Protein 9EU1 (pdb70)

Nearest PDB structures (foldseek):
  6gn6-assembly1_B  TM=8.902E-01  e=1.002E-41  Paenibacillus thiaminolyticus
  6o18-assembly1_A-3  TM=8.595E-01  e=5.729E-27  Lacticaseibacillus casei
  6ohe-assembly2_D-2  TM=8.603E-01  e=1.011E-26  Lacticaseibacillus casei
  6o1j-assembly1_A  TM=8.536E-01  e=8.056E-27  Lacticaseibacillus casei
  6o1j-assembly3_D  TM=8.423E-01  e=1.199E-26  Lacticaseibacillus casei

Structure (mmCIF, N/CA/C/O backbone):
data_9EU1
#
_entry.id   9EU1
#
_cell.length_a   139.167
_cell.length_b   139.167
_cell.length_c   110.233
_cell.angle_alpha   90.000
_cell.angle_beta   90.000
_cell.angle_gamma   120.000
#
_symmetry.space_group_name_H-M   'P 32 2 1'
#
loop_
_entity.id
_entity.type
_entity.pdbx_description
1 polymer Alpha-L-fucosidase
2 non-polymer 2-AMINO-2-HYDROXYMETHYL-PROPANE-1,3-DIOL
3 non-polymer 'SULFATE ION'
4 non-polymer 'SODIUM ION'
5 non-polymer 'CHLORIDE ION'
6 non-polymer 2-[BIS-(2-HYDROXY-ETHYL)-AMINO]-2-HYDROXYMETHYL-PROPANE-1,3-DIOL
7 water water
#
loop_
_atom_site.group_PDB
_atom_site.id
_atom_site.type_symbol
_atom_site.label_atom_id
_atom_site.label_alt_id
_atom_site.label_comp_id
_atom_site.label_asym_id
_atom_site.label_entity_id
_atom_site.label_seq_id
_atom_site.pdbx_PDB_ins_code
_atom_site.Cartn_x
_atom_site.Cartn_y
_atom_site.Cartn_z
_atom_site.occupancy
_atom_site.B_iso_or_equiv
_atom_site.auth_seq_id
_atom_site.auth_comp_id
_atom_site.auth_asym_id
_atom_site.auth_atom_id
_atom_site.pdbx_PDB_model_num
ATOM 1 N N . GLN A 1 2 ? 37.72681 34.80471 -10.71362 1.000 94.91150 21 GLN A N 1
ATOM 2 C CA . GLN A 1 2 ? 38.35999 35.36146 -9.52096 1.000 102.26148 21 GLN A CA 1
ATOM 3 C C . GLN A 1 2 ? 39.26177 34.33830 -8.82451 1.000 101.35881 21 GLN A C 1
ATOM 4 O O . GLN A 1 2 ? 40.04174 34.68167 -7.93519 1.000 102.37854 21 GLN A O 1
ATOM 17 N N . GLN A 1 3 ? 39.15294 33.08099 -9.24313 1.000 93.78589 22 GLN A N 1
ATOM 18 C CA . GLN A 1 3 ? 40.06829 32.02561 -8.82242 1.000 81.43764 22 GLN A CA 1
ATOM 19 C C . GLN A 1 3 ? 41.18670 31.88778 -9.85368 1.000 74.08019 22 GLN A C 1
ATOM 20 O O . GLN A 1 3 ? 40.91805 31.79897 -11.05687 1.000 69.60786 22 GLN A O 1
ATOM 34 N N . LYS A 1 4 ? 42.44051 31.87512 -9.38585 1.000 70.33583 23 LYS A N 1
ATOM 35 C CA . LYS A 1 4 ? 43.56149 31.69194 -10.30343 1.000 64.27416 23 LYS A CA 1
ATOM 36 C C . LYS A 1 4 ? 43.42680 30.38309 -11.07427 1.000 57.39320 23 LYS A C 1
ATOM 37 O O . LYS A 1 4 ? 43.50459 30.36350 -12.30609 1.000 52.21338 23 LYS A O 1
ATOM 56 N N . TYR A 1 5 ? 43.23275 29.27878 -10.35803 1.000 51.31299 24 TYR A N 1
ATOM 57 C CA . TYR A 1 5 ? 43.11050 27.95678 -10.96675 1.000 48.42435 24 TYR A CA 1
ATOM 58 C C . TYR A 1 5 ? 41.64451 27.61408 -11.19704 1.000 50.94958 24 TYR A C 1
ATOM 59 O O . TYR A 1 5 ? 40.85053 27.61224 -10.24967 1.000 51.45965 24 TYR A O 1
ATOM 77 N N . GLN A 1 6 ? 41.28900 27.31485 -12.44680 1.000 50.05693 25 GLN A N 1
ATOM 78 C CA . GLN A 1 6 ? 39.90192 27.00009 -12.81779 1.000 51.57379 25 GLN A CA 1
ATOM 79 C C . GLN A 1 6 ? 39.88458 25.62772 -13.47664 1.000 48.89858 25 GLN A C 1
ATOM 80 O O . GLN A 1 6 ? 40.21497 25.51077 -14.66486 1.000 47.83559 25 GLN A O 1
ATOM 94 N N . PRO A 1 7 ? 39.52036 24.56066 -12.76723 1.000 46.74836 26 PRO A N 1
ATOM 95 C CA . PRO A 1 7 ? 39.61241 23.22665 -13.38201 1.000 45.80209 26 PRO A CA 1
ATOM 96 C C . PRO A 1 7 ? 38.68588 23.10580 -14.58521 1.000 46.71446 26 PRO A C 1
ATOM 97 O O . PRO A 1 7 ? 37.50881 23.52272 -14.54621 1.000 47.76471 26 PRO A O 1
ATOM 108 N N . THR A 1 8 ? 39.23314 22.53863 -15.65947 1.000 46.34606 27 THR A N 1
ATOM 109 C CA . THR A 1 8 ? 38.46434 22.33925 -16.88664 1.000 47.16572 27 THR A CA 1
ATOM 110 C C . THR A 1 8 ? 37.38604 21.27944 -16.69430 1.000 47.15560 27 THR A C 1
ATOM 111 O O . THR A 1 8 ? 37.46254 20.44051 -15.79707 1.000 45.87933 27 THR A O 1
ATOM 122 N N . GLU A 1 9 ? 36.39356 21.30237 -17.60133 1.000 47.98489 28 GLU A N 1
ATOM 123 C CA . GLU A 1 9 ? 35.42769 20.21290 -17.64125 1.000 47.81827 28 GLU A CA 1
ATOM 124 C C . GLU A 1 9 ? 36.13100 18.86777 -17.77731 1.000 46.44559 28 GLU A C 1
ATOM 125 O O . GLU A 1 9 ? 35.74251 17.89814 -17.13267 1.000 45.73185 28 GLU A O 1
ATOM 137 N N . ALA A 1 10 ? 37.16622 18.79550 -18.61468 1.000 46.10310 29 ALA A N 1
ATOM 138 C CA . ALA A 1 10 ? 37.89942 17.53431 -18.76036 1.000 46.25919 29 ALA A CA 1
ATOM 139 C C . ALA A 1 10 ? 38.51330 17.08919 -17.44484 1.000 45.21978 29 ALA A C 1
ATOM 140 O O . ALA A 1 10 ? 38.44135 15.90074 -17.08003 1.000 43.55587 29 ALA A O 1
ATOM 147 N N . ASN A 1 11 ? 39.13970 18.02122 -16.71645 1.000 45.31790 30 ASN A N 1
ATOM 148 C CA . ASN A 1 11 ? 39.73129 17.64704 -15.43609 1.000 42.29067 30 ASN A CA 1
ATOM 149 C C . ASN A 1 11 ? 38.65767 17.23593 -14.42833 1.000 43.55315 30 ASN A C 1
ATOM 150 O O . ASN A 1 11 ? 38.81414 16.23172 -13.71620 1.000 42.58575 30 ASN A O 1
ATOM 161 N N . LEU A 1 12 ? 37.55327 17.99836 -14.35566 1.000 43.45631 31 LEU A N 1
ATOM 162 C CA . LEU A 1 12 ? 36.49453 17.68338 -13.39513 1.000 43.52852 31 LEU A CA 1
ATOM 163 C C . LEU A 1 12 ? 35.89916 16.30546 -13.66994 1.000 43.41874 31 LEU A C 1
ATOM 164 O O . LEU A 1 12 ? 35.56980 15.56074 -12.72952 1.000 42.42437 31 LEU A O 1
ATOM 180 N N . LYS A 1 13 ? 35.74188 15.95535 -14.95088 1.000 43.47352 32 LYS A N 1
ATOM 181 C CA . LYS A 1 13 ? 35.26912 14.61719 -15.28971 1.000 43.14907 32 LYS A CA 1
ATOM 182 C C . LYS A 1 13 ? 36.24967 13.55609 -14.84208 1.000 42.61151 32 LYS A C 1
ATOM 183 O O . LYS A 1 13 ? 35.85602 12.51434 -14.29198 1.000 42.99410 32 LYS A O 1
ATOM 202 N N . ALA A 1 14 ? 37.54281 13.81443 -15.05363 1.000 42.21316 33 ALA A N 1
ATOM 203 C CA . ALA A 1 14 ? 38.58146 12.88365 -14.65620 1.000 42.16922 33 ALA A CA 1
ATOM 204 C C . ALA A 1 14 ? 38.60073 12.68493 -13.14688 1.000 41.76237 33 ALA A C 1
ATOM 205 O O . ALA A 1 14 ? 38.87605 11.58301 -12.67290 1.000 40.91806 33 ALA A O 1
ATOM 212 N N . ARG A 1 15 ? 38.34808 13.75124 -12.37644 1.000 41.48351 34 ARG A N 1
ATOM 213 C CA . ARG A 1 15 ? 38.26773 13.61679 -10.92015 1.000 39.86341 34 ARG A CA 1
ATOM 214 C C . ARG A 1 15 ? 37.17180 12.63730 -10.53463 1.000 40.91376 34 ARG A C 1
ATOM 215 O O . ARG A 1 15 ? 37.35867 11.78393 -9.66717 1.000 39.44093 34 ARG A O 1
ATOM 236 N N . SER A 1 16 ? 35.99693 12.76388 -11.16324 1.000 39.77603 35 SER A N 1
ATOM 237 C CA . SER A 1 16 ? 34.86189 11.90143 -10.83039 1.000 41.37064 35 SER A CA 1
ATOM 238 C C . SER A 1 16 ? 35.12349 10.44720 -11.24913 1.000 41.87391 35 SER A C 1
ATOM 239 O O . SER A 1 16 ? 34.70314 9.51327 -10.54857 1.000 41.76014 35 SER A O 1
ATOM 247 N N . GLU A 1 17 ? 35.81176 10.22656 -12.38526 1.000 41.35645 36 GLU A N 1
ATOM 248 C CA . GLU A 1 17 ? 36.18584 8.86826 -12.78005 1.000 41.74128 36 GLU A CA 1
ATOM 249 C C . GLU A 1 17 ? 37.17294 8.24865 -11.80184 1.000 42.20756 36 GLU A C 1
ATOM 250 O O . GLU A 1 17 ? 37.04931 7.05993 -11.46170 1.000 40.15570 36 GLU A O 1
ATOM 262 N N . PHE A 1 18 ? 38.16362 9.03705 -11.35072 1.000 40.55166 37 PHE A N 1
ATOM 263 C CA . PHE A 1 18 ? 39.08677 8.58445 -10.30355 1.000 40.96883 37 PHE A CA 1
ATOM 264 C C . PHE A 1 18 ? 38.31981 8.12991 -9.05758 1.000 40.23612 37 PHE A C 1
ATOM 265 O O . PHE A 1 18 ? 38.55476 7.03886 -8.52057 1.000 40.83328 37 PHE A O 1
ATOM 282 N N . GLN A 1 19 ? 37.39846 8.96677 -8.57025 1.000 39.55620 38 GLN A N 1
ATOM 283 C CA . GLN A 1 19 ? 36.62387 8.59031 -7.39999 1.000 39.93382 38 GLN A CA 1
ATOM 284 C C . GLN A 1 19 ? 35.78015 7.34437 -7.67002 1.000 41.03721 38 GLN A C 1
ATOM 285 O O . GLN A 1 19 ? 35.60656 6.51040 -6.76897 1.000 38.67643 38 GLN A O 1
ATOM 299 N N . ASP A 1 20 ? 35.29410 7.17571 -8.90149 1.000 40.84857 39 ASP A N 1
ATOM 300 C CA . ASP A 1 20 ? 34.50635 5.98990 -9.22780 1.000 41.82186 39 ASP A CA 1
ATOM 301 C C . ASP A 1 20 ? 35.36106 4.72734 -9.19414 1.000 40.87143 39 ASP A C 1
ATOM 302 O O . ASP A 1 20 ? 34.85429 3.64514 -8.84654 1.000 39.68105 39 ASP A O 1
ATOM 311 N N . ASN A 1 21 ? 36.63222 4.84565 -9.57858 1.000 39.95061 40 ASN A N 1
ATOM 312 C CA . ASN A 1 21 ? 37.50834 3.67470 -9.70661 1.000 40.28298 40 ASN A CA 1
ATOM 313 C C . ASN A 1 21 ? 37.95896 3.11618 -8.35800 1.000 40.36533 40 ASN A C 1
ATOM 314 O O . ASN A 1 21 ? 38.22257 1.92616 -8.26218 1.000 39.00721 40 ASN A O 1
ATOM 325 N N . LYS A 1 22 ? 38.10529 3.96705 -7.34263 1.000 39.01572 41 LYS A N 1
ATOM 326 C CA . LYS A 1 22 ? 38.31846 3.62542 -5.93732 1.000 37.99231 41 LYS A CA 1
ATOM 327 C C . LYS A 1 22 ? 39.59364 2.90288 -5.52715 1.000 36.45872 41 LYS A C 1
ATOM 328 O O . LYS A 1 22 ? 40.06398 3.10665 -4.40263 1.000 35.89437 41 LYS A O 1
ATOM 347 N N . PHE A 1 23 ? 40.15074 2.03136 -6.37244 1.000 36.05089 42 PHE A N 1
ATOM 348 C CA . PHE A 1 23 ? 41.19549 1.09779 -5.91965 1.000 35.79194 42 PHE A CA 1
ATOM 349 C C . PHE A 1 23 ? 42.34080 1.06876 -6.92388 1.000 35.80094 42 PHE A C 1
ATOM 350 O O . PHE A 1 23 ? 42.12131 0.79905 -8.10124 1.000 37.23004 42 PHE A O 1
ATOM 367 N N . GLY A 1 24 ? 43.55191 1.37779 -6.45948 1.000 35.33289 43 GLY A N 1
ATOM 368 C CA . GLY A 1 24 ? 44.72057 1.36187 -7.31415 1.000 36.06616 43 GLY A CA 1
ATOM 369 C C . GLY A 1 24 ? 45.87694 0.64831 -6.64267 1.000 35.55202 43 GLY A C 1
ATOM 370 O O . GLY A 1 24 ? 45.89361 0.43314 -5.43646 1.000 36.02464 43 GLY A O 1
ATOM 374 N N . ILE A 1 25 ? 46.85147 0.26001 -7.45665 1.000 35.20685 44 ILE A N 1
ATOM 375 C CA . ILE A 1 25 ? 48.03936 -0.41090 -6.94226 1.000 34.89119 44 ILE A CA 1
ATOM 376 C C . ILE A 1 25 ? 49.25787 0.46964 -7.16992 1.000 35.13119 44 ILE A C 1
ATOM 377 O O . ILE A 1 25 ? 49.51088 0.91131 -8.29555 1.000 36.68690 44 ILE A O 1
ATOM 393 N N . PHE A 1 26 ? 50.01387 0.71407 -6.08913 1.000 35.78998 45 PHE A N 1
ATOM 394 C CA . PHE A 1 26 ? 51.28445 1.45630 -6.10776 1.000 35.32954 45 PHE A CA 1
ATOM 395 C C . PHE A 1 26 ? 52.40160 0.46131 -6.43569 1.000 34.72997 45 PHE A C 1
ATOM 396 O O . PHE A 1 26 ? 52.40194 -0.65350 -5.90564 1.000 35.03148 45 PHE A O 1
ATOM 413 N N . LEU A 1 27 ? 53.35676 0.86275 -7.25881 1.000 34.55356 46 LEU A N 1
ATOM 414 C CA . LEU A 1 27 ? 54.53401 0.03840 -7.53167 1.000 34.71105 46 LEU A CA 1
ATOM 415 C C . LEU A 1 27 ? 55.78917 0.87980 -7.31342 1.000 34.88410 46 LEU A C 1
ATOM 416 O O . LEU A 1 27 ? 56.05884 1.82118 -8.06846 1.000 34.43652 46 LEU A O 1
ATOM 432 N N . HIS A 1 28 ? 56.58390 0.54486 -6.28459 1.000 34.35064 47 HIS A N 1
ATOM 433 C CA . HIS A 1 28 ? 57.86521 1.19868 -6.05869 1.000 35.03431 47 HIS A CA 1
ATOM 434 C C . HIS A 1 28 ? 58.97837 0.31162 -6.60079 1.000 34.54723 47 HIS A C 1
ATOM 435 O O . HIS A 1 28 ? 59.32140 -0.70423 -5.97607 1.000 34.84371 47 HIS A O 1
ATOM 449 N N . TRP A 1 29 ? 59.58293 0.71075 -7.71674 1.000 34.61551 48 TRP A N 1
ATOM 450 C CA . TRP A 1 29 ? 60.64039 -0.07057 -8.34448 1.000 34.65968 48 TRP A CA 1
ATOM 451 C C . TRP A 1 29 ? 61.73102 0.86009 -8.85648 1.000 36.20628 48 TRP A C 1
ATOM 452 O O . TRP A 1 29 ? 61.43900 1.83116 -9.56921 1.000 36.23729 48 TRP A O 1
ATOM 473 N N . GLY A 1 30 ? 62.96483 0.56925 -8.46411 1.000 36.17396 49 GLY A N 1
ATOM 474 C CA . GLY A 1 30 ? 64.13152 1.31081 -8.91865 1.000 36.56704 49 GLY A CA 1
ATOM 475 C C . GLY A 1 30 ? 65.37405 0.53132 -8.54085 1.000 36.17519 49 GLY A C 1
ATOM 476 O O . GLY A 1 30 ? 65.29285 -0.64736 -8.20511 1.000 35.39524 49 GLY A O 1
ATOM 480 N N . LEU A 1 31 ? 66.53718 1.19412 -8.62843 1.000 35.59200 50 LEU A N 1
ATOM 481 C CA . LEU A 1 31 ? 67.78451 0.47094 -8.33352 1.000 36.12810 50 LEU A CA 1
ATOM 482 C C . LEU A 1 31 ? 67.82668 -0.02452 -6.88440 1.000 34.79452 50 LEU A C 1
ATOM 483 O O . LEU A 1 31 ? 68.49980 -1.01931 -6.57489 1.000 34.50924 50 LEU A O 1
ATOM 499 N N . TYR A 1 32 ? 67.12323 0.66451 -5.97606 1.000 33.95844 51 TYR A N 1
ATOM 500 C CA . TYR A 1 32 ? 67.08365 0.20444 -4.59326 1.000 34.87914 51 TYR A CA 1
ATOM 501 C C . TYR A 1 32 ? 66.58335 -1.23367 -4.48747 1.000 33.98674 51 TYR A C 1
ATOM 502 O O . TYR A 1 32 ? 66.79186 -1.85903 -3.46658 1.000 34.58616 51 TYR A O 1
ATOM 520 N N . ALA A 1 33 ? 65.92730 -1.76803 -5.53228 1.000 34.05718 52 ALA A N 1
ATOM 521 C CA . ALA A 1 33 ? 65.43447 -3.13760 -5.44250 1.000 34.00828 52 ALA A CA 1
ATOM 522 C C . ALA A 1 33 ? 66.58854 -4.13869 -5.38097 1.000 35.00406 52 ALA A C 1
ATOM 523 O O . ALA A 1 33 ? 66.44364 -5.21256 -4.78416 1.000 35.77321 52 ALA A O 1
ATOM 530 N N . MET A 1 34 ? 67.73781 -3.79025 -5.94110 1.000 34.67573 53 MET A N 1
ATOM 531 C CA . MET A 1 34 ? 68.91410 -4.67398 -5.85114 1.000 34.81828 53 MET A CA 1
ATOM 532 C C . MET A 1 34 ? 69.42065 -4.78338 -4.43065 1.000 34.37113 53 MET A C 1
ATOM 533 O O . MET A 1 34 ? 69.74163 -5.88607 -3.97186 1.000 36.09017 53 MET A O 1
ATOM 547 N N . LEU A 1 35 ? 69.50894 -3.65434 -3.72167 1.000 34.16516 54 LEU A N 1
ATOM 548 C CA . LEU A 1 35 ? 69.93423 -3.64784 -2.33657 1.000 33.81779 54 LEU A CA 1
ATOM 549 C C . LEU A 1 35 ? 68.88024 -4.25032 -1.42152 1.000 34.86574 54 LEU A C 1
ATOM 550 O O . LEU A 1 35 ? 69.21675 -4.79818 -0.37810 1.000 34.54474 54 LEU A O 1
ATOM 566 N N . ALA A 1 36 ? 67.60738 -4.14998 -1.78399 1.000 35.22045 55 ALA A N 1
ATOM 567 C CA . ALA A 1 36 ? 66.54307 -4.89649 -1.10827 1.000 35.50643 55 ALA A CA 1
ATOM 568 C C . ALA A 1 36 ? 66.42207 -4.48998 0.35790 1.000 35.73140 55 ALA A C 1
ATOM 569 O O . ALA A 1 36 ? 66.05310 -5.31120 1.19850 1.000 36.51522 55 ALA A O 1
ATOM 576 N N . THR A 1 37 ? 66.73806 -3.23167 0.65934 1.000 35.35564 56 THR A N 1
ATOM 577 C CA . THR A 1 37 ? 66.64802 -2.69318 2.01479 1.000 36.24743 56 THR A CA 1
ATOM 578 C C . THR A 1 37 ? 65.79476 -1.43179 2.07676 1.000 36.53638 56 THR A C 1
ATOM 579 O O . THR A 1 37 ? 65.70854 -0.79857 3.14485 1.000 36.03829 56 THR A O 1
ATOM 590 N N . GLY A 1 38 ? 65.14004 -1.05749 0.99010 1.000 36.43136 57 GLY A N 1
ATOM 591 C CA . GLY A 1 38 ? 64.24931 0.08823 1.00528 1.000 37.30584 57 GLY A CA 1
ATOM 592 C C . GLY A 1 38 ? 64.68279 1.20685 0.09277 1.000 35.47105 57 GLY A C 1
ATOM 593 O O . GLY A 1 38 ? 65.88633 1.40078 -0.11919 1.000 35.43828 57 GLY A O 1
ATOM 597 N N . GLU A 1 39 ? 63.70692 1.96958 -0.43507 1.000 36.10332 58 GLU A N 1
ATOM 598 C CA . GLU A 1 39 ? 64.03213 3.08554 -1.33547 1.000 35.27690 58 GLU A CA 1
ATOM 599 C C . GLU A 1 39 ? 64.79681 4.21925 -0.64348 1.000 36.38991 58 GLU A C 1
ATOM 600 O O . GLU A 1 39 ? 65.42667 5.03770 -1.32863 1.000 36.44702 58 GLU A O 1
ATOM 612 N N . TRP A 1 40 ? 64.77783 4.28718 0.67867 1.000 35.86249 59 TRP A N 1
ATOM 613 C CA . TRP A 1 40 ? 65.51776 5.30979 1.41645 1.000 37.23170 59 TRP A CA 1
ATOM 614 C C . TRP A 1 40 ? 66.95068 4.89717 1.72451 1.000 36.77868 59 TRP A C 1
ATOM 615 O O . TRP A 1 40 ? 67.67289 5.65178 2.38301 1.000 36.66644 59 TRP A O 1
ATOM 636 N N . THR A 1 41 ? 67.39366 3.74167 1.23728 1.000 36.23805 60 THR A N 1
ATOM 637 C CA . THR A 1 41 ? 68.69757 3.23125 1.64908 1.000 35.52670 60 THR A CA 1
ATOM 638 C C . THR A 1 41 ? 69.82172 4.20794 1.29871 1.000 36.43219 60 THR A C 1
ATOM 639 O O . THR A 1 41 ? 70.76116 4.35351 2.06744 1.000 36.92640 60 THR A O 1
ATOM 650 N N . MET A 1 42 ? 69.74303 4.87427 0.14207 1.000 34.54971 61 MET A N 1
ATOM 651 C CA . MET A 1 42 ? 70.79030 5.81951 -0.24478 1.000 35.45243 61 MET A CA 1
ATOM 652 C C . MET A 1 42 ? 71.08606 6.83930 0.83786 1.000 36.46627 61 MET A C 1
ATOM 653 O O . MET A 1 42 ? 72.24391 7.07772 1.16585 1.000 36.22211 61 MET A O 1
ATOM 667 N N . THR A 1 43 ? 70.04274 7.48997 1.35961 1.000 35.97248 62 THR A N 1
ATOM 668 C CA . THR A 1 43 ? 70.25407 8.53131 2.36112 1.000 37.15178 62 THR A CA 1
ATOM 669 C C . THR A 1 43 ? 70.37521 7.95377 3.76321 1.000 37.61252 62 THR A C 1
ATOM 670 O O . THR A 1 43 ? 71.15412 8.48090 4.56189 1.000 37.95731 62 THR A O 1
ATOM 681 N N . ASN A 1 44 ? 69.68323 6.84483 4.06801 1.000 37.66598 63 ASN A N 1
ATOM 682 C CA . ASN A 1 44 ? 69.83168 6.24699 5.41015 1.000 38.11282 63 ASN A CA 1
ATOM 683 C C . ASN A 1 44 ? 71.27053 5.84624 5.68156 1.000 37.90119 63 ASN A C 1
ATOM 684 O O . ASN A 1 44 ? 71.75249 5.97182 6.81888 1.000 38.72377 63 ASN A O 1
ATOM 695 N N . ASN A 1 45 ? 71.96343 5.28735 4.67797 1.000 37.10388 64 ASN A N 1
ATOM 696 C CA . ASN A 1 45 ? 73.31418 4.74386 4.86170 1.000 37.46288 64 ASN A CA 1
ATOM 697 C C . ASN A 1 45 ? 74.39207 5.62450 4.23706 1.000 37.56130 64 ASN A C 1
ATOM 698 O O . ASN A 1 45 ? 75.53702 5.18624 4.11141 1.000 37.50403 64 ASN A O 1
ATOM 709 N N . ASN A 1 46 ? 74.06721 6.87553 3.90356 1.000 37.73262 65 ASN A N 1
ATOM 710 C CA . ASN A 1 46 ? 75.04486 7.84822 3.42096 1.000 38.45332 65 ASN A CA 1
ATOM 711 C C . ASN A 1 46 ? 75.90948 7.26773 2.29466 1.000 37.87835 65 ASN A C 1
ATOM 712 O O . ASN A 1 46 ? 77.13273 7.33898 2.31508 1.000 38.45855 65 ASN A O 1
ATOM 723 N N . LEU A 1 47 ? 75.25241 6.69940 1.28636 1.000 36.59907 66 LEU A N 1
ATOM 724 C CA . LEU A 1 47 ? 75.98065 6.10626 0.16984 1.000 37.85050 66 LEU A CA 1
ATOM 725 C C . LEU A 1 47 ? 76.43894 7.17338 -0.82045 1.000 38.39581 66 LEU A C 1
ATOM 726 O O . LEU A 1 47 ? 75.71587 8.12992 -1.13068 1.000 40.33537 66 LEU A O 1
ATOM 742 N N . ASN A 1 48 ? 77.65558 7.01052 -1.31462 1.000 37.81127 67 ASN A N 1
ATOM 743 C CA . ASN A 1 48 ? 78.19652 7.95623 -2.29504 1.000 38.47469 67 ASN A CA 1
ATOM 744 C C . ASN A 1 48 ? 77.40673 7.86237 -3.60375 1.000 37.90217 67 ASN A C 1
ATOM 745 O O . ASN A 1 48 ? 77.09297 6.77456 -4.07638 1.000 37.76840 67 ASN A O 1
ATOM 756 N N . TYR A 1 49 ? 77.10471 9.01041 -4.19221 1.000 38.23255 68 TYR A N 1
ATOM 757 C CA . TYR A 1 49 ? 76.19877 9.02964 -5.34245 1.000 38.16101 68 TYR A CA 1
ATOM 758 C C . TYR A 1 49 ? 76.78756 8.30350 -6.54188 1.000 37.65853 68 TYR A C 1
ATOM 759 O O . TYR A 1 49 ? 76.06357 7.60275 -7.24616 1.000 37.47491 68 TYR A O 1
ATOM 777 N N . LYS A 1 50 ? 78.09982 8.43024 -6.77219 1.000 38.01442 69 LYS A N 1
ATOM 778 C CA . LYS A 1 50 ? 78.73138 7.73093 -7.89568 1.000 37.76750 69 LYS A CA 1
ATOM 779 C C . LYS A 1 50 ? 78.86442 6.23473 -7.63946 1.000 37.19595 69 LYS A C 1
ATOM 780 O O . LYS A 1 50 ? 78.66551 5.41066 -8.55512 1.000 36.56367 69 LYS A O 1
ATOM 799 N N . GLU A 1 51 ? 79.17267 5.84716 -6.40360 1.000 37.11053 70 GLU A N 1
ATOM 800 C CA . GLU A 1 51 ? 79.19258 4.41538 -6.05467 1.000 37.26034 70 GLU A CA 1
ATOM 801 C C . GLU A 1 51 ? 77.81493 3.77496 -6.23267 1.000 36.15166 70 GLU A C 1
ATOM 802 O O . GLU A 1 51 ? 77.69193 2.65912 -6.75222 1.000 37.01137 70 GLU A O 1
ATOM 814 N N . TYR A 1 52 ? 76.75855 4.45822 -5.80259 1.000 35.97049 71 TYR A N 1
ATOM 815 C CA . TYR A 1 52 ? 75.40999 3.91151 -5.94461 1.000 35.55864 71 TYR A CA 1
ATOM 816 C C . TYR A 1 52 ? 75.04031 3.73911 -7.40398 1.000 36.47790 71 TYR A C 1
ATOM 817 O O . TYR A 1 52 ? 74.44879 2.72187 -7.79554 1.000 36.58012 71 TYR A O 1
ATOM 835 N N . ALA A 1 53 ? 75.41080 4.70487 -8.22999 1.000 37.08261 72 ALA A N 1
ATOM 836 C CA . ALA A 1 53 ? 75.10859 4.64062 -9.65810 1.000 37.76104 72 ALA A CA 1
ATOM 837 C C . ALA A 1 53 ? 75.78211 3.46001 -10.34951 1.000 37.17828 72 ALA A C 1
ATOM 838 O O . ALA A 1 53 ? 75.29784 3.00926 -11.40316 1.000 37.40274 72 ALA A O 1
ATOM 845 N N . LYS A 1 54 ? 76.85808 2.91340 -9.77398 1.000 36.92664 73 LYS A N 1
ATOM 846 C CA . LYS A 1 54 ? 77.47950 1.72276 -10.36888 1.000 38.02483 73 LYS A CA 1
ATOM 847 C C . LYS A 1 54 ? 76.58179 0.49493 -10.29480 1.000 37.19076 73 LYS A C 1
ATOM 848 O O . LYS A 1 54 ? 76.77444 -0.44471 -11.06964 1.000 37.72660 73 LYS A O 1
ATOM 867 N N . LEU A 1 55 ? 75.61312 0.47348 -9.37349 1.000 36.40179 74 LEU A N 1
ATOM 868 C CA . LEU A 1 55 ? 74.64891 -0.61097 -9.33634 1.000 36.82878 74 LEU A CA 1
ATOM 869 C C . LEU A 1 55 ? 73.96019 -0.80285 -10.68488 1.000 37.11490 74 LEU A C 1
ATOM 870 O O . LEU A 1 55 ? 73.55005 -1.92105 -11.02684 1.000 37.34978 74 LEU A O 1
ATOM 886 N N . ALA A 1 56 ? 73.75376 0.27821 -11.43161 1.000 37.47728 75 ALA A N 1
ATOM 887 C CA . ALA A 1 56 ? 72.95261 0.18076 -12.63770 1.000 36.91972 75 ALA A CA 1
ATOM 888 C C . ALA A 1 56 ? 73.53891 -0.81148 -13.63518 1.000 37.79944 75 ALA A C 1
ATOM 889 O O . ALA A 1 56 ? 72.78419 -1.44433 -14.37376 1.000 38.57234 75 ALA A O 1
ATOM 896 N N . GLY A 1 57 ? 74.86395 -0.93411 -13.69404 1.000 38.06629 76 GLY A N 1
ATOM 897 C CA . GLY A 1 57 ? 75.50925 -1.89538 -14.56346 1.000 37.66333 76 GLY A CA 1
ATOM 898 C C . GLY A 1 57 ? 75.25958 -3.32999 -14.20991 1.000 37.27535 76 GLY A C 1
ATOM 899 O O . GLY A 1 57 ? 75.63522 -4.22422 -14.99498 1.000 36.90283 76 GLY A O 1
ATOM 903 N N . GLY A 1 58 ? 74.61094 -3.56925 -13.06738 1.000 37.77658 77 GLY A N 1
ATOM 904 C CA . GLY A 1 58 ? 74.21989 -4.89600 -12.62428 1.000 38.60563 77 GLY A CA 1
ATOM 905 C C . GLY A 1 58 ? 72.72768 -5.13453 -12.59161 1.000 38.12426 77 GLY A C 1
ATOM 906 O O . GLY A 1 58 ? 72.29230 -6.19281 -12.11795 1.000 36.71240 77 GLY A O 1
ATOM 910 N N . PHE A 1 59 ? 71.92411 -4.20009 -13.08361 1.000 39.03870 78 PHE A N 1
ATOM 911 C CA . PHE A 1 59 ? 70.47937 -4.27625 -12.97450 1.000 39.95553 78 PHE A CA 1
ATOM 912 C C . PHE A 1 59 ? 69.92656 -4.96292 -14.21073 1.000 40.21145 78 PHE A C 1
ATOM 913 O O . PHE A 1 59 ? 70.04607 -4.45683 -15.33602 1.000 39.27084 78 PHE A O 1
ATOM 930 N N . TYR A 1 60 ? 69.30712 -6.11478 -14.00249 1.000 39.19641 79 TYR A N 1
ATOM 931 C CA . TYR A 1 60 ? 68.80017 -6.93149 -15.10506 1.000 38.79979 79 TYR A CA 1
ATOM 932 C C . TYR A 1 60 ? 67.66160 -7.78090 -14.57676 1.000 39.18483 79 TYR A C 1
ATOM 933 O O . TYR A 1 60 ? 67.85681 -8.93457 -14.18360 1.000 39.54382 79 TYR A O 1
ATOM 951 N N . PRO A 1 61 ? 66.44344 -7.21465 -14.50127 1.000 39.40552 80 PRO A N 1
ATOM 952 C CA . PRO A 1 61 ? 65.29200 -7.96715 -13.93149 1.000 40.52996 80 PRO A CA 1
ATOM 953 C C . PRO A 1 61 ? 64.71316 -8.90392 -14.99125 1.000 41.46259 80 PRO A C 1
ATOM 954 O O . PRO A 1 61 ? 63.70125 -8.65344 -15.63761 1.000 42.00103 80 PRO A O 1
ATOM 965 N N . SER A 1 62 ? 65.37687 -10.05191 -15.14693 1.000 41.21774 81 SER A N 1
ATOM 966 C CA . SER A 1 62 ? 65.17003 -10.89076 -16.32335 1.000 42.56208 81 SER A CA 1
ATOM 967 C C . SER A 1 62 ? 63.74302 -11.41427 -16.43525 1.000 43.90587 81 SER A C 1
ATOM 968 O O . SER A 1 62 ? 63.29716 -11.74311 -17.54260 1.000 41.85109 81 SER A O 1
ATOM 976 N N . LYS A 1 63 ? 63.03112 -11.53144 -15.31952 1.000 41.79846 82 LYS A N 1
ATOM 977 C CA . LYS A 1 63 ? 61.68784 -12.10109 -15.33454 1.000 43.35382 82 LYS A CA 1
ATOM 978 C C . LYS A 1 63 ? 60.59197 -11.04849 -15.43189 1.000 44.97369 82 LYS A C 1
ATOM 979 O O . LYS A 1 63 ? 59.40315 -11.40661 -15.39786 1.000 43.26185 82 LYS A O 1
ATOM 998 N N . PHE A 1 64 ? 60.96162 -9.77363 -15.58496 1.000 43.35895 83 PHE A N 1
ATOM 999 C CA . PHE A 1 64 ? 59.97290 -8.72898 -15.80346 1.000 42.42128 83 PHE A CA 1
ATOM 1000 C C . PHE A 1 64 ? 59.05458 -9.06560 -16.97196 1.000 41.38816 83 PHE A C 1
ATOM 1001 O O . PHE A 1 64 ? 59.49614 -9.42964 -18.06604 1.000 42.94603 83 PHE A O 1
ATOM 1018 N N . ASP A 1 65 ? 57.75849 -8.89488 -16.74822 1.000 41.77935 84 ASP A N 1
ATOM 1019 C CA . ASP A 1 65 ? 56.75331 -9.12567 -17.79236 1.000 42.88023 84 ASP A CA 1
ATOM 1020 C C . ASP A 1 65 ? 55.60256 -8.17608 -17.48336 1.000 42.93094 84 ASP A C 1
ATOM 1021 O O . ASP A 1 65 ? 54.78523 -8.46733 -16.61475 1.000 42.68535 84 ASP A O 1
ATOM 1030 N N . ALA A 1 66 ? 55.55207 -7.04822 -18.20038 1.000 43.23379 85 ALA A N 1
ATOM 1031 C CA . ALA A 1 66 ? 54.55244 -6.02801 -17.88027 1.000 43.61077 85 ALA A CA 1
ATOM 1032 C C . ALA A 1 66 ? 53.13401 -6.57447 -18.01987 1.000 43.88923 85 ALA A C 1
ATOM 1033 O O . ALA A 1 66 ? 52.24649 -6.22563 -17.23662 1.000 41.36287 85 ALA A O 1
ATOM 1040 N N . ASP A 1 67 ? 52.90398 -7.40019 -19.03834 1.000 43.77983 86 ASP A N 1
ATOM 1041 C CA . ASP A 1 67 ? 51.60747 -8.02965 -19.23901 1.000 45.58430 86 ASP A CA 1
ATOM 1042 C C . ASP A 1 67 ? 51.20890 -8.85995 -18.02307 1.000 45.79251 86 ASP A C 1
ATOM 1043 O O . ASP A 1 67 ? 50.06039 -8.79033 -17.56000 1.000 43.40452 86 ASP A O 1
ATOM 1052 N N . LYS A 1 68 ? 52.14391 -9.66360 -17.50075 1.000 46.06327 87 LYS A N 1
ATOM 1053 C CA . LYS A 1 68 ? 51.87713 -10.43187 -16.28824 1.000 45.58005 87 LYS A CA 1
ATOM 1054 C C . LYS A 1 68 ? 51.60676 -9.53223 -15.07968 1.000 42.24967 87 LYS A C 1
ATOM 1055 O O . LYS A 1 68 ? 50.78152 -9.86202 -14.24014 1.000 41.96321 87 LYS A O 1
ATOM 1074 N N . TRP A 1 69 ? 52.32049 -8.42198 -14.94868 1.000 41.29007 88 TRP A N 1
ATOM 1075 C CA . TRP A 1 69 ? 52.06721 -7.54384 -13.81674 1.000 40.28580 88 TRP A CA 1
ATOM 1076 C C . TRP A 1 69 ? 50.65177 -6.99293 -13.86650 1.000 40.58417 88 TRP A C 1
ATOM 1077 O O . TRP A 1 69 ? 49.90226 -7.05358 -12.88083 1.000 39.71117 88 TRP A O 1
ATOM 1098 N N . VAL A 1 70 ? 50.29652 -6.38847 -15.00696 1.000 40.75670 89 VAL A N 1
ATOM 1099 C CA . VAL A 1 70 ? 49.00435 -5.72093 -15.13690 1.000 41.17988 89 VAL A CA 1
ATOM 1100 C C . VAL A 1 70 ? 47.87880 -6.73296 -15.00649 1.000 40.80078 89 VAL A C 1
ATOM 1101 O O . VAL A 1 70 ? 46.83585 -6.44115 -14.41212 1.000 39.72456 89 VAL A O 1
ATOM 1114 N N .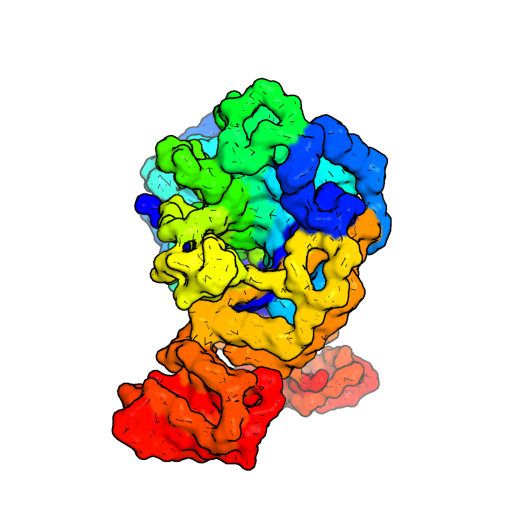 ALA A 1 71 ? 48.06723 -7.94069 -15.54165 1.000 41.66763 90 ALA A N 1
ATOM 1115 C CA . ALA A 1 71 ? 47.03731 -8.96506 -15.43097 1.000 41.48419 90 ALA A CA 1
ATOM 1116 C C . ALA A 1 71 ? 46.80543 -9.33513 -13.96636 1.000 41.22756 90 ALA A C 1
ATOM 1117 O O . ALA A 1 71 ? 45.66494 -9.44876 -13.51649 1.000 41.04937 90 ALA A O 1
ATOM 1124 N N . ALA A 1 72 ? 47.88431 -9.53954 -13.21931 1.000 40.56076 91 ALA A N 1
ATOM 1125 C CA . ALA A 1 72 ? 47.77545 -9.83565 -11.79591 1.000 40.88765 91 ALA A CA 1
ATOM 1126 C C . ALA A 1 72 ? 47.10256 -8.69351 -11.04613 1.000 40.94369 91 ALA A C 1
ATOM 1127 O O . ALA A 1 72 ? 46.32379 -8.92418 -10.10988 1.000 39.73814 91 ALA A O 1
ATOM 1134 N N . ILE A 1 73 ? 47.40687 -7.45485 -11.43040 1.000 39.60749 92 ILE A N 1
ATOM 1135 C CA . ILE A 1 73 ? 46.81100 -6.29812 -10.75794 1.000 38.75879 92 ILE A CA 1
ATOM 1136 C C . ILE A 1 73 ? 45.34637 -6.15101 -11.15119 1.000 39.47774 92 ILE A C 1
ATOM 1137 O O . ILE A 1 73 ? 44.48231 -5.89258 -10.29709 1.000 39.23873 92 ILE A O 1
ATOM 1153 N N . LYS A 1 74 ? 45.02027 -6.37808 -12.42896 1.000 39.32085 93 LYS A N 1
ATOM 1154 C CA . LYS A 1 74 ? 43.62516 -6.31410 -12.85061 1.000 40.26687 93 LYS A CA 1
ATOM 1155 C C . LYS A 1 74 ? 42.76077 -7.34753 -12.13857 1.000 41.11195 93 LYS A C 1
ATOM 1156 O O . LYS A 1 74 ? 41.58239 -7.08849 -11.83480 1.000 40.48512 93 LYS A O 1
ATOM 1175 N N . ALA A 1 75 ? 43.33080 -8.53360 -11.86652 1.000 41.14155 94 ALA A N 1
ATOM 1176 C CA . ALA A 1 75 ? 42.60410 -9.59946 -11.19513 1.000 42.44178 94 ALA A CA 1
ATOM 1177 C C . ALA A 1 75 ? 42.22412 -9.24233 -9.76870 1.000 40.38585 94 ALA A C 1
ATOM 1178 O O . ALA A 1 75 ? 41.39318 -9.93198 -9.18415 1.000 41.34277 94 ALA A O 1
ATOM 1185 N N . SER A 1 76 ? 42.84376 -8.23027 -9.18565 1.000 39.23957 95 SER A N 1
ATOM 1186 C CA . SER A 1 76 ? 42.50334 -7.80636 -7.83051 1.000 39.79908 95 SER A CA 1
ATOM 1187 C C . SER A 1 76 ? 41.28388 -6.90208 -7.80550 1.000 40.77875 95 SER A C 1
ATOM 1188 O O . SER A 1 76 ? 40.78529 -6.60716 -6.72030 1.000 40.14222 95 SER A O 1
ATOM 1196 N N . GLY A 1 77 ? 40.83114 -6.43356 -8.96729 1.000 40.35666 96 GLY A N 1
ATOM 1197 C CA . GLY A 1 77 ? 39.80872 -5.41410 -9.05104 1.000 41.01374 96 GLY A CA 1
ATOM 1198 C C . GLY A 1 77 ? 40.35104 -3.99717 -9.04317 1.000 38.76935 96 GLY A C 1
ATOM 1199 O O . GLY A 1 77 ? 39.56550 -3.04739 -9.16897 1.000 39.01322 96 GLY A O 1
ATOM 1203 N N . ALA A 1 78 ? 41.65858 -3.81791 -8.88251 1.000 38.13354 97 ALA A N 1
ATOM 1204 C CA . ALA A 1 78 ? 42.24885 -2.49295 -9.00007 1.000 37.48887 97 ALA A CA 1
ATOM 1205 C C . ALA A 1 78 ? 42.03343 -1.97155 -10.41217 1.000 38.60645 97 ALA A C 1
ATOM 1206 O O . ALA A 1 78 ? 41.98111 -2.74495 -11.37970 1.000 39.42373 97 ALA A O 1
ATOM 1213 N N . LYS A 1 79 ? 41.85211 -0.64674 -10.52346 1.000 37.88144 98 LYS A N 1
ATOM 1214 C CA . LYS A 1 79 ? 41.50581 -0.03157 -11.79791 1.000 39.87228 98 LYS A CA 1
ATOM 1215 C C . LYS A 1 79 ? 42.58145 0.90118 -12.31782 1.000 38.74456 98 LYS A C 1
ATOM 1216 O O . LYS A 1 79 ? 42.45393 1.39818 -13.45536 1.000 37.66096 98 LYS A O 1
ATOM 1235 N N . TYR A 1 80 ? 43.60012 1.18638 -11.53403 1.000 37.19127 99 TYR A N 1
ATOM 1236 C CA . TYR A 1 80 ? 44.71210 2.00729 -11.98300 1.000 38.01590 99 TYR A CA 1
ATOM 1237 C C . TYR A 1 80 ? 45.97794 1.57903 -11.25655 1.000 38.05449 99 TYR A C 1
ATOM 1238 O O . TYR A 1 80 ? 45.93799 0.83254 -10.26789 1.000 37.78491 99 TYR A O 1
ATOM 1256 N N . ILE A 1 81 ? 47.11342 2.06037 -11.76934 1.000 38.31179 100 ILE A N 1
ATOM 1257 C CA . ILE A 1 81 ? 48.43960 1.76042 -11.22874 1.000 36.73755 100 ILE A CA 1
ATOM 1258 C C . ILE A 1 81 ? 49.18871 3.07571 -11.10285 1.000 37.45334 100 ILE A C 1
ATOM 1259 O O . ILE A 1 81 ? 49.12624 3.91772 -12.00512 1.000 38.39263 100 ILE A O 1
ATOM 1275 N N . CYS A 1 82 ? 49.89192 3.26242 -9.98287 1.000 37.17307 101 CYS A N 1
ATOM 1276 C CA . CYS A 1 82 ? 50.81505 4.36086 -9.79614 1.000 37.29217 101 CYS A CA 1
ATOM 1277 C C . CYS A 1 82 ? 52.23696 3.82270 -9.74437 1.000 37.22156 101 CYS A C 1
ATOM 1278 O O . CYS A 1 82 ? 52.58398 3.09941 -8.82739 1.000 35.67459 101 CYS A O 1
ATOM 1286 N N . PHE A 1 83 ? 53.06497 4.20125 -10.71208 1.000 36.72136 102 PHE A N 1
ATOM 1287 C CA . PHE A 1 83 ? 54.38943 3.60940 -10.86092 1.000 35.86969 102 PHE A CA 1
ATOM 1288 C C . PHE A 1 83 ? 55.48390 4.66932 -10.69430 1.000 35.55827 102 PHE A C 1
ATOM 1289 O O . PHE A 1 83 ? 55.38180 5.78338 -11.19699 1.000 35.50207 102 PHE A O 1
ATOM 1306 N N . THR A 1 84 ? 56.53369 4.30894 -9.96196 1.000 35.04284 103 THR A N 1
ATOM 1307 C CA . THR A 1 84 ? 57.65234 5.20583 -9.69318 1.000 35.32240 103 THR A CA 1
ATOM 1308 C C . THR A 1 84 ? 58.54173 5.37346 -10.92258 1.000 36.49306 103 THR A C 1
ATOM 1309 O O . THR A 1 84 ? 59.46578 4.57379 -11.14659 1.000 36.46112 103 THR A O 1
ATOM 1320 N N . THR A 1 85 ? 58.28447 6.43046 -11.70094 1.000 35.94198 104 THR A N 1
ATOM 1321 C CA . THR A 1 85 ? 59.10705 6.69728 -12.86890 1.000 35.77990 104 THR A CA 1
ATOM 1322 C C . THR A 1 85 ? 60.51820 7.08822 -12.44527 1.000 36.92130 104 THR A C 1
ATOM 1323 O O . THR A 1 85 ? 61.47512 6.78060 -13.15101 1.000 36.46839 104 THR A O 1
ATOM 1334 N N . ARG A 1 86 ? 60.64949 7.76017 -11.30362 1.000 35.21679 105 ARG A N 1
ATOM 1335 C CA . ARG A 1 86 ? 61.94548 8.22578 -10.79164 1.000 35.75167 105 ARG A CA 1
ATOM 1336 C C . ARG A 1 86 ? 61.74095 8.58286 -9.32881 1.000 35.52152 105 ARG A C 1
ATOM 1337 O O . ARG A 1 86 ? 60.92547 9.46467 -9.02342 1.000 35.99410 105 ARG A O 1
ATOM 1358 N N . HIS A 1 87 ? 62.44712 7.89240 -8.43234 1.000 35.77289 106 HIS A N 1
ATOM 1359 C CA . HIS A 1 87 ? 62.32562 8.12126 -7.01480 1.000 34.84323 106 HIS A CA 1
ATOM 1360 C C . HIS A 1 87 ? 63.44342 9.05499 -6.54120 1.000 35.15148 106 HIS A C 1
ATOM 1361 O O . HIS A 1 87 ? 64.16531 9.62179 -7.34203 1.000 34.37923 106 HIS A O 1
ATOM 1375 N N . HIS A 1 88 ? 63.56954 9.22761 -5.21852 1.000 34.95751 107 HIS A N 1
ATOM 1376 C CA . HIS A 1 88 ? 64.60053 10.11063 -4.68645 1.000 35.10665 107 HIS A CA 1
ATOM 1377 C C . HIS A 1 88 ? 65.99695 9.71315 -5.13815 1.000 35.08695 107 HIS A C 1
ATOM 1378 O O . HIS A 1 88 ? 66.88491 10.57446 -5.24961 1.000 35.97029 107 HIS A O 1
ATOM 1392 N N . GLU A 1 89 ? 66.24291 8.41911 -5.34332 1.000 34.85957 108 GLU A N 1
ATOM 1393 C CA . GLU A 1 89 ? 67.57070 8.00565 -5.82845 1.000 35.06500 108 GLU A CA 1
ATOM 1394 C C . GLU A 1 89 ? 67.91508 8.63813 -7.18200 1.000 35.53903 108 GLU A C 1
ATOM 1395 O O . GLU A 1 89 ? 69.08074 8.62130 -7.58465 1.000 35.76366 108 GLU A O 1
ATOM 1407 N N . GLY A 1 90 ? 66.93817 9.20535 -7.88797 1.000 35.79544 109 GLY A N 1
ATOM 1408 C CA . GLY A 1 90 ? 67.22339 9.95956 -9.09951 1.000 36.17066 109 GLY A CA 1
ATOM 1409 C C . GLY A 1 90 ? 67.39525 9.13103 -10.36225 1.000 36.87093 109 GLY A C 1
ATOM 1410 O O . GLY A 1 90 ? 67.74246 9.68856 -11.40421 1.000 37.11657 109 GLY A O 1
ATOM 1414 N N . PHE A 1 91 ? 67.14358 7.82467 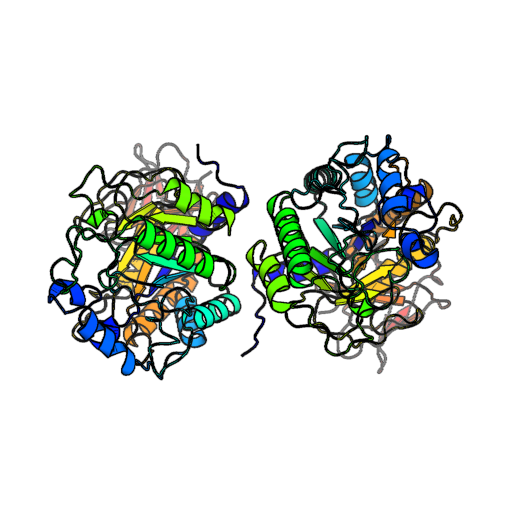-10.29920 1.000 36.60435 110 PHE A N 1
ATOM 1415 C CA . PHE A 1 91 ? 67.30278 6.92878 -11.43514 1.000 37.64193 110 PHE A CA 1
ATOM 1416 C C . PHE A 1 91 ? 66.00918 6.90674 -12.23234 1.000 37.42671 110 PHE A C 1
ATOM 1417 O O . PHE A 1 91 ? 64.94736 6.60305 -11.68084 1.000 36.80417 110 PHE A O 1
ATOM 1434 N N . SER A 1 92 ? 66.10287 7.23824 -13.51869 1.000 37.62707 111 SER A N 1
ATOM 1435 C CA . SER A 1 92 ? 64.92645 7.27109 -14.38231 1.000 38.16303 111 SER A CA 1
ATOM 1436 C C . SER A 1 92 ? 64.61519 5.88350 -14.92249 1.000 38.30806 111 SER A C 1
ATOM 1437 O O . SER A 1 92 ? 65.44690 5.26957 -15.59636 1.000 38.56638 111 SER A O 1
ATOM 1445 N N . MET A 1 93 ? 63.39268 5.40384 -14.64945 1.000 36.67257 112 MET A N 1
ATOM 1446 C CA . MET A 1 93 ? 62.91276 4.09244 -15.09972 1.000 37.97104 112 MET A CA 1
ATOM 1447 C C . MET A 1 93 ? 62.30035 4.14244 -16.51227 1.000 39.42763 112 MET A C 1
ATOM 1448 O O . MET A 1 93 ? 61.52059 3.25718 -16.88710 1.000 38.10715 112 MET A O 1
ATOM 1462 N N . PHE A 1 94 ? 62.62199 5.17334 -17.29166 1.000 39.28085 113 PHE A N 1
ATOM 1463 C CA . PHE A 1 94 ? 62.10648 5.32842 -18.65057 1.000 40.98837 113 PHE A CA 1
ATOM 1464 C C . PHE A 1 94 ? 63.22656 5.89209 -19.50248 1.000 42.25983 113 PHE A C 1
ATOM 1465 O O . PHE A 1 94 ? 64.21275 6.41638 -18.98151 1.000 42.40169 113 PHE A O 1
ATOM 1482 N N . ASP A 1 95 ? 63.07242 5.77819 -20.82638 1.000 44.37302 114 ASP A N 1
ATOM 1483 C CA . ASP A 1 95 ? 64.07690 6.29008 -21.76053 1.000 45.75956 114 ASP A CA 1
ATOM 1484 C C . ASP A 1 95 ? 63.95133 7.81045 -21.81092 1.000 47.73001 114 ASP A C 1
ATOM 1485 O O . ASP A 1 95 ? 62.95899 8.34017 -22.32150 1.000 51.53781 114 ASP A O 1
ATOM 1494 N N . THR A 1 96 ? 64.93743 8.51668 -21.25953 1.000 45.90039 115 THR A N 1
ATOM 1495 C CA . THR A 1 96 ? 64.91372 9.96811 -21.18086 1.000 45.68382 115 THR A CA 1
ATOM 1496 C C . THR A 1 96 ? 66.12425 10.54217 -21.90141 1.000 49.44722 115 THR A C 1
ATOM 1497 O O . THR A 1 96 ? 67.22973 10.01832 -21.80153 1.000 49.01731 115 THR A O 1
ATOM 1508 N N . LYS A 1 97 ? 65.89951 11.62588 -22.62250 1.000 49.38818 116 LYS A N 1
ATOM 1509 C CA . LYS A 1 97 ? 66.94655 12.31697 -23.34902 1.000 53.57673 116 LYS A CA 1
ATOM 1510 C C . LYS A 1 97 ? 67.67952 13.32660 -22.47958 1.000 51.24150 116 LYS A C 1
ATOM 1511 O O . LYS A 1 97 ? 68.66116 13.92727 -22.92810 1.000 48.23115 116 LYS A O 1
ATOM 1530 N N . TYR A 1 98 ? 67.24227 13.51465 -21.24285 1.000 48.56599 117 TYR A N 1
ATOM 1531 C CA . TYR A 1 98 ? 67.78828 14.55563 -20.38706 1.000 48.01788 117 TYR A CA 1
ATOM 1532 C C . TYR A 1 98 ? 68.69642 14.01253 -19.29638 1.000 47.73039 117 TYR A C 1
ATOM 1533 O O . TYR A 1 98 ? 69.18796 14.78902 -18.47434 1.000 47.23346 117 TYR A O 1
ATOM 1551 N N . SER A 1 99 ? 68.95383 12.70503 -19.28989 1.000 45.99715 118 SER A N 1
ATOM 1552 C CA . SER A 1 99 ? 69.97130 12.12042 -18.42592 1.000 47.21357 118 SER A CA 1
ATOM 1553 C C . SER A 1 99 ? 70.25988 10.71217 -18.93443 1.000 46.48891 118 SER A C 1
ATOM 1554 O O . SER A 1 99 ? 69.34537 9.99363 -19.31852 1.000 45.26904 118 SER A O 1
ATOM 1562 N N . ASP A 1 100 ? 71.53934 10.33279 -18.93593 1.000 46.32694 119 ASP A N 1
ATOM 1563 C CA 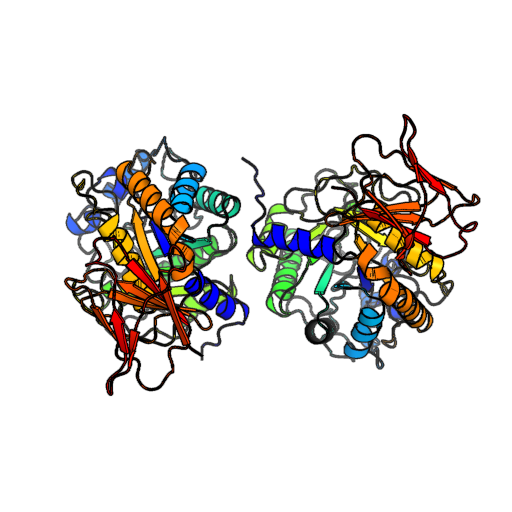. ASP A 1 100 ? 71.90261 8.96048 -19.27433 1.000 46.65859 119 ASP A CA 1
ATOM 1564 C C . ASP A 1 100 ? 71.72198 7.99828 -18.10540 1.000 45.43475 119 ASP A C 1
ATOM 1565 O O . ASP A 1 100 ? 71.92419 6.79385 -18.28762 1.000 44.13555 119 ASP A O 1
ATOM 1574 N N . TYR A 1 101 ? 71.37304 8.49770 -16.91501 1.000 44.02703 120 TYR A N 1
ATOM 1575 C CA . TYR A 1 101 ? 71.18993 7.64207 -15.72442 1.000 41.74656 120 TYR A CA 1
ATOM 1576 C C . TYR A 1 101 ? 69.76724 7.07330 -15.73946 1.000 41.53988 120 TYR A C 1
ATOM 1577 O O . TYR A 1 101 ? 68.85540 7.51082 -15.02564 1.000 41.26422 120 TYR A O 1
ATOM 1595 N N . ASN A 1 102 ? 69.57765 6.09474 -16.61737 1.000 41.50429 121 ASN A N 1
ATOM 1596 C CA . ASN A 1 102 ? 68.23484 5.59892 -16.88817 1.000 41.45775 121 ASN A CA 1
ATOM 1597 C C . ASN A 1 102 ? 68.32234 4.13419 -17.28832 1.000 41.60803 121 ASN A C 1
ATOM 1598 O O . ASN A 1 102 ? 69.38813 3.62624 -17.64188 1.000 42.13472 121 ASN A O 1
ATOM 1609 N N . ILE A 1 103 ? 67.17182 3.46616 -17.22304 1.000 40.91271 122 ILE A N 1
ATOM 1610 C CA . ILE A 1 103 ? 67.12443 2.01476 -17.39715 1.000 41.61063 122 ILE A CA 1
ATOM 1611 C C . ILE A 1 103 ? 67.55560 1.56579 -18.79644 1.000 42.13033 122 ILE A C 1
ATOM 1612 O O . ILE A 1 103 ? 68.03539 0.43907 -18.96773 1.000 41.49098 122 ILE A O 1
ATOM 1628 N N . VAL A 1 104 ? 67.35951 2.39669 -19.81792 1.000 42.39446 123 VAL A N 1
ATOM 1629 C CA . VAL A 1 104 ? 67.74316 1.98712 -21.17227 1.000 43.76968 123 VAL A CA 1
ATOM 1630 C C . VAL A 1 104 ? 69.24911 2.14851 -21.36164 1.000 45.82532 123 VAL A C 1
ATOM 1631 O O . VAL A 1 104 ? 69.94598 1.21744 -21.78503 1.000 44.17353 123 VAL A O 1
ATOM 1644 N N . LYS A 1 105 ? 69.77637 3.32890 -21.02784 1.000 44.56312 124 LYS A N 1
ATOM 1645 C CA . LYS A 1 105 ? 71.16390 3.65315 -21.36424 1.000 45.69246 124 LYS A CA 1
ATOM 1646 C C . LYS A 1 105 ? 72.17346 3.09322 -20.35943 1.000 44.67996 124 LYS A C 1
ATOM 1647 O O . LYS A 1 105 ? 73.31508 2.78012 -20.73856 1.000 44.22748 124 LYS A O 1
ATOM 1666 N N . ALA A 1 106 ? 71.81163 2.97193 -19.09829 1.000 43.01339 125 ALA A N 1
ATOM 1667 C CA . ALA A 1 106 ? 72.79529 2.72458 -18.03949 1.000 41.09496 125 ALA A CA 1
ATOM 1668 C C . ALA A 1 106 ? 72.75932 1.30857 -17.48211 1.000 39.82361 125 ALA A C 1
ATOM 1669 O O . ALA A 1 106 ? 73.59439 0.97289 -16.62391 1.000 40.72888 125 ALA A O 1
ATOM 1676 N N . THR A 1 107 ? 71.84912 0.46004 -17.94620 1.000 40.97128 126 THR A N 1
ATOM 1677 C CA . THR A 1 107 ? 71.77873 -0.90993 -17.47468 1.000 40.82914 126 THR A CA 1
ATOM 1678 C C . THR A 1 107 ? 71.90783 -1.87475 -18.64109 1.000 41.74273 126 THR A C 1
ATOM 1679 O O . THR A 1 107 ? 71.61118 -1.52409 -19.79833 1.000 42.86061 126 THR A O 1
ATOM 1690 N N . PRO A 1 108 ? 72.32774 -3.11504 -18.37034 1.000 40.81319 127 PRO A N 1
ATOM 1691 C CA . PRO A 1 108 ? 72.28646 -4.15402 -19.42207 1.000 42.33859 127 PRO A CA 1
ATOM 1692 C C . PRO A 1 108 ? 70.86360 -4.59348 -19.80989 1.000 41.45327 127 PRO A C 1
ATOM 1693 O O . PRO A 1 108 ? 70.69859 -5.23470 -20.82950 1.000 42.39530 127 PRO A O 1
ATOM 1704 N N . PHE A 1 109 ? 69.83337 -4.26320 -19.04343 1.000 40.68835 128 PHE A N 1
ATOM 1705 C CA . PHE A 1 109 ? 68.47538 -4.64152 -19.40252 1.000 41.14118 128 PHE A CA 1
ATOM 1706 C C . PHE A 1 109 ? 68.00428 -3.90776 -20.66100 1.000 42.67731 128 PHE A C 1
ATOM 1707 O O . PHE A 1 109 ? 67.30387 -4.48590 -21.49258 1.000 42.70757 128 PHE A O 1
ATOM 1724 N N . LYS A 1 110 ? 68.35266 -2.62523 -20.79622 1.000 42.85280 129 LYS A N 1
ATOM 1725 C CA . LYS A 1 110 ? 68.21082 -1.88440 -22.04726 1.000 44.92333 129 LYS A CA 1
ATOM 1726 C C . LYS A 1 110 ? 66.76354 -1.78401 -22.52858 1.000 44.91524 129 LYS A C 1
ATOM 1727 O O . LYS A 1 110 ? 66.51065 -1.73735 -23.72129 1.000 46.83789 129 LYS A O 1
ATOM 1746 N N . ARG A 1 111 ? 65.80255 -1.72744 -21.61653 1.000 43.95604 130 ARG A N 1
ATOM 1747 C CA . ARG A 1 111 ? 64.39688 -1.70675 -21.99019 1.000 43.63463 130 ARG A CA 1
ATOM 1748 C C . ARG A 1 111 ? 63.67234 -0.62056 -21.20095 1.000 44.31063 130 ARG A C 1
ATOM 1749 O O . ARG A 1 111 ? 63.92668 -0.42692 -20.01025 1.000 41.29170 130 ARG A O 1
ATOM 1770 N N . ASP A 1 112 ? 62.77390 0.08831 -21.88124 1.000 42.66825 131 ASP A N 1
ATOM 1771 C CA . ASP A 1 112 ? 61.98673 1.15218 -21.24672 1.000 42.83721 131 ASP A CA 1
ATOM 1772 C C . ASP A 1 112 ? 60.81164 0.49374 -20.53008 1.000 42.74733 131 ASP A C 1
ATOM 1773 O O . ASP A 1 112 ? 59.77130 0.22461 -21.13869 1.000 42.17481 131 ASP A O 1
ATOM 1782 N N . VAL A 1 113 ? 60.96297 0.21599 -19.23655 1.000 42.45128 132 VAL A N 1
ATOM 1783 C CA . VAL A 1 113 ? 59.89859 -0.53069 -18.58772 1.000 42.43444 132 VAL A CA 1
ATOM 1784 C C . VAL A 1 113 ? 58.62566 0.30096 -18.50454 1.000 42.76563 132 VAL A C 1
ATOM 1785 O O . VAL A 1 113 ? 57.51697 -0.25295 -18.42447 1.000 42.34239 132 VAL A O 1
ATOM 1798 N N . VAL A 1 114 ? 58.75050 1.62510 -18.46475 1.000 41.95911 133 VAL A N 1
ATOM 1799 C CA . VAL A 1 114 ? 57.54620 2.46818 -18.43914 1.000 42.98628 133 VAL A CA 1
ATOM 1800 C C . VAL A 1 114 ? 56.77198 2.32977 -19.74242 1.000 42.48657 133 VAL A C 1
ATOM 1801 O O . VAL A 1 114 ? 55.53876 2.19282 -19.74382 1.000 41.50505 133 VAL A O 1
ATOM 1814 N N . LYS A 1 115 ? 57.46518 2.36823 -20.87208 1.000 42.15702 134 LYS A N 1
ATOM 1815 C CA . LYS A 1 115 ? 56.80662 2.06875 -22.15378 1.000 43.74513 134 LYS A CA 1
ATOM 1816 C C . LYS A 1 115 ? 56.07285 0.72924 -22.11349 1.000 43.70830 134 LYS A C 1
ATOM 1817 O O . LYS A 1 115 ? 54.91162 0.62675 -22.53630 1.000 43.27316 134 LYS A O 1
ATOM 1836 N N . GLU A 1 116 ? 56.74860 -0.32362 -21.63710 1.000 42.45184 135 GLU A N 1
ATOM 1837 C CA . GLU A 1 116 ? 56.11509 -1.64357 -21.61561 1.000 43.30892 135 GLU A CA 1
ATOM 1838 C C . GLU A 1 116 ? 54.91361 -1.65952 -20.67344 1.000 42.54616 135 GLU A C 1
ATOM 1839 O O . GLU A 1 116 ? 53.91332 -2.32688 -20.93523 1.000 41.48530 135 GLU A O 1
ATOM 1851 N N . LEU A 1 117 ? 54.98981 -0.92446 -19.57324 1.000 41.18217 136 LEU A N 1
ATOM 1852 C CA . LEU A 1 117 ? 53.84472 -0.89921 -18.65130 1.000 42.79896 136 LEU A CA 1
ATOM 1853 C C . LEU A 1 117 ? 52.69065 -0.07852 -19.21477 1.000 42.56209 136 LEU A C 1
ATOM 1854 O O . LEU A 1 117 ? 51.51912 -0.45359 -19.06875 1.000 43.00164 136 LEU A O 1
ATOM 1870 N N . ALA A 1 118 ? 53.00062 1.03952 -19.88332 1.000 42.43842 137 ALA A N 1
ATOM 1871 C CA . ALA A 1 118 ? 51.97082 1.81565 -20.56273 1.000 43.00113 137 ALA A CA 1
ATOM 1872 C C . ALA A 1 118 ? 51.23130 0.97673 -21.58908 1.000 43.67890 137 ALA A C 1
ATOM 1873 O O . ALA A 1 118 ? 49.99113 0.98006 -21.63718 1.000 43.94661 137 ALA A O 1
ATOM 1880 N N . ASP A 1 119 ? 51.97936 0.23147 -22.40825 1.000 44.29941 138 ASP A N 1
ATOM 1881 C CA . ASP A 1 119 ? 51.37874 -0.64785 -23.40665 1.000 45.96346 138 ASP A CA 1
ATOM 1882 C C . ASP A 1 119 ? 50.47324 -1.68591 -22.75616 1.000 44.36470 138 ASP A C 1
ATOM 1883 O O . ASP A 1 119 ? 49.35629 -1.92035 -23.21681 1.000 42.62262 138 ASP A O 1
ATOM 1892 N N . ALA A 1 120 ? 50.94245 -2.32360 -21.68167 1.000 42.26495 139 ALA A N 1
ATOM 1893 C CA . ALA A 1 120 ? 50.14497 -3.34053 -20.99504 1.000 42.76741 139 ALA A CA 1
ATOM 1894 C C . ALA A 1 120 ? 48.90861 -2.73692 -20.32601 1.000 43.15852 139 ALA A C 1
ATOM 1895 O O . ALA A 1 120 ? 47.82368 -3.32356 -20.36405 1.000 44.90733 139 ALA A O 1
ATOM 1902 N N . CYS A 1 121 ? 49.05345 -1.56800 -19.69623 1.000 42.62798 140 CYS A N 1
ATOM 1903 C CA . CYS A 1 121 ? 47.89411 -0.92886 -19.07592 1.000 41.24752 140 CYS A CA 1
ATOM 1904 C C . CYS A 1 121 ? 46.82922 -0.62140 -20.12467 1.000 43.41496 140 CYS A C 1
ATOM 1905 O O . CYS A 1 121 ? 45.65916 -0.96314 -19.95340 1.000 44.07989 140 CYS A O 1
ATOM 1913 N N . ALA A 1 122 ? 47.23099 -0.03539 -21.25266 1.000 43.35216 141 ALA A N 1
ATOM 1914 C CA . ALA A 1 122 ? 46.27656 0.23981 -22.31874 1.000 43.59505 141 ALA A CA 1
ATOM 1915 C C . ALA A 1 122 ? 45.58855 -1.02993 -22.80054 1.000 45.03096 141 ALA A C 1
ATOM 1916 O O . ALA A 1 122 ? 44.36491 -1.04317 -23.02176 1.000 45.20609 141 ALA A O 1
ATOM 1923 N N . LYS A 1 123 ? 46.36068 -2.10116 -22.98858 1.000 45.31258 142 LYS A N 1
ATOM 1924 C CA . LYS A 1 123 ? 45.78799 -3.37709 -23.44476 1.000 45.97804 142 LYS A CA 1
ATOM 1925 C C . LYS A 1 123 ? 44.71420 -3.88186 -22.49302 1.000 46.92809 142 LYS A C 1
ATOM 1926 O O . LYS A 1 123 ? 43.67032 -4.38168 -22.92673 1.000 47.85676 142 LYS A O 1
ATOM 1945 N N . HIS A 1 124 ? 44.95681 -3.77606 -21.18617 1.000 47.19404 143 HIS A N 1
ATOM 1946 C CA . HIS A 1 124 ? 44.02928 -4.32654 -20.20032 1.000 49.50508 143 HIS A CA 1
ATOM 1947 C C . HIS A 1 124 ? 43.02149 -3.30790 -19.67238 1.000 47.40557 143 HIS A C 1
ATOM 1948 O O . HIS A 1 124 ? 42.22419 -3.64945 -18.80487 1.000 47.90297 143 HIS A O 1
ATOM 1962 N N . GLY A 1 125 ? 43.03274 -2.06970 -20.16104 1.000 48.52067 144 GLY A N 1
ATOM 1963 C CA . GLY A 1 125 ? 42.06150 -1.08576 -19.70250 1.000 47.36545 144 GLY A CA 1
ATOM 1964 C C . GLY A 1 125 ? 42.31078 -0.56938 -18.30121 1.000 46.06576 144 GLY A C 1
ATOM 1965 O O . GLY A 1 125 ? 41.35145 -0.23919 -17.59499 1.000 47.81567 144 GLY A O 1
ATOM 1969 N N . ILE A 1 126 ? 43.57905 -0.48705 -17.88776 1.000 42.45392 145 ILE A N 1
ATOM 1970 C CA . ILE A 1 126 ? 43.99732 -0.03501 -16.55437 1.000 41.11160 145 ILE A CA 1
ATOM 1971 C C . ILE A 1 126 ? 44.62155 1.34620 -16.70099 1.000 42.42961 145 ILE A C 1
ATOM 1972 O O . ILE A 1 126 ? 45.49800 1.54267 -17.54751 1.000 42.78984 145 ILE A O 1
ATOM 1988 N N . LYS A 1 127 ? 44.18894 2.30097 -15.88338 1.000 42.01002 146 LYS A N 1
ATOM 1989 C CA . LYS A 1 127 ? 44.73672 3.65976 -15.96789 1.000 41.22064 146 LYS A CA 1
ATOM 1990 C C . LYS A 1 127 ? 46.12437 3.71914 -15.34595 1.000 40.65445 146 LYS A C 1
ATOM 1991 O O . LYS A 1 127 ? 46.39569 3.05671 -14.33997 1.000 38.91034 146 LYS A O 1
ATOM 2010 N N . LEU A 1 128 ? 47.00351 4.53225 -15.94076 1.000 39.62261 147 LEU A N 1
ATOM 2011 C CA . LEU A 1 128 ? 48.40658 4.62308 -15.53030 1.000 39.41308 147 LEU A CA 1
ATOM 2012 C C . LEU A 1 128 ? 48.68787 6.00231 -14.95167 1.000 40.21714 147 LEU A C 1
ATOM 2013 O O . LEU A 1 128 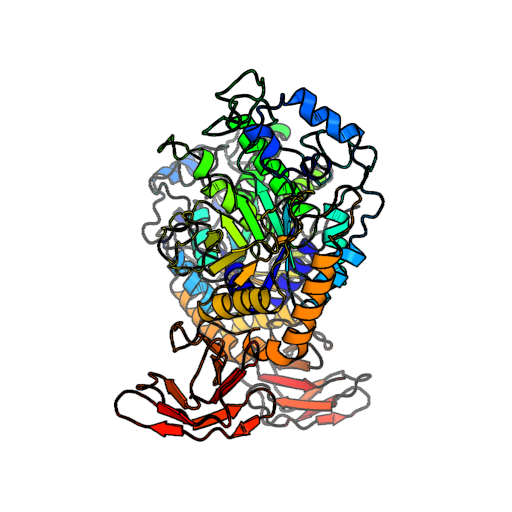? 48.50775 7.02016 -15.63774 1.000 39.10263 147 LEU A O 1
ATOM 2029 N N . HIS A 1 129 ? 49.10518 6.03246 -13.68529 1.000 37.41590 148 HIS A N 1
ATOM 2030 C CA . HIS A 1 129 ? 49.54844 7.23492 -13.00236 1.000 38.61736 148 HIS A CA 1
ATOM 2031 C C . HIS A 1 129 ? 51.05751 7.15622 -12.78162 1.000 38.54892 148 HIS A C 1
ATOM 2032 O O . HIS A 1 129 ? 51.60423 6.07231 -12.55938 1.000 38.13848 148 HIS A O 1
ATOM 2046 N N . PHE A 1 130 ? 51.72370 8.30679 -12.83322 1.000 37.66544 149 PHE A N 1
ATOM 2047 C CA . PHE A 1 130 ? 53.17851 8.39620 -12.68870 1.000 37.23628 149 PHE A CA 1
ATOM 2048 C C . PHE A 1 130 ? 53.55083 9.09040 -11.38871 1.000 37.35794 149 PHE A C 1
ATOM 2049 O O . PHE A 1 130 ? 53.23886 10.27448 -11.18923 1.000 37.40495 149 PHE A O 1
ATOM 2066 N N . TYR A 1 131 ? 54.24270 8.37292 -10.51880 1.000 36.45996 150 TYR A N 1
ATOM 2067 C CA . TYR A 1 131 ? 54.92397 8.99009 -9.38551 1.000 35.62749 150 TYR A CA 1
ATOM 2068 C C . TYR A 1 131 ? 56.22013 9.61953 -9.89144 1.000 36.21030 150 TYR A C 1
ATOM 2069 O O . TYR A 1 131 ? 56.94530 9.00032 -10.68521 1.000 36.16502 150 TYR A O 1
ATOM 2087 N N . TYR A 1 132 ? 56.51087 10.84792 -9.42705 1.000 36.35137 151 TYR A N 1
ATOM 2088 C CA . TYR A 1 132 ? 57.72203 11.56369 -9.82771 1.000 36.56163 151 TYR A CA 1
ATOM 2089 C C . TYR A 1 132 ? 58.29701 12.34427 -8.65074 1.000 37.03125 151 TYR A C 1
ATOM 2090 O O . TYR A 1 132 ? 57.60600 13.15666 -8.02132 1.000 37.20714 151 TYR A O 1
ATOM 2108 N N . SER A 1 133 ? 59.56418 12.10675 -8.35352 1.000 37.28960 152 SER A N 1
ATOM 2109 C CA . SER A 1 133 ? 60.19857 12.73239 -7.19607 1.000 37.01227 152 SER A CA 1
ATOM 2110 C C . SER A 1 133 ? 60.58821 14.18815 -7.45258 1.000 37.73731 152 SER A C 1
ATOM 2111 O O . SER A 1 133 ? 61.33948 14.48540 -8.37931 1.000 37.34797 152 SER A O 1
ATOM 2119 N N . HIS A 1 134 ? 60.15172 15.08562 -6.54982 1.000 37.47487 153 HIS A N 1
ATOM 2120 C CA . HIS A 1 134 ? 60.62640 16.46400 -6.56351 1.000 37.84852 153 HIS A CA 1
ATOM 2121 C C . HIS A 1 134 ? 62.04713 16.59444 -5.98445 1.000 39.03427 153 HIS A C 1
ATOM 2122 O O . HIS A 1 134 ? 62.69704 17.62799 -6.18186 1.000 39.81671 153 HIS A O 1
ATOM 2136 N N . ILE A 1 135 ? 62.54537 15.59858 -5.25650 1.000 38.95807 154 ILE A N 1
ATOM 2137 C CA . ILE A 1 135 ? 63.91100 15.66650 -4.73898 1.000 39.70116 154 ILE A CA 1
ATOM 2138 C C . ILE A 1 135 ? 64.77841 14.62790 -5.44317 1.000 39.17479 154 ILE A C 1
ATOM 2139 O O . ILE A 1 135 ? 64.29326 13.68581 -6.06284 1.000 38.31016 154 ILE A O 1
ATOM 2155 N N . ASP A 1 136 ? 66.08733 14.81376 -5.33659 1.000 38.80639 155 ASP A N 1
ATOM 2156 C CA . ASP A 1 136 ? 67.05308 14.06045 -6.14699 1.000 37.90585 155 ASP A CA 1
ATOM 2157 C C . ASP A 1 136 ? 68.36713 13.98617 -5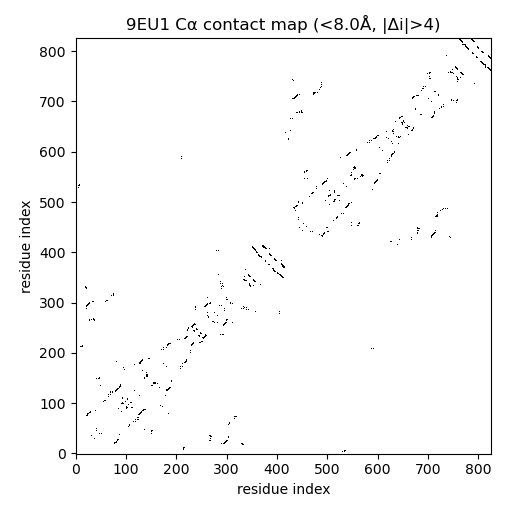.37819 1.000 38.29656 155 ASP A C 1
ATOM 2158 O O . ASP A 1 136 ? 69.00188 15.01068 -5.10344 1.000 38.60155 155 ASP A O 1
ATOM 2167 N N . TRP A 1 137 ? 68.76139 12.77845 -4.99758 1.000 37.31371 156 TRP A N 1
ATOM 2168 C CA . TRP A 1 137 ? 69.98381 12.51374 -4.24687 1.000 37.42272 156 TRP A CA 1
ATOM 2169 C C . TRP A 1 137 ? 71.20261 12.26754 -5.13222 1.000 38.46780 156 TRP A C 1
ATOM 2170 O O . TRP A 1 137 ? 72.31433 12.06658 -4.60756 1.000 39.64479 156 TRP A O 1
ATOM 2191 N N . TYR A 1 138 ? 71.01931 12.24681 -6.44706 1.000 38.47615 157 TYR A N 1
ATOM 2192 C CA . TYR A 1 138 ? 72.05539 11.89571 -7.40215 1.000 39.69907 157 TYR A CA 1
ATOM 2193 C C . TYR A 1 138 ? 72.59071 13.09455 -8.17119 1.000 40.42519 157 TYR A C 1
ATOM 2194 O O . TYR A 1 138 ? 73.79962 13.26180 -8.29660 1.000 40.85523 157 TYR A O 1
ATOM 2212 N N . ARG A 1 139 ? 71.70304 13.90013 -8.75388 1.000 40.57434 158 ARG A N 1
ATOM 2213 C CA . ARG A 1 139 ? 72.12881 15.00976 -9.59965 1.000 40.49701 158 ARG A CA 1
ATOM 2214 C C . ARG A 1 139 ? 72.91169 16.04371 -8.79793 1.000 42.18611 158 ARG A C 1
ATOM 2215 O O . ARG A 1 139 ? 72.56989 16.36876 -7.65400 1.000 41.89722 158 ARG A O 1
ATOM 2236 N N . GLU A 1 140 ? 73.94371 16.59239 -9.42647 1.000 42.55183 159 GLU A N 1
ATOM 2237 C CA . GLU A 1 140 ? 74.72133 17.63422 -8.77861 1.000 46.08856 159 GLU A CA 1
ATOM 2238 C C . GLU A 1 140 ? 74.02342 18.98056 -8.77435 1.000 45.87054 159 GLU A C 1
ATOM 2239 O O . GLU A 1 140 ? 74.43463 19.86469 -8.01399 1.000 47.62031 159 GLU A O 1
ATOM 2251 N N . ASP A 1 141 ? 72.99215 19.17961 -9.58767 1.000 44.83626 160 ASP A N 1
ATOM 2252 C CA . ASP A 1 141 ? 72.28359 20.46319 -9.57124 1.000 44.05147 160 ASP A CA 1
ATOM 2253 C C . ASP A 1 141 ? 71.07069 20.46153 -8.64392 1.000 43.89285 160 ASP A C 1
ATOM 2254 O O . ASP A 1 141 ? 70.41394 21.49867 -8.49593 1.000 44.95582 160 ASP A O 1
ATOM 2263 N N . ALA A 1 142 ? 70.77562 19.34407 -7.98745 1.000 43.34898 161 ALA A N 1
ATOM 2264 C CA . ALA A 1 142 ? 69.60611 19.27420 -7.11150 1.000 42.58431 161 ALA A CA 1
ATOM 2265 C C . ALA A 1 142 ? 69.90449 19.93565 -5.77015 1.000 44.23823 161 ALA A C 1
ATOM 2266 O O . ALA A 1 142 ? 70.91994 19.62241 -5.14298 1.000 44.01685 161 ALA A O 1
ATOM 2273 N N . PRO A 1 143 ? 69.06882 20.86523 -5.31038 1.000 45.25310 162 PRO A N 1
ATOM 2274 C CA . PRO A 1 143 ? 69.29183 21.44097 -3.97874 1.000 45.61568 162 PRO A CA 1
ATOM 2275 C C . PRO A 1 143 ? 69.04814 20.38693 -2.90402 1.000 45.19369 162 PRO A C 1
ATOM 2276 O O . PRO A 1 143 ? 68.14496 19.54670 -3.01282 1.000 45.76191 162 PRO A O 1
ATOM 2287 N N . GLN A 1 144 ? 69.85556 20.44475 -1.85322 1.000 46.41407 163 GLN A N 1
ATOM 2288 C CA . GLN A 1 144 ? 69.67510 19.56023 -0.71679 1.000 46.56352 163 GLN A CA 1
ATOM 2289 C C . GLN A 1 144 ? 68.77730 20.20880 0.32794 1.000 46.52926 163 GLN A C 1
ATOM 2290 O O . GLN A 1 144 ? 68.91418 21.39651 0.63079 1.000 46.45071 163 GLN A O 1
ATOM 2304 N N . GLY A 1 145 ? 67.83981 19.43037 0.85006 1.000 45.64465 164 GLY A N 1
ATOM 2305 C CA . GLY A 1 145 ? 67.10385 19.79323 2.04233 1.000 47.09672 164 GLY A CA 1
ATOM 2306 C C . GLY A 1 145 ? 67.48915 18.96555 3.25815 1.000 48.29725 164 GLY A C 1
ATOM 2307 O O . GLY A 1 145 ? 68.66087 18.94429 3.64677 1.000 47.76282 164 GLY A O 1
ATOM 2311 N N . ARG A 1 146 ? 66.50658 18.27062 3.85308 1.000 46.62988 165 ARG A N 1
ATOM 2312 C CA . ARG A 1 146 ? 66.76212 17.44577 5.03459 1.000 47.53150 165 ARG A CA 1
ATOM 2313 C C . ARG A 1 146 ? 67.62301 16.23223 4.68918 1.000 46.42843 165 ARG A C 1
ATOM 2314 O O . ARG A 1 146 ? 68.47950 15.81480 5.48615 1.000 43.73295 165 ARG A O 1
ATOM 2335 N N . THR A 1 147 ? 67.41247 15.66453 3.51397 1.000 42.60496 166 THR A N 1
ATOM 2336 C CA . THR A 1 147 ? 68.00937 14.40666 3.09631 1.000 41.86827 166 THR A CA 1
ATOM 2337 C C . THR A 1 147 ? 69.10492 14.63023 2.05862 1.000 42.49681 166 THR A C 1
ATOM 2338 O O . THR A 1 147 ? 69.28066 15.72905 1.50986 1.000 42.39104 166 THR A O 1
ATOM 2349 N N . GLY A 1 148 ? 69.83191 13.54645 1.76646 1.000 41.48332 167 GLY A N 1
ATOM 2350 C CA . GLY A 1 148 ? 70.84591 13.59387 0.73161 1.000 41.06606 167 GLY A CA 1
ATOM 2351 C C . GLY A 1 148 ? 72.02033 14.50294 1.01920 1.000 41.32121 167 GLY A C 1
ATOM 2352 O O . GLY A 1 148 ? 72.68052 14.96807 0.07946 1.000 41.63670 167 GLY A O 1
ATOM 2356 N N . ARG A 1 149 ? 72.28470 14.79479 2.27452 1.000 41.94094 168 ARG A N 1
ATOM 2357 C CA . ARG A 1 149 ? 73.37542 15.68477 2.63757 1.000 44.33630 168 ARG A CA 1
ATOM 2358 C C . ARG A 1 149 ? 74.70909 14.96877 2.75153 1.000 44.65634 168 ARG A C 1
ATOM 2359 O O . ARG A 1 149 ? 75.72552 15.62260 2.94236 1.000 44.30709 168 ARG A O 1
ATOM 2380 N N . ARG A 1 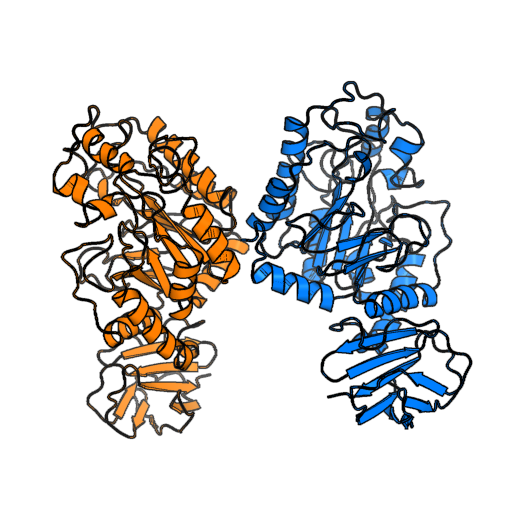150 ? 74.73003 13.64402 2.66622 1.000 42.55605 169 ARG A N 1
ATOM 2381 C CA . ARG A 1 150 ? 75.96173 12.88008 2.83194 1.000 45.81668 169 ARG A CA 1
ATOM 2382 C C . ARG A 1 150 ? 76.18493 11.95338 1.64948 1.000 44.87357 169 ARG A C 1
ATOM 2383 O O . ARG A 1 150 ? 76.58974 10.80141 1.81844 1.000 43.88237 169 ARG A O 1
ATOM 2404 N N . THR A 1 151 ? 75.91914 12.45889 0.44633 1.000 44.20071 170 THR A N 1
ATOM 2405 C CA . THR A 1 151 ? 76.08552 11.70854 -0.78750 1.000 44.68034 170 THR A CA 1
ATOM 2406 C C . THR A 1 151 ? 77.45092 11.87798 -1.42300 1.000 43.55796 170 THR A C 1
ATOM 2407 O O . THR A 1 151 ? 77.68969 11.25738 -2.46659 1.000 42.82292 170 THR A O 1
ATOM 2418 N N . GLY A 1 152 ? 78.26325 12.81811 -0.92779 1.000 43.69772 171 GLY A N 1
ATOM 2419 C CA . GLY A 1 152 ? 79.51052 13.17794 -1.57404 1.000 45.78501 171 GLY A CA 1
ATOM 2420 C C . GLY A 1 152 ? 79.39752 14.18086 -2.69628 1.000 45.95689 171 GLY A C 1
ATOM 2421 O O . GLY A 1 152 ? 80.40469 14.46507 -3.35952 1.000 46.99993 171 GLY A O 1
ATOM 2425 N N . ARG A 1 153 ? 78.22335 14.75296 -2.92250 1.000 44.15230 172 ARG A N 1
ATOM 2426 C CA . ARG A 1 153 ? 78.06013 15.71671 -3.99784 1.000 44.98982 172 ARG A CA 1
ATOM 2427 C C . ARG A 1 153 ? 78.74061 17.04932 -3.67573 1.000 48.01664 172 ARG A C 1
ATOM 2428 O O . ARG A 1 153 ? 78.90328 17.41971 -2.50700 1.000 46.68529 172 ARG A O 1
ATOM 2449 N N . PRO A 1 154 ? 79.12658 17.78847 -4.69958 1.000 48.97932 173 PRO A N 1
ATOM 2450 C CA . PRO A 1 154 ? 79.94096 18.99988 -4.47596 1.000 51.20099 173 PRO A CA 1
ATOM 2451 C C . PRO A 1 154 ? 79.16710 20.24310 -4.05453 1.000 52.82825 173 PRO A C 1
ATOM 2452 O O . PRO A 1 154 ? 79.73743 21.10126 -3.38479 1.000 52.66672 173 PRO A O 1
ATOM 2463 N N . ASN A 1 155 ? 77.89111 20.35889 -4.40663 1.000 50.99312 174 ASN A N 1
ATOM 2464 C CA . ASN A 1 155 ? 77.15447 21.62041 -4.26743 1.000 50.99151 174 ASN A CA 1
ATOM 2465 C C . ASN A 1 155 ? 75.84478 21.44820 -3.50712 1.000 50.86449 174 ASN A C 1
ATOM 2466 O O . ASN A 1 155 ? 74.78884 21.18494 -4.10835 1.000 49.56451 174 ASN A O 1
ATOM 2477 N N . PRO A 1 156 ? 75.86847 21.60201 -2.17698 1.000 50.84024 175 PRO A N 1
ATOM 2478 C CA . PRO A 1 156 ? 74.61508 21.45052 -1.41838 1.000 50.71161 175 PRO A CA 1
ATOM 2479 C C . PRO A 1 156 ? 73.51116 22.37267 -1.88470 1.000 51.50943 175 PRO A C 1
ATOM 2480 O O . PRO A 1 156 ? 72.32433 22.03709 -1.75261 1.000 50.06130 175 PRO A O 1
ATOM 2491 N N . LYS A 1 157 ? 73.87519 23.52178 -2.45914 1.000 52.52901 176 LYS A N 1
ATOM 2492 C CA . LYS A 1 157 ? 72.90653 24.50787 -2.92948 1.000 54.18784 176 LYS A CA 1
ATOM 2493 C C . LYS A 1 157 ? 72.27735 24.10045 -4.24138 1.000 52.42863 176 LYS A C 1
ATOM 2494 O O . LYS A 1 157 ? 71.16328 24.56433 -4.56998 1.000 49.64724 176 LYS A O 1
ATOM 2513 N N . GLY A 1 158 ? 72.96296 23.23603 -4.99377 1.000 50.64033 177 GLY A N 1
ATOM 2514 C CA . GLY A 1 158 ? 72.49686 22.84322 -6.29956 1.000 48.11657 177 GLY A CA 1
ATOM 2515 C C . GLY A 1 158 ? 72.47837 24.05374 -7.23081 1.000 49.42127 177 GLY A C 1
ATOM 2516 O O . GLY A 1 158 ? 73.13889 25.07659 -7.00788 1.000 49.63105 177 GLY A O 1
ATOM 2520 N N . ASP A 1 159 ? 71.70330 23.89751 -8.30119 1.000 48.83887 178 ASP A N 1
ATOM 2521 C CA . ASP A 1 159 ? 71.50344 24.93005 -9.32853 1.000 51.56184 178 ASP A CA 1
ATOM 2522 C C . ASP A 1 159 ? 70.03548 24.77811 -9.73986 1.000 49.82784 178 ASP A C 1
ATOM 2523 O O . ASP A 1 159 ? 69.69881 24.04703 -10.67698 1.000 49.05297 178 ASP A O 1
ATOM 2532 N N . TRP A 1 160 ? 69.15243 25.46385 -9.00010 1.000 49.37241 179 TRP A N 1
ATOM 2533 C CA . TRP A 1 160 ? 67.71892 25.20828 -9.12067 1.000 47.79742 179 TRP A CA 1
ATOM 2534 C C . TRP A 1 160 ? 67.23586 25.44157 -10.54046 1.000 47.72194 179 TRP A C 1
ATOM 2535 O O . TRP A 1 160 ? 66.39829 24.69858 -11.04306 1.000 46.11871 179 TRP A O 1
ATOM 2556 N N . LYS A 1 161 ? 67.74990 26.47568 -11.20357 1.000 50.13760 180 LYS A N 1
ATOM 2557 C CA . LYS A 1 161 ? 67.30875 26.77908 -12.56566 1.000 52.55957 180 LYS A CA 1
ATOM 2558 C C . LYS A 1 161 ? 67.53394 25.58094 -13.48666 1.000 50.89114 180 LYS A C 1
ATOM 2559 O O . LYS A 1 161 ? 66.64728 25.19684 -14.24967 1.000 48.22744 180 LYS A O 1
ATOM 2578 N N . SER A 1 162 ? 68.71011 24.96635 -13.40282 1.000 48.71243 181 SER A N 1
ATOM 2579 C CA . SER A 1 162 ? 69.00796 23.76015 -14.17115 1.000 49.25903 181 SER A CA 1
ATOM 2580 C C . SER A 1 162 ? 68.14584 22.57989 -13.72326 1.000 48.13757 181 SER A C 1
ATOM 2581 O O . SER A 1 162 ? 67.58470 21.84521 -14.55329 1.000 47.71378 181 SER A O 1
ATOM 2589 N N . TYR A 1 163 ? 68.05468 22.35314 -12.40941 1.000 46.48864 182 TYR A N 1
ATOM 2590 C CA . TYR A 1 163 ? 67.30464 21.19961 -11.92365 1.000 44.88799 182 TYR A CA 1
ATOM 2591 C C . TYR A 1 163 ? 65.82436 21.32568 -12.26426 1.000 44.38929 182 TYR A C 1
ATOM 2592 O O . TYR A 1 163 ? 65.19795 20.36187 -12.72025 1.000 43.66754 182 TYR A O 1
ATOM 2610 N N . TYR A 1 164 ? 65.24169 22.50853 -12.05278 1.000 45.26491 183 TYR A N 1
ATOM 2611 C CA . TYR A 1 164 ? 63.81217 22.69218 -12.34491 1.000 44.50423 183 TYR A CA 1
ATOM 2612 C C . TYR A 1 164 ? 63.54330 22.53063 -13.84016 1.000 45.47098 183 TYR A C 1
ATOM 2613 O O . TYR A 1 164 ? 62.57207 21.89018 -14.23059 1.000 44.83905 183 TYR A O 1
ATOM 2631 N N . GLN A 1 165 ? 64.42007 23.06160 -14.69409 1.000 46.26856 184 GLN A N 1
ATOM 2632 C CA . GLN A 1 165 ? 64.25062 22.83336 -16.12984 1.000 46.26839 184 GLN A CA 1
ATOM 2633 C C . GLN A 1 165 ? 64.36902 21.33972 -16.47480 1.000 46.06846 184 GLN A C 1
ATOM 2634 O O . GLN A 1 165 ? 63.66153 20.84247 -17.36514 1.000 44.77420 184 GLN A O 1
ATOM 2648 N N . PHE A 1 166 ? 65.23872 20.60661 -15.77973 1.000 43.59880 185 PHE A N 1
ATOM 2649 C CA . PHE A 1 166 ? 65.36570 19.16014 -15.99913 1.000 43.96427 185 PHE A CA 1
ATOM 2650 C C . PHE A 1 166 ? 64.07314 18.43803 -15.63846 1.000 44.56583 185 PHE A C 1
ATOM 2651 O O . PHE A 1 166 ? 63.60335 17.56749 -16.38139 1.000 44.44678 185 PHE A O 1
ATOM 2668 N N . MET A 1 167 ? 63.47761 18.79001 -14.49329 1.000 43.59127 186 MET A N 1
ATOM 2669 C CA . MET A 1 167 ? 62.21926 18.16132 -14.07264 1.000 43.58871 186 MET A CA 1
ATOM 2670 C C . MET A 1 167 ? 61.13103 18.40597 -15.11354 1.000 44.10988 186 MET A C 1
ATOM 2671 O O . MET A 1 167 ? 60.42228 17.48226 -15.53057 1.000 43.08323 186 MET A O 1
ATOM 2685 N N . ASN A 1 168 ? 60.97989 19.65747 -15.54662 1.000 43.67332 187 ASN A N 1
ATOM 2686 C CA . ASN A 1 168 ? 59.90967 19.97123 -16.49768 1.000 46.61291 187 ASN A CA 1
ATOM 2687 C C . ASN A 1 168 ? 60.16675 19.34141 -17.86472 1.000 44.86889 187 ASN A C 1
ATOM 2688 O O . ASN A 1 168 ? 59.21388 19.00353 -18.57662 1.000 44.57448 187 ASN A O 1
ATOM 2699 N N . ASN A 1 169 ? 61.43603 19.15958 -18.23848 1.000 43.97918 188 ASN A N 1
ATOM 2700 C CA . ASN A 1 169 ? 61.73172 18.42968 -19.47098 1.000 45.65521 188 ASN A CA 1
ATOM 2701 C C . ASN A 1 169 ? 61.31579 16.96815 -19.36144 1.000 43.64612 188 ASN A C 1
ATOM 2702 O O . ASN A 1 169 ? 60.75558 16.41406 -20.31532 1.000 42.39471 188 ASN A O 1
ATOM 2713 N N . GLN A 1 170 ? 61.57957 16.32529 -18.21273 1.000 43.48528 189 GLN A N 1
ATOM 2714 C CA . GLN A 1 170 ? 61.15769 14.94078 -18.03802 1.000 41.82253 189 GLN A CA 1
ATOM 2715 C C . GLN A 1 170 ? 59.64142 14.82245 -17.96952 1.000 41.42646 189 GLN A C 1
ATOM 2716 O O . GLN A 1 170 ? 59.05758 13.87908 -18.52650 1.000 42.08943 189 GLN A O 1
ATOM 2730 N N . LEU A 1 171 ? 58.97492 15.73257 -17.24401 1.000 42.17528 190 LEU A N 1
ATOM 2731 C CA . LEU A 1 171 ? 57.51319 15.70190 -17.22222 1.000 42.49706 190 LEU A CA 1
ATOM 2732 C C . LEU A 1 171 ? 56.93507 15.82746 -18.63229 1.000 42.76067 190 LEU A C 1
ATOM 2733 O O . LEU A 1 171 ? 55.93448 15.18046 -18.96782 1.000 41.62753 190 LEU A O 1
ATOM 2749 N N . THR A 1 172 ? 57.53804 16.66314 -19.47176 1.000 42.51938 191 THR A N 1
ATOM 2750 C CA . THR A 1 172 ? 57.05096 16.77313 -20.84521 1.000 42.79202 191 THR A CA 1
ATOM 2751 C C . THR A 1 172 ? 57.16020 15.42421 -21.55393 1.000 43.60646 191 THR A C 1
ATOM 2752 O O . THR A 1 172 ? 56.20735 14.98818 -22.20422 1.000 43.89389 191 THR A O 1
ATOM 2763 N N . GLU A 1 173 ? 58.29470 14.72065 -21.37025 1.000 43.39299 192 GLU A N 1
ATOM 2764 C CA . GLU A 1 173 ? 58.45443 13.40526 -21.96547 1.000 43.25620 192 GLU A CA 1
ATOM 2765 C C . GLU A 1 173 ? 57.36252 12.46004 -21.49332 1.000 43.55557 192 GLU A C 1
ATOM 2766 O O . GLU A 1 173 ? 56.73465 11.75972 -22.29751 1.000 44.39616 192 GLU A O 1
ATOM 2778 N N . LEU A 1 174 ? 57.12338 12.42879 -20.17832 1.000 41.78850 193 LEU A N 1
ATOM 2779 C CA . LEU A 1 174 ? 56.19139 11.45176 -19.64699 1.000 42.88978 193 LEU A CA 1
ATOM 2780 C C . LEU A 1 174 ? 54.79010 11.69617 -20.17601 1.000 43.09837 193 LEU A C 1
ATOM 2781 O O . LEU A 1 174 ? 53.99631 10.75893 -20.26059 1.000 43.14777 193 LEU A O 1
ATOM 2797 N N . LEU A 1 175 ? 54.45359 12.94969 -20.49820 1.000 42.26199 194 LEU A N 1
ATOM 2798 C CA . LEU A 1 175 ? 53.11790 13.30162 -20.96436 1.000 42.70516 194 LEU A CA 1
ATOM 2799 C C . LEU A 1 175 ? 53.02664 13.32444 -22.48535 1.000 43.79623 194 LEU A C 1
ATOM 2800 O O . LEU A 1 175 ? 51.94476 13.55008 -23.00224 1.000 44.33927 194 LEU A O 1
ATOM 2816 N N . THR A 1 176 ? 54.13814 13.07719 -23.18277 1.000 44.00976 195 THR A N 1
ATOM 2817 C CA . THR A 1 176 ? 54.21563 13.08113 -24.63607 1.000 47.34526 195 THR A CA 1
ATOM 2818 C C . THR A 1 176 ? 54.39058 11.69818 -25.23706 1.000 47.79824 195 THR A C 1
ATOM 2819 O O . THR A 1 176 ? 53.81661 11.42317 -26.29574 1.000 45.83675 195 THR A O 1
ATOM 2830 N N . ASN A 1 177 ? 55.15249 10.80702 -24.58327 1.000 45.26295 196 ASN A N 1
ATOM 2831 C CA . ASN A 1 177 ? 55.59310 9.57054 -25.21311 1.000 45.71189 196 ASN A CA 1
ATOM 2832 C C . ASN A 1 177 ? 54.89579 8.31468 -24.72984 1.000 45.87497 196 ASN A C 1
ATOM 2833 O O . ASN A 1 177 ? 55.24665 7.22733 -25.20320 1.000 45.98822 196 ASN A O 1
ATOM 2844 N N . TYR A 1 178 ? 53.89266 8.41297 -23.83484 1.000 44.63587 197 TYR A N 1
ATOM 2845 C CA . TYR A 1 178 ? 53.34437 7.20575 -23.21740 1.000 43.63815 197 TYR A CA 1
ATOM 2846 C C . TYR A 1 178 ? 51.82489 7.18717 -23.20167 1.000 45.27781 197 TYR A C 1
ATOM 2847 O O . TYR A 1 178 ? 51.24053 6.46333 -22.40758 1.000 44.52614 197 TYR A O 1
ATOM 2865 N N . GLY A 1 179 ? 51.18170 7.93063 -24.09231 1.000 44.74786 198 GLY A N 1
ATOM 2866 C CA . GLY A 1 179 ? 49.74751 7.90531 -24.18573 1.000 46.27425 198 GLY A CA 1
ATOM 2867 C C . GLY A 1 179 ? 49.09956 8.69726 -23.06246 1.000 45.13347 198 GLY A C 1
ATOM 2868 O O . GLY A 1 179 ? 49.74529 9.52027 -22.39588 1.000 44.17444 198 GLY A O 1
ATOM 2872 N N . PRO A 1 180 ? 47.81224 8.47714 -22.84159 1.000 46.08310 199 PRO A N 1
ATOM 2873 C CA . PRO A 1 180 ? 47.11621 9.23353 -21.79260 1.000 45.49682 199 PRO A CA 1
ATOM 2874 C C . PRO A 1 180 ? 47.55640 8.77938 -20.41885 1.000 43.87507 199 PRO A C 1
ATOM 2875 O O . PRO A 1 180 ? 47.65305 7.58954 -20.12918 1.000 43.72668 199 PRO A O 1
ATOM 2886 N N . ILE A 1 181 ? 47.79523 9.75759 -19.56067 1.000 43.32513 200 ILE A N 1
ATOM 2887 C CA . ILE A 1 181 ? 48.27115 9.52352 -18.20337 1.000 42.48848 200 ILE A CA 1
ATOM 2888 C C . ILE A 1 181 ? 47.19667 10.03149 -17.25172 1.000 42.51490 200 ILE A C 1
ATOM 2889 O O . ILE A 1 181 ? 46.71859 11.16409 -17.39949 1.000 42.80873 200 ILE A O 1
ATOM 2905 N N . GLY A 1 182 ? 46.79659 9.18083 -16.28566 1.000 42.31927 201 GLY A N 1
ATOM 2906 C CA . GLY A 1 182 ? 45.73255 9.56191 -15.38385 1.000 42.45535 201 GLY A CA 1
ATOM 2907 C C . GLY A 1 182 ? 46.13955 10.59227 -14.34149 1.000 41.95532 201 GLY A C 1
ATOM 2908 O O . GLY A 1 182 ? 45.30233 11.40198 -13.89680 1.000 42.20363 201 GLY A O 1
ATOM 2912 N N . ALA A 1 183 ? 47.39651 10.58535 -13.92689 1.000 41.34391 202 ALA A N 1
ATOM 2913 C CA . ALA A 1 183 ? 47.82460 11.46909 -12.85113 1.000 40.96104 202 ALA A CA 1
ATOM 2914 C C . ALA A 1 183 ? 49.34282 11.56722 -12.80897 1.000 40.44505 202 ALA A C 1
ATOM 2915 O O . ALA A 1 183 ? 50.05117 10.61667 -13.15696 1.000 40.25907 202 ALA A O 1
ATOM 2922 N N . ILE A 1 184 ? 49.82768 12.73105 -12.36877 1.000 40.30124 203 ILE A N 1
ATOM 2923 C CA . ILE A 1 184 ? 51.19814 12.90803 -11.89604 1.000 39.86411 203 ILE A CA 1
ATOM 2924 C C . ILE A 1 184 ? 51.11957 13.04597 -10.37909 1.000 39.71957 203 ILE A C 1
ATOM 2925 O O . ILE A 1 184 ? 50.38264 13.89000 -9.86310 1.000 39.96580 203 ILE A O 1
ATOM 2941 N N . TRP A 1 185 ? 51.90950 12.25920 -9.68177 1.000 39.41927 204 TRP A N 1
ATOM 2942 C CA . TRP A 1 185 ? 51.86407 12.09274 -8.22703 1.000 39.40895 204 TRP A CA 1
ATOM 2943 C C . TRP A 1 185 ? 53.23356 12.53339 -7.71283 1.000 39.18727 204 TRP A C 1
ATOM 2944 O O . TRP A 1 185 ? 54.17612 11.77221 -7.81532 1.000 38.97207 204 TRP A O 1
ATOM 2965 N N . PHE A 1 186 ? 53.35709 13.77857 -7.25811 1.000 39.32111 205 PHE A N 1
ATOM 2966 C CA . PHE A 1 186 ? 54.61191 14.34230 -6.83060 1.000 39.25007 205 PHE A CA 1
ATOM 2967 C C . PHE A 1 186 ? 54.87973 13.96771 -5.35661 1.000 39.35777 205 PHE A C 1
ATOM 2968 O O . PHE A 1 186 ? 53.95444 13.76208 -4.56450 1.000 39.59329 205 PHE A O 1
ATOM 2985 N N . ASP A 1 187 ? 56.16091 13.94517 -4.99927 1.000 39.29658 206 ASP A N 1
ATOM 2986 C CA . ASP A 1 187 ? 56.56732 13.63196 -3.64234 1.000 39.53521 206 ASP A CA 1
ATOM 2987 C C . ASP A 1 187 ? 57.90378 14.29334 -3.35817 1.000 40.20849 206 ASP A C 1
ATOM 2988 O O . ASP A 1 187 ? 58.73774 14.46083 -4.25996 1.000 39.42848 206 ASP A O 1
ATOM 2997 N N . GLY A 1 188 ? 58.09674 14.67948 -2.08733 1.000 40.08329 207 GLY A N 1
ATOM 2998 C CA . GLY A 1 188 ? 59.33447 15.31546 -1.65278 1.000 41.04864 207 GLY A CA 1
ATOM 2999 C C . GLY A 1 188 ? 59.21804 16.75091 -1.14716 1.000 41.79383 207 GLY A C 1
ATOM 3000 O O . GLY A 1 188 ? 60.19691 17.25453 -0.58856 1.000 41.22449 207 GLY A O 1
ATOM 3004 N N . TRP A 1 189 ? 58.08836 17.45515 -1.33136 1.000 40.90519 208 TRP A N 1
ATOM 3005 C CA . TRP A 1 189 ? 57.92608 18.80308 -0.78515 1.000 41.47365 208 TRP A CA 1
ATOM 3006 C C . TRP A 1 189 ? 58.44139 18.93877 0.64587 1.000 42.44219 208 TRP A C 1
ATOM 3007 O O . TRP A 1 189 ? 59.08553 19.93725 1.00463 1.000 42.61865 208 TRP A O 1
ATOM 3028 N N . TRP A 1 190 ? 58.13707 17.93869 1.47447 1.000 42.19151 209 TRP A N 1
ATOM 3029 C CA . TRP A 1 190 ? 58.52240 17.93193 2.87868 1.000 42.92546 209 TRP A CA 1
ATOM 3030 C C . TRP A 1 190 ? 60.02768 18.00555 3.07867 1.000 43.34803 209 TRP A C 1
ATOM 3031 O O . TRP A 1 190 ? 60.48236 18.37468 4.18328 1.000 43.96022 209 TRP A O 1
ATOM 3052 N N . ASP A 1 191 ? 60.82152 17.63492 2.05998 1.000 42.61000 210 ASP A N 1
ATOM 3053 C CA . ASP A 1 191 ? 62.28369 17.70599 2.20186 1.000 42.87686 210 ASP A CA 1
ATOM 3054 C C . ASP A 1 191 ? 62.75218 19.12969 2.50049 1.000 43.94873 210 ASP A C 1
ATOM 3055 O O . ASP A 1 191 ? 63.81085 19.31699 3.10909 1.000 44.12788 210 ASP A O 1
ATOM 3064 N N . GLN A 1 192 ? 61.99657 20.13561 2.06350 1.000 43.51731 211 GLN A N 1
ATOM 3065 C CA . GLN A 1 192 ? 62.38065 21.53318 2.21450 1.000 45.54815 211 GLN A CA 1
ATOM 3066 C C . GLN A 1 192 ? 61.55084 22.27395 3.25307 1.000 51.51825 211 GLN A C 1
ATOM 3067 O O . GLN A 1 192 ? 61.61722 23.51372 3.33469 1.000 52.40935 211 GLN A O 1
ATOM 3081 N N . ASP A 1 193 ? 60.77530 21.55909 4.06283 1.000 51.27546 212 ASP A N 1
ATOM 3082 C CA . ASP A 1 193 ? 59.97421 22.24180 5.07473 1.000 53.63358 212 ASP A CA 1
ATOM 3083 C C . ASP A 1 193 ? 60.83284 22.94154 6.12332 1.000 59.25685 212 ASP A C 1
ATOM 3084 O O . ASP A 1 193 ? 60.29985 23.76189 6.87503 1.000 59.13961 212 ASP A O 1
ATOM 3093 N N . ILE A 1 194 ? 62.13940 22.65320 6.18389 1.000 58.48674 213 ILE A N 1
ATOM 3094 C CA . ILE A 1 194 ? 63.04613 23.41997 7.03464 1.000 64.35182 213 ILE A CA 1
ATOM 3095 C C . ILE A 1 194 ? 63.30573 24.81768 6.49424 1.000 64.61419 213 ILE A C 1
ATOM 3096 O O . ILE A 1 194 ? 63.87742 25.64921 7.20439 1.000 64.02457 213 ILE A O 1
ATOM 3112 N N . ASN A 1 195 ? 62.91366 25.08573 5.24402 1.000 59.30523 214 ASN A N 1
ATOM 3113 C CA . ASN A 1 195 ? 63.17198 26.35190 4.55545 1.000 60.79250 214 ASN A CA 1
ATOM 3114 C C . ASN A 1 195 ? 61.82108 26.91713 4.14472 1.000 57.78491 214 ASN A C 1
ATOM 3115 O O . ASN A 1 195 ? 61.35633 26.67649 3.01928 1.000 54.03641 214 ASN A O 1
ATOM 3126 N N . PRO A 1 196 ? 61.15460 27.66756 5.02116 1.000 58.83263 215 PRO A N 1
ATOM 3127 C CA . PRO A 1 196 ? 59.76513 28.06624 4.73509 1.000 60.85119 215 PRO A CA 1
ATOM 3128 C C . PRO A 1 196 ? 59.61371 28.86222 3.45644 1.000 59.96589 215 PRO A C 1
ATOM 3129 O O . PRO A 1 196 ? 58.49949 28.95170 2.92814 1.000 59.69056 215 PRO A O 1
ATOM 3140 N N . ASP A 1 197 ? 60.69387 29.46361 2.95732 1.000 61.01508 216 ASP A N 1
ATOM 3141 C CA . ASP A 1 197 ? 60.62890 30.32004 1.78433 1.000 64.41038 216 ASP A CA 1
ATOM 3142 C C . ASP A 1 197 ? 61.06409 29.61166 0.51003 1.000 59.60699 216 ASP A C 1
ATOM 3143 O O . ASP A 1 197 ? 61.20227 30.26429 -0.52422 1.000 56.91274 216 ASP A O 1
ATOM 3152 N N . PHE A 1 198 ? 61.28694 28.29714 0.55776 1.000 56.76140 217 PHE A N 1
ATOM 3153 C CA . PHE A 1 198 ? 61.68195 27.58155 -0.64777 1.000 54.00971 217 PHE A CA 1
ATOM 3154 C C . PHE A 1 198 ? 60.56717 27.68852 -1.67918 1.000 50.69842 217 PHE A C 1
ATOM 3155 O O . PHE A 1 198 ? 59.39115 27.42828 -1.37255 1.000 49.12663 217 PHE A O 1
ATOM 3172 N N . ASP A 1 199 ? 60.93676 28.07197 -2.89507 1.000 49.09248 218 ASP A N 1
ATOM 3173 C CA . ASP A 1 199 ? 59.98464 28.28678 -3.99008 1.000 47.68800 218 ASP A CA 1
ATOM 3174 C C . ASP A 1 199 ? 60.06791 27.08020 -4.92428 1.000 46.50273 218 ASP A C 1
ATOM 3175 O O . ASP A 1 199 ? 61.04369 26.92643 -5.66075 1.000 47.99192 218 ASP A O 1
ATOM 3184 N N . TRP A 1 200 ? 59.06460 26.21626 -4.86857 1.000 45.54700 219 TRP A N 1
ATOM 3185 C CA . TRP A 1 200 ? 59.00240 25.06255 -5.75719 1.000 44.13994 219 TRP A CA 1
ATOM 3186 C C . TRP A 1 200 ? 58.47883 25.43464 -7.14752 1.000 44.72125 219 TRP A C 1
ATOM 3187 O O . TRP A 1 200 ? 58.54435 24.61107 -8.06980 1.000 44.35253 219 TRP A O 1
ATOM 3208 N N . GLU A 1 201 ? 57.96855 26.65139 -7.32370 1.000 44.42120 220 GLU A N 1
ATOM 3209 C CA . GLU A 1 201 ? 57.44698 27.08717 -8.62563 1.000 47.53432 220 GLU A CA 1
ATOM 3210 C C . GLU A 1 201 ? 56.39598 26.10027 -9.13361 1.000 45.16200 220 GLU A C 1
ATOM 3211 O O . GLU A 1 201 ? 56.43377 25.62729 -10.26715 1.000 43.52941 220 GLU A O 1
ATOM 3223 N N . LEU A 1 202 ? 55.44570 25.76248 -8.24520 1.000 43.48069 221 LEU A N 1
ATOM 3224 C CA . LEU A 1 202 ? 54.45366 24.75407 -8.60777 1.000 42.97240 221 LEU A CA 1
ATOM 3225 C C . LEU A 1 202 ? 53.39679 25.24263 -9.59427 1.000 43.85261 221 LEU A C 1
ATOM 3226 O O . LEU A 1 202 ? 52.96734 24.44880 -10.43041 1.000 43.15430 221 LEU A O 1
ATOM 3242 N N . PRO A 1 203 ? 52.92505 26.50979 -9.53499 1.000 44.26725 222 PRO A N 1
ATOM 3243 C CA . PRO A 1 203 ? 51.95274 26.94760 -10.54630 1.000 45.67072 222 PRO A CA 1
ATOM 3244 C C . PRO A 1 203 ? 52.43206 26.69243 -11.96924 1.000 45.16439 222 PRO A C 1
ATOM 3245 O O . PRO A 1 203 ? 51.66842 26.16855 -12.80186 1.000 44.89233 222 PRO A O 1
ATOM 3256 N N . GLU A 1 204 ? 53.68294 27.04367 -12.28120 1.000 45.03809 223 GLU A N 1
ATOM 3257 C CA . GLU A 1 204 ? 54.16665 26.83644 -13.64677 1.000 45.22501 223 GLU A CA 1
ATOM 3258 C C . GLU A 1 204 ? 54.23045 25.35375 -13.99458 1.000 44.35893 223 GLU A C 1
ATOM 3259 O O . GLU A 1 204 ? 53.92550 24.94685 -15.12819 1.000 44.53203 223 GLU A O 1
ATOM 3271 N N . GLN A 1 205 ? 54.60652 24.51871 -13.02722 1.000 43.53090 224 GLN A N 1
ATOM 3272 C CA . GLN A 1 205 ? 54.76891 23.09983 -13.30840 1.000 43.21533 224 GLN A CA 1
ATOM 3273 C C . GLN A 1 205 ? 53.42914 22.39822 -13.42208 1.000 42.63388 224 GLN A C 1
ATOM 3274 O O . GLN A 1 205 ? 53.25653 21.52490 -14.28237 1.000 42.48686 224 GLN A O 1
ATOM 3288 N N . TYR A 1 206 ? 52.49071 22.71679 -12.51670 1.000 42.71301 225 TYR A N 1
ATOM 3289 C CA . TYR A 1 206 ? 51.13658 22.18046 -12.64374 1.000 42.73899 225 TYR A CA 1
ATOM 3290 C C . TYR A 1 206 ? 50.48795 22.63166 -13.96318 1.000 43.97342 225 TYR A C 1
ATOM 3291 O O . TYR A 1 206 ? 49.73736 21.87419 -14.60210 1.000 43.50604 225 TYR A O 1
ATOM 3309 N N . ALA A 1 207 ? 50.73914 23.87858 -14.35472 1.000 44.20151 226 ALA A N 1
ATOM 3310 C CA . ALA A 1 207 ? 50.17452 24.39416 -15.60704 1.000 45.54108 226 ALA A CA 1
ATOM 3311 C C . ALA A 1 207 ? 50.71213 23.62011 -16.80456 1.000 45.08546 226 ALA A C 1
ATOM 3312 O O . ALA A 1 207 ? 49.98007 23.35327 -17.75675 1.000 45.53265 226 ALA A O 1
ATOM 3319 N N . LEU A 1 208 ? 52.00278 23.24360 -16.76518 1.000 44.53060 227 LEU A N 1
ATOM 3320 C CA . LEU A 1 208 ? 52.56246 22.44856 -17.85706 1.000 44.49699 227 LEU A CA 1
ATOM 3321 C C . LEU A 1 208 ? 51.81385 21.13610 -18.00143 1.000 44.67822 227 LEU A C 1
ATOM 3322 O O . LEU A 1 208 ? 51.45774 20.72003 -19.11261 1.000 44.53120 227 LEU A O 1
ATOM 3338 N N . ILE A 1 209 ? 51.54134 20.47068 -16.87179 1.000 43.30923 228 ILE A N 1
ATOM 3339 C CA . ILE A 1 209 ? 50.84722 19.18754 -16.91405 1.000 42.96922 228 ILE A CA 1
ATOM 3340 C C . ILE A 1 209 ? 49.46004 19.36171 -17.50422 1.000 43.68688 228 ILE A C 1
ATOM 3341 O O . ILE A 1 209 ? 49.02503 18.57705 -18.36124 1.000 43.94313 228 ILE A O 1
ATOM 3357 N N . HIS A 1 210 ? 48.72496 20.37510 -17.02542 1.000 44.09892 229 HIS A N 1
ATOM 3358 C CA . HIS A 1 210 ? 47.35816 20.57772 -17.48624 1.000 44.84979 229 HIS A CA 1
ATOM 3359 C C . HIS A 1 210 ? 47.33646 21.08531 -18.92233 1.000 45.82861 229 HIS A C 1
ATOM 3360 O O . HIS A 1 210 ? 46.34696 20.88519 -19.63305 1.000 46.51256 229 HIS A O 1
ATOM 3374 N N . ARG A 1 211 ? 48.39956 21.76920 -19.33929 1.000 46.02689 230 ARG A N 1
ATOM 3375 C CA . ARG A 1 211 ? 48.46597 22.22840 -20.73118 1.000 47.41622 230 ARG A CA 1
ATOM 3376 C C . ARG A 1 211 ? 48.60376 21.04604 -21.68719 1.000 47.08130 230 ARG A C 1
ATOM 3377 O O . ARG A 1 211 ? 47.93059 20.99864 -22.70763 1.000 48.01053 230 ARG A O 1
ATOM 3398 N N . LEU A 1 212 ? 49.44895 20.06670 -21.35009 1.000 46.13276 231 LEU A N 1
ATOM 3399 C CA . LEU A 1 212 ? 49.71039 18.95560 -22.26926 1.000 46.34809 231 LEU A CA 1
ATOM 3400 C C . LEU A 1 212 ? 48.63467 17.88921 -22.19326 1.000 47.32347 231 LEU A C 1
ATOM 3401 O O . LEU A 1 212 ? 48.28230 17.28758 -23.21415 1.000 46.73587 231 LEU A O 1
ATOM 3417 N N . GLN A 1 213 ? 48.07315 17.66163 -21.01196 1.000 45.44822 232 GLN A N 1
ATOM 3418 C CA . GLN A 1 213 ? 46.98997 16.68058 -20.86004 1.000 45.45680 232 GLN A CA 1
ATOM 3419 C C . GLN A 1 213 ? 45.98869 17.23954 -19.86738 1.000 46.30421 232 GLN A C 1
ATOM 3420 O O . GLN A 1 213 ? 46.13776 17.05125 -18.64818 1.000 44.64098 232 GLN A O 1
ATOM 3434 N N . PRO A 1 214 ? 44.98474 17.98477 -20.35555 1.000 46.39026 233 PRO A N 1
ATOM 3435 C CA . PRO A 1 214 ? 44.00995 18.59113 -19.44221 1.000 46.48383 233 PRO A CA 1
ATOM 3436 C C . PRO A 1 214 ? 43.35863 17.60886 -18.48355 1.000 45.94010 233 PRO A C 1
ATOM 3437 O O . PRO A 1 214 ? 43.08490 17.99837 -17.34458 1.000 45.60325 233 PRO A O 1
ATOM 3448 N N . ALA A 1 215 ? 43.10170 16.36981 -18.90297 1.000 45.95777 234 ALA A N 1
ATOM 3449 C CA . ALA A 1 215 ? 42.46100 15.39794 -18.02711 1.000 45.60068 234 ALA A CA 1
ATOM 3450 C C . ALA A 1 215 ? 43.40588 14.79259 -16.98724 1.000 44.52488 234 ALA A C 1
ATOM 3451 O O . ALA A 1 215 ? 42.93658 14.06146 -16.11078 1.000 44.26694 234 ALA A O 1
ATOM 3458 N N . CYS A 1 216 ? 44.70134 15.08304 -17.04569 1.000 44.00379 235 CYS A N 1
ATOM 3459 C CA . CYS A 1 216 ? 45.64338 14.50720 -16.07567 1.000 43.08842 235 CYS A CA 1
ATOM 3460 C C . CYS A 1 216 ? 45.48694 15.17849 -14.71527 1.000 42.78113 235 CYS A C 1
ATOM 3461 O O . CYS A 1 216 ? 45.46673 16.42142 -14.61523 1.000 43.01577 235 CYS A O 1
ATOM 3469 N N . LEU A 1 217 ? 45.37405 14.37042 -13.67167 1.000 42.37539 236 LEU A N 1
ATOM 3470 C CA . LEU A 1 217 ? 45.21732 14.87337 -12.31809 1.000 42.17875 236 LEU A CA 1
ATOM 3471 C C . LEU A 1 217 ? 46.57812 15.12916 -11.66776 1.000 41.56527 236 LEU A C 1
ATOM 3472 O O . LEU A 1 217 ? 47.53637 14.37912 -11.86207 1.000 41.81043 236 LEU A O 1
ATOM 3488 N N . VAL A 1 218 ? 46.66501 16.19588 -10.88178 1.000 41.60243 237 VAL A N 1
ATOM 3489 C CA . VAL A 1 218 ? 47.90254 16.55795 -10.19493 1.000 41.17625 237 VAL A CA 1
ATOM 3490 C C . VAL A 1 218 ? 47.74391 16.28565 -8.70257 1.000 41.04769 237 VAL A C 1
ATOM 3491 O O . VAL A 1 218 ? 46.78696 16.75178 -8.07445 1.000 41.42787 237 VAL A O 1
ATOM 3504 N N . GLY A 1 219 ? 48.67300 15.49395 -8.15375 1.000 40.60774 238 GLY A N 1
ATOM 3505 C CA . GLY A 1 219 ? 48.74433 15.26493 -6.73386 1.000 40.58565 238 GLY A CA 1
ATOM 3506 C C . GLY A 1 219 ? 50.12505 15.61548 -6.20956 1.000 40.32650 238 GLY A C 1
ATOM 3507 O O . GLY A 1 219 ? 51.12669 15.48884 -6.91106 1.000 40.02563 238 GLY A O 1
ATOM 3511 N N . ASN A 1 220 ? 50.17449 16.05298 -4.95630 1.000 40.53880 239 ASN A N 1
ATOM 3512 C CA . ASN A 1 220 ? 51.44848 16.38995 -4.32176 1.000 40.44332 239 ASN A CA 1
ATOM 3513 C C . ASN A 1 220 ? 51.41126 15.92466 -2.87195 1.000 40.67671 239 ASN A C 1
ATOM 3514 O O . ASN A 1 220 ? 50.60367 16.41493 -2.07998 1.000 41.12371 239 ASN A O 1
ATOM 3525 N N . ASN A 1 221 ? 52.30487 14.99315 -2.53148 1.000 40.47224 240 ASN A N 1
ATOM 3526 C CA . ASN A 1 221 ? 52.33148 14.39033 -1.19358 1.000 40.81181 240 ASN A CA 1
ATOM 3527 C C . ASN A 1 221 ? 53.09583 15.28743 -0.21448 1.000 42.10892 240 ASN A C 1
ATOM 3528 O O . ASN A 1 221 ? 54.12815 14.91279 0.35075 1.000 41.23692 240 ASN A O 1
ATOM 3539 N N . HIS A 1 222 ? 52.53129 16.46309 0.03544 1.000 41.52328 241 HIS A N 1
ATOM 3540 C CA . HIS A 1 222 ? 53.16877 17.43788 0.92579 1.000 42.72019 241 HIS A CA 1
ATOM 3541 C C . HIS A 1 222 ? 52.58746 17.43926 2.33251 1.000 46.01344 241 HIS A C 1
ATOM 3542 O O . HIS A 1 222 ? 53.12911 18.13027 3.20507 1.000 45.20888 241 HIS A O 1
ATOM 3556 N N . HIS A 1 223 ? 51.52073 16.68024 2.58522 1.000 45.34818 242 HIS A N 1
ATOM 3557 C CA . HIS A 1 223 ? 50.88866 16.62616 3.89374 1.000 50.71126 242 HIS A CA 1
ATOM 3558 C C . HIS A 1 223 ? 50.31367 17.97577 4.32349 1.000 50.89305 242 HIS A C 1
ATOM 3559 O O . HIS A 1 223 ? 50.10890 18.20814 5.51839 1.000 52.38501 242 HIS A O 1
ATOM 3573 N N . GLN A 1 224 ? 50.05874 18.86236 3.37658 1.000 47.87041 243 GLN A N 1
ATOM 3574 C CA . GLN A 1 224 ? 49.52042 20.19753 3.61664 1.000 49.16946 243 GLN A CA 1
ATOM 3575 C C . GLN A 1 224 ? 48.11574 20.33218 3.03903 1.000 50.05020 243 GLN A C 1
ATOM 3576 O O . GLN A 1 224 ? 47.62261 19.47057 2.30071 1.000 48.78953 243 GLN A O 1
ATOM 3590 N N . THR A 1 225 ? 47.48220 21.45600 3.35601 1.000 48.18253 244 THR A N 1
ATOM 3591 C CA . THR A 1 225 ? 46.30811 21.87369 2.61164 1.000 49.64204 244 THR A CA 1
ATOM 3592 C C . THR A 1 225 ? 46.71807 21.97702 1.14663 1.000 48.45825 244 THR A C 1
ATOM 3593 O O . THR A 1 225 ? 47.79096 22.51958 0.85597 1.000 49.37648 244 THR A O 1
ATOM 3604 N N . PRO A 1 226 ? 45.92356 21.47074 0.20916 1.000 46.25255 245 PRO A N 1
ATOM 3605 C CA . PRO A 1 226 ? 46.39229 21.42070 -1.18197 1.000 44.89859 245 PRO A CA 1
ATOM 3606 C C . PRO A 1 226 ? 46.63392 22.80378 -1.74871 1.000 46.61008 245 PRO A C 1
ATOM 3607 O O . PRO A 1 226 ? 45.87725 23.73468 -1.48688 1.000 45.04758 245 PRO A O 1
ATOM 3618 N N . PHE A 1 227 ? 47.70078 22.91519 -2.54215 1.000 44.89106 246 PHE A N 1
ATOM 3619 C CA . PHE A 1 227 ? 48.01370 24.13660 -3.28414 1.000 45.38809 246 PHE A CA 1
ATOM 3620 C C . PHE A 1 227 ? 47.13383 24.23826 -4.51802 1.000 46.99232 246 PHE A C 1
ATOM 3621 O O . PHE A 1 227 ? 46.73358 23.23526 -5.10111 1.000 46.59413 246 PHE A O 1
ATOM 3638 N N . ALA A 1 228 ? 46.83282 25.47436 -4.91701 1.000 45.99821 247 ALA A N 1
ATOM 3639 C CA . ALA A 1 228 ? 46.07463 25.71131 -6.14224 1.000 48.63566 247 ALA A CA 1
ATOM 3640 C C . ALA A 1 228 ? 46.75034 25.00272 -7.31356 1.000 45.52197 247 ALA A C 1
ATOM 3641 O O . ALA A 1 228 ? 47.97476 25.08019 -7.46916 1.000 45.06322 247 ALA A O 1
ATOM 3648 N N . GLY A 1 229 ? 45.93803 24.31484 -8.14312 1.000 44.39164 248 GLY A N 1
ATOM 3649 C CA . GLY A 1 229 ? 46.44059 23.53806 -9.24873 1.000 43.96961 248 GLY A CA 1
ATOM 3650 C C . GLY A 1 229 ? 46.46069 22.02689 -9.02065 1.000 44.39325 248 GLY A C 1
ATOM 3651 O O . GLY A 1 229 ? 46.52760 21.26735 -9.99813 1.000 43.04717 248 GLY A O 1
ATOM 3655 N N . GLU A 1 230 ? 46.41332 21.57973 -7.76400 1.000 42.99568 249 GLU A N 1
ATOM 3656 C CA . GLU A 1 230 ? 46.25657 20.16447 -7.48693 1.000 43.14645 249 GLU A CA 1
ATOM 3657 C C . GLU A 1 230 ? 44.80050 19.72682 -7.64997 1.000 42.88158 249 GLU A C 1
ATOM 3658 O O . GLU A 1 230 ? 43.86648 20.47938 -7.35888 1.000 43.46444 249 GLU A O 1
ATOM 3670 N N . ASP A 1 231 ? 44.62339 18.48681 -8.12548 1.000 42.60903 250 ASP A N 1
ATOM 3671 C CA . ASP A 1 231 ? 43.32855 17.90105 -8.39747 1.000 42.99272 250 ASP A CA 1
ATOM 3672 C C . ASP A 1 231 ? 42.95584 16.74796 -7.47288 1.000 42.86729 250 ASP A C 1
ATOM 3673 O O . ASP A 1 231 ? 41.78720 16.33662 -7.47527 1.000 43.31641 250 ASP A O 1
ATOM 3682 N N . ILE A 1 232 ? 43.89655 16.23002 -6.69552 1.000 42.38939 251 ILE A N 1
ATOM 3683 C CA . ILE A 1 232 ? 43.61595 15.21639 -5.68095 1.000 42.41425 251 ILE A CA 1
ATOM 3684 C C . ILE A 1 232 ? 44.38949 15.59069 -4.42712 1.000 42.29252 251 ILE A C 1
ATOM 3685 O O . ILE A 1 232 ? 45.38321 16.32297 -4.48139 1.000 42.02901 251 ILE A O 1
ATOM 3701 N N . GLN A 1 233 ? 43.93154 15.05566 -3.29408 1.000 42.59723 252 GLN A N 1
ATOM 3702 C CA . GLN A 1 233 ? 44.60265 15.22769 -2.01401 1.000 42.65032 252 GLN A CA 1
ATOM 3703 C C . GLN A 1 233 ? 45.06385 13.86200 -1.50983 1.000 42.52502 252 GLN A C 1
ATOM 3704 O O . GLN A 1 233 ? 44.27132 12.92041 -1.45330 1.000 42.81000 252 GLN A O 1
ATOM 3718 N N . ILE A 1 234 ? 46.33449 13.77755 -1.13945 1.000 42.20613 253 ILE A N 1
ATOM 3719 C CA . ILE A 1 234 ? 46.95563 12.53092 -0.67358 1.000 42.13993 253 ILE A CA 1
ATOM 3720 C C . ILE A 1 234 ? 47.07257 12.54606 0.84129 1.000 43.08332 253 ILE A C 1
ATOM 3721 O O . ILE A 1 234 ? 47.50612 13.55372 1.42240 1.000 42.82495 253 ILE A O 1
ATOM 3737 N N . PHE A 1 235 ? 46.70667 11.41975 1.46212 1.000 43.11145 254 PHE A N 1
ATOM 3738 C CA . PHE A 1 235 ? 46.99634 11.11364 2.86120 1.000 46.73203 254 PHE A CA 1
ATOM 3739 C C . PHE A 1 235 ? 47.90209 9.88381 2.93388 1.000 47.68565 254 PHE A C 1
ATOM 3740 O O . PHE A 1 235 ? 47.55455 8.81712 2.41192 1.000 46.98470 254 PHE A O 1
ATOM 3757 N N . GLU A 1 236 ? 49.05495 10.02097 3.58893 1.000 50.39562 255 GLU A N 1
ATOM 3758 C CA . GLU A 1 236 ? 50.05367 8.95569 3.61808 1.000 52.85824 255 GLU A CA 1
ATOM 3759 C C . GLU A 1 236 ? 49.88269 8.09081 4.86843 1.000 52.56727 255 GLU A C 1
ATOM 3760 O O . GLU A 1 236 ? 49.97724 8.58227 5.98720 1.000 56.24649 255 GLU A O 1
ATOM 3772 N N . ARG A 1 237 ? 49.61638 6.79704 4.64384 1.000 52.67414 256 ARG A N 1
ATOM 3773 C CA . ARG A 1 237 ? 49.49064 5.75011 5.67153 1.000 56.64259 256 ARG A CA 1
ATOM 3774 C C . ARG A 1 237 ? 48.37423 6.01922 6.69005 1.000 57.47126 256 ARG A C 1
ATOM 3775 O O . ARG A 1 237 ? 48.42381 5.51698 7.81157 1.000 56.42190 256 ARG A O 1
ATOM 3796 N N . ASP A 1 238 ? 47.35474 6.79608 6.31632 1.000 56.06331 257 ASP A N 1
ATOM 3797 C CA . ASP A 1 238 ? 46.27388 7.09748 7.25927 1.000 56.57565 257 ASP A CA 1
ATOM 3798 C C . ASP A 1 238 ? 45.02580 7.44999 6.46709 1.000 52.96377 257 ASP A C 1
ATOM 3799 O O . ASP A 1 238 ? 45.12841 8.12120 5.44937 1.000 51.74260 257 ASP A O 1
ATOM 3808 N N . LEU A 1 239 ? 43.85614 6.98281 6.94645 1.000 56.08376 258 LEU A N 1
ATOM 3809 C CA . LEU A 1 239 ? 42.57600 7.49051 6.46595 1.000 60.40559 258 LEU A CA 1
ATOM 3810 C C . LEU A 1 239 ? 42.55975 9.01663 6.57366 1.000 57.87341 258 LEU A C 1
ATOM 3811 O O . LEU A 1 239 ? 43.24326 9.58568 7.43976 1.000 57.04739 258 LEU A O 1
ATOM 3827 N N . PRO A 1 240 ? 41.80544 9.71210 5.71529 1.000 52.99735 259 PRO A N 1
ATOM 3828 C CA . PRO A 1 240 ? 41.62379 11.15951 5.91159 1.000 54.22320 259 PRO A CA 1
ATOM 3829 C C . PRO A 1 240 ? 41.03572 11.46055 7.28039 1.000 56.99449 259 PRO A C 1
ATOM 3830 O O . PRO A 1 240 ? 40.13290 10.76977 7.75068 1.000 58.57992 259 PRO A O 1
ATOM 3841 N N . GLY A 1 241 ? 41.55192 12.50294 7.91402 1.000 56.35747 260 GLY A N 1
ATOM 3842 C CA . GLY A 1 241 ? 41.14561 12.83798 9.25614 1.000 57.70421 260 GLY A CA 1
ATOM 3843 C C . GLY A 1 241 ? 41.84126 12.06568 10.34936 1.000 64.23694 260 GLY A C 1
ATOM 3844 O O . GLY A 1 241 ? 41.70525 12.43335 11.52941 1.000 62.03410 260 GLY A O 1
ATOM 3848 N N . GLU A 1 242 ? 42.57688 11.00711 10.00884 1.000 68.74746 261 GLU A N 1
ATOM 3849 C CA . GLU A 1 242 ? 43.26878 10.17567 10.98427 1.000 75.02282 261 GLU A CA 1
ATOM 3850 C C . GLU A 1 242 ? 44.77405 10.40848 10.88551 1.000 73.94188 261 GLU A C 1
ATOM 3851 O O . GLU A 1 242 ? 45.28755 10.87018 9.86426 1.000 72.80431 261 GLU A O 1
ATOM 3863 N N . ASN A 1 243 ? 45.48289 10.07672 11.97218 1.000 72.75105 262 ASN A N 1
ATOM 3864 C CA . ASN A 1 243 ? 46.90291 10.40393 12.06562 1.000 72.91056 262 ASN A CA 1
ATOM 3865 C C . ASN A 1 243 ? 47.64688 9.38767 12.93481 1.000 73.98868 262 ASN A C 1
ATOM 3866 O O . ASN A 1 243 ? 48.54937 9.74872 13.69883 1.000 75.77470 262 ASN A O 1
ATOM 3877 N N . THR A 1 244 ? 47.29673 8.09790 12.80710 1.000 73.11727 263 THR A N 1
ATOM 3878 C CA . THR A 1 244 ? 47.96015 7.07622 13.62543 1.000 74.37783 263 THR A CA 1
ATOM 3879 C C . THR A 1 244 ? 49.43293 6.89607 13.24807 1.000 73.44838 263 THR A C 1
ATOM 3880 O O . THR A 1 244 ? 50.24666 6.51660 14.10303 1.000 75.09852 263 THR A O 1
ATOM 3891 N N . ALA A 1 245 ? 49.79314 7.16710 11.98634 1.000 70.85800 264 ALA A N 1
ATOM 3892 C CA . ALA A 1 245 ? 51.16286 6.99553 11.49926 1.000 71.71487 264 ALA A CA 1
ATOM 3893 C C . ALA A 1 245 ? 52.02954 8.24709 11.65659 1.000 72.12996 264 ALA A C 1
ATOM 3894 O O . ALA A 1 245 ? 53.23606 8.17957 11.39765 1.000 70.03172 264 ALA A O 1
ATOM 3901 N N . GLY A 1 246 ? 51.44669 9.38219 12.06033 1.000 72.02874 265 GLY A N 1
ATOM 3902 C CA . GLY A 1 246 ? 52.20108 10.59817 12.28073 1.000 73.07162 265 GLY A CA 1
ATOM 3903 C C . GLY A 1 246 ? 52.56966 11.38199 11.03760 1.000 70.77886 265 GLY A C 1
ATOM 3904 O O . GLY A 1 246 ? 53.37869 12.30903 11.13585 1.000 71.43214 265 GLY A O 1
ATOM 3908 N N . LEU A 1 247 ? 52.00638 11.04267 9.87225 1.000 68.12766 266 LEU A N 1
ATOM 3909 C CA . LEU A 1 247 ? 52.30493 11.74027 8.62881 1.000 66.55993 266 LEU A CA 1
ATOM 3910 C C . LEU A 1 247 ? 51.12258 12.54690 8.08805 1.000 67.67501 266 LEU A C 1
ATOM 3911 O O . LEU A 1 247 ? 51.24250 13.12552 6.99375 1.000 64.29340 266 LEU A O 1
ATOM 3927 N N . SER A 1 248 ? 49.97143 12.60557 8.81845 1.000 86.82262 267 SER A N 1
ATOM 3928 C CA . SER A 1 248 ? 48.70792 13.14331 8.27163 1.000 86.78714 267 SER A CA 1
ATOM 3929 C C . SER A 1 248 ? 47.95281 13.99304 9.30668 1.000 95.26742 267 SER A C 1
ATOM 3930 O O . SER A 1 248 ? 46.90167 13.60771 9.83239 1.000 100.52651 267 SER A O 1
ATOM 3938 N N . GLY A 1 249 ? 48.45997 15.19113 9.58229 1.000 76.05720 268 GLY A N 1
ATOM 3939 C CA . GLY A 1 249 ? 47.75436 16.14272 10.41978 1.000 74.17017 268 GLY A CA 1
ATOM 3940 C C . GLY A 1 249 ? 46.99888 17.22444 9.67904 1.000 71.17250 268 GLY A C 1
ATOM 3941 O O . GLY A 1 249 ? 46.48454 18.14459 10.31907 1.000 72.76647 268 GLY A O 1
ATOM 3945 N N . GLN A 1 250 ? 46.90376 17.14091 8.35592 1.000 68.05470 269 GLN A N 1
ATOM 3946 C CA . GLN A 1 250 ? 46.36461 18.21817 7.54006 1.000 66.89928 269 GLN A CA 1
ATOM 3947 C C . GLN A 1 250 ? 44.85148 18.07597 7.38957 1.000 66.58601 269 GLN A C 1
ATOM 3948 O O . GLN A 1 250 ? 44.30278 16.96696 7.43732 1.000 66.14915 269 GLN A O 1
ATOM 3962 N N . SER A 1 251 ? 44.18428 19.21307 7.18196 1.000 66.77497 270 SER A N 1
ATOM 3963 C CA . SER A 1 251 ? 42.73752 19.19025 7.06710 1.000 66.61397 270 SER A CA 1
ATOM 3964 C C . SER A 1 251 ? 42.30264 18.59564 5.73008 1.000 63.50702 270 SER A C 1
ATOM 3965 O O . SER A 1 251 ? 43.03696 18.60993 4.73243 1.000 61.35676 270 SER A O 1
ATOM 3973 N N . VAL A 1 252 ? 41.06880 18.09888 5.72324 1.000 63.32714 271 VAL A N 1
ATOM 3974 C CA . VAL A 1 252 ? 40.49772 17.40016 4.58072 1.000 61.37533 271 VAL A CA 1
ATOM 3975 C C . VAL A 1 252 ? 39.82240 18.40643 3.64898 1.000 60.50865 271 VAL A C 1
ATOM 3976 O O . VAL A 1 252 ? 38.88481 19.11366 4.04211 1.000 60.50046 271 VAL A O 1
ATOM 3989 N N . SER A 1 253 ? 40.29011 18.45320 2.40522 1.000 59.25590 272 SER A N 1
ATOM 3990 C CA . SER A 1 253 ? 39.80758 19.41336 1.42355 1.000 62.81335 272 SER A CA 1
ATOM 3991 C C . SER A 1 253 ? 38.61414 18.84686 0.64885 1.000 63.99927 272 SER A C 1
ATOM 3992 O O . SER A 1 253 ? 38.10373 17.76345 0.95401 1.000 63.22567 272 SER A O 1
ATOM 4000 N N . HIS A 1 254 ? 38.19097 19.57421 -0.39152 1.000 64.17993 273 HIS A N 1
ATOM 4001 C CA . HIS A 1 254 ? 37.10713 19.16744 -1.27753 1.000 65.13257 273 HIS A CA 1
ATOM 4002 C C . HIS A 1 254 ? 37.58133 18.40718 -2.51223 1.000 57.53916 273 HIS A C 1
ATOM 4003 O O . HIS A 1 254 ? 36.74287 17.93608 -3.28170 1.000 55.12660 273 HIS A O 1
ATOM 4017 N N . LEU A 1 255 ? 38.88972 18.27202 -2.71020 1.000 51.40357 274 LEU A N 1
ATOM 4018 C CA . LEU A 1 255 ? 39.42005 17.53087 -3.84014 1.000 45.17466 274 LEU A CA 1
ATOM 4019 C C . LEU A 1 255 ? 39.21067 16.03138 -3.60497 1.000 44.30937 274 LEU A C 1
ATOM 4020 O O . LEU A 1 255 ? 39.00414 15.60232 -2.48384 1.000 45.00502 274 LEU A O 1
ATOM 4036 N N . PRO A 1 256 ? 39.25334 15.22671 -4.65991 1.000 43.01398 275 PRO A N 1
ATOM 4037 C CA . PRO A 1 256 ? 39.19198 13.77165 -4.46781 1.000 41.96055 275 PRO A CA 1
ATOM 4038 C C . PRO A 1 256 ? 40.31146 13.29418 -3.54234 1.000 41.51049 275 PRO A C 1
ATOM 4039 O O . PRO A 1 256 ? 41.45752 13.71803 -3.66619 1.000 41.37097 275 PRO A O 1
ATOM 4050 N N . LEU A 1 257 ? 39.94871 12.41890 -2.60504 1.000 43.05490 276 LEU A N 1
ATOM 4051 C CA . LEU A 1 257 ? 40.88460 11.93662 -1.59960 1.000 44.83407 276 LEU A CA 1
ATOM 4052 C C . LEU A 1 257 ? 41.47088 10.58780 -1.99583 1.000 43.29519 276 LEU A C 1
ATOM 4053 O O . LEU A 1 257 ? 40.79034 9.75393 -2.57367 1.000 41.73518 276 LEU A O 1
ATOM 4069 N N . GLU A 1 258 ? 42.73168 10.36370 -1.60814 1.000 43.90326 277 GLU A N 1
ATOM 4070 C CA . GLU A 1 258 ? 43.40801 9.10539 -1.83104 1.000 42.78097 277 GLU A CA 1
ATOM 4071 C C . GLU A 1 258 ? 44.36108 8.80520 -0.66326 1.000 45.02177 277 GLU A C 1
ATOM 4072 O O . GLU A 1 258 ? 45.17705 9.64854 -0.30129 1.000 46.14033 277 GLU A O 1
ATOM 4084 N N . THR A 1 259 ? 44.23694 7.62333 -0.08260 1.000 45.68236 278 THR A N 1
ATOM 4085 C CA . THR A 1 259 ? 45.15904 7.17322 0.96440 1.000 47.61742 278 THR A CA 1
ATOM 4086 C C . THR A 1 259 ? 46.00411 6.03264 0.41196 1.000 45.87878 278 THR A C 1
ATOM 4087 O O . THR A 1 259 ? 45.51222 5.21051 -0.37128 1.000 43.87506 278 THR A O 1
ATOM 4098 N N . CYS A 1 260 ? 47.27318 5.98736 0.80473 1.000 46.62829 279 CYS A N 1
ATOM 4099 C CA . CYS A 1 260 ? 48.18297 4.94723 0.35578 1.000 45.16816 279 CYS A CA 1
ATOM 4100 C C . CYS A 1 260 ? 48.64801 4.11968 1.55458 1.000 49.12687 279 CYS A C 1
ATOM 4101 O O . CYS A 1 260 ? 48.75373 4.63687 2.67129 1.000 49.88853 279 CYS A O 1
ATOM 4109 N N . GLU A 1 261 ? 48.86075 2.81488 1.31339 1.000 46.74811 280 GLU A N 1
ATOM 4110 C CA . GLU A 1 261 ? 49.21666 1.82533 2.32422 1.000 50.91877 280 GLU A CA 1
ATOM 4111 C C . GLU A 1 261 ? 50.16792 0.81331 1.68863 1.000 49.03540 280 GLU A C 1
ATOM 4112 O O . GLU A 1 261 ? 50.22023 0.68222 0.46169 1.000 45.63298 280 GLU A O 1
ATOM 4124 N N . THR A 1 262 ? 50.89078 0.07761 2.52262 1.000 49.06665 281 THR A N 1
ATOM 4125 C CA . THR A 1 262 ? 51.76125 -1.00560 2.06944 1.000 46.54689 281 THR A CA 1
ATOM 4126 C C . THR A 1 262 ? 51.12028 -2.35022 2.40859 1.000 46.19405 281 THR A C 1
ATOM 4127 O O . THR A 1 262 ? 50.32570 -2.46828 3.33848 1.000 48.12404 281 THR A O 1
ATOM 4138 N N . MET A 1 263 ? 51.41095 -3.35871 1.59117 1.000 44.70913 282 MET A N 1
ATOM 4139 C CA . MET A 1 263 ? 50.92901 -4.69765 1.86917 1.000 45.86314 282 MET A CA 1
ATOM 4140 C C . MET A 1 263 ? 51.73386 -5.36135 2.95561 1.000 48.07713 282 MET A C 1
ATOM 4141 O O . MET A 1 263 ? 51.18802 -6.12043 3.76126 1.000 48.20413 282 MET A O 1
ATOM 4155 N N . ASN A 1 264 ? 53.04276 -5.14604 2.92984 1.000 48.35827 283 ASN A N 1
ATOM 4156 C CA . ASN A 1 264 ? 53.92612 -5.51911 4.03603 1.000 52.95733 283 ASN A CA 1
ATOM 4157 C C . ASN A 1 264 ? 54.34143 -4.20606 4.69534 1.000 52.81255 283 ASN A C 1
ATOM 4158 O O . ASN A 1 264 ? 53.54617 -3.25921 4.74018 1.000 52.40973 283 ASN A O 1
ATOM 4169 N N . GLY A 1 265 ? 55.55889 -4.10759 5.17827 1.000 55.88549 284 GLY A N 1
ATOM 4170 C CA . GLY A 1 265 ? 55.96021 -2.88007 5.82374 1.000 55.54170 284 GLY A CA 1
ATOM 4171 C C . GLY A 1 265 ? 56.65521 -1.83659 4.96763 1.000 56.42192 284 GLY A C 1
ATOM 4172 O O . GLY A 1 265 ? 56.83491 -0.70649 5.43922 1.000 55.91523 284 GLY A O 1
ATOM 4176 N N . MET A 1 266 ? 57.05866 -2.14920 3.73785 1.000 55.17564 285 MET A N 1
ATOM 4177 C CA . MET A 1 266 ? 57.86470 -1.19929 2.98544 1.000 54.15003 285 MET A CA 1
ATOM 4178 C C . MET A 1 266 ? 57.28632 -0.94635 1.60659 1.000 48.92531 285 MET A C 1
ATOM 4179 O O . MET A 1 266 ? 56.41667 -1.66539 1.11154 1.000 46.87812 285 MET A O 1
ATOM 4193 N N . TRP A 1 267 ? 57.77695 0.13173 1.01659 1.000 48.49373 286 TRP A N 1
ATOM 4194 C CA . TRP A 1 267 ? 57.36625 0.53510 -0.31934 1.000 43.45483 286 TRP A CA 1
ATOM 4195 C C . TRP A 1 267 ? 58.25478 -0.17774 -1.33417 1.000 38.78746 286 TRP A C 1
ATOM 4196 O O . TRP A 1 267 ? 57.77969 -1.03203 -2.07940 1.000 37.03086 286 TRP A O 1
ATOM 4217 N N . GLY A 1 268 ? 59.53041 0.14415 -1.34759 1.000 37.05096 287 GLY A N 1
ATOM 4218 C CA . GLY A 1 268 ? 60.46453 -0.61544 -2.14956 1.000 36.87660 287 GLY A CA 1
ATOM 4219 C C . GLY A 1 268 ? 60.69568 -2.01528 -1.59842 1.000 37.29107 287 GLY A C 1
ATOM 4220 O O . GLY A 1 268 ? 60.52807 -2.28554 -0.40185 1.000 39.62042 287 GLY A O 1
ATOM 4224 N N . TYR A 1 269 ? 61.11796 -2.91914 -2.48988 1.000 34.53689 288 TYR A N 1
ATOM 4225 C CA . TYR A 1 269 ? 61.33319 -4.31192 -2.09083 1.000 35.10292 288 TYR A CA 1
ATOM 4226 C C . TYR A 1 269 ? 62.33997 -4.42082 -0.93475 1.000 36.73777 288 TYR A C 1
ATOM 4227 O O . TYR A 1 269 ? 63.43830 -3.84615 -0.96153 1.000 36.09395 288 TYR A O 1
ATOM 4245 N N . LYS A 1 270 ? 61.97709 -5.21862 0.07191 1.000 37.37824 289 LYS A N 1
ATOM 4246 C CA . LYS A 1 270 ? 62.81551 -5.47761 1.23173 1.000 38.99237 289 LYS A CA 1
ATOM 4247 C C . LYS A 1 270 ? 62.86768 -6.97857 1.49064 1.000 40.97854 289 LYS A C 1
ATOM 4248 O O . LYS A 1 270 ? 61.83711 -7.59039 1.77271 1.000 41.62874 289 LYS A O 1
ATOM 4267 N N . ILE A 1 271 ? 64.06842 -7.55685 1.41486 1.000 39.06888 290 ILE A N 1
ATOM 4268 C CA . ILE A 1 271 ? 64.21328 -9.00185 1.51439 1.000 40.13044 290 ILE A CA 1
ATOM 4269 C C . ILE A 1 271 ? 63.96170 -9.51311 2.93030 1.000 44.23877 290 ILE A C 1
ATOM 4270 O O . ILE A 1 271 ? 63.57347 -10.67307 3.10952 1.000 46.48198 290 ILE A O 1
ATOM 4286 N N . THR A 1 272 ? 64.17339 -8.68607 3.96288 1.000 42.98141 291 THR A N 1
ATOM 4287 C CA . THR A 1 272 ? 63.84240 -9.15253 5.30803 1.000 45.43392 291 THR A CA 1
ATOM 4288 C C . THR A 1 272 ? 62.34260 -9.17966 5.53193 1.000 50.90196 291 THR A C 1
ATOM 4289 O O . THR A 1 272 ? 61.84709 -10.01258 6.29812 1.000 56.62254 291 THR A O 1
ATOM 4300 N N . ASP A 1 273 ? 61.61858 -8.26825 4.87919 1.000 52.72984 292 ASP A N 1
ATOM 4301 C CA . ASP A 1 273 ? 60.21263 -7.95597 5.18445 1.000 57.74256 292 ASP A CA 1
ATOM 4302 C C . ASP A 1 273 ? 59.28834 -8.88409 4.40648 1.000 58.32507 292 ASP A C 1
ATOM 4303 O O . ASP A 1 273 ? 58.88692 -8.60481 3.26690 1.000 54.19994 292 ASP A O 1
ATOM 4312 N N . GLN A 1 274 ? 58.91705 -9.99842 5.04769 1.000 59.14731 293 GLN A N 1
ATOM 4313 C CA . GLN A 1 274 ? 58.06515 -10.99379 4.42170 1.000 62.74192 293 GLN A CA 1
ATOM 4314 C C . GLN A 1 274 ? 56.80386 -11.24028 5.24779 1.000 62.96590 293 GLN A C 1
ATOM 4315 O O . GLN A 1 274 ? 56.23930 -12.33398 5.23169 1.000 62.83124 293 GLN A O 1
ATOM 4329 N N . ASN A 1 275 ? 56.35779 -10.23518 5.97325 1.000 61.94522 294 ASN A N 1
ATOM 4330 C CA . ASN A 1 275 ? 55.15575 -10.34162 6.79143 1.000 61.88087 294 ASN A CA 1
ATOM 4331 C C . ASN A 1 275 ? 54.06603 -9.57016 6.04915 1.000 56.33831 294 ASN A C 1
ATOM 4332 O O . ASN A 1 275 ? 53.95593 -8.34965 6.16157 1.000 56.09759 294 ASN A O 1
ATOM 4343 N N . TYR A 1 276 ? 53.28710 -10.28155 5.25014 1.000 52.74825 295 TYR A N 1
ATOM 4344 C CA . TYR A 1 276 ? 52.25805 -9.65003 4.43240 1.000 49.25596 295 TYR A CA 1
ATOM 4345 C C . TYR A 1 276 ? 50.94682 -9.62602 5.20574 1.000 48.29148 295 TYR A C 1
ATOM 4346 O O . TYR A 1 276 ? 50.56422 -10.61688 5.84232 1.000 47.62520 295 TYR A O 1
ATOM 4364 N N . LYS A 1 277 ? 50.28814 -8.47797 5.18453 1.000 48.28181 296 LYS A N 1
ATOM 4365 C CA . LYS A 1 277 ? 48.99470 -8.35649 5.84684 1.000 46.90334 296 LYS A CA 1
ATOM 4366 C C . LYS A 1 277 ? 48.02808 -9.37315 5.24886 1.000 44.29649 296 LYS A C 1
ATOM 4367 O O . LYS A 1 277 ? 48.13472 -9.76845 4.07100 1.000 42.43863 296 LYS A O 1
ATOM 4386 N N . SER A 1 278 ? 47.08701 -9.80618 6.06350 1.000 41.70215 297 SER A N 1
ATOM 4387 C CA . SER A 1 278 ? 46.10791 -10.78240 5.59967 1.000 40.56036 297 SER A CA 1
ATOM 4388 C C . SER A 1 278 ? 45.18018 -10.16478 4.55834 1.000 39.58553 297 SER A C 1
ATOM 4389 O O . SER A 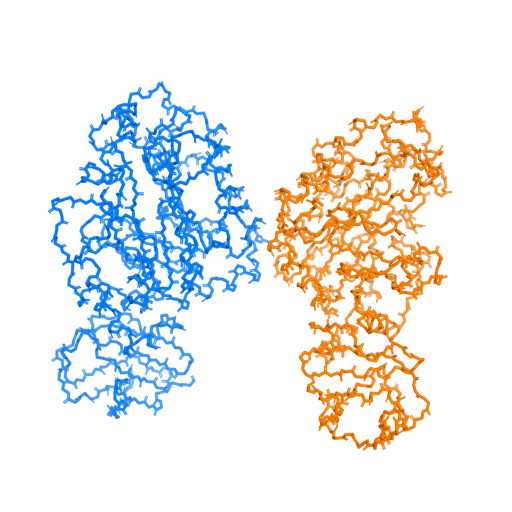1 278 ? 44.98087 -8.94763 4.49879 1.000 38.78660 297 SER A O 1
ATOM 4397 N N . THR A 1 279 ? 44.60200 -11.03424 3.72965 1.000 38.55697 298 THR A N 1
ATOM 4398 C CA . THR A 1 279 ? 43.57711 -10.60471 2.78485 1.000 38.46730 298 THR A CA 1
ATOM 4399 C C . THR A 1 279 ? 42.47573 -9.80990 3.48310 1.000 37.83274 298 THR A C 1
ATOM 4400 O O . THR A 1 279 ? 42.03690 -8.76703 2.97910 1.000 36.17016 298 THR A O 1
ATOM 4411 N N . LYS A 1 280 ? 42.02683 -10.27767 4.65320 1.000 37.88962 299 LYS A N 1
ATOM 4412 C CA . LYS A 1 280 ? 40.96225 -9.58143 5.38495 1.000 37.43217 299 LYS A CA 1
ATOM 4413 C C . LYS A 1 280 ? 41.37028 -8.15575 5.74719 1.000 36.71893 299 LYS A C 1
ATOM 4414 O O . LYS A 1 280 ? 40.58348 -7.20464 5.58540 1.000 36.06561 299 LYS A O 1
ATOM 4433 N N . THR A 1 281 ? 42.60242 -7.98604 6.21049 1.000 37.55564 300 THR A N 1
ATOM 4434 C CA . THR A 1 281 ? 43.10201 -6.65124 6.54537 1.000 37.14084 300 THR A CA 1
ATOM 4435 C C . THR A 1 281 ? 43.11893 -5.73924 5.33048 1.000 36.08464 300 THR A C 1
ATOM 4436 O O . THR A 1 281 ? 42.76477 -4.54575 5.42378 1.000 35.67845 300 THR A O 1
ATOM 4447 N N . LEU A 1 282 ? 43.56903 -6.26453 4.17955 1.000 36.01990 301 LEU A N 1
ATOM 4448 C CA . LEU A 1 282 ? 43.61702 -5.48630 2.94564 1.000 35.28236 301 LEU A CA 1
ATOM 4449 C C . LEU A 1 282 ? 42.21605 -5.09761 2.46722 1.000 34.82634 301 LEU A C 1
ATOM 4450 O O . LEU A 1 282 ? 41.98135 -3.95826 2.04483 1.000 34.54612 301 LEU A O 1
ATOM 4466 N N . ILE A 1 283 ? 41.25032 -6.01888 2.55060 1.000 34.44405 302 ILE A N 1
ATOM 4467 C CA . ILE A 1 283 ? 39.87645 -5.66229 2.19273 1.000 33.39847 302 ILE A CA 1
ATOM 4468 C C . ILE A 1 283 ? 39.34815 -4.58531 3.15002 1.000 34.08827 302 ILE A C 1
ATOM 4469 O O . ILE A 1 283 ? 38.72374 -3.60882 2.73301 1.000 33.21714 302 ILE A O 1
ATOM 4485 N N . HIS A 1 284 ? 39.63484 -4.71517 4.43124 1.000 33.83415 303 HIS A N 1
ATOM 4486 C CA . HIS A 1 284 ? 39.21789 -3.67464 5.38067 1.000 34.28432 303 HIS A CA 1
ATOM 4487 C C . HIS A 1 284 ? 39.80721 -2.32628 5.03780 1.000 34.64559 303 HIS A C 1
ATOM 4488 O O . HIS A 1 284 ? 39.11476 -1.29644 5.16984 1.000 34.38276 303 HIS A O 1
ATOM 4502 N N . TYR A 1 285 ? 41.08277 -2.28887 4.62801 1.000 34.66498 304 TYR A N 1
ATOM 4503 C CA . TYR A 1 285 ? 41.68175 -1.01834 4.20529 1.000 36.30704 304 TYR A CA 1
ATOM 4504 C C . TYR A 1 285 ? 40.88108 -0.39232 3.06708 1.000 34.32010 304 TYR A C 1
ATOM 4505 O O . TYR A 1 285 ? 40.61922 0.82274 3.05435 1.000 34.57392 304 TYR A O 1
ATOM 4523 N N . LEU A 1 286 ? 40.54246 -1.20127 2.04930 1.000 33.97537 305 LEU A N 1
ATOM 4524 C CA . LEU A 1 286 ? 39.82404 -0.67098 0.89888 1.000 33.62566 305 LEU A CA 1
ATOM 4525 C C . LEU A 1 286 ? 38.43773 -0.16985 1.29513 1.000 33.48016 305 LEU A C 1
ATOM 4526 O O . LEU A 1 286 ? 38.01470 0.92209 0.87626 1.000 33.32296 305 LEU A O 1
ATOM 4542 N N . VAL A 1 287 ? 37.72429 -0.95133 2.10830 1.000 33.33942 306 VAL A N 1
ATOM 4543 C CA . VAL A 1 287 ? 36.34939 -0.59843 2.46957 1.000 32.67796 306 VAL A CA 1
ATOM 4544 C C . VAL A 1 287 ? 36.31598 0.63253 3.36329 1.000 33.05088 306 VAL A C 1
ATOM 4545 O O . VAL A 1 287 ? 35.50425 1.53205 3.14298 1.000 33.66681 306 VAL A O 1
ATOM 4558 N N . LYS A 1 288 ? 37.22061 0.70718 4.34913 1.000 33.18056 307 LYS A N 1
ATOM 4559 C CA . LYS A 1 288 ? 37.28579 1.85549 5.24343 1.000 33.19470 307 LYS A CA 1
ATOM 4560 C C . LYS A 1 288 ? 37.63013 3.12872 4.47336 1.000 34.52548 307 LYS A C 1
ATOM 4561 O O . LYS A 1 288 ? 37.06408 4.19090 4.73882 1.000 34.49230 307 LYS A O 1
ATOM 4580 N N . ALA A 1 289 ? 38.57255 3.03497 3.52286 1.000 33.58682 308 ALA A N 1
ATOM 4581 C CA . ALA A 1 289 ? 38.88885 4.17085 2.66046 1.000 34.67854 308 ALA A CA 1
ATOM 4582 C C . ALA A 1 289 ? 37.64789 4.64074 1.90759 1.000 34.91918 308 ALA A C 1
ATOM 4583 O O . ALA A 1 289 ? 37.29289 5.82636 1.95277 1.000 36.12410 308 ALA A O 1
ATOM 4590 N N . ALA A 1 290 ? 36.96179 3.72070 1.23305 1.000 34.24903 309 ALA A N 1
ATOM 4591 C CA . ALA A 1 290 ? 35.75409 4.09211 0.49237 1.000 35.12473 309 ALA A CA 1
ATOM 4592 C C . ALA A 1 290 ? 34.70362 4.71502 1.40085 1.000 35.60581 309 ALA A C 1
ATOM 4593 O O . ALA A 1 290 ? 34.00577 5.66082 1.00430 1.000 35.45901 309 ALA A O 1
ATOM 4600 N N . GLY A 1 291 ? 34.56296 4.19663 2.61978 1.000 34.74798 310 GLY A N 1
ATOM 4601 C CA . GLY A 1 291 ? 33.59897 4.75023 3.54134 1.000 35.13349 310 GLY A CA 1
ATOM 4602 C C . GLY A 1 291 ? 33.92797 6.13817 4.00443 1.000 36.02722 310 GLY A C 1
ATOM 4603 O O . GLY A 1 291 ? 33.04810 6.82549 4.52270 1.000 37.01282 310 GLY A O 1
ATOM 4607 N N . LYS A 1 292 ? 35.19103 6.55043 3.86513 1.000 35.51521 311 LYS A N 1
ATOM 4608 C CA . LYS A 1 292 ? 35.65761 7.88959 4.14752 1.000 37.88824 311 LYS A CA 1
ATOM 4609 C C . LYS A 1 292 ? 35.75637 8.74515 2.88751 1.000 37.25055 311 LYS A C 1
ATOM 4610 O O . LYS A 1 292 ? 36.42571 9.78433 2.91031 1.000 36.92735 311 LYS A O 1
ATOM 4629 N N . ASP A 1 293 ? 35.11024 8.32225 1.79712 1.000 35.44267 312 ASP A N 1
ATOM 4630 C CA . ASP A 1 293 ? 35.14571 9.06547 0.51542 1.000 36.51504 312 ASP A CA 1
ATOM 4631 C C . ASP A 1 293 ? 36.57389 9.15537 -0.05316 1.000 37.79261 312 ASP A C 1
ATOM 4632 O O . ASP A 1 293 ? 36.97122 10.16778 -0.65099 1.000 39.08970 312 ASP A O 1
ATOM 4641 N N . ALA A 1 294 ? 37.35290 8.07497 0.10366 1.000 36.74888 313 ALA A N 1
ATOM 4642 C CA . ALA A 1 294 ? 38.73218 8.05410 -0.35491 1.000 36.80758 313 ALA A CA 1
ATOM 4643 C C . ALA A 1 294 ? 39.02921 6.82165 -1.19694 1.000 36.69298 313 ALA A C 1
ATOM 4644 O O . ALA A 1 294 ? 38.51241 5.72938 -0.93419 1.000 35.25872 313 ALA A O 1
ATOM 4651 N N . ASN A 1 295 ? 39.90985 7.00181 -2.18475 1.000 36.21252 314 ASN A N 1
ATOM 4652 C CA . ASN A 1 295 ? 40.49769 5.86728 -2.89080 1.000 35.98041 314 ASN A CA 1
ATOM 4653 C C . ASN A 1 295 ? 41.58843 5.21952 -2.02300 1.000 35.70589 314 ASN A C 1
ATOM 4654 O O . ASN A 1 295 ? 42.16379 5.86617 -1.15671 1.000 36.72081 314 ASN A O 1
ATOM 4665 N N . LEU A 1 296 ? 41.88374 3.94969 -2.28846 1.000 34.78560 315 LEU A N 1
ATOM 4666 C CA . LEU A 1 296 ? 43.00487 3.24702 -1.65634 1.000 35.19184 315 LEU A CA 1
ATOM 4667 C C . LEU A 1 296 ? 44.05059 2.94241 -2.70873 1.000 35.10476 315 LEU A C 1
ATOM 4668 O O . LEU A 1 296 ? 43.73728 2.31014 -3.70768 1.000 34.52812 315 LEU A O 1
ATOM 4684 N N . LEU A 1 297 ? 45.29169 3.34069 -2.45445 1.000 35.19108 316 LEU A N 1
ATOM 4685 C CA . LEU A 1 297 ? 46.43929 2.97587 -3.29573 1.000 36.37387 316 LEU A CA 1
ATOM 4686 C C . LEU A 1 297 ? 47.29724 2.00901 -2.48215 1.000 36.74071 316 LEU A C 1
ATOM 4687 O O . LEU A 1 297 ? 47.96239 2.43742 -1.52544 1.000 38.71264 316 LEU A O 1
ATOM 4703 N N A MET A 1 298 ? 47.27396 0.72464 -2.86993 0.475 37.04877 317 MET A N 1
ATOM 4704 N N B MET A 1 298 ? 47.26276 0.72336 -2.83778 0.525 36.80912 317 MET A N 1
ATOM 4705 C CA A MET A 1 298 ? 47.91718 -0.37634 -2.15634 0.475 36.86554 317 MET A CA 1
ATOM 4706 C CA B MET A 1 298 ? 47.94377 -0.32094 -2.08288 0.525 37.03091 317 MET A CA 1
ATOM 4707 C C A MET A 1 298 ? 49.23732 -0.70866 -2.82771 0.475 38.18323 317 MET A C 1
ATOM 4708 C C B MET A 1 298 ? 49.22508 -0.70225 -2.79745 0.525 37.55039 317 MET A C 1
ATOM 4709 O O A MET A 1 298 ? 49.26340 -0.97945 -4.03105 0.475 37.37828 317 MET A O 1
ATOM 4710 O O B MET A 1 298 ? 49.20698 -1.00255 -3.99486 0.525 37.96516 317 MET A O 1
ATOM 4737 N N . ASN A 1 299 ? 50.33139 -0.71743 -2.05560 1.000 37.17991 318 ASN A N 1
ATOM 4738 C CA . ASN A 1 299 ? 51.65364 -0.79145 -2.67904 1.000 36.78084 318 ASN A CA 1
ATOM 4739 C C . ASN A 1 299 ? 52.21008 -2.21098 -2.73674 1.000 36.40090 318 ASN A C 1
ATOM 4740 O O . ASN A 1 299 ? 51.99147 -3.02313 -1.83069 1.000 37.85316 318 ASN A O 1
ATOM 4751 N N . ILE A 1 300 ? 52.97578 -2.47140 -3.79409 1.000 35.67929 319 ILE A N 1
ATOM 4752 C CA . ILE A 1 300 ? 53.83016 -3.63833 -3.93975 1.000 34.84946 319 ILE A CA 1
ATOM 4753 C C . ILE A 1 300 ? 55.21513 -3.16421 -4.36155 1.000 35.82873 319 ILE A C 1
ATOM 4754 O O . ILE A 1 300 ? 55.33959 -2.25427 -5.19983 1.000 34.54428 319 ILE A O 1
ATOM 4770 N N . GLY A 1 301 ? 56.25569 -3.80248 -3.81130 1.000 35.75251 320 GLY A N 1
ATOM 4771 C CA . GLY A 1 301 ? 57.63055 -3.52316 -4.17957 1.000 35.19716 320 GLY A CA 1
ATOM 4772 C C . GLY A 1 301 ? 58.23057 -4.66624 -5.00678 1.000 34.92661 320 GLY A C 1
ATOM 4773 O O . GLY A 1 301 ? 58.62824 -5.70807 -4.47079 1.000 34.32427 320 GLY A O 1
ATOM 4777 N N . PRO A 1 302 ? 58.33646 -4.48913 -6.32976 1.000 33.72373 321 PRO A N 1
ATOM 4778 C CA . PRO A 1 302 ? 58.81376 -5.59293 -7.15525 1.000 35.28237 321 PRO A CA 1
ATOM 4779 C C . PRO A 1 302 ? 60.26143 -5.95172 -6.87050 1.000 34.69696 321 PRO A C 1
ATOM 4780 O O . PRO A 1 302 ? 61.08350 -5.12642 -6.45390 1.000 36.07373 321 PRO A O 1
ATOM 4791 N N . GLN A 1 303 ? 60.56747 -7.18612 -7.14043 1.000 35.24677 322 GLN A N 1
ATOM 4792 C CA . GLN A 1 303 ? 61.85706 -7.78647 -6.86549 1.000 35.91153 322 GLN A CA 1
ATOM 4793 C C . GLN A 1 303 ? 62.88872 -7.36175 -7.90985 1.000 37.25449 322 GLN A C 1
ATOM 4794 O O . GLN A 1 303 ? 62.52533 -6.91639 -9.02624 1.000 37.82220 322 GLN A O 1
ATOM 4808 N N . PRO A 1 304 ? 64.18248 -7.47375 -7.58174 1.000 36.65065 323 PRO A N 1
ATOM 4809 C CA . PRO A 1 304 ? 65.22639 -7.12900 -8.56674 1.000 38.14327 323 PRO A CA 1
ATOM 4810 C C . PRO A 1 304 ? 65.34818 -8.12622 -9.70332 1.000 39.02918 323 PRO A C 1
ATOM 4811 O O . PRO A 1 304 ? 66.04542 -7.83314 -10.68024 1.000 39.64359 323 PRO A O 1
ATOM 4822 N N . ASP A 1 305 ? 64.70586 -9.29492 -9.60933 1.000 39.20618 324 ASP A N 1
ATOM 4823 C CA . ASP A 1 305 ? 64.58543 -10.20081 -10.75231 1.000 39.12262 324 ASP A CA 1
ATOM 4824 C C . ASP A 1 305 ? 63.37567 -9.87587 -11.63064 1.000 40.22529 324 ASP A C 1
ATOM 4825 O O . ASP A 1 305 ? 63.16608 -10.55117 -12.64423 1.000 40.73824 324 ASP A O 1
ATOM 4834 N N . GLY A 1 306 ? 62.60737 -8.84609 -11.29912 1.000 39.51924 325 GLY A N 1
ATOM 4835 C CA . GLY A 1 306 ? 61.50467 -8.41824 -12.14397 1.000 40.70612 325 GLY A CA 1
ATOM 4836 C C . GLY A 1 306 ? 60.15402 -9.02583 -11.84919 1.000 41.00902 325 GLY A C 1
ATOM 4837 O O . GLY A 1 306 ? 59.16848 -8.68278 -12.53922 1.000 42.18788 325 GLY A O 1
ATOM 4841 N N . GLU A 1 307 ? 60.04287 -9.91109 -10.86199 1.000 40.48354 326 GLU A N 1
ATOM 4842 C CA . GLU A 1 307 ? 58.74854 -10.49178 -10.54058 1.000 40.30182 326 GLU A CA 1
ATOM 4843 C C . GLU A 1 307 ? 58.10359 -9.74247 -9.38087 1.000 38.90525 326 GLU A C 1
ATOM 4844 O O . GLU A 1 307 ? 58.77659 -9.25921 -8.44847 1.000 37.95725 326 GLU A O 1
ATOM 4856 N N . LEU A 1 308 ? 56.77823 -9.65462 -9.44119 1.000 39.06612 327 LEU A N 1
ATOM 4857 C CA . LEU A 1 308 ? 56.02486 -9.22674 -8.27319 1.000 38.50660 327 LEU A CA 1
ATOM 4858 C C . LEU A 1 308 ? 56.11384 -10.30739 -7.19960 1.000 37.89305 327 LEU A C 1
ATOM 4859 O O . LEU A 1 308 ? 55.96918 -11.49712 -7.50052 1.000 37.76498 327 LEU A O 1
ATOM 4875 N N . PRO A 1 309 ? 56.33367 -9.93384 -5.93740 1.000 37.41916 328 PRO A N 1
ATOM 4876 C CA . PRO A 1 309 ? 56.34005 -10.93552 -4.87010 1.000 38.59086 328 PRO A CA 1
ATOM 4877 C C . PRO A 1 309 ? 55.15320 -11.88292 -4.94716 1.000 39.48245 328 PRO A C 1
ATOM 4878 O O . PRO A 1 309 ? 53.97512 -11.47019 -4.97192 1.000 39.16114 328 PRO A O 1
ATOM 4889 N N . GLU A 1 310 ? 55.47978 -13.16679 -4.94973 1.000 38.88250 329 GLU A N 1
ATOM 4890 C CA . GLU A 1 310 ? 54.47725 -14.22120 -5.03785 1.000 42.03821 329 GLU A CA 1
ATOM 4891 C C . GLU A 1 310 ? 53.36671 -14.06119 -4.01048 1.000 41.33716 329 GLU A C 1
ATOM 4892 O O . GLU A 1 310 ? 52.18034 -14.21843 -4.32787 1.000 41.12066 329 GLU A O 1
ATOM 4904 N N . VAL A 1 311 ? 53.71273 -13.75055 -2.77033 1.000 39.88930 330 VAL A N 1
ATOM 4905 C CA . VAL A 1 311 ? 52.65808 -13.62622 -1.76278 1.000 39.37046 330 VAL A CA 1
ATOM 4906 C C . VAL A 1 311 ? 51.74595 -12.43598 -2.08256 1.000 40.03656 330 VAL A C 1
ATOM 4907 O O . VAL A 1 311 ? 50.52532 -12.52726 -1.94407 1.000 39.14821 330 VAL A O 1
ATOM 4920 N N . ALA A 1 312 ? 52.32249 -11.30782 -2.53185 1.000 40.19057 331 ALA A N 1
ATOM 4921 C CA . ALA A 1 312 ? 51.50106 -10.16491 -2.91938 1.000 39.80273 331 ALA A CA 1
ATOM 4922 C C . ALA A 1 312 ? 50.55330 -10.52291 -4.05299 1.000 39.33062 331 ALA A C 1
ATOM 4923 O O . ALA A 1 312 ? 49.39873 -10.08790 -4.06056 1.000 38.31095 331 ALA A O 1
ATOM 4930 N N . VAL A 1 313 ? 51.02260 -11.32757 -5.00852 1.000 39.43036 332 VAL A N 1
ATOM 4931 C CA . VAL A 1 313 ? 50.17911 -11.71972 -6.13889 1.000 39.86143 332 VAL A CA 1
ATOM 4932 C C . VAL A 1 313 ? 48.98638 -12.54613 -5.66640 1.000 39.98483 332 VAL A C 1
ATOM 4933 O O . VAL A 1 313 ? 47.85366 -12.36130 -6.14253 1.000 40.31721 332 VAL A O 1
ATOM 4946 N N . GLN A 1 314 ? 49.22306 -13.49307 -4.75372 1.000 40.48194 333 GLN A N 1
ATOM 4947 C CA . GLN A 1 314 ? 48.12196 -14.26321 -4.18095 1.000 41.83695 333 GLN A CA 1
ATOM 4948 C C . GLN A 1 314 ? 47.13856 -13.37711 -3.41081 1.000 41.14527 333 GLN A C 1
ATOM 4949 O O . GLN A 1 314 ? 45.91313 -13.55575 -3.51551 1.000 40.53524 333 GLN A O 1
ATOM 4963 N N . ARG A 1 315 ? 47.65332 -12.44417 -2.59666 1.000 39.69267 334 ARG A N 1
ATOM 4964 C CA . ARG A 1 315 ? 46.77900 -11.51302 -1.88243 1.000 38.47710 334 ARG A CA 1
ATOM 4965 C C . ARG A 1 315 ? 45.93061 -10.72077 -2.86689 1.000 38.54330 334 ARG A C 1
ATOM 4966 O O . ARG A 1 315 ? 44.71439 -10.57719 -2.69118 1.000 38.55415 334 ARG A O 1
ATOM 4987 N N . LEU A 1 316 ? 46.55969 -10.18111 -3.91980 1.000 38.73260 335 LEU A N 1
ATOM 4988 C CA . LEU A 1 316 ? 45.78302 -9.50538 -4.96015 1.000 38.58000 335 LEU A CA 1
ATOM 4989 C C . LEU A 1 316 ? 44.67189 -10.40550 -5.49961 1.000 39.41147 335 LEU A C 1
ATOM 4990 O O . LEU A 1 316 ? 43.53343 -9.96041 -5.71856 1.000 38.82695 335 LEU A O 1
ATOM 5006 N N . LYS A 1 317 ? 44.99731 -11.65583 -5.76402 1.000 40.25598 336 LYS A N 1
ATOM 5007 C CA . LYS A 1 317 ? 44.01481 -12.57897 -6.33889 1.000 41.35161 336 LYS A CA 1
ATOM 5008 C C . LYS A 1 317 ? 42.82676 -12.76354 -5.40244 1.000 41.50242 336 LYS A C 1
ATOM 5009 O O . LYS A 1 317 ? 41.66270 -12.74756 -5.83991 1.000 41.37886 336 LYS A O 1
ATOM 5028 N N . GLU A 1 318 ? 43.09505 -12.91125 -4.09391 1.000 40.74711 337 GLU A N 1
ATOM 5029 C CA . GLU A 1 318 ? 42.02208 -13.12644 -3.13424 1.000 41.04898 337 GLU A CA 1
ATOM 5030 C C . GLU A 1 318 ? 41.22542 -11.84599 -2.87329 1.000 39.94067 337 GLU A C 1
ATOM 5031 O O . GLU A 1 318 ? 40.00489 -11.89689 -2.69080 1.000 40.39375 337 GLU A O 1
ATOM 5043 N N . VAL A 1 319 ? 41.89143 -10.68672 -2.84413 1.000 38.62815 338 VAL A N 1
ATOM 5044 C CA . VAL A 1 319 ? 41.13774 -9.42571 -2.83148 1.000 37.48261 338 VAL A CA 1
ATOM 5045 C C . VAL A 1 319 ? 40.19510 -9.37487 -4.03568 1.000 38.84517 338 VAL A C 1
ATOM 5046 O O . VAL A 1 319 ? 39.03359 -8.98237 -3.91614 1.000 39.26153 338 VAL A O 1
ATOM 5059 N N . GLY A 1 320 ? 40.67173 -9.80859 -5.21012 1.000 39.13562 339 GLY A N 1
ATOM 5060 C CA . GLY A 1 320 ? 39.83546 -9.79503 -6.40638 1.000 39.37320 339 GLY A CA 1
ATOM 5061 C C . GLY A 1 320 ? 38.66730 -10.76879 -6.35814 1.000 40.22577 339 GLY A C 1
ATOM 5062 O O . GLY A 1 320 ? 37.60076 -10.51226 -6.93500 1.000 39.65119 339 GLY A O 1
ATOM 5066 N N . GLU A 1 321 ? 38.84033 -11.90594 -5.69723 1.000 40.74626 340 GLU A N 1
ATOM 5067 C CA . GLU A 1 321 ? 37.69738 -12.78737 -5.48102 1.000 42.22663 340 GLU A CA 1
ATOM 5068 C C . GLU A 1 321 ? 36.63072 -12.07288 -4.66802 1.000 40.06690 340 GLU A C 1
ATOM 5069 O O . GLU A 1 321 ? 35.44320 -12.18701 -4.94681 1.000 39.36214 340 GLU A O 1
ATOM 5081 N N . TRP A 1 322 ? 37.03618 -11.31976 -3.65004 1.000 38.85369 341 TRP A N 1
ATOM 5082 C CA . TRP A 1 322 ? 36.06612 -10.56252 -2.87325 1.000 38.66919 341 TRP A CA 1
ATOM 5083 C C . TRP A 1 322 ? 35.41127 -9.48308 -3.73145 1.000 38.81031 341 TRP A C 1
ATOM 5084 O O . TRP A 1 322 ? 34.18472 -9.30095 -3.68946 1.000 40.14593 341 TRP A O 1
ATOM 5105 N N . MET A 1 323 ? 36.21022 -8.76798 -4.52689 1.000 38.46337 342 MET A N 1
ATOM 5106 C CA . MET A 1 323 ? 35.66462 -7.71025 -5.39039 1.000 38.69854 342 MET A CA 1
ATOM 5107 C C . MET A 1 323 ? 34.69345 -8.26706 -6.44452 1.000 41.25425 342 MET A C 1
ATOM 5108 O O . MET A 1 323 ? 33.72927 -7.58593 -6.81142 1.000 40.61471 342 MET A O 1
ATOM 5122 N N . SER A 1 324 ? 34.93740 -9.47736 -6.94925 1.000 40.99995 343 SER A N 1
ATOM 5123 C CA . SER A 1 324 ? 34.00814 -10.08567 -7.89583 1.000 43.34815 343 SER A CA 1
ATOM 5124 C C . SER A 1 324 ? 32.60253 -10.20326 -7.30294 1.000 43.70097 343 SER A C 1
ATOM 5125 O O . SER A 1 324 ? 31.61291 -10.13972 -8.03814 1.000 42.65886 343 SER A O 1
ATOM 5133 N N . LYS A 1 325 ? 32.50395 -10.38970 -5.98249 1.000 41.87467 344 LYS A N 1
ATOM 5134 C CA . LYS A 1 325 ? 31.22184 -10.50868 -5.30603 1.000 42.12566 344 LYS A CA 1
ATOM 5135 C C . LYS A 1 325 ? 30.70213 -9.16782 -4.79567 1.000 42.33439 344 LYS A C 1
ATOM 5136 O O . LYS A 1 325 ? 29.50160 -8.89121 -4.90119 1.000 42.19471 344 LYS A O 1
ATOM 5155 N N . TYR A 1 326 ? 31.57430 -8.32720 -4.23279 1.000 41.21936 345 TYR A N 1
ATOM 5156 C CA . TYR A 1 326 ? 31.14112 -7.12350 -3.52753 1.000 40.22282 345 TYR A CA 1
ATOM 5157 C C . TYR A 1 326 ? 31.50151 -5.81880 -4.22941 1.000 40.06277 345 TYR A C 1
ATOM 5158 O O . TYR A 1 326 ? 31.17373 -4.73944 -3.70982 1.000 39.17593 345 TYR A O 1
ATOM 5176 N N . GLY A 1 327 ? 32.17196 -5.87009 -5.38689 1.000 40.13232 346 GLY A N 1
ATOM 5177 C CA . GLY A 1 327 ? 32.65146 -4.64761 -6.01088 1.000 40.41331 346 GLY A CA 1
ATOM 5178 C C . GLY A 1 327 ? 31.57788 -3.60060 -6.26334 1.000 40.98581 346 GLY A C 1
ATOM 5179 O O . GLY A 1 327 ? 31.86781 -2.39923 -6.23820 1.000 40.12291 346 GLY A O 1
ATOM 5183 N N . GLU A 1 328 ? 30.33947 -4.03121 -6.51259 1.000 41.16570 347 GLU A N 1
ATOM 5184 C CA . GLU A 1 328 ? 29.25109 -3.07812 -6.74971 1.000 43.20893 347 GLU A CA 1
ATOM 5185 C C . GLU A 1 328 ? 29.02555 -2.16467 -5.54682 1.000 41.69287 347 GLU A C 1
ATOM 5186 O O . GLU A 1 328 ? 28.47951 -1.07250 -5.71575 1.000 41.64500 347 GLU A O 1
ATOM 5198 N N . THR A 1 329 ? 29.44992 -2.58224 -4.35066 1.000 39.73347 348 THR A N 1
ATOM 5199 C CA . THR A 1 329 ? 29.32863 -1.77828 -3.13935 1.000 38.40184 348 THR A CA 1
ATOM 5200 C C . THR A 1 329 ? 30.49940 -0.81432 -2.94389 1.000 37.65739 348 THR A C 1
ATOM 5201 O O . THR A 1 329 ? 30.54268 -0.10122 -1.92024 1.000 37.31435 348 THR A O 1
ATOM 5212 N N . ILE A 1 330 ? 31.46982 -0.80583 -3.86304 1.000 37.66489 349 ILE A N 1
ATOM 5213 C CA . ILE A 1 330 ? 32.65710 0.03612 -3.75983 1.000 37.42797 349 ILE A CA 1
ATOM 5214 C C . ILE A 1 330 ? 32.77750 0.91227 -4.99896 1.000 37.81039 349 ILE A C 1
ATOM 5215 O O . ILE A 1 330 ? 32.84350 2.15404 -4.90411 1.000 36.39521 349 ILE A O 1
ATOM 5231 N N . TYR A 1 331 ? 32.79098 0.27785 -6.16882 1.000 38.92415 350 TYR A N 1
ATOM 5232 C CA . TYR A 1 331 ? 32.90962 1.02661 -7.40909 1.000 39.07670 350 TYR A CA 1
ATOM 5233 C C . TYR A 1 331 ? 31.75697 2.01417 -7.56410 1.000 38.76106 350 TYR A C 1
ATOM 5234 O O . TYR A 1 331 ? 30.59172 1.68529 -7.30265 1.000 39.49894 350 TYR A O 1
ATOM 5252 N N . GLY A 1 332 ? 32.08164 3.21494 -8.05317 1.000 39.12026 351 GLY A N 1
ATOM 5253 C CA . GLY A 1 332 ? 31.06469 4.21242 -8.33761 1.000 39.72217 351 GLY A CA 1
ATOM 5254 C C . GLY A 1 332 ? 30.45711 4.88106 -7.11153 1.000 40.12482 351 GLY A C 1
ATOM 5255 O O . GLY A 1 332 ? 29.56748 5.73689 -7.28018 1.000 40.01706 351 GLY A O 1
ATOM 5259 N N . THR A 1 333 ? 30.90939 4.52525 -5.90080 1.000 38.08139 352 THR A N 1
ATOM 5260 C CA . THR A 1 333 ? 30.34186 5.06592 -4.67413 1.000 38.96383 352 THR A CA 1
ATOM 5261 C C . THR A 1 333 ? 31.11133 6.29451 -4.16821 1.000 39.80570 352 THR A C 1
ATOM 5262 O O . THR A 1 333 ? 32.21155 6.61335 -4.61415 1.000 39.99097 352 THR A O 1
ATOM 5273 N N . ARG A 1 334 ? 30.49060 6.99926 -3.21694 1.000 38.74893 353 ARG A N 1
ATOM 5274 C CA . ARG A 1 334 ? 31.10271 8.07322 -2.45290 1.000 38.24196 353 ARG A CA 1
ATOM 5275 C C . ARG A 1 334 ? 30.89974 7.71746 -0.98548 1.000 39.67270 353 ARG A C 1
ATOM 5276 O O . ARG A 1 334 ? 30.11584 6.82440 -0.66395 1.000 38.59386 353 ARG A O 1
ATOM 5297 N N . GLY A 1 335 ? 31.62222 8.40560 -0.10057 1.000 37.98285 354 GLY A N 1
ATOM 5298 C CA . GLY A 1 335 ? 31.45398 8.16755 1.32469 1.000 37.46288 354 GLY A CA 1
ATOM 5299 C C . GLY A 1 335 ? 29.98869 8.29615 1.71351 1.000 37.37003 354 GLY A C 1
ATOM 5300 O O . GLY A 1 335 ? 29.27978 9.15030 1.18799 1.000 39.11531 354 GLY A O 1
ATOM 5304 N N . GLY A 1 336 ? 29.51599 7.43432 2.58184 1.000 37.63935 355 GLY A N 1
ATOM 5305 C CA . GLY A 1 336 ? 28.09472 7.32265 2.80929 1.000 39.50286 355 GLY A CA 1
ATOM 5306 C C . GLY A 1 336 ? 27.56392 8.29445 3.84910 1.000 39.69267 355 GLY A C 1
ATOM 5307 O O . GLY A 1 336 ? 28.32590 8.91089 4.60769 1.000 38.41946 355 GLY A O 1
ATOM 5311 N N . LEU A 1 337 ? 26.23861 8.38050 3.86534 1.000 41.26127 356 LEU A N 1
ATOM 5312 C CA . LEU A 1 337 ? 25.49232 9.21078 4.80028 1.000 42.54638 356 LEU A CA 1
ATOM 5313 C C . LEU A 1 337 ? 25.93506 8.98253 6.24241 1.000 40.04860 356 LEU A C 1
ATOM 5314 O O . LEU A 1 337 ? 25.96471 9.92457 7.05383 1.000 39.31272 356 LEU A O 1
ATOM 5330 N N . VAL A 1 338 ? 26.22279 7.74221 6.59969 1.000 38.82522 357 VAL A N 1
ATOM 5331 C CA . VAL A 1 338 ? 26.61135 7.38979 7.96184 1.000 37.28437 357 VAL A CA 1
ATOM 5332 C C . VAL A 1 338 ? 28.13195 7.32798 8.00762 1.000 37.21865 357 VAL A C 1
ATOM 5333 O O . VAL A 1 338 ? 28.76699 6.58304 7.23440 1.000 35.78456 357 VAL A O 1
ATOM 5346 N N . ALA A 1 339 ? 28.69906 8.15510 8.88462 1.000 37.21397 358 ALA A N 1
ATOM 5347 C CA . ALA A 1 339 ? 30.13223 8.28971 9.02959 1.000 37.21629 358 ALA A CA 1
ATOM 5348 C C . ALA A 1 339 ? 30.74085 7.01139 9.60786 1.000 36.46869 358 ALA A C 1
ATOM 5349 O O . ALA A 1 339 ? 30.05180 6.19668 10.22411 1.000 35.24150 358 ALA A O 1
ATOM 5356 N N . PRO A 1 340 ? 32.03822 6.80521 9.40327 1.000 36.06897 359 PRO A N 1
ATOM 5357 C CA . PRO A 1 340 ? 32.67659 5.60068 9.93339 1.000 35.55916 359 PRO A CA 1
ATOM 5358 C C . PRO A 1 340 ? 32.41885 5.44641 11.41697 1.000 36.31500 359 PRO A C 1
ATOM 5359 O O . PRO A 1 340 ? 32.36964 6.43384 12.16216 1.000 35.44449 359 PRO A O 1
ATOM 5370 N N . HIS A 1 341 ? 32.18669 4.20356 11.82304 1.000 35.09054 360 HIS A N 1
ATOM 5371 C CA . HIS A 1 341 ? 32.01190 3.81298 13.21686 1.000 36.20689 360 HIS A CA 1
ATOM 5372 C C . HIS A 1 341 ? 32.99071 2.68594 13.54061 1.000 35.05688 360 HIS A C 1
ATOM 5373 O O . HIS A 1 341 ? 33.69297 2.15516 12.66932 1.000 34.29521 360 HIS A O 1
ATOM 5387 N N . ASP A 1 342 ? 33.01536 2.27535 14.82385 1.000 34.42034 361 ASP A N 1
ATOM 5388 C CA . ASP A 1 342 ? 33.82037 1.10785 15.17905 1.000 34.89751 361 ASP A CA 1
ATOM 5389 C C . ASP A 1 342 ? 33.33491 -0.17665 14.48673 1.000 34.69740 361 ASP A C 1
ATOM 5390 O O . ASP A 1 342 ? 34.11852 -1.10153 14.26020 1.000 34.52575 361 ASP A O 1
ATOM 5399 N N . TRP A 1 343 ? 32.04056 -0.28205 14.17325 1.000 33.48504 362 TRP A N 1
ATOM 5400 C CA . TRP A 1 343 ? 31.53906 -1.49369 13.52996 1.000 33.47302 362 TRP A CA 1
ATOM 5401 C C . TRP A 1 343 ? 31.78845 -1.55100 12.01460 1.000 33.87210 362 TRP A C 1
ATOM 5402 O O . TRP A 1 343 ? 31.55835 -2.62256 11.41483 1.000 33.39308 362 TRP A O 1
ATOM 5423 N N . GLY A 1 344 ? 32.18158 -0.46917 11.39517 1.000 32.93110 363 GLY A N 1
ATOM 5424 C CA . GLY A 1 344 ? 32.28170 -0.42526 9.93623 1.000 33.06344 363 GLY A CA 1
ATOM 5425 C C . GLY A 1 344 ? 31.96968 0.96414 9.42029 1.000 33.22455 363 GLY A C 1
ATOM 5426 O O . GLY A 1 344 ? 32.13301 1.96328 10.13026 1.000 32.86532 363 GLY A O 1
ATOM 5430 N N . VAL A 1 345 ? 31.54214 1.01572 8.14854 1.000 33.13689 364 VAL A N 1
ATOM 5431 C CA . VAL A 1 345 ? 31.41019 2.26166 7.39142 1.000 32.99694 364 VAL A CA 1
ATOM 5432 C C . VAL A 1 345 ? 30.22804 2.11731 6.42914 1.000 33.54611 364 VAL A C 1
ATOM 5433 O O . VAL A 1 345 ? 29.64211 1.04187 6.29883 1.000 32.68965 364 VAL A O 1
ATOM 5446 N N . THR A 1 346 ? 29.86153 3.21544 5.76550 1.000 33.39644 365 THR A N 1
ATOM 5447 C CA . THR A 1 346 ? 28.86533 3.17236 4.69776 1.000 34.12456 365 THR A CA 1
ATOM 5448 C C . THR A 1 346 ? 29.40832 3.84348 3.45249 1.000 35.78071 365 THR A C 1
ATOM 5449 O O . THR A 1 346 ? 30.26124 4.74549 3.52479 1.000 35.33468 365 THR A O 1
ATOM 5460 N N . THR A 1 347 ? 28.93432 3.35523 2.29942 1.000 35.98582 366 THR A N 1
ATOM 5461 C CA . THR A 1 347 ? 29.17444 3.93835 0.99481 1.000 38.35233 366 THR A CA 1
ATOM 5462 C C . THR A 1 347 ? 27.81864 4.08305 0.32409 1.000 38.63360 366 THR A C 1
ATOM 5463 O O . THR A 1 347 ? 26.86593 3.35611 0.65403 1.000 37.37312 366 THR A O 1
ATOM 5474 N N . GLN A 1 348 ? 27.72141 5.00915 -0.63617 1.000 39.84066 367 GLN A N 1
ATOM 5475 C CA . GLN A 1 348 ? 26.44726 5.24134 -1.29230 1.000 41.20550 367 GLN A CA 1
ATOM 5476 C C . GLN A 1 348 ? 26.63059 5.48616 -2.78245 1.000 42.23834 367 GLN A C 1
ATOM 5477 O O . GLN A 1 348 ? 27.68277 5.97034 -3.23995 1.000 39.08225 367 GLN A O 1
ATOM 5491 N N . LYS A 1 349 ? 25.58126 5.14146 -3.52016 1.000 42.10894 368 LYS A N 1
ATOM 5492 C CA . LYS A 1 349 ? 25.50188 5.31067 -4.98069 1.000 42.40507 368 LYS A CA 1
ATOM 5493 C C . LYS A 1 349 ? 24.02906 5.29688 -5.34086 1.000 45.00448 368 LYS A C 1
ATOM 5494 O O . LYS A 1 349 ? 23.29832 4.41923 -4.88379 1.000 44.83006 368 LYS A O 1
ATOM 5513 N N . GLY A 1 350 ? 23.59123 6.28258 -6.12886 1.000 47.14141 369 GLY A N 1
ATOM 5514 C CA . GLY A 1 350 ? 22.19819 6.35373 -6.52935 1.000 51.93824 369 GLY A CA 1
ATOM 5515 C C . GLY A 1 350 ? 21.29724 6.39782 -5.31188 1.000 50.17671 369 GLY A C 1
ATOM 5516 O O . GLY A 1 350 ? 21.44990 7.24729 -4.41578 1.000 49.48313 369 GLY A O 1
ATOM 5520 N N . ASN A 1 351 ? 20.36382 5.44852 -5.24656 1.000 48.65719 370 ASN A N 1
ATOM 5521 C CA . ASN A 1 351 ? 19.41665 5.33625 -4.14507 1.000 49.10088 370 ASN A CA 1
ATOM 5522 C C . ASN A 1 351 ? 19.80737 4.24791 -3.14502 1.000 48.61458 370 ASN A C 1
ATOM 5523 O O . ASN A 1 351 ? 18.96732 3.80962 -2.35746 1.000 49.04837 370 ASN A O 1
ATOM 5534 N N . LYS A 1 352 ? 21.07100 3.83504 -3.13136 1.000 45.62850 371 LYS A N 1
ATOM 5535 C CA . LYS A 1 352 ? 21.53554 2.74262 -2.29227 1.000 43.55731 371 LYS A CA 1
ATOM 5536 C C . LYS A 1 352 ? 22.55230 3.24272 -1.28407 1.000 41.72936 371 LYS A C 1
ATOM 5537 O O . LYS A 1 352 ? 23.50196 3.95082 -1.64863 1.000 41.74089 371 LYS A O 1
ATOM 5556 N N . LEU A 1 353 ? 22.34631 2.87001 -0.01348 1.000 40.91166 372 LEU A N 1
ATOM 5557 C CA . LEU A 1 353 ? 23.34098 3.04019 1.04195 1.000 39.11783 372 LEU A CA 1
ATOM 5558 C C . LEU A 1 353 ? 23.81530 1.65434 1.45188 1.000 38.44329 372 LEU A C 1
ATOM 5559 O O . LEU A 1 353 ? 23.03362 0.85859 1.98935 1.000 38.62061 372 LEU A O 1
ATOM 5575 N N . TYR A 1 354 ? 25.08698 1.36168 1.19374 1.000 37.82565 373 TYR A N 1
ATOM 5576 C CA . TYR A 1 354 ? 25.68729 0.08621 1.55986 1.000 37.60633 373 TYR A CA 1
ATOM 5577 C C . TYR A 1 354 ? 26.29877 0.18939 2.94774 1.000 36.62582 373 TYR A C 1
ATOM 5578 O O . TYR A 1 354 ? 27.20376 1.00511 3.17307 1.000 35.82148 373 TYR A O 1
ATOM 5596 N N . VAL A 1 355 ? 25.80451 -0.62678 3.86181 1.000 36.46274 374 VAL A N 1
ATOM 5597 C CA . VAL A 1 355 ? 26.25558 -0.64649 5.24266 1.000 35.82241 374 VAL A CA 1
ATOM 5598 C C . VAL A 1 355 ? 27.26264 -1.78131 5.37620 1.000 33.99889 374 VAL A C 1
ATOM 5599 O O . VAL A 1 355 ? 26.88837 -2.95463 5.34148 1.000 35.36880 374 VAL A O 1
ATOM 5612 N N . HIS A 1 356 ? 28.53963 -1.43190 5.51454 1.000 33.53289 375 HIS A N 1
ATOM 5613 C CA . HIS A 1 356 ? 29.64786 -2.38319 5.52732 1.000 34.67874 375 HIS A CA 1
ATOM 5614 C C . HIS A 1 356 ? 29.91615 -2.77186 6.99202 1.000 34.35240 375 HIS A C 1
ATOM 5615 O O . HIS A 1 356 ? 30.57860 -2.04572 7.72864 1.000 32.84749 375 HIS A O 1
ATOM 5629 N N . ILE A 1 357 ? 29.41087 -3.92032 7.41281 1.000 34.50102 376 ILE A N 1
ATOM 5630 C CA . ILE A 1 357 ? 29.57780 -4.36301 8.79834 1.000 35.03113 376 ILE A CA 1
ATOM 5631 C C . ILE A 1 357 ? 30.86737 -5.17298 8.86020 1.000 34.71353 376 ILE A C 1
ATOM 5632 O O . ILE A 1 357 ? 30.90529 -6.32776 8.44791 1.000 34.52567 376 ILE A O 1
ATOM 5648 N N . LEU A 1 358 ? 31.93122 -4.55815 9.42392 1.000 33.20512 377 LEU A N 1
ATOM 5649 C CA . LEU A 1 358 ? 33.25077 -5.17345 9.50074 1.000 34.60033 377 LEU A CA 1
ATOM 5650 C C . LEU A 1 358 ? 33.60019 -5.75106 10.86318 1.000 35.46474 377 LEU A C 1
ATOM 5651 O O . LEU A 1 358 ? 34.46694 -6.62900 10.94931 1.000 35.05743 377 LEU A O 1
ATOM 5667 N N . ASN A 1 359 ? 32.96701 -5.27925 11.92619 1.000 34.54576 378 ASN A N 1
ATOM 5668 C CA . ASN A 1 359 ? 33.39622 -5.59026 13.28671 1.000 35.60641 378 ASN A CA 1
ATOM 5669 C C . ASN A 1 359 ? 32.20549 -5.43661 14.23981 1.000 36.50000 378 ASN A C 1
ATOM 5670 O O . ASN A 1 359 ? 32.05674 -4.40197 14.88889 1.000 35.41239 378 ASN A O 1
ATOM 5681 N N . LEU A 1 360 ? 31.35172 -6.44478 14.30973 1.000 36.64482 379 LEU A N 1
ATOM 5682 C CA . LEU A 1 360 ? 30.12946 -6.36024 15.11357 1.000 37.58025 379 LEU A CA 1
ATOM 5683 C C . LEU A 1 360 ? 29.94588 -7.64672 15.90133 1.000 39.51915 379 LEU A C 1
ATOM 5684 O O . LEU A 1 360 ? 29.97188 -8.73198 15.32116 1.000 38.06280 379 LEU A O 1
ATOM 5700 N N . GLN A 1 361 ? 29.74857 -7.51085 17.22024 1.000 39.10157 380 GLN A N 1
ATOM 5701 C CA . GLN A 1 361 ? 29.48678 -8.63455 18.11248 1.000 41.45613 380 GLN A CA 1
ATOM 5702 C C . GLN A 1 361 ? 28.01207 -8.88620 18.39775 1.000 40.99572 380 GLN A C 1
ATOM 5703 O O . GLN A 1 361 ? 27.70786 -9.84310 19.09611 1.000 41.68463 380 GLN A O 1
ATOM 5717 N N . ASP A 1 362 ? 27.09521 -8.04722 17.90757 1.000 39.69503 381 ASP A N 1
ATOM 5718 C CA . ASP A 1 362 ? 25.67695 -8.18525 18.20137 1.000 38.90562 381 ASP A CA 1
ATOM 5719 C C . ASP A 1 362 ? 24.92047 -8.69266 16.97790 1.000 40.57236 381 ASP A C 1
ATOM 5720 O O . ASP A 1 362 ? 25.44902 -8.71684 15.86783 1.000 39.81159 381 ASP A O 1
ATOM 5729 N N . LYS A 1 363 ? 23.67559 -9.08711 17.21545 1.000 39.48728 382 LYS A N 1
ATOM 5730 C CA . LYS A 1 363 ? 22.72873 -9.47688 16.16999 1.000 42.75793 382 LYS A CA 1
ATOM 5731 C C . LYS A 1 363 ? 21.82532 -8.33313 15.73790 1.000 42.28704 382 LYS A C 1
ATOM 5732 O O . LYS A 1 363 ? 20.77518 -8.57972 15.13784 1.000 41.54977 382 LYS A O 1
ATOM 5751 N N . ALA A 1 364 ? 22.18988 -7.09202 16.06632 1.000 40.21792 383 ALA A N 1
ATOM 5752 C CA . ALA A 1 364 ? 21.41082 -5.92790 15.66462 1.000 40.30989 383 ALA A CA 1
ATOM 5753 C C . ALA A 1 364 ? 22.36894 -4.75666 15.54801 1.000 38.25519 383 ALA A C 1
ATOM 5754 O O . ALA A 1 364 ? 23.47448 -4.78425 16.10004 1.000 36.61616 383 ALA A O 1
ATOM 5761 N N . LEU A 1 365 ? 21.93260 -3.73958 14.80682 1.000 37.41937 384 LEU A N 1
ATOM 5762 C CA . LEU A 1 365 ? 22.79328 -2.60845 14.46576 1.000 36.56586 384 LEU A CA 1
ATOM 5763 C C . LEU A 1 365 ? 21.93953 -1.35521 14.42389 1.000 37.44730 384 LEU A C 1
ATOM 5764 O O . LEU A 1 365 ? 21.00997 -1.25523 13.61447 1.000 38.11551 384 LEU A O 1
ATOM 5780 N N . PHE A 1 366 ? 22.25338 -0.41241 15.28838 1.000 37.41795 385 PHE A N 1
ATOM 5781 C CA . PHE A 1 366 ? 21.63996 0.89961 15.24416 1.000 37.85418 385 PHE A CA 1
ATOM 5782 C C . PHE A 1 366 ? 22.36575 1.77572 14.24276 1.000 37.12875 385 PHE A C 1
ATOM 5783 O O . PHE A 1 366 ? 23.61263 1.81253 14.20362 1.000 36.84813 385 PHE A O 1
ATOM 5800 N N . LEU A 1 367 ? 21.58191 2.50695 13.43859 1.000 37.62408 386 LEU A N 1
ATOM 5801 C CA . LEU A 1 367 ? 22.12769 3.41221 12.43890 1.000 38.05060 386 LEU A CA 1
ATOM 5802 C C . LEU A 1 367 ? 21.46734 4.77274 12.58974 1.000 39.17457 386 LEU A C 1
ATOM 5803 O O . LEU A 1 367 ? 20.22387 4.85648 12.60061 1.000 40.57026 386 LEU A O 1
ATOM 5819 N N . PRO A 1 368 ? 22.24218 5.85344 12.68816 1.000 39.52114 387 PRO A N 1
ATOM 5820 C CA . PRO A 1 368 ? 21.62055 7.17757 12.90665 1.000 41.44079 387 PRO A CA 1
ATOM 5821 C C . PRO A 1 368 ? 21.12468 7.81779 11.61078 1.000 44.56052 387 PRO A C 1
ATOM 5822 O O . PRO A 1 368 ? 21.60494 8.84005 11.16416 1.000 45.64379 387 PRO A O 1
ATOM 5833 N N . ILE A 1 369 ? 20.12174 7.19174 11.00097 1.000 45.41031 388 ILE A N 1
ATOM 5834 C CA . ILE A 1 369 ? 19.49351 7.67942 9.77373 1.000 47.87975 388 ILE A CA 1
ATOM 5835 C C . ILE A 1 369 ? 18.13973 8.23676 10.17779 1.000 54.94602 388 ILE A C 1
ATOM 5836 O O . ILE A 1 369 ? 17.19550 7.48217 10.45056 1.000 51.16465 388 ILE A O 1
ATOM 5852 N N . VAL A 1 370 ? 18.04531 9.55664 10.24661 1.000 62.86532 389 VAL A N 1
ATOM 5853 C CA . VAL A 1 370 ? 16.88014 10.23242 10.80630 1.000 71.98978 389 VAL A CA 1
ATOM 5854 C C . VAL A 1 370 ? 16.16393 11.07785 9.76060 1.000 75.88894 389 VAL A C 1
ATOM 5855 O O . VAL A 1 370 ? 14.94374 10.97388 9.59173 1.000 74.91578 389 VAL A O 1
ATOM 5868 N N . ASP A 1 371 ? 16.91138 11.90600 9.02971 1.000 77.10802 390 ASP A N 1
ATOM 5869 C CA . ASP A 1 371 ? 16.28513 12.74097 8.00665 1.000 83.67023 390 ASP A CA 1
ATOM 5870 C C . ASP A 1 371 ? 15.63439 11.87694 6.93444 1.000 78.75910 390 ASP A C 1
ATOM 5871 O O . ASP A 1 371 ? 14.46730 12.06568 6.58696 1.000 79.01749 390 ASP A O 1
ATOM 5880 N N . LYS A 1 372 ? 16.37841 10.90473 6.42200 1.000 77.26123 391 LYS A N 1
ATOM 5881 C CA . LYS A 1 372 ? 15.99005 10.14838 5.24582 1.000 72.23300 391 LYS A CA 1
ATOM 5882 C C . LYS A 1 372 ? 15.18778 8.91554 5.63690 1.000 70.50966 391 LYS A C 1
ATOM 5883 O O . LYS A 1 372 ? 15.42914 8.29155 6.67597 1.000 67.43741 391 LYS A O 1
ATOM 5902 N N . LYS A 1 373 ? 14.21568 8.57469 4.79031 1.000 64.32606 392 LYS A N 1
ATOM 5903 C CA . LYS A 1 373 ? 13.41254 7.38175 4.98332 1.000 60.21119 392 LYS A CA 1
ATOM 5904 C C . LYS A 1 373 ? 14.11827 6.18512 4.34737 1.000 56.33273 392 LYS A C 1
ATOM 5905 O O . LYS A 1 373 ? 14.60034 6.26158 3.21575 1.000 57.22814 392 LYS A O 1
ATOM 5924 N N . VAL A 1 374 ? 14.17649 5.08858 5.08724 1.000 51.86600 393 VAL A N 1
ATOM 5925 C CA . VAL A 1 374 ? 14.72283 3.83128 4.60209 1.000 49.96608 393 VAL A CA 1
ATOM 5926 C C . VAL A 1 374 ? 13.55250 3.00919 4.08449 1.000 50.54698 393 VAL A C 1
ATOM 5927 O O . VAL A 1 374 ? 12.66969 2.60855 4.85118 1.000 49.06093 393 VAL A O 1
ATOM 5940 N N . LYS A 1 375 ? 13.52906 2.78884 2.77103 1.000 51.29428 394 LYS A N 1
ATOM 5941 C CA . LYS A 1 375 ? 12.41090 2.08027 2.14651 1.000 52.71513 394 LYS A CA 1
ATOM 5942 C C . LYS A 1 375 ? 12.54296 0.57036 2.32240 1.000 54.42093 394 LYS A C 1
ATOM 5943 O O . LYS A 1 375 ? 11.53802 -0.13103 2.48710 1.000 51.60468 394 LYS A O 1
ATOM 5962 N N . LYS A 1 376 ? 13.77234 0.06215 2.29605 1.000 50.64709 395 LYS A N 1
ATOM 5963 C CA . LYS A 1 376 ? 14.02836 -1.37445 2.24255 1.000 51.22261 395 LYS A CA 1
ATOM 5964 C C . LYS A 1 376 ? 15.44776 -1.65815 2.73162 1.000 46.10260 395 LYS A C 1
ATOM 5965 O O . LYS A 1 376 ? 16.34342 -0.81768 2.59547 1.000 44.75800 395 LYS A O 1
ATOM 5984 N N . ALA A 1 377 ? 15.64412 -2.86055 3.28859 1.000 44.67983 396 ALA A N 1
ATOM 5985 C CA . ALA A 1 377 ? 16.94344 -3.32765 3.75418 1.000 43.86793 396 ALA A CA 1
ATOM 5986 C C . ALA A 1 377 ? 17.06631 -4.80908 3.42247 1.000 44.05485 396 ALA A C 1
ATOM 5987 O O . ALA A 1 377 ? 16.16481 -5.58985 3.75833 1.000 45.83810 396 ALA A O 1
ATOM 5994 N N . VAL A 1 378 ? 18.17524 -5.18681 2.78957 1.000 43.22835 397 VAL A N 1
ATOM 5995 C CA . VAL A 1 378 ? 18.42929 -6.56605 2.39828 1.000 43.58850 397 VAL A CA 1
ATOM 5996 C C . VAL A 1 378 ? 19.90864 -6.87000 2.60359 1.000 42.41672 397 VAL A C 1
ATOM 5997 O O . VAL A 1 378 ? 20.76203 -5.97616 2.57490 1.000 41.77931 397 VAL A O 1
ATOM 6010 N N . VAL A 1 379 ? 20.21829 -8.16150 2.76387 1.000 42.72945 398 VAL A N 1
ATOM 6011 C CA . VAL A 1 379 ? 21.61096 -8.60068 2.76872 1.000 41.76905 398 VAL A CA 1
ATOM 6012 C C . VAL A 1 379 ? 22.11296 -8.52290 1.33294 1.000 43.10465 398 VAL A C 1
ATOM 6013 O O . VAL A 1 379 ? 21.51817 -9.12727 0.43251 1.000 44.02861 398 VAL A O 1
ATOM 6026 N N . PHE A 1 380 ? 23.16826 -7.75000 1.10818 1.000 41.19319 399 PHE A N 1
ATOM 6027 C CA . PHE A 1 380 ? 23.60897 -7.50412 -0.25547 1.000 42.20501 399 PHE A CA 1
ATOM 6028 C C . PHE A 1 380 ? 23.89693 -8.80823 -0.99725 1.000 44.15910 399 PHE A C 1
ATOM 6029 O O . PHE A 1 380 ? 23.55943 -8.94294 -2.16869 1.000 44.27323 399 PHE A O 1
ATOM 6046 N N . ALA A 1 381 ? 24.50122 -9.78041 -0.32898 1.000 44.41818 400 ALA A N 1
ATOM 6047 C CA . ALA A 1 381 ? 25.03030 -10.94958 -1.03492 1.000 47.40013 400 ALA A CA 1
ATOM 6048 C C . ALA A 1 381 ? 23.94657 -11.87137 -1.58310 1.000 49.79300 400 ALA A C 1
ATOM 6049 O O . ALA A 1 381 ? 24.13340 -12.47453 -2.64620 1.000 51.42531 400 ALA A O 1
ATOM 6056 N N . ASP A 1 382 ? 22.81067 -12.01476 -0.88537 1.000 47.34323 401 ASP A N 1
ATOM 6057 C CA . ASP A 1 382 ? 21.74286 -12.87855 -1.36741 1.000 48.43677 401 ASP A CA 1
ATOM 6058 C C . ASP A 1 382 ? 20.39275 -12.18152 -1.39995 1.000 48.66411 401 ASP A C 1
ATOM 6059 O O . ASP A 1 382 ? 19.37017 -12.84353 -1.64853 1.000 50.47015 401 ASP A O 1
ATOM 6068 N N . LYS A 1 383 ? 20.35776 -10.86720 -1.17157 1.000 47.12741 402 LYS A N 1
ATOM 6069 C CA . LYS A 1 383 ? 19.12934 -10.07438 -1.22766 1.000 46.95072 402 LYS A CA 1
ATOM 6070 C C . LYS A 1 383 ? 18.09214 -10.53953 -0.22549 1.000 48.10387 402 LYS A C 1
ATOM 6071 O O . LYS A 1 383 ? 16.88926 -10.33336 -0.41894 1.000 48.76778 402 LYS A O 1
ATOM 6090 N N . THR A 1 384 ? 18.51517 -11.18152 0.83704 1.000 49.39124 403 THR A N 1
ATOM 6091 C CA . THR A 1 384 ? 17.55618 -11.63233 1.84900 1.000 51.06439 403 THR A CA 1
ATOM 6092 C C . THR A 1 384 ? 17.12323 -10.43437 2.68625 1.000 49.39782 403 THR A C 1
ATOM 6093 O O . THR A 1 384 ? 17.98237 -9.67753 3.15842 1.000 45.60461 403 THR A O 1
ATOM 6104 N N . PRO A 1 385 ? 15.81955 -10.24182 2.89510 1.000 49.41634 404 PRO A N 1
ATOM 6105 C CA . PRO A 1 385 ? 15.34623 -9.07628 3.65502 1.000 47.92779 404 PRO A CA 1
ATOM 6106 C C . PRO A 1 385 ? 15.89584 -9.03255 5.06931 1.000 46.89294 404 PRO A C 1
ATOM 6107 O O . PRO A 1 385 ? 16.10787 -10.05728 5.71194 1.000 48.46763 404 PRO A O 1
ATOM 6118 N N . VAL A 1 386 ? 16.14227 -7.81130 5.53703 1.000 46.21584 405 VAL A N 1
ATOM 6119 C CA . VAL A 1 386 ? 16.57674 -7.52758 6.89959 1.000 45.58036 405 VAL A CA 1
ATOM 6120 C C . VAL A 1 386 ? 15.49594 -6.66060 7.52355 1.000 46.20281 405 VAL A C 1
ATOM 6121 O O . VAL A 1 386 ? 15.22208 -5.55993 7.03439 1.000 45.99585 405 VAL A O 1
ATOM 6134 N N . ARG A 1 387 ? 14.88886 -7.14095 8.59312 1.000 47.00408 406 ARG A N 1
ATOM 6135 C CA . ARG A 1 387 ? 13.83984 -6.36103 9.23877 1.000 50.48057 406 ARG A CA 1
ATOM 6136 C C . ARG A 1 387 ? 14.48345 -5.24369 10.04573 1.000 46.90008 406 ARG A C 1
ATOM 6137 O O . ARG A 1 387 ? 15.60619 -5.38017 10.53601 1.000 45.68674 406 ARG A O 1
ATOM 6158 N N . PHE A 1 388 ? 13.79551 -4.10949 10.12740 1.000 46.88253 407 PHE A N 1
ATOM 6159 C CA . PHE A 1 388 ? 14.29812 -2.99854 10.93047 1.000 46.04356 407 PHE A CA 1
ATOM 6160 C C . PHE A 1 388 ? 13.12959 -2.20829 11.48956 1.000 47.13022 407 PHE A C 1
ATOM 6161 O O . PHE A 1 388 ? 12.01806 -2.24644 10.96682 1.000 48.62601 407 PHE A O 1
ATOM 6178 N N . THR A 1 389 ? 13.39009 -1.49690 12.58350 1.000 46.69147 408 THR A N 1
ATOM 6179 C CA . THR A 1 389 ? 12.41625 -0.64957 13.24545 1.000 48.76309 408 THR A CA 1
ATOM 6180 C C . THR A 1 389 ? 12.95908 0.77347 13.32843 1.000 50.14014 408 THR A C 1
ATOM 6181 O O . THR A 1 389 ? 14.16392 1.00157 13.26026 1.000 46.89779 408 THR A O 1
ATOM 6192 N N . LYS A 1 390 ? 12.04973 1.73892 13.45762 1.000 50.85273 409 LYS A N 1
ATOM 6193 C CA . LYS A 1 390 ? 12.42296 3.14324 13.55507 1.000 51.25653 409 LYS A CA 1
ATOM 6194 C C . LYS A 1 390 ? 12.37062 3.57196 15.01022 1.000 52.02098 409 LYS A C 1
ATOM 6195 O O . LYS A 1 390 ? 11.53715 3.09406 15.77922 1.000 51.44164 409 LYS A O 1
ATOM 6214 N N . ASN A 1 391 ? 13.28412 4.45453 15.40094 1.000 50.40041 410 ASN A N 1
ATOM 6215 C CA . ASN A 1 391 ? 13.17123 5.12659 16.68769 1.000 52.89073 410 ASN A CA 1
ATOM 6216 C C . ASN A 1 391 ? 13.55032 6.58105 16.46540 1.000 48.42831 410 ASN A C 1
ATOM 6217 O O . ASN A 1 391 ? 13.90835 6.98129 15.35540 1.000 46.76045 410 ASN A O 1
ATOM 6228 N N . LYS A 1 392 ? 13.43501 7.39456 17.51818 1.000 48.90565 411 LYS A N 1
ATOM 6229 C CA . LYS A 1 392 ? 13.59474 8.82512 17.28881 1.000 51.09206 411 LYS A CA 1
ATOM 6230 C C . LYS A 1 392 ? 14.98976 9.16700 16.79848 1.000 47.20431 411 LYS A C 1
ATOM 6231 O O . LYS A 1 392 ? 15.16293 10.18108 16.11753 1.000 46.82126 411 LYS A O 1
ATOM 6250 N N . GLU A 1 393 ? 15.99432 8.33400 17.09342 1.000 45.49661 412 GLU A N 1
ATOM 6251 C CA . GLU A 1 393 ? 17.35937 8.64530 16.68008 1.000 45.07251 412 GLU A CA 1
ATOM 6252 C C . GLU A 1 393 ? 17.79205 7.91781 15.41511 1.000 45.44883 412 GLU A C 1
ATOM 6253 O O . GLU A 1 393 ? 18.89287 8.16806 14.92791 1.000 44.10416 412 GLU A O 1
ATOM 6265 N N . GLY A 1 394 ? 16.94407 7.05838 14.84739 1.000 46.30522 413 GLY A N 1
ATOM 6266 C CA . GLY A 1 394 ? 17.32508 6.36761 13.62203 1.000 45.96403 413 GLY A CA 1
ATOM 6267 C C . GLY A 1 394 ? 16.60185 5.04770 13.42738 1.000 44.46487 413 GLY A C 1
ATOM 6268 O O . GLY A 1 394 ? 15.39610 4.96598 13.66193 1.000 47.53125 413 GLY A O 1
ATOM 6272 N N . ILE A 1 395 ? 17.31808 4.01527 12.98178 1.000 41.50808 414 ILE A N 1
ATOM 6273 C CA . ILE A 1 395 ? 16.72969 2.70108 12.81197 1.000 43.56941 414 ILE A CA 1
ATOM 6274 C C . ILE A 1 395 ? 17.61002 1.64900 13.48008 1.000 41.68227 414 ILE A C 1
ATOM 6275 O O . ILE A 1 395 ? 18.79200 1.86377 13.74831 1.000 40.89953 414 ILE A O 1
ATOM 6291 N N . VAL A 1 396 ? 17.02342 0.46823 13.67982 1.000 42.57424 415 VAL A N 1
ATOM 6292 C CA . VAL A 1 396 ? 17.73687 -0.67734 14.22449 1.000 42.32545 415 VAL A CA 1
ATOM 6293 C C . VAL A 1 396 ? 17.52423 -1.86879 13.31379 1.000 42.82368 415 VAL A C 1
ATOM 6294 O O . VAL A 1 396 ? 16.38858 -2.34933 13.16678 1.000 44.01812 415 VAL A O 1
ATOM 6307 N N . LEU A 1 397 ? 18.60390 -2.34261 12.70776 1.000 41.96277 416 LEU A N 1
ATOM 6308 C CA . LEU A 1 397 ? 18.55125 -3.54605 11.89809 1.000 42.38624 416 LEU A CA 1
ATOM 6309 C C . LEU A 1 397 ? 18.55546 -4.78282 12.78618 1.000 42.94814 416 LEU A C 1
ATOM 6310 O O . LEU A 1 397 ? 19.28600 -4.85317 13.77581 1.000 42.43852 416 LEU A O 1
ATOM 6326 N N . GLU A 1 398 ? 17.77029 -5.77215 12.39839 1.000 44.02177 417 GLU A N 1
ATOM 6327 C CA . GLU A 1 398 ? 17.70461 -7.05113 13.08691 1.000 45.25155 417 GLU A CA 1
ATOM 6328 C C . GLU A 1 398 ? 18.40028 -8.07047 12.19745 1.000 44.48829 417 GLU A C 1
ATOM 6329 O O . GLU A 1 398 ? 17.88929 -8.41093 11.12249 1.000 45.71870 417 GLU A O 1
ATOM 6341 N N . LEU A 1 399 ? 19.53403 -8.57281 12.64565 1.000 43.79942 418 LEU A N 1
ATOM 6342 C CA . LEU A 1 399 ? 20.35135 -9.43934 11.80895 1.000 44.22618 418 LEU A CA 1
ATOM 6343 C C . LEU A 1 399 ? 20.06979 -10.90833 12.10156 1.000 45.95304 418 LEU A C 1
ATOM 6344 O O . LEU A 1 399 ? 19.69413 -11.28765 13.22482 1.000 45.15065 418 LEU A O 1
ATOM 6360 N N . ALA A 1 400 ? 20.28741 -11.73722 11.07331 1.000 44.84780 419 ALA A N 1
ATOM 6361 C CA . ALA A 1 400 ? 20.02261 -13.17099 11.19674 1.000 48.65298 419 ALA A CA 1
ATOM 6362 C C . ALA A 1 400 ? 21.02868 -13.88514 12.09585 1.000 49.69871 419 ALA A C 1
ATOM 6363 O O . ALA A 1 400 ? 20.69465 -14.94466 12.63548 1.000 52.17983 419 ALA A O 1
ATOM 6370 N N . LYS A 1 401 ? 22.22166 -13.31639 12.28689 1.000 48.63809 420 LYS A N 1
ATOM 6371 C CA . LYS A 1 401 ? 23.29188 -13.90186 13.08794 1.000 49.58346 420 LYS A CA 1
ATOM 6372 C C . LYS A 1 401 ? 24.25153 -12.79262 13.48791 1.000 45.15967 420 LYS A C 1
ATOM 6373 O O . LYS A 1 401 ? 24.21355 -11.69127 12.94603 1.000 43.64013 420 LYS A O 1
ATOM 6392 N N . VAL A 1 402 ? 25.15785 -13.11224 14.40826 1.000 43.89525 421 VAL A N 1
ATOM 6393 C CA . VAL A 1 402 ? 26.31469 -12.24458 14.64245 1.000 42.61682 421 VAL A CA 1
ATOM 6394 C C . VAL A 1 402 ? 27.22469 -12.35624 13.42452 1.000 43.35507 421 VAL A C 1
ATOM 6395 O O . VAL A 1 402 ? 27.74057 -13.45522 13.14309 1.000 44.15803 421 VAL A O 1
ATOM 6408 N N . PRO A 1 403 ? 27.44501 -11.28378 12.67959 1.000 41.74199 422 PRO A N 1
ATOM 6409 C CA . PRO A 1 403 ? 28.27516 -11.39246 11.46736 1.000 44.09272 422 PRO A CA 1
ATOM 6410 C C . PRO A 1 403 ? 29.72067 -11.74175 11.79426 1.000 44.07240 422 PRO A C 1
ATOM 6411 O O . PRO A 1 403 ? 30.31869 -11.15057 12.69278 1.000 41.25770 422 PRO A O 1
ATOM 6422 N N . THR A 1 404 ? 30.27177 -12.71588 11.05106 1.000 42.91327 423 THR A N 1
ATOM 6423 C CA . THR A 1 404 ? 31.70915 -13.02081 11.07994 1.000 43.82261 423 THR A CA 1
ATOM 6424 C C . THR A 1 404 ? 32.38119 -12.87679 9.72272 1.000 43.84014 423 THR A C 1
ATOM 6425 O O . THR A 1 404 ? 33.59261 -13.12393 9.61487 1.000 41.83210 423 THR A O 1
ATOM 6436 N N . ASP A 1 405 ? 31.64376 -12.47551 8.69467 1.000 43.96293 424 ASP A N 1
ATOM 6437 C CA . ASP A 1 405 ? 32.24157 -12.22251 7.38899 1.000 43.54104 424 ASP A CA 1
ATOM 6438 C C . ASP A 1 405 ? 33.30414 -11.13040 7.46559 1.000 40.51260 424 ASP A C 1
ATOM 6439 O O . ASP A 1 405 ? 33.29276 -10.25086 8.33007 1.000 37.54654 424 ASP A O 1
ATOM 6448 N N . VAL A 1 406 ? 34.21414 -11.16007 6.48770 1.000 38.59393 425 VAL A N 1
ATOM 6449 C CA . VAL A 1 406 ? 35.11877 -10.03196 6.29009 1.000 37.47183 425 VAL A CA 1
ATOM 6450 C C . VAL A 1 406 ? 34.33827 -8.72791 6.20802 1.000 36.28327 425 VAL A C 1
ATOM 6451 O O . VAL A 1 406 ? 34.69305 -7.70814 6.83211 1.000 35.31080 425 VAL A O 1
ATOM 6464 N N . ASP A 1 407 ? 33.25364 -8.72924 5.42061 1.000 36.25719 426 ASP A N 1
ATOM 6465 C CA . ASP A 1 407 ? 32.38911 -7.55799 5.31226 1.000 36.05414 426 ASP A CA 1
ATOM 6466 C C . ASP A 1 407 ? 30.96554 -8.05674 5.06057 1.000 37.65038 426 ASP A C 1
ATOM 6467 O O . ASP A 1 407 ? 30.65994 -8.52811 3.96909 1.000 37.88106 426 ASP A O 1
ATOM 6476 N N . TYR A 1 408 ? 30.10910 -7.96163 6.07333 1.000 37.27468 427 TYR A N 1
ATOM 6477 C CA . TYR A 1 408 ? 28.70846 -8.36084 5.98183 1.000 37.92236 427 TYR A CA 1
ATOM 6478 C C . TYR A 1 408 ? 27.93914 -7.12840 5.54191 1.000 37.47287 427 TYR A C 1
ATOM 6479 O O . TYR A 1 408 ? 27.65438 -6.25328 6.35107 1.000 37.34612 427 TYR A O 1
ATOM 6497 N N . VAL A 1 409 ? 27.63743 -7.03793 4.25334 1.000 36.26470 428 VAL A N 1
ATOM 6498 C CA . VAL A 1 409 ? 27.07588 -5.80384 3.70455 1.000 37.69035 428 VAL A CA 1
ATOM 6499 C C . VAL A 1 409 ? 25.55686 -5.86470 3.75892 1.000 37.30947 428 VAL A C 1
ATOM 6500 O O . VAL A 1 409 ? 24.95069 -6.85517 3.33291 1.000 38.24034 428 VAL A O 1
ATOM 6513 N N . VAL A 1 410 ? 24.94495 -4.78996 4.23913 1.000 37.31379 429 VAL A N 1
ATOM 6514 C CA . VAL A 1 410 ? 23.49845 -4.61801 4.20467 1.000 38.50831 429 VAL A CA 1
ATOM 6515 C C . VAL A 1 410 ? 23.18484 -3.46096 3.25761 1.000 39.19820 429 VAL A C 1
ATOM 6516 O O . VAL A 1 410 ? 23.71100 -2.34650 3.41110 1.000 37.38478 429 VAL A O 1
ATOM 6529 N N . GLU A 1 411 ? 22.34845 -3.74731 2.27146 1.000 39.82214 430 GLU A N 1
ATOM 6530 C CA . GLU A 1 411 ? 21.94894 -2.79198 1.24766 1.000 40.81321 430 GLU A CA 1
ATOM 6531 C C . GLU A 1 411 ? 20.64109 -2.11606 1.62731 1.000 41.69934 430 GLU A C 1
ATOM 6532 O O . GLU A 1 411 ? 19.59168 -2.75893 1.63178 1.000 41.91629 430 GLU A O 1
ATOM 6544 N N . LEU A 1 412 ? 20.70812 -0.82572 1.91888 1.000 40.37157 431 LEU A N 1
ATOM 6545 C CA . LEU A 1 412 ? 19.53371 -0.01364 2.18310 1.000 42.96886 431 LEU A CA 1
ATOM 6546 C C . LEU A 1 412 ? 19.13105 0.76493 0.93291 1.000 43.29981 431 LEU A C 1
ATOM 6547 O O . LEU A 1 412 ? 19.98924 1.28152 0.22121 1.000 42.58309 431 LEU A O 1
ATOM 6563 N N . THR A 1 413 ? 17.83387 0.86000 0.69089 1.000 44.44229 432 THR A N 1
ATOM 6564 C CA . THR A 1 413 ? 17.27651 1.71228 -0.35771 1.000 46.49676 432 THR A CA 1
ATOM 6565 C C . THR A 1 413 ? 16.72246 2.97898 0.28294 1.000 49.17352 432 THR A C 1
ATOM 6566 O O . THR A 1 413 ? 15.85337 2.90290 1.15601 1.000 50.55425 432 THR A O 1
ATOM 6577 N N . ILE A 1 414 ? 17.24561 4.14025 -0.13325 1.000 51.01623 433 ILE A N 1
ATOM 6578 C CA . ILE A 1 414 ? 16.79566 5.45505 0.32064 1.000 59.19172 433 ILE A CA 1
ATOM 6579 C C . ILE A 1 414 ? 16.13898 6.14570 -0.87713 1.000 68.18239 433 ILE A C 1
ATOM 6580 O O . ILE A 1 414 ? 16.06963 5.56047 -1.96472 1.000 67.02697 433 ILE A O 1
ATOM 6596 N N . ASP A 1 415 ? 15.65726 7.38080 -0.70268 1.000 85.57227 434 ASP A N 1
ATOM 6597 C CA . ASP A 1 415 ? 15.14514 8.15761 -1.84902 1.000 98.60479 434 ASP A CA 1
ATOM 6598 C C . ASP A 1 415 ? 15.59372 9.62420 -1.88846 1.000 97.87442 434 ASP A C 1
ATOM 6599 O O . ASP A 1 415 ? 16.51583 10.04347 -1.17717 1.000 95.24905 434 ASP A O 1
ATOM 6608 N N . LYS B 1 4 ? 54.54480 13.35414 -45.22344 1.000 100.32143 23 LYS B N 1
ATOM 6609 C CA . LYS B 1 4 ? 55.61911 13.26750 -44.23359 1.000 98.67976 23 LYS B CA 1
ATOM 6610 C C . LYS B 1 4 ? 55.05397 13.62365 -42.85253 1.000 93.40743 23 LYS B C 1
ATOM 6611 O O . LYS B 1 4 ? 55.62178 13.23096 -41.83164 1.000 94.91664 23 LYS B O 1
ATOM 6630 N N . TYR B 1 5 ? 53.92611 14.34228 -42.82203 1.000 80.44666 24 TYR B N 1
ATOM 6631 C CA . TYR B 1 5 ? 53.27865 14.68736 -41.55957 1.000 72.66557 24 TYR B CA 1
ATOM 6632 C C . TYR B 1 5 ? 52.44643 13.52252 -41.03737 1.000 68.89503 24 TYR B C 1
ATOM 6633 O O . TYR B 1 5 ? 51.61013 12.97798 -41.75915 1.000 70.46630 24 TYR B O 1
ATOM 6651 N N . GLN B 1 6 ? 52.65222 13.16202 -39.77339 1.000 68.13725 25 GLN B N 1
ATOM 6652 C CA . GLN B 1 6 ? 51.89408 12.09212 -39.11338 1.000 67.03551 25 GLN B CA 1
ATOM 6653 C C . GLN B 1 6 ? 51.15424 12.65032 -37.89869 1.000 62.62641 25 GLN B C 1
ATOM 6654 O O . GLN B 1 6 ? 51.75899 12.82965 -36.82396 1.000 58.93541 25 GLN B O 1
ATOM 6668 N N . PRO B 1 7 ? 49.86231 12.96889 -38.01218 1.000 59.66069 26 PRO B N 1
ATOM 6669 C CA . PRO B 1 7 ? 49.13748 13.46811 -36.84268 1.000 56.55348 26 PRO B CA 1
ATOM 6670 C C . PRO B 1 7 ? 49.21394 12.48918 -35.68215 1.000 55.34977 26 PRO B C 1
ATOM 6671 O O . PRO B 1 7 ? 49.11433 11.28123 -35.86609 1.000 55.72858 26 PRO B O 1
ATOM 6682 N N . THR B 1 8 ? 49.35365 13.02015 -34.46847 1.000 54.64313 27 THR B N 1
ATOM 6683 C CA . THR B 1 8 ? 49.32263 12.13470 -33.30515 1.000 58.24612 27 THR B CA 1
ATOM 6684 C C . THR B 1 8 ? 47.88085 11.77285 -32.95174 1.000 57.33050 27 THR B C 1
ATOM 6685 O O . THR B 1 8 ? 46.91624 12.41747 -33.39411 1.000 55.62169 27 THR B O 1
ATOM 6696 N N . GLU B 1 9 ? 47.74556 10.72994 -32.13795 1.000 59.93327 28 GLU B N 1
ATOM 6697 C CA . GLU B 1 9 ? 46.42929 10.30433 -31.67863 1.000 62.70211 28 GLU B CA 1
ATOM 6698 C C . GLU B 1 9 ? 45.68804 11.47275 -31.05532 1.000 58.23149 28 GLU B C 1
ATOM 6699 O O . GLU B 1 9 ? 44.51587 11.71494 -31.36197 1.000 54.30657 28 GLU B O 1
ATOM 6711 N N . ALA B 1 10 ? 46.36673 12.22359 -30.17763 1.000 57.06834 29 ALA B N 1
ATOM 6712 C CA . ALA B 1 10 ? 45.71415 13.36354 -29.53206 1.000 57.27908 29 ALA B CA 1
ATOM 6713 C C . ALA B 1 10 ? 45.22937 14.37313 -30.55966 1.000 52.96576 29 ALA B C 1
ATOM 6714 O O . ALA B 1 10 ? 44.14711 14.95695 -30.40251 1.000 49.46558 29 ALA B O 1
ATOM 6721 N N . ASN B 1 11 ? 46.01765 14.60010 -31.61740 1.000 52.74344 30 ASN B N 1
ATOM 6722 C CA . ASN B 1 11 ? 45.57824 15.51896 -32.66715 1.000 52.05828 30 ASN B CA 1
ATOM 6723 C C . ASN B 1 11 ? 44.35416 14.97791 -33.39063 1.000 50.46746 30 ASN B C 1
ATOM 6724 O O . ASN B 1 11 ? 43.40243 15.72526 -33.66351 1.000 49.78892 30 ASN B O 1
ATOM 6735 N N . LEU B 1 12 ? 44.36905 13.68205 -33.73241 1.000 51.86759 31 LEU B N 1
ATOM 6736 C CA . LEU B 1 12 ? 43.24771 13.10891 -34.46617 1.000 51.68039 31 LEU B CA 1
ATOM 6737 C C . LEU B 1 12 ? 41.97037 13.14341 -33.64043 1.000 48.93116 31 LEU B C 1
ATOM 6738 O O . LEU B 1 12 ? 40.88480 13.36944 -34.17036 1.000 47.53410 31 LEU B O 1
ATOM 6754 N N . LYS B 1 13 ? 42.08128 12.86224 -32.34372 1.000 50.87941 32 LYS B N 1
ATOM 6755 C CA . LYS B 1 13 ? 40.93752 13.01774 -31.45184 1.000 50.24945 32 LYS B CA 1
ATOM 6756 C C . LYS B 1 13 ? 40.45650 14.46685 -31.43404 1.000 48.77194 32 LYS B C 1
ATOM 6757 O O . LYS B 1 13 ? 39.25303 14.73636 -31.41514 1.000 48.39972 32 LYS B O 1
ATOM 6776 N N . ALA B 1 14 ? 41.38257 15.41968 -31.45702 1.000 48.92627 33 ALA B N 1
ATOM 6777 C CA . ALA B 1 14 ? 40.99168 16.81822 -31.46830 1.000 49.17797 33 ALA B CA 1
ATOM 6778 C C . ALA B 1 14 ? 40.23895 17.16269 -32.74511 1.000 46.86542 33 ALA B C 1
ATOM 6779 O O . ALA B 1 14 ? 39.25837 17.92707 -32.71118 1.000 45.04338 33 ALA B O 1
ATOM 6786 N N . ARG B 1 15 ? 40.68389 16.61915 -33.88500 1.000 46.03567 34 ARG B N 1
ATOM 6787 C CA . ARG B 1 15 ? 39.98255 16.90783 -35.14099 1.000 44.24684 34 ARG B CA 1
ATOM 6788 C C . ARG B 1 15 ? 38.52745 16.45946 -35.06865 1.000 43.56527 34 ARG B C 1
ATOM 6789 O O . ARG B 1 15 ? 37.62400 17.17858 -35.50584 1.000 43.16433 34 ARG B O 1
ATOM 6810 N N . SER B 1 16 ? 38.28738 15.25657 -34.53972 1.000 44.65661 35 SER B N 1
ATOM 6811 C CA . SER B 1 16 ? 36.93201 14.75457 -34.44578 1.000 44.73343 35 SER B CA 1
ATOM 6812 C C . SER B 1 16 ? 36.10526 15.57347 -33.46136 1.000 44.97609 35 SER B C 1
ATOM 6813 O O . SER B 1 16 ? 34.92193 15.82809 -33.70145 1.000 43.62814 35 SER B O 1
ATOM 6821 N N . GLU B 1 17 ? 36.70340 15.99114 -32.34628 1.000 44.67241 36 GLU B N 1
ATOM 6822 C CA . GLU B 1 17 ? 35.97903 16.85451 -31.41145 1.000 44.62194 36 GLU B CA 1
ATOM 6823 C C . GLU B 1 17 ? 35.59603 18.16957 -32.07616 1.000 42.23389 36 GLU B C 1
ATOM 6824 O O . GLU B 1 17 ? 34.47819 18.66005 -31.88975 1.000 41.75963 36 GLU B O 1
ATOM 6836 N N . PHE B 1 18 ? 36.52481 18.76133 -32.84176 1.000 41.41921 37 PHE B N 1
ATOM 6837 C CA . PHE B 1 18 ? 36.23554 19.97979 -33.58684 1.000 40.96047 37 PHE B CA 1
ATOM 6838 C C . PHE B 1 18 ? 35.01757 19.78539 -34.47961 1.000 40.19847 37 PHE B C 1
ATOM 6839 O O . PHE B 1 18 ? 34.07833 20.57476 -34.45393 1.000 39.81806 37 PHE B O 1
ATOM 6856 N N . GLN B 1 19 ? 34.99451 18.70262 -35.24877 1.000 39.94946 38 GLN B N 1
ATOM 6857 C CA . GLN B 1 19 ? 33.84672 18.46068 -36.11651 1.000 41.09540 38 GLN B CA 1
ATOM 6858 C C . GLN B 1 19 ? 32.57511 18.24347 -35.31150 1.000 41.05247 38 GLN B C 1
ATOM 6859 O O . GLN B 1 19 ? 31.49413 18.68364 -35.72461 1.000 40.86716 38 GLN B O 1
ATOM 6873 N N . ASP B 1 20 ? 32.67612 17.57938 -34.15588 1.000 41.11290 39 ASP B N 1
ATOM 6874 C CA . ASP B 1 20 ? 31.49646 17.40783 -33.30325 1.000 41.44465 39 ASP B CA 1
ATOM 6875 C C . ASP B 1 20 ? 30.97220 18.75188 -32.80121 1.000 39.96513 39 ASP B C 1
ATOM 6876 O O . ASP B 1 20 ? 29.75426 18.92753 -32.65210 1.000 40.25524 39 ASP B O 1
ATOM 6885 N N . ASN B 1 21 ? 31.87802 19.69746 -32.50612 1.000 39.57583 40 ASN B N 1
ATOM 6886 C CA . ASN B 1 21 ? 31.48881 20.95556 -31.86404 1.000 39.15975 40 ASN B CA 1
ATOM 6887 C C . ASN B 1 21 ? 30.74276 21.87414 -32.81376 1.000 38.17432 40 ASN B C 1
ATOM 6888 O O . ASN B 1 21 ? 29.88909 22.64017 -32.37438 1.000 36.31052 40 ASN B O 1
ATOM 6899 N N . LYS B 1 22 ? 31.10384 21.86047 -34.09454 1.000 38.15749 41 LYS B N 1
ATOM 6900 C CA . LYS B 1 22 ? 30.36498 22.47015 -35.19967 1.000 37.99685 41 LYS B CA 1
ATOM 6901 C C . LYS B 1 22 ? 30.32708 23.99760 -35.25012 1.000 36.19923 41 LYS B C 1
ATOM 6902 O O . LYS B 1 22 ? 30.23249 24.56235 -36.33580 1.000 36.55391 41 LYS B O 1
ATOM 6921 N N . PHE B 1 23 ? 30.35544 24.69910 -34.12171 1.000 35.40917 42 PHE B N 1
ATOM 6922 C CA . PHE B 1 23 ? 29.90920 26.09077 -34.09259 1.000 35.92432 42 PHE B CA 1
ATOM 6923 C C . PHE B 1 23 ? 30.80732 26.87982 -33.15441 1.000 36.32328 42 PHE B C 1
ATOM 6924 O O . PHE B 1 23 ? 30.90339 26.55614 -31.96438 1.000 37.45570 42 PHE B O 1
ATOM 6941 N N . GLY B 1 24 ? 31.49070 27.88053 -33.70055 1.000 36.18677 43 GLY B N 1
ATOM 6942 C CA . GLY B 1 24 ? 32.33115 28.74865 -32.90773 1.000 36.41054 43 GLY B CA 1
ATOM 6943 C C . GLY B 1 24 ? 32.10753 30.20913 -33.24434 1.000 36.04072 43 GLY B C 1
ATOM 6944 O O . GLY B 1 24 ? 31.50411 30.54641 -34.26661 1.000 36.46047 43 GLY B O 1
ATOM 6948 N N . ILE B 1 25 ? 32.58358 31.07824 -32.35441 1.000 35.72643 44 ILE B N 1
ATOM 6949 C CA . ILE B 1 25 ? 32.47596 32.52694 -32.50288 1.000 35.09734 44 ILE B CA 1
ATOM 6950 C C . ILE B 1 25 ? 33.86574 33.10326 -32.75598 1.000 35.25013 44 ILE B C 1
ATOM 6951 O O . ILE B 1 25 ? 34.81060 32.83374 -32.01063 1.000 35.25565 44 ILE B O 1
ATOM 6967 N N . PHE B 1 26 ? 33.97998 33.87809 -33.83179 1.000 35.13531 45 PHE B N 1
ATOM 6968 C CA . PHE B 1 26 ? 35.17055 34.64808 -34.16655 1.000 35.30325 45 PHE B CA 1
ATOM 6969 C C . PHE B 1 26 ? 35.08532 35.97054 -33.41475 1.000 34.68668 45 PHE B C 1
ATOM 6970 O O . PHE B 1 26 ? 34.02716 36.61803 -33.39912 1.000 34.83867 45 PHE B O 1
ATOM 6987 N N . LEU B 1 27 ? 36.19232 36.40997 -32.86847 1.000 34.30106 46 LEU B N 1
ATOM 6988 C CA . LEU B 1 27 ? 36.25985 37.72970 -32.22930 1.000 35.10525 46 LEU B CA 1
ATOM 6989 C C . LEU B 1 27 ? 37.41608 38.50571 -32.84452 1.000 35.11820 46 LEU B C 1
ATOM 6990 O O . LEU B 1 27 ? 38.58321 38.17236 -32.59410 1.000 35.60694 46 LEU B O 1
ATOM 7006 N N . HIS B 1 28 ? 37.10713 39.56315 -33.63429 1.000 35.68476 47 HIS B N 1
ATOM 7007 C CA . HIS B 1 28 ? 38.12840 40.47068 -34.13468 1.000 34.92621 47 HIS B CA 1
ATOM 7008 C C . HIS B 1 28 ? 38.22924 41.70422 -33.23615 1.000 34.98886 47 HIS B C 1
ATOM 7009 O O . HIS B 1 28 ? 37.34956 42.57246 -33.28129 1.000 35.38229 47 HIS B O 1
ATOM 7024 N N . TRP B 1 29 ? 39.31064 41.80541 -32.48295 1.000 35.03375 48 TRP B N 1
ATOM 7025 C CA . TRP B 1 29 ? 39.51857 42.91081 -31.54516 1.000 36.00248 48 TRP B CA 1
ATOM 7026 C C . TRP B 1 29 ? 40.96916 43.31948 -31.59448 1.000 35.35976 48 TRP B C 1
ATOM 7027 O O . TRP B 1 29 ? 41.87132 42.47866 -31.39381 1.000 35.45391 48 TRP B O 1
ATOM 7048 N N . GLY B 1 30 ? 41.20422 44.60036 -31.85476 1.000 35.57564 49 GLY B N 1
ATOM 7049 C CA . GLY B 1 30 ? 42.53833 45.17135 -31.83658 1.000 36.47713 49 GLY B CA 1
ATOM 7050 C C . GLY B 1 30 ? 42.43516 46.68661 -31.73679 1.000 38.08951 49 GLY B C 1
ATOM 7051 O O . GLY B 1 30 ? 41.35348 47.23820 -31.51157 1.000 37.66062 49 GLY B O 1
ATOM 7055 N N . LEU B 1 31 ? 43.58002 47.36408 -31.92493 1.000 36.79072 50 LEU B N 1
ATOM 7056 C CA . LEU B 1 31 ? 43.54990 48.82592 -31.84125 1.000 38.90100 50 LEU B CA 1
ATOM 7057 C C . LEU B 1 31 ? 42.58961 49.43094 -32.84094 1.000 38.20650 50 LEU B C 1
ATOM 7058 O O . LEU B 1 31 ? 42.01181 50.50280 -32.58276 1.000 38.97652 50 LEU B O 1
ATOM 7074 N N . TYR B 1 32 ? 42.39255 48.77432 -33.97995 1.000 36.64519 51 TYR B N 1
ATOM 7075 C CA . TYR B 1 32 ? 41.45224 49.28422 -34.98192 1.000 36.41600 51 TYR B CA 1
ATOM 7076 C C . TYR B 1 32 ? 40.06991 49.51667 -34.40247 1.000 36.32579 51 TYR B C 1
ATOM 7077 O O . TYR B 1 32 ? 39.26567 50.21873 -35.01415 1.000 36.04977 51 TYR B O 1
ATOM 7095 N N . ALA B 1 33 ? 39.75152 48.93180 -33.23352 1.000 36.06338 52 ALA B N 1
ATOM 7096 C CA . ALA B 1 33 ? 38.42763 49.16714 -32.66032 1.000 35.94267 52 ALA B CA 1
ATOM 7097 C C . ALA B 1 33 ? 38.21751 50.62437 -32.24483 1.000 36.92826 52 ALA B C 1
ATOM 7098 O O . ALA B 1 33 ? 37.07486 51.10719 -32.24111 1.000 36.78128 52 ALA B O 1
ATOM 7105 N N . MET B 1 34 ? 39.28595 51.33179 -31.92509 1.000 36.92387 53 MET B N 1
ATOM 7106 C CA . MET B 1 34 ? 39.17510 52.75744 -31.61070 1.000 37.63293 53 MET B CA 1
ATOM 7107 C C . MET B 1 34 ? 38.71685 53.54254 -32.81936 1.000 35.96845 53 MET B C 1
ATOM 7108 O O . MET B 1 34 ? 37.80606 54.37232 -32.71442 1.000 36.49960 53 MET B O 1
ATOM 7122 N N . LEU B 1 35 ? 39.35916 53.30056 -33.98035 1.000 36.03936 54 LEU B N 1
ATOM 7123 C CA . LEU B 1 35 ? 38.99129 53.95644 -35.23538 1.000 35.00269 54 LEU B CA 1
ATOM 7124 C C . LEU B 1 35 ? 37.61494 53.54242 -35.70647 1.000 35.22768 54 LEU B C 1
ATOM 7125 O O . LEU B 1 35 ? 36.91843 54.32754 -36.37426 1.000 34.31232 54 LEU B O 1
ATOM 7141 N N . ALA B 1 36 ? 37.21378 52.30435 -35.41362 1.000 35.85145 55 ALA B N 1
ATOM 7142 C CA . ALA B 1 36 ? 35.84422 51.83921 -35.64542 1.000 35.92889 55 ALA B CA 1
ATOM 7143 C C . ALA B 1 36 ? 35.47318 51.90081 -37.13046 1.000 36.14657 55 ALA B C 1
ATOM 7144 O O . ALA B 1 36 ? 34.31304 52.12199 -37.49076 1.000 36.52768 55 ALA B O 1
ATOM 7151 N N . THR B 1 37 ? 36.44657 51.66171 -37.99221 1.000 36.32599 56 THR B N 1
ATOM 7152 C CA . THR B 1 37 ? 36.23741 51.65384 -39.43848 1.000 36.99991 56 THR B CA 1
ATOM 7153 C C . THR B 1 37 ? 36.75954 50.37321 -40.07515 1.000 38.13434 56 THR B C 1
ATOM 7154 O O . THR B 1 37 ? 36.80213 50.29125 -41.31190 1.000 38.15899 56 THR B O 1
ATOM 7165 N N . GLY B 1 38 ? 37.16671 49.39501 -39.28839 1.000 37.97603 57 GLY B N 1
ATOM 7166 C CA . GLY B 1 38 ? 37.58956 48.11524 -39.81523 1.000 40.30587 57 GLY B CA 1
ATOM 7167 C C . GLY B 1 38 ? 39.07742 47.83745 -39.60087 1.000 36.40940 57 GLY B C 1
ATOM 7168 O O . GLY B 1 38 ? 39.91737 48.74884 -39.55208 1.000 35.62645 57 GLY B O 1
ATOM 7172 N N . GLU B 1 39 ? 39.41036 46.55081 -39.49479 1.000 36.80955 58 GLU B N 1
ATOM 7173 C CA . GLU B 1 39 ? 40.77453 46.11216 -39.22238 1.000 35.47796 58 GLU B CA 1
ATOM 7174 C C . GLU B 1 39 ? 41.72689 46.42111 -40.38154 1.000 35.69322 58 GLU B C 1
ATOM 7175 O O . GLU B 1 39 ? 42.94111 46.48426 -40.16214 1.000 36.03434 58 GLU B O 1
ATOM 7187 N N . TRP B 1 40 ? 41.21272 46.65045 -41.59052 1.000 35.89582 59 TRP B N 1
ATOM 7188 C CA . TRP B 1 40 ? 42.01545 47.02896 -42.75227 1.000 36.91036 59 TRP B CA 1
ATOM 7189 C C . TRP B 1 40 ? 42.30887 48.52376 -42.83202 1.000 36.82568 59 TRP B C 1
ATOM 7190 O O . TRP B 1 40 ? 42.99617 48.96778 -43.77217 1.000 37.98059 59 TRP B O 1
ATOM 7211 N N . THR B 1 41 ? 41.81876 49.31737 -41.88171 1.000 36.51287 60 THR B N 1
ATOM 7212 C CA . THR B 1 41 ? 41.94705 50.77513 -42.01224 1.000 36.76915 60 THR B CA 1
ATOM 7213 C C . THR B 1 41 ? 43.39350 51.21867 -42.20318 1.000 36.97013 60 THR B C 1
ATOM 7214 O O . THR B 1 41 ? 43.66342 52.11507 -43.00397 1.000 37.71625 60 THR B O 1
ATOM 7225 N N . MET B 1 42 ? 44.33506 50.61208 -41.47606 1.000 34.97629 61 MET B N 1
ATOM 7226 C CA . MET B 1 42 ? 45.72202 51.06920 -41.54414 1.000 35.32925 61 MET B CA 1
ATOM 7227 C C . MET B 1 42 ? 46.30510 51.01734 -42.94868 1.000 37.71249 61 MET B C 1
ATOM 7228 O O . MET B 1 42 ? 46.98900 51.95502 -43.36637 1.000 37.08255 61 MET B O 1
ATOM 7242 N N . THR B 1 43 ? 46.02690 49.96492 -43.70808 1.000 37.72274 62 THR B N 1
ATOM 7243 C CA . THR B 1 43 ? 46.49972 49.95583 -45.09492 1.000 38.98342 62 THR B CA 1
ATOM 7244 C C . THR B 1 43 ? 45.50651 50.59283 -46.06425 1.000 39.40274 62 THR B C 1
ATOM 7245 O O . THR B 1 43 ? 45.93690 51.21924 -47.04032 1.000 41.15816 62 THR B O 1
ATOM 7256 N N . ASN B 1 44 ? 44.20139 50.53612 -45.78511 1.000 39.16241 63 ASN B N 1
ATOM 7257 C CA . ASN B 1 44 ? 43.22107 51.20182 -46.64044 1.000 39.88675 63 ASN B CA 1
ATOM 7258 C C . ASN B 1 44 ? 43.51205 52.69961 -46.76117 1.000 40.42032 63 ASN B C 1
ATOM 7259 O O . ASN B 1 44 ? 43.37031 53.29137 -47.83658 1.000 39.16031 63 ASN B O 1
ATOM 7270 N N . ASN B 1 45 ? 43.89630 53.33146 -45.66264 1.000 40.11956 64 ASN B N 1
ATOM 7271 C CA . ASN B 1 45 ? 44.05009 54.78614 -45.59652 1.000 41.48170 64 ASN B CA 1
ATOM 7272 C C . ASN B 1 45 ? 45.50947 55.19713 -45.48122 1.000 40.77138 64 ASN B C 1
ATOM 7273 O O . ASN B 1 45 ? 45.79175 56.37088 -45.18645 1.000 40.46187 64 ASN B O 1
ATOM 7284 N N . ASN B 1 46 ? 46.44654 54.25525 -45.70021 1.000 40.68495 65 ASN B N 1
ATOM 7285 C CA . ASN B 1 46 ? 47.87492 54.56570 -45.78508 1.000 40.12629 65 ASN B CA 1
ATOM 7286 C C . ASN B 1 46 ? 48.34297 55.33578 -44.55733 1.000 40.42190 65 ASN B C 1
ATOM 7287 O O . ASN B 1 46 ? 49.05531 56.33501 -44.65147 1.000 40.50962 65 ASN B O 1
ATOM 7298 N N . LEU B 1 47 ? 47.96541 54.83066 -43.38478 1.000 39.37809 66 LEU B N 1
ATOM 7299 C CA . LEU B 1 47 ? 48.35710 55.44819 -42.13461 1.000 40.44655 66 LEU B CA 1
ATOM 7300 C C . LEU B 1 47 ? 49.79976 55.12298 -41.77587 1.000 41.51567 66 LEU B C 1
ATOM 7301 O O . LEU B 1 47 ? 50.27279 53.99658 -41.94700 1.000 41.53993 66 LEU B O 1
ATOM 7317 N N . ASN B 1 48 ? 50.50193 56.13992 -41.28186 1.000 40.69336 67 ASN B N 1
ATOM 7318 C CA . ASN B 1 48 ? 51.88376 55.98428 -40.86878 1.000 40.07122 67 ASN B CA 1
ATOM 7319 C C . ASN B 1 48 ? 51.96694 55.03440 -39.67382 1.000 40.92213 67 ASN B C 1
ATOM 7320 O O . ASN B 1 48 ? 51.18160 55.14345 -38.72470 1.000 40.31641 67 ASN B O 1
ATOM 7331 N N . TYR B 1 49 ? 52.94997 54.12105 -39.69630 1.000 41.64403 68 TYR B N 1
ATOM 7332 C CA . TYR B 1 49 ? 53.00143 53.08465 -38.66986 1.000 40.91238 68 TYR B CA 1
ATOM 7333 C C . TYR B 1 49 ? 53.21888 53.65750 -37.26536 1.000 40.75931 68 TYR B C 1
ATOM 7334 O O . TYR B 1 49 ? 52.60068 53.18393 -36.29755 1.000 40.47444 68 TYR B O 1
ATOM 7352 N N . LYS B 1 50 ? 54.08676 54.65753 -37.11899 1.000 41.06434 69 LYS B N 1
ATOM 7353 C CA . LYS B 1 50 ? 54.32396 55.21466 -35.78589 1.000 41.54564 69 LYS B CA 1
ATOM 7354 C C . LYS B 1 50 ? 53.13582 56.06395 -35.32734 1.000 40.13638 69 LYS B C 1
ATOM 7355 O O . LYS B 1 50 ? 52.80397 56.07420 -34.15099 1.000 39.02698 69 LYS B O 1
ATOM 7374 N N . GLU B 1 51 ? 52.46819 56.76198 -36.24464 1.000 39.85046 70 GLU B N 1
ATOM 7375 C CA . GLU B 1 51 ? 51.29760 57.53799 -35.85920 1.000 39.27913 70 GLU B CA 1
ATOM 7376 C C . GLU B 1 51 ? 50.18236 56.61381 -35.37725 1.000 38.44004 70 GLU B C 1
ATOM 7377 O O . GLU B 1 51 ? 49.50253 56.90918 -34.38075 1.000 38.33901 70 GLU B O 1
ATOM 7389 N N . TYR B 1 52 ? 49.97589 55.50503 -36.07658 1.000 38.09357 71 TYR B N 1
ATOM 7390 C CA . TYR B 1 52 ? 48.95833 54.53235 -35.69944 1.000 38.12809 71 TYR B CA 1
ATOM 7391 C C . TYR B 1 52 ? 49.23090 53.99872 -34.30228 1.000 37.87294 71 TYR B C 1
ATOM 7392 O O . TYR B 1 52 ? 48.31320 53.82322 -33.51203 1.000 37.51617 71 TYR B O 1
ATOM 7410 N N . ALA B 1 53 ? 50.48669 53.74267 -33.98724 1.000 38.50537 72 ALA B N 1
ATOM 7411 C CA . ALA B 1 53 ? 50.82175 53.15468 -32.69226 1.000 38.69516 72 ALA B CA 1
ATOM 7412 C C . ALA B 1 53 ? 50.54823 54.11004 -31.53097 1.000 38.18745 72 ALA B C 1
ATOM 7413 O O . ALA B 1 53 ? 50.37701 53.65342 -30.38771 1.000 38.60467 72 ALA B O 1
ATOM 7420 N N . LYS B 1 54 ? 50.52247 55.41838 -31.79265 1.000 37.83560 73 LYS B N 1
ATOM 7421 C CA . LYS B 1 54 ? 50.16316 56.36355 -30.74460 1.000 38.00479 73 LYS B CA 1
ATOM 7422 C C . LYS B 1 54 ? 48.75666 56.12208 -30.21448 1.000 37.43532 73 LYS B C 1
ATOM 7423 O O . LYS B 1 54 ? 48.46139 56.50183 -29.07082 1.000 38.43381 73 LYS B O 1
ATOM 7442 N N . LEU B 1 55 ? 47.89269 55.47179 -30.99482 1.000 36.41771 74 LEU B N 1
ATOM 7443 C CA . LEU B 1 55 ? 46.54889 55.17770 -30.52434 1.000 36.65854 74 LEU B CA 1
ATOM 7444 C C . LEU B 1 55 ? 46.58743 54.36143 -29.23435 1.000 37.14271 74 LEU B C 1
ATOM 7445 O O . LEU B 1 55 ? 45.68426 54.48792 -28.39434 1.000 37.98068 74 LEU B O 1
ATOM 7461 N N . ALA B 1 56 ? 47.62074 53.52702 -29.06466 1.000 37.49295 75 ALA B N 1
ATOM 7462 C CA . ALA B 1 56 ? 47.64611 52.59488 -27.94248 1.000 38.08335 75 ALA B CA 1
ATOM 7463 C C . ALA B 1 56 ? 47.61282 53.32223 -26.60249 1.000 38.40278 75 ALA B C 1
ATOM 7464 O O . ALA B 1 56 ? 47.05387 52.79445 -25.64654 1.000 38.51614 75 ALA B O 1
ATOM 7471 N N . GLY B 1 57 ? 48.19976 54.52296 -26.51704 1.000 38.50414 76 GLY B N 1
ATOM 7472 C CA . GLY B 1 57 ? 48.14576 55.30327 -25.27924 1.000 38.63604 76 GLY B CA 1
ATOM 7473 C C . GLY B 1 57 ? 46.76068 55.75327 -24.87092 1.000 37.56070 76 GLY B C 1
ATOM 7474 O O . GLY B 1 57 ? 46.59170 56.27238 -23.75437 1.000 37.95571 76 GLY B O 1
ATOM 7478 N N . GLY B 1 58 ? 45.77107 55.58238 -25.74036 1.000 37.95854 77 GLY B N 1
ATOM 7479 C CA . GLY B 1 58 ? 44.39926 55.93147 -25.43688 1.000 37.29279 77 GLY B CA 1
ATOM 7480 C C . GLY B 1 58 ? 43.43416 54.75506 -25.45401 1.000 37.14161 77 GLY B C 1
ATOM 7481 O O . GLY B 1 58 ? 42.19960 54.94914 -25.44895 1.000 36.37212 77 GLY B O 1
ATOM 7485 N N . PHE B 1 59 ? 43.97606 53.54008 -25.47654 1.000 37.88808 78 PHE B N 1
ATOM 7486 C CA . PHE B 1 59 ? 43.16328 52.31916 -25.53029 1.000 38.38483 78 PHE B CA 1
ATOM 7487 C C . PHE B 1 59 ? 42.84638 51.87048 -24.11243 1.000 38.79443 78 PHE B C 1
ATOM 7488 O O . PHE B 1 59 ? 43.73439 51.44479 -23.36845 1.000 38.35954 78 PHE B O 1
ATOM 7505 N N . TYR B 1 60 ? 41.57884 51.97239 -23.72094 1.000 38.36359 79 TYR B N 1
ATOM 7506 C CA . TYR B 1 60 ? 41.15837 51.58189 -22.36998 1.000 37.99656 79 TYR B CA 1
ATOM 7507 C C . TYR B 1 60 ? 39.73569 51.04397 -22.42885 1.000 37.31599 79 TYR B C 1
ATOM 7508 O O . TYR B 1 60 ? 38.76092 51.77869 -22.20853 1.000 37.62807 79 TYR B O 1
ATOM 7526 N N . PRO B 1 61 ? 39.56996 49.75724 -22.76072 1.000 37.55948 80 PRO B N 1
ATOM 7527 C CA . PRO B 1 61 ? 38.20330 49.20260 -22.91699 1.000 36.55843 80 PRO B CA 1
ATOM 7528 C C . PRO B 1 61 ? 37.58819 48.86816 -21.55318 1.000 37.50686 80 PRO B C 1
ATOM 7529 O O . PRO B 1 61 ? 37.53991 47.72684 -21.11769 1.000 37.39995 80 PRO B O 1
ATOM 7540 N N . SER B 1 62 ? 37.11290 49.91790 -20.89484 1.000 37.61756 81 SER B N 1
ATOM 7541 C CA . SER B 1 62 ? 36.85284 49.88337 -19.46591 1.000 37.63048 81 SER B CA 1
ATOM 7542 C C . SER B 1 62 ? 35.79320 48.86089 -19.08538 1.000 38.41029 81 SER B C 1
ATOM 7543 O O . SER B 1 62 ? 35.76418 48.40168 -17.94036 1.000 38.87233 81 SER B O 1
ATOM 7551 N N . LYS B 1 63 ? 34.88657 48.52253 -19.99847 1.000 38.27382 82 LYS B N 1
ATOM 7552 C CA . LYS B 1 63 ? 33.79553 47.60684 -19.69937 1.000 40.12730 82 LYS B CA 1
ATOM 7553 C C . LYS B 1 63 ? 34.11220 46.17048 -20.09375 1.000 39.83839 82 LYS B C 1
ATOM 7554 O O . LYS B 1 63 ? 33.23759 45.31715 -20.00055 1.000 39.91710 82 LYS B O 1
ATOM 7573 N N . PHE B 1 64 ? 35.34577 45.88173 -20.50868 1.000 39.78532 83 PHE B N 1
ATOM 7574 C CA . PHE B 1 64 ? 35.72621 44.50692 -20.82267 1.000 39.36338 83 PHE B CA 1
ATOM 7575 C C . PHE B 1 64 ? 35.47535 43.57983 -19.62980 1.000 39.65705 83 PHE B C 1
ATOM 7576 O O . PHE B 1 64 ? 35.83285 43.89356 -18.49627 1.000 39.56493 83 PHE B O 1
ATOM 7593 N N . ASP B 1 65 ? 34.86952 42.42443 -19.89939 1.000 38.92741 84 ASP B N 1
ATOM 7594 C CA . ASP B 1 65 ? 34.64903 41.41381 -18.85792 1.000 39.50680 84 ASP B CA 1
ATOM 7595 C C . ASP B 1 65 ? 34.65905 40.04683 -19.55307 1.000 39.69576 84 ASP B C 1
ATOM 7596 O O . ASP B 1 65 ? 33.69385 39.68221 -20.21945 1.000 39.59430 84 ASP B O 1
ATOM 7605 N N . ALA B 1 66 ? 35.75327 39.30581 -19.37922 1.000 39.61670 85 ALA B N 1
ATOM 7606 C CA . ALA B 1 66 ? 35.94077 38.07418 -20.13948 1.000 39.44899 85 ALA B CA 1
ATOM 7607 C C . ALA B 1 66 ? 34.88436 37.04284 -19.76929 1.000 40.68849 85 ALA B C 1
ATOM 7608 O O . ALA B 1 66 ? 34.32746 36.35433 -20.63989 1.000 39.22113 85 ALA B O 1
ATOM 7615 N N . ASP B 1 67 ? 34.59021 36.93034 -18.48072 1.000 40.85856 86 ASP B N 1
ATOM 7616 C CA . ASP B 1 67 ? 33.47949 36.09651 -18.02534 1.000 44.21689 86 ASP B CA 1
ATOM 7617 C C . ASP B 1 67 ? 32.18599 36.43676 -18.77049 1.000 42.69152 86 ASP B C 1
ATOM 7618 O O . ASP B 1 67 ? 31.48896 35.54240 -19.27130 1.000 42.37504 86 ASP B O 1
ATOM 7627 N N . LYS B 1 68 ? 31.84242 37.72531 -18.84634 1.000 42.36327 87 LYS B N 1
ATOM 7628 C CA . LYS B 1 68 ? 30.60870 38.11473 -19.53056 1.000 42.62423 87 LYS B CA 1
ATOM 7629 C C . LYS B 1 68 ? 30.65073 37.76808 -21.02655 1.000 39.92143 87 LYS B C 1
ATOM 7630 O O . LYS B 1 68 ? 29.64927 37.32857 -21.59752 1.000 38.44053 87 LYS B O 1
ATOM 7649 N N . TRP B 1 69 ? 31.77663 38.02150 -21.69089 1.000 39.86732 88 TRP B N 1
ATOM 7650 C CA . TRP B 1 69 ? 31.87065 37.63845 -23.09101 1.000 39.83065 88 TRP B CA 1
ATOM 7651 C C . TRP B 1 69 ? 31.60945 36.13822 -23.27920 1.000 38.54327 88 TRP B C 1
ATOM 7652 O O . TRP B 1 69 ? 30.81440 35.72557 -24.14362 1.000 37.75452 88 TRP B O 1
ATOM 7673 N N . VAL B 1 70 ? 32.33736 35.30942 -22.54760 1.000 38.92404 89 VAL B N 1
ATOM 7674 C CA . VAL B 1 70 ? 32.26256 33.86111 -22.77091 1.000 38.43459 89 VAL B CA 1
ATOM 7675 C C . VAL B 1 70 ? 30.90233 33.32795 -22.35928 1.000 39.09426 89 VAL B C 1
ATOM 7676 O O . VAL B 1 70 ? 30.34456 32.44258 -23.02860 1.000 38.47523 89 VAL B O 1
ATOM 7689 N N . ALA B 1 71 ? 30.31510 33.87342 -21.29037 1.000 40.17377 90 ALA B N 1
ATOM 7690 C CA . ALA B 1 71 ? 28.96698 33.44672 -20.92143 1.000 40.30405 90 ALA B CA 1
ATOM 7691 C C . ALA B 1 71 ? 27.97777 33.75075 -22.04896 1.000 39.32731 90 ALA B C 1
ATOM 7692 O O . ALA B 1 71 ? 27.14342 32.90591 -22.40156 1.000 38.93388 90 ALA B O 1
ATOM 7699 N N . ALA B 1 72 ? 28.07841 34.93954 -22.64693 1.000 38.57059 91 ALA B N 1
ATOM 7700 C CA . ALA B 1 72 ? 27.19209 35.28685 -23.75503 1.000 37.94047 91 ALA B CA 1
ATOM 7701 C C . ALA B 1 72 ? 27.43391 34.38220 -24.97049 1.000 37.86989 91 ALA B C 1
ATOM 7702 O O . ALA B 1 72 ? 26.49996 34.04047 -25.69926 1.000 38.59005 91 ALA B O 1
ATOM 7709 N N . ILE B 1 73 ? 28.68566 34.00784 -25.22527 1.000 37.50569 92 ILE B N 1
ATOM 7710 C CA . ILE B 1 73 ? 28.98350 33.14661 -26.36983 1.000 36.88824 92 ILE B CA 1
ATOM 7711 C C . ILE B 1 73 ? 28.52188 31.70705 -26.10289 1.000 37.32133 92 ILE B C 1
ATOM 7712 O O . ILE B 1 73 ? 27.94519 31.05793 -26.97854 1.000 37.20270 92 ILE B O 1
ATOM 7728 N N . LYS B 1 74 ? 28.69502 31.21195 -24.87953 1.000 37.42512 93 LYS B N 1
ATOM 7729 C CA . LYS B 1 74 ? 28.18316 29.87890 -24.53106 1.000 37.97531 93 LYS B CA 1
ATOM 7730 C C . LYS B 1 74 ? 26.67349 29.79239 -24.69055 1.000 37.83386 93 LYS B C 1
ATOM 7731 O O . LYS B 1 74 ? 26.13022 28.71924 -25.03722 1.000 38.15091 93 LYS B O 1
ATOM 7750 N N . ALA B 1 75 ? 25.97325 30.88488 -24.39779 1.000 38.06057 94 ALA B N 1
ATOM 7751 C CA . ALA B 1 75 ? 24.51038 30.90502 -24.48066 1.000 38.78320 94 ALA B CA 1
ATOM 7752 C C . ALA B 1 75 ? 23.99168 30.70434 -25.89532 1.000 37.52987 94 ALA B C 1
ATOM 7753 O O . ALA B 1 75 ? 22.80027 30.37139 -26.06378 1.000 37.62712 94 ALA B O 1
ATOM 7760 N N . SER B 1 76 ? 24.83823 30.92046 -26.90867 1.000 37.31931 95 SER B N 1
ATOM 7761 C CA . SER B 1 76 ? 24.44246 30.67695 -28.30218 1.000 37.11480 95 SER B CA 1
ATOM 7762 C C . SER B 1 76 ? 24.52065 29.21570 -28.71607 1.000 37.17025 95 SER B C 1
ATOM 7763 O O . SER B 1 76 ? 24.06917 28.88016 -29.81718 1.000 36.70061 95 SER B O 1
ATOM 7771 N N . GLY B 1 77 ? 25.07162 28.34229 -27.87844 1.000 36.90742 96 GLY B N 1
ATOM 7772 C CA . GLY B 1 77 ? 25.38348 27.00435 -28.29956 1.000 37.35857 96 GLY B CA 1
ATOM 7773 C C . GLY B 1 77 ? 26.74085 26.84781 -28.96007 1.000 37.26988 96 GLY B C 1
ATOM 7774 O O . GLY B 1 77 ? 27.12984 25.70891 -29.25911 1.000 38.28411 96 GLY B O 1
ATOM 7778 N N . ALA B 1 78 ? 27.47497 27.93550 -29.15778 1.000 36.76849 97 ALA B N 1
ATOM 7779 C CA . ALA B 1 78 ? 28.85254 27.84538 -29.64236 1.000 36.80731 97 ALA B CA 1
ATOM 7780 C C . ALA B 1 78 ? 29.70291 27.08455 -28.63829 1.000 37.99489 97 ALA B C 1
ATOM 7781 O O . ALA B 1 78 ? 29.49302 27.16147 -27.41976 1.000 38.78669 97 ALA B O 1
ATOM 7788 N N . LYS B 1 79 ? 30.68620 26.36571 -29.16010 1.000 38.06858 98 LYS B N 1
ATOM 7789 C CA . LYS B 1 79 ? 31.54884 25.51945 -28.35188 1.000 39.26015 98 LYS B CA 1
ATOM 7790 C C . LYS B 1 79 ? 33.01040 25.97203 -28.33914 1.000 38.91320 98 LYS B C 1
ATOM 7791 O O . LYS B 1 79 ? 33.82301 25.38678 -27.59347 1.000 38.05195 98 LYS B O 1
ATOM 7810 N N . TYR B 1 80 ? 33.37593 26.95835 -29.14384 1.000 38.27347 99 TYR B N 1
ATOM 7811 C CA . TYR B 1 80 ? 34.73987 27.44159 -29.17604 1.000 37.49541 99 TYR B CA 1
ATOM 7812 C C . TYR B 1 80 ? 34.76169 28.89339 -29.61972 1.000 36.19239 99 TYR B C 1
ATOM 7813 O O . TYR B 1 80 ? 33.77259 29.42790 -30.14922 1.000 36.57232 99 TYR B O 1
ATOM 7831 N N . ILE B 1 81 ? 35.91172 29.53534 -29.37626 1.000 36.33120 100 ILE B N 1
ATOM 7832 C CA . ILE B 1 81 ? 36.15596 30.93358 -29.71212 1.000 36.19945 100 ILE B CA 1
ATOM 7833 C C . ILE B 1 81 ? 37.48183 31.02293 -30.45358 1.000 36.83732 100 ILE B C 1
ATOM 7834 O O . ILE B 1 81 ? 38.47259 30.38997 -30.05210 1.000 37.86136 100 ILE B O 1
ATOM 7850 N N . CYS B 1 82 ? 37.49442 31.78304 -31.53770 1.000 36.00639 101 CYS B N 1
ATOM 7851 C CA . CYS B 1 82 ? 38.73440 32.09030 -32.26375 1.000 37.15253 101 CYS B CA 1
ATOM 7852 C C . CYS B 1 82 ? 38.96626 33.58130 -32.08726 1.000 36.84141 101 CYS B C 1
ATOM 7853 O O . CYS B 1 82 ? 38.14948 34.37787 -32.56220 1.000 36.06437 101 CYS B O 1
ATOM 7861 N N . PHE B 1 83 ? 40.04841 33.94036 -31.37821 1.000 36.74536 102 PHE B N 1
ATOM 7862 C CA . PHE B 1 83 ? 40.34810 35.31310 -31.00058 1.000 35.89865 102 PHE B CA 1
ATOM 7863 C C . PHE B 1 83 ? 41.58425 35.80346 -31.74802 1.000 36.60102 102 PHE B C 1
ATOM 7864 O O . PHE B 1 83 ? 42.58834 35.10054 -31.83969 1.000 36.63601 102 PHE B O 1
ATOM 7881 N N . THR B 1 84 ? 41.50810 37.02568 -32.25301 1.000 36.24400 103 THR B N 1
ATOM 7882 C CA . THR B 1 84 ? 42.63018 37.66129 -32.94263 1.000 36.52484 103 THR B CA 1
ATOM 7883 C C . THR B 1 84 ? 43.71511 38.10309 -31.95885 1.000 36.51868 103 THR B C 1
ATOM 7884 O O . THR B 1 84 ? 43.65138 39.21224 -31.39865 1.000 36.57362 103 THR B O 1
ATOM 7895 N N . THR B 1 85 ? 44.70662 37.24376 -31.72887 1.000 36.95160 104 THR B N 1
ATOM 7896 C CA . THR B 1 85 ? 45.79383 37.59877 -30.82914 1.000 37.46316 104 THR B CA 1
ATOM 7897 C C . THR B 1 85 ? 46.65120 38.72887 -31.39755 1.000 37.71834 104 THR B C 1
ATOM 7898 O O . THR B 1 85 ? 47.28346 39.46022 -30.62861 1.000 37.83217 104 THR B O 1
ATOM 7909 N N . ARG B 1 86 ? 46.67248 38.88441 -32.70856 1.000 36.62831 105 ARG B N 1
ATOM 7910 C CA . ARG B 1 86 ? 47.50792 39.87707 -33.38679 1.000 36.91158 105 ARG B CA 1
ATOM 7911 C C . ARG B 1 86 ? 47.09240 39.85911 -34.85165 1.000 37.71780 105 ARG B C 1
ATOM 7912 O O . ARG B 1 86 ? 47.23075 38.82297 -35.51382 1.000 37.62825 105 ARG B O 1
ATOM 7933 N N . HIS B 1 87 ? 46.52666 40.97098 -35.33396 1.000 36.98361 106 HIS B N 1
ATOM 7934 C CA . HIS B 1 87 ? 46.07459 41.07018 -36.70751 1.000 37.70075 106 HIS B CA 1
ATOM 7935 C C . HIS B 1 87 ? 47.16250 41.72964 -37.55105 1.000 37.15798 106 HIS B C 1
ATOM 7936 O O . HIS B 1 87 ? 48.31434 41.85633 -37.12277 1.000 37.28013 106 HIS B O 1
ATOM 7950 N N . HIS B 1 88 ? 46.80141 42.11248 -38.79107 1.000 36.87358 107 HIS B N 1
ATOM 7951 C CA . HIS B 1 88 ? 47.76952 42.71020 -39.71410 1.000 37.88104 107 HIS B CA 1
ATOM 7952 C C . HIS B 1 88 ? 48.35876 43.99489 -39.13352 1.000 37.82571 107 HIS B C 1
ATOM 7953 O O . HIS B 1 88 ? 49.52358 44.30758 -39.37346 1.000 39.08610 107 HIS B O 1
ATOM 7968 N N . GLU B 1 89 ? 47.54898 44.78272 -38.39648 1.000 36.63110 108 GLU B N 1
ATOM 7969 C CA . GLU B 1 89 ? 48.07293 45.98503 -37.75217 1.000 36.67659 108 GLU B CA 1
ATOM 7970 C C . GLU B 1 89 ? 49.29159 45.68893 -36.88642 1.000 37.79564 108 GLU B C 1
ATOM 7971 O O . GLU B 1 89 ? 50.03148 46.61180 -36.54244 1.000 38.05086 108 GLU B O 1
ATOM 7983 N N . GLY B 1 90 ? 49.50017 44.42313 -36.48587 1.000 37.72971 109 GLY B N 1
ATOM 7984 C CA . GLY B 1 90 ? 50.69638 44.03121 -35.75880 1.000 39.75307 109 GLY B CA 1
ATOM 7985 C C . GLY B 1 90 ? 50.68739 44.26794 -34.26283 1.000 38.69947 109 GLY B C 1
ATOM 7986 O O . GLY B 1 90 ? 51.69454 43.98159 -33.59967 1.000 39.89286 109 GLY B O 1
ATOM 7990 N N . PHE B 1 91 ? 49.58344 44.72668 -33.70482 1.000 37.61540 110 PHE B N 1
ATOM 7991 C CA . PHE B 1 91 ? 49.45935 44.94039 -32.25474 1.000 38.30658 110 PHE B CA 1
ATOM 7992 C C . PHE B 1 91 ? 49.11262 43.64765 -31.51975 1.000 38.40900 110 PHE B C 1
ATOM 7993 O O . PHE B 1 91 ? 48.14602 42.97714 -31.86394 1.000 38.73192 110 PHE B O 1
ATOM 8010 N N . SER B 1 92 ? 49.92129 43.28526 -30.50514 1.000 38.79576 111 SER B N 1
ATOM 8011 C CA . SER B 1 92 ? 49.74453 42.03097 -29.77364 1.000 39.36601 111 SER B CA 1
ATOM 8012 C C . SER B 1 92 ? 48.76868 42.24167 -28.62437 1.000 39.07354 111 SER B C 1
ATOM 8013 O O . SER B 1 92 ? 48.99517 43.10752 -27.77591 1.000 39.72693 111 SER B O 1
ATOM 8021 N N . MET B 1 93 ? 47.66972 41.47057 -28.59676 1.000 38.68395 112 MET B N 1
ATOM 8022 C CA . MET B 1 93 ? 46.66116 41.60616 -27.54657 1.000 38.92515 112 MET B CA 1
ATOM 8023 C C . MET B 1 93 ? 46.94965 40.73502 -26.33653 1.000 39.57580 112 MET B C 1
ATOM 8024 O O . MET B 1 93 ? 46.00664 40.30559 -25.61921 1.000 38.87337 112 MET B O 1
ATOM 8038 N N . PHE B 1 94 ? 48.23547 40.47732 -26.07532 1.000 39.61144 113 PHE B N 1
ATOM 8039 C CA . PHE B 1 94 ? 48.67704 39.60883 -25.00697 1.000 40.87063 113 PHE B CA 1
ATOM 8040 C C . PHE B 1 94 ? 50.03279 40.12662 -24.54306 1.000 43.03242 113 PHE B C 1
ATOM 8041 O O . PHE B 1 94 ? 50.65244 40.95882 -25.19688 1.000 42.70198 113 PHE B O 1
ATOM 8058 N N . ASP B 1 95 ? 50.48842 39.63336 -23.39558 1.000 45.10755 114 ASP B N 1
ATOM 8059 C CA . ASP B 1 95 ? 51.73727 40.10037 -22.79874 1.000 47.79789 114 ASP B CA 1
ATOM 8060 C C . ASP B 1 95 ? 52.89679 39.35332 -23.44178 1.000 50.30654 114 ASP B C 1
ATOM 8061 O O . ASP B 1 95 ? 53.26117 38.25541 -23.01940 1.000 54.50313 114 ASP B O 1
ATOM 8070 N N . THR B 1 96 ? 53.51281 39.96927 -24.44999 1.000 47.89025 115 THR B N 1
ATOM 8071 C CA . THR B 1 96 ? 54.63565 39.35991 -25.14151 1.000 47.96938 115 THR B CA 1
ATOM 8072 C C . THR B 1 96 ? 55.93007 40.00939 -24.68509 1.000 50.53181 115 THR B C 1
ATOM 8073 O O . THR B 1 96 ? 55.98967 41.22128 -24.45018 1.000 48.92040 115 THR B O 1
ATOM 8084 N N . LYS B 1 97 ? 56.96825 39.19740 -24.53642 1.000 50.12379 116 LYS B N 1
ATOM 8085 C CA . LYS B 1 97 ? 58.28613 39.71901 -24.19919 1.000 52.24154 116 LYS B CA 1
ATOM 8086 C C . LYS B 1 97 ? 59.10607 40.06862 -25.44344 1.000 52.68408 116 LYS B C 1
ATOM 8087 O O . LYS B 1 97 ? 60.26542 40.47164 -25.31818 1.000 51.59441 116 LYS B O 1
ATOM 8106 N N . TYR B 1 98 ? 58.51968 39.94554 -26.62902 1.000 49.49628 117 TYR B N 1
ATOM 8107 C CA . TYR B 1 98 ? 59.23853 40.14719 -27.88671 1.000 50.69964 117 TYR B CA 1
ATOM 8108 C C . TYR B 1 98 ? 58.80378 41.40402 -28.60540 1.000 49.39257 117 TYR B C 1
ATOM 8109 O O . TYR B 1 98 ? 59.36146 41.72880 -29.66041 1.000 51.10651 117 TYR B O 1
ATOM 8127 N N . SER B 1 99 ? 57.83697 42.12335 -28.05449 1.000 48.47819 118 SER B N 1
ATOM 8128 C CA . SER B 1 99 ? 57.48244 43.45069 -28.53325 1.000 50.18360 118 SER B CA 1
ATOM 8129 C C . SER B 1 99 ? 56.86732 44.22830 -27.38029 1.000 49.98589 118 SER B C 1
ATOM 8130 O O . SER B 1 99 ? 56.07763 43.68343 -26.62148 1.000 48.14036 118 SER B O 1
ATOM 8138 N N . ASP B 1 100 ? 57.23417 45.49670 -27.25368 1.000 50.13565 119 ASP B N 1
ATOM 8139 C CA . ASP B 1 100 ? 56.54940 46.37722 -26.31180 1.000 50.42605 119 ASP B CA 1
ATOM 8140 C C . ASP B 1 100 ? 55.22945 46.90024 -26.86767 1.000 46.92941 119 ASP B C 1
ATOM 8141 O O . ASP B 1 100 ? 54.46824 47.52445 -26.12351 1.000 45.74036 119 ASP B O 1
ATOM 8150 N N . TYR B 1 101 ? 54.94417 46.65448 -28.15231 1.000 45.15256 120 TYR B N 1
ATOM 8151 C CA . TYR B 1 101 ? 53.69906 47.07281 -28.80410 1.000 43.67812 120 TYR B CA 1
ATOM 8152 C C . TYR B 1 101 ? 52.61602 46.03952 -28.50398 1.000 42.67705 120 TYR B C 1
ATOM 8153 O O . TYR B 1 101 ? 52.22348 45.23787 -29.35555 1.000 40.64170 120 TYR B O 1
ATOM 8171 N N . ASN B 1 102 ? 52.14218 46.06275 -27.25510 1.000 41.39161 121 ASN B N 1
ATOM 8172 C CA . ASN B 1 102 ? 51.20377 45.05756 -26.79013 1.000 41.83948 121 ASN B CA 1
ATOM 8173 C C . ASN B 1 102 ? 50.27437 45.69678 -25.76852 1.000 41.26929 121 ASN B C 1
ATOM 8174 O O . ASN B 1 102 ? 50.55129 46.76927 -25.21748 1.000 42.59892 121 ASN B O 1
ATOM 8185 N N . ILE B 1 103 ? 49.17984 44.98605 -25.48692 1.000 40.27279 122 ILE B N 1
ATOM 8186 C CA . ILE B 1 103 ? 48.10516 45.56240 -24.67462 1.000 40.52481 122 ILE B CA 1
ATOM 8187 C C . ILE B 1 103 ? 48.54244 45.83525 -23.24682 1.000 42.47736 122 ILE B C 1
ATOM 8188 O O . ILE B 1 103 ? 47.95881 46.70390 -22.58250 1.000 42.79979 122 ILE B O 1
ATOM 8204 N N . VAL B 1 104 ? 49.54294 45.11031 -22.73552 1.000 42.05153 123 VAL B N 1
ATOM 8205 C CA . VAL B 1 104 ? 49.94809 45.28910 -21.35123 1.000 42.99519 123 VAL B CA 1
ATOM 8206 C C . VAL B 1 104 ? 50.90814 46.46782 -21.22414 1.000 45.00846 123 VAL B C 1
ATOM 8207 O O . VAL B 1 104 ? 50.72722 47.34171 -20.36870 1.000 45.76180 123 VAL B O 1
ATOM 8220 N N . LYS B 1 105 ? 51.92108 46.52628 -22.08848 1.000 43.90976 124 LYS B N 1
ATOM 8221 C CA . LYS B 1 105 ? 52.95704 47.54331 -21.94753 1.000 46.93708 124 LYS B CA 1
ATOM 8222 C C . LYS B 1 105 ? 52.61631 48.88253 -22.59655 1.000 44.09822 124 LYS B C 1
ATOM 8223 O O . LYS B 1 105 ? 53.00674 49.92330 -22.06626 1.000 45.14753 124 LYS B O 1
ATOM 8242 N N . ALA B 1 106 ? 51.89815 48.90331 -23.70179 1.000 42.88336 125 ALA B N 1
ATOM 8243 C CA . ALA B 1 106 ? 51.72835 50.11922 -24.48260 1.000 41.03528 125 ALA B CA 1
ATOM 8244 C C . ALA B 1 106 ? 50.37986 50.80870 -24.28341 1.000 42.18260 125 ALA B C 1
ATOM 8245 O O . ALA B 1 106 ? 50.16623 51.87404 -24.87271 1.000 41.54517 125 ALA B O 1
ATOM 8252 N N . THR B 1 107 ? 49.47325 50.24344 -23.46401 1.000 42.05643 126 THR B N 1
ATOM 8253 C CA . THR B 1 107 ? 48.19273 50.87673 -23.20792 1.000 39.94575 126 THR B CA 1
ATOM 8254 C C . THR B 1 107 ? 48.00650 51.14306 -21.71970 1.000 41.74027 126 THR B C 1
ATOM 8255 O O . THR B 1 107 ? 48.59461 50.45061 -20.87888 1.000 43.33523 126 THR B O 1
ATOM 8266 N N . PRO B 1 108 ? 47.18993 52.14434 -21.36159 1.000 40.26128 127 PRO B N 1
ATOM 8267 C CA . PRO B 1 108 ? 46.85268 52.34035 -19.93953 1.000 42.41980 127 PRO B CA 1
ATOM 8268 C C . PRO B 1 108 ? 45.98170 51.22108 -19.36709 1.000 41.55114 127 PRO B C 1
ATOM 8269 O O . PRO B 1 108 ? 45.85858 51.12302 -18.14351 1.000 43.35048 127 PRO B O 1
ATOM 8280 N N . PHE B 1 109 ? 45.38478 50.37875 -20.20661 1.000 40.82271 128 PHE B N 1
ATOM 8281 C CA . PHE B 1 109 ? 44.57788 49.26592 -19.71559 1.000 40.95549 128 PHE B CA 1
ATOM 8282 C C . PHE B 1 109 ? 45.42928 48.26093 -18.95050 1.000 42.18355 128 PHE B C 1
ATOM 8283 O O . PHE B 1 109 ? 44.97252 47.67839 -17.96732 1.000 43.60821 128 PHE B O 1
ATOM 8300 N N . LYS B 1 110 ? 46.65674 48.02154 -19.41420 1.000 43.02923 129 LYS B N 1
ATOM 8301 C CA . LYS B 1 110 ? 47.66581 47.20159 -18.71441 1.000 44.33692 129 LYS B CA 1
ATOM 8302 C C . LYS B 1 110 ? 47.17653 45.80550 -18.33688 1.000 44.13259 129 LYS B C 1
ATOM 8303 O O . LYS B 1 110 ? 47.60489 45.26437 -17.33785 1.000 42.85693 129 LYS B O 1
ATOM 8322 N N . ARG B 1 111 ? 46.29802 45.20517 -19.12856 1.000 41.84848 130 ARG B N 1
ATOM 8323 C CA . ARG B 1 111 ? 45.76134 43.89407 -18.78935 1.000 42.50954 130 ARG B CA 1
ATOM 8324 C C . ARG B 1 111 ? 45.86945 42.95887 -19.97489 1.000 41.66170 130 ARG B C 1
ATOM 8325 O O . ARG B 1 111 ? 45.61824 43.34730 -21.10745 1.000 38.49311 130 ARG B O 1
ATOM 8346 N N . ASP B 1 112 ? 46.23599 41.71025 -19.70191 1.000 41.76687 131 ASP B N 1
ATOM 8347 C CA . ASP B 1 112 ? 46.38564 40.68655 -20.75021 1.000 41.15281 131 ASP B CA 1
ATOM 8348 C C . ASP B 1 112 ? 45.02360 40.06568 -21.03749 1.000 40.70185 131 ASP B C 1
ATOM 8349 O O . ASP B 1 112 ? 44.61547 39.08587 -20.38717 1.000 41.18335 131 ASP B O 1
ATOM 8358 N N . VAL B 1 113 ? 44.32258 40.60166 -22.04287 1.000 40.18471 132 VAL B N 1
ATOM 8359 C CA . VAL B 1 113 ? 42.95160 40.15092 -22.29781 1.000 40.01433 132 VAL B CA 1
ATOM 8360 C C . VAL B 1 113 ? 42.92633 38.71582 -22.81488 1.000 40.02442 132 VAL B C 1
ATOM 8361 O O . VAL B 1 113 ? 41.93848 38.00083 -22.61344 1.000 40.09536 132 VAL B O 1
ATOM 8374 N N . VAL B 1 114 ? 43.99786 38.25491 -23.45887 1.000 39.48153 133 VAL B N 1
ATOM 8375 C CA . VAL B 1 114 ? 44.04967 36.85295 -23.87560 1.000 39.58428 133 VAL B CA 1
ATOM 8376 C C . VAL B 1 114 ? 44.13257 35.92600 -22.66523 1.000 39.46709 133 VAL B C 1
ATOM 8377 O O . VAL B 1 114 ? 43.50180 34.86418 -22.63953 1.000 39.79454 133 VAL B O 1
ATOM 8390 N N . LYS B 1 115 ? 44.91608 36.28613 -21.64105 1.000 40.52381 134 LYS B N 1
ATOM 8391 C CA . LYS B 1 115 ? 44.89083 35.49346 -20.41922 1.000 39.87994 134 LYS B CA 1
ATOM 8392 C C . LYS B 1 115 ? 43.50718 35.51802 -19.77161 1.000 40.71221 134 LYS B C 1
ATOM 8393 O O . LYS B 1 115 ? 43.00728 34.47755 -19.30198 1.000 40.88961 134 LYS B O 1
ATOM 8412 N N . GLU B 1 116 ? 42.87932 36.69124 -19.70366 1.000 40.43050 135 GLU B N 1
ATOM 8413 C CA . GLU B 1 116 ? 41.57758 36.76120 -19.03882 1.000 40.43373 135 GLU B CA 1
ATOM 8414 C C . GLU B 1 116 ? 40.54103 35.94522 -19.81464 1.000 39.12864 135 GLU B C 1
ATOM 8415 O O . GLU B 1 116 ? 39.69580 35.25789 -19.21472 1.000 39.60351 135 GLU B O 1
ATOM 8427 N N . LEU B 1 117 ? 40.64489 35.92919 -21.13656 1.000 39.27425 136 LEU B N 1
ATOM 8428 C CA . LEU B 1 117 ? 39.73145 35.12210 -21.95026 1.000 39.65648 136 LEU B CA 1
ATOM 8429 C C . LEU B 1 117 ? 40.01526 33.63644 -21.80356 1.000 40.29525 136 LEU B C 1
ATOM 8430 O O . LEU B 1 117 ? 39.08148 32.81302 -21.78506 1.000 40.86289 136 LEU B O 1
ATOM 8446 N N . ALA B 1 118 ? 41.29291 33.26827 -21.65362 1.000 40.19131 137 ALA B N 1
ATOM 8447 C CA . ALA B 1 118 ? 41.63935 31.86770 -21.44767 1.000 39.77340 137 ALA B CA 1
ATOM 8448 C C . ALA B 1 118 ? 41.06934 31.35049 -20.14350 1.000 39.92918 137 ALA B C 1
ATOM 8449 O O . ALA B 1 118 ? 40.56264 30.22029 -20.08827 1.000 39.79453 137 ALA B O 1
ATOM 8456 N N . ASP B 1 119 ? 41.17232 32.15108 -19.06583 1.000 39.35800 138 ASP B N 1
ATOM 8457 C CA . ASP B 1 119 ? 40.62008 31.75356 -17.78609 1.000 40.71993 138 ASP B CA 1
ATOM 8458 C C . ASP B 1 119 ? 39.09281 31.62330 -17.85695 1.000 40.05397 138 ASP B C 1
ATOM 8459 O O . ASP B 1 119 ? 38.52492 30.67572 -17.29990 1.000 41.26114 138 ASP B O 1
ATOM 8468 N N . ALA B 1 120 ? 38.42411 32.55764 -18.52600 1.000 39.93369 139 ALA B N 1
ATOM 8469 C CA . ALA B 1 120 ? 36.98051 32.47909 -18.66716 1.000 40.69370 139 ALA B CA 1
ATOM 8470 C C . ALA B 1 120 ? 36.57262 31.26671 -19.49996 1.000 41.37153 139 ALA B C 1
ATOM 8471 O O . ALA B 1 120 ? 35.58746 30.58714 -19.18519 1.000 41.94282 139 ALA B O 1
ATOM 8478 N N . CYS B 1 121 ? 37.33205 30.95569 -20.54343 1.000 40.70181 140 CYS B N 1
ATOM 8479 C CA . CYS B 1 121 ? 37.02977 29.76666 -21.34227 1.000 40.73696 140 CYS B CA 1
ATOM 8480 C C . CYS B 1 121 ? 37.14912 28.48883 -20.51494 1.000 40.77583 140 CYS B C 1
ATOM 8481 O O . CYS B 1 121 ? 36.32977 27.57336 -20.65152 1.000 41.89861 140 CYS B O 1
ATOM 8489 N N . ALA B 1 122 ? 38.15198 28.39513 -19.61491 1.000 40.71260 141 ALA B N 1
ATOM 8490 C CA . ALA B 1 122 ? 38.25429 27.21266 -18.79327 1.000 40.51649 141 ALA B CA 1
ATOM 8491 C C . ALA B 1 122 ? 37.03607 27.08924 -17.88258 1.000 42.11531 141 ALA B C 1
ATOM 8492 O O . ALA B 1 122 ? 36.49159 25.98996 -17.68957 1.000 43.21184 141 ALA B O 1
ATOM 8499 N N . LYS B 1 123 ? 36.59647 28.22061 -17.32584 1.000 43.13492 142 LYS B N 1
ATOM 8500 C CA . LYS B 1 123 ? 35.46686 28.22585 -16.40517 1.000 45.51911 142 LYS B CA 1
ATOM 8501 C C . LYS B 1 123 ? 34.21699 27.67771 -17.08333 1.000 43.50271 142 LYS B C 1
ATOM 8502 O O . LYS B 1 123 ? 33.49567 26.87105 -16.49118 1.000 42.99974 142 LYS B O 1
ATOM 8521 N N . HIS B 1 124 ? 33.96136 28.10637 -18.30496 1.000 43.12119 143 HIS B N 1
ATOM 8522 C CA . HIS B 1 124 ? 32.70473 27.84932 -19.00156 1.000 44.84518 143 HIS B CA 1
ATOM 8523 C C . HIS B 1 124 ? 32.72895 26.64860 -19.93689 1.000 43.37682 143 HIS B C 1
ATOM 8524 O O . HIS B 1 124 ? 31.70610 26.36371 -20.56789 1.000 43.02749 143 HIS B O 1
ATOM 8538 N N . GLY B 1 125 ? 33.86007 25.96456 -20.07519 1.000 43.17888 144 GLY B N 1
ATOM 8539 C CA . GLY B 1 125 ? 33.93510 24.79645 -20.94606 1.000 42.56964 144 GLY B CA 1
ATOM 8540 C C . GLY B 1 125 ? 33.93658 25.10996 -22.42559 1.000 42.18194 144 GLY B C 1
ATOM 8541 O O . GLY B 1 125 ? 33.35699 24.35871 -23.20237 1.000 43.28349 144 GLY B O 1
ATOM 8545 N N . ILE B 1 126 ? 34.59515 26.19942 -22.82660 1.000 40.67123 145 ILE B N 1
ATOM 8546 C CA . ILE B 1 126 ? 34.68937 26.65859 -24.21177 1.000 39.97898 145 ILE B CA 1
ATOM 8547 C C . ILE B 1 126 ? 36.14648 26.53955 -24.64014 1.000 41.45097 145 ILE B C 1
ATOM 8548 O O . ILE B 1 126 ? 37.03761 26.97999 -23.90722 1.000 41.01013 145 ILE B O 1
ATOM 8564 N N . LYS B 1 127 ? 36.38600 25.93148 -25.80235 1.000 41.30738 146 LYS B N 1
ATOM 8565 C CA . LYS B 1 127 ? 37.74304 25.81056 -26.33540 1.000 43.07284 146 LYS B CA 1
ATOM 8566 C C . LYS B 1 127 ? 38.18781 27.13697 -26.94897 1.000 40.93390 146 LYS B C 1
ATOM 8567 O O . LYS B 1 127 ? 37.37382 27.92282 -27.41817 1.000 39.15027 146 LYS B O 1
ATOM 8586 N N . LEU B 1 128 ? 39.49982 27.36972 -26.93810 1.000 39.95556 147 LEU B N 1
ATOM 8587 C CA . LEU B 1 128 ? 40.08360 28.65650 -27.30806 1.000 39.36885 147 LEU B CA 1
ATOM 8588 C C . LEU B 1 128 ? 41.04484 28.44173 -28.46913 1.000 39.35261 147 LEU B C 1
ATOM 8589 O O . LEU B 1 128 ? 41.98096 27.62822 -28.37216 1.000 39.07716 147 LEU B O 1
ATOM 8605 N N . HIS B 1 129 ? 40.77067 29.11030 -29.58510 1.000 37.98438 148 HIS B N 1
ATOM 8606 C CA . HIS B 1 129 ? 41.59509 29.10422 -30.77178 1.000 39.67895 148 HIS B CA 1
ATOM 8607 C C . HIS B 1 129 ? 42.21582 30.48089 -30.97723 1.000 40.24656 148 HIS B C 1
ATOM 8608 O O . HIS B 1 129 ? 41.58244 31.51152 -30.70815 1.000 38.47498 148 HIS B O 1
ATOM 8622 N N . PHE B 1 130 ? 43.44397 30.49794 -31.49173 1.000 40.35110 149 PHE B N 1
ATOM 8623 C CA . PHE B 1 130 ? 44.14970 31.76267 -31.69204 1.000 39.49087 149 PHE B CA 1
ATOM 8624 C C . PHE B 1 130 ? 44.31367 32.06679 -33.18544 1.000 40.32469 149 PHE B C 1
ATOM 8625 O O . PHE B 1 130 ? 44.92221 31.29354 -33.92467 1.000 39.32523 149 PHE B O 1
ATOM 8642 N N . TYR B 1 131 ? 43.78948 33.20966 -33.61718 1.000 39.27901 150 TYR B N 1
ATOM 8643 C CA . TYR B 1 131 ? 44.10947 33.76061 -34.92893 1.000 37.77457 150 TYR B CA 1
ATOM 8644 C C . TYR B 1 131 ? 45.43840 34.50117 -34.82559 1.000 37.87058 150 TYR B C 1
ATOM 8645 O O . TYR B 1 131 ? 45.65538 35.26351 -33.88567 1.000 38.45527 150 TYR B O 1
ATOM 8663 N N . TYR B 1 132 ? 46.32301 34.28509 -35.79779 1.000 38.00894 151 TYR B N 1
ATOM 8664 C CA . TYR B 1 132 ? 47.64527 34.89241 -35.77846 1.000 37.78267 151 TYR B CA 1
ATOM 8665 C C . TYR B 1 132 ? 48.04650 35.29516 -37.18608 1.000 38.60575 151 TYR B C 1
ATOM 8666 O O . TYR B 1 132 ? 48.07882 34.44622 -38.07900 1.000 38.20424 151 TYR B O 1
ATOM 8684 N N . SER B 1 133 ? 48.36642 36.58246 -37.37245 1.000 39.04140 152 SER B N 1
ATOM 8685 C CA . SER B 1 133 ? 48.63372 37.10577 -38.70583 1.000 38.46060 152 SER B CA 1
ATOM 8686 C C . SER B 1 133 ? 50.04497 36.77833 -39.15494 1.000 38.91299 152 SER B C 1
ATOM 8687 O O . SER B 1 133 ? 51.02540 37.11166 -38.46468 1.000 39.15113 152 SER B O 1
ATOM 8695 N N . HIS B 1 134 ? 50.15821 36.13003 -40.32650 1.000 39.40299 153 HIS B N 1
ATOM 8696 C CA . HIS B 1 134 ? 51.45878 35.95724 -40.95622 1.000 41.42393 153 HIS B CA 1
ATOM 8697 C C . HIS B 1 134 ? 52.03821 37.25809 -41.51840 1.000 41.58882 153 HIS B C 1
ATOM 8698 O O . HIS B 1 134 ? 53.24261 37.29812 -41.81572 1.000 42.16851 153 HIS B O 1
ATOM 8712 N N . ILE B 1 135 ? 51.22920 38.30445 -41.68915 1.000 40.34686 154 ILE B N 1
ATOM 8713 C CA . ILE B 1 135 ? 51.71655 39.57104 -42.21949 1.000 39.65342 154 ILE B CA 1
ATOM 8714 C C . ILE B 1 135 ? 51.61926 40.64243 -41.14077 1.000 39.96654 154 ILE B C 1
ATOM 8715 O O . ILE B 1 135 ? 50.92114 40.49501 -40.13455 1.000 39.85030 154 ILE B O 1
ATOM 8731 N N . ASP B 1 136 ? 52.31006 41.75187 -41.37881 1.000 40.04292 155 ASP B N 1
ATOM 8732 C CA . ASP B 1 136 ? 52.51460 42.76096 -40.34034 1.000 40.51809 155 ASP B CA 1
ATOM 8733 C C . ASP B 1 136 ? 52.79269 44.10194 -41.00666 1.000 40.91670 155 ASP B C 1
ATOM 8734 O O . ASP B 1 136 ? 53.79987 44.24885 -41.72546 1.000 41.08961 155 ASP B O 1
ATOM 8743 N N . TRP B 1 137 ? 51.90893 45.07229 -40.77670 1.000 40.33567 156 TRP B N 1
ATOM 8744 C CA . TRP B 1 137 ? 52.02035 46.41075 -41.34217 1.000 39.98708 156 TRP B CA 1
ATOM 8745 C C . TRP B 1 137 ? 52.80649 47.36233 -40.44571 1.000 41.12596 156 TRP B C 1
ATOM 8746 O O . TRP B 1 137 ? 53.03588 48.52063 -40.84150 1.000 42.90684 156 TRP B O 1
ATOM 8767 N N . TYR B 1 138 ? 53.23326 46.91320 -39.26495 1.000 40.80402 157 TYR B N 1
ATOM 8768 C CA . TYR B 1 138 ? 53.89650 47.76589 -38.28650 1.000 42.19416 157 TYR B CA 1
ATOM 8769 C C . TYR B 1 138 ? 55.40123 47.53939 -38.21336 1.000 43.52998 157 TYR B C 1
ATOM 8770 O O . TYR B 1 138 ? 56.18115 48.50133 -38.27639 1.000 43.34319 157 TYR B O 1
ATOM 8788 N N . ARG B 1 139 ? 55.83108 46.28763 -38.09731 1.000 43.39524 158 ARG B N 1
ATOM 8789 C CA . ARG B 1 139 ? 57.23592 46.00210 -37.81790 1.000 44.19752 158 ARG B CA 1
ATOM 8790 C C . ARG B 1 139 ? 58.11166 46.39864 -39.00497 1.000 45.85550 158 ARG B C 1
ATOM 8791 O O . ARG B 1 139 ? 57.73071 46.21996 -40.16135 1.000 45.08209 158 ARG B O 1
ATOM 8812 N N . GLU B 1 140 ? 59.29796 46.94050 -38.71515 1.000 45.87430 159 GLU B N 1
ATOM 8813 C CA . GLU B 1 140 ? 60.22066 47.31572 -39.78176 1.000 47.17449 159 GLU B CA 1
ATOM 8814 C C . GLU B 1 140 ? 60.92178 46.12404 -40.41446 1.000 48.55773 159 GLU B C 1
ATOM 8815 O O . GLU B 1 140 ? 61.49690 46.27588 -41.50546 1.000 49.09656 159 GLU B O 1
ATOM 8827 N N . ASP B 1 141 ? 60.89379 44.94977 -39.77157 1.000 49.55140 160 ASP B N 1
ATOM 8828 C CA . ASP B 1 141 ? 61.50350 43.75721 -40.33519 1.000 49.70305 160 ASP B CA 1
ATOM 8829 C C . ASP B 1 141 ? 60.51852 42.88578 -41.11351 1.000 48.85600 160 ASP B C 1
ATOM 8830 O O . ASP B 1 141 ? 60.92711 41.86118 -41.66800 1.000 48.78676 160 ASP B O 1
ATOM 8839 N N . ALA B 1 142 ? 59.26565 43.29885 -41.23688 1.000 48.00883 161 ALA B N 1
ATOM 8840 C CA . ALA B 1 142 ? 58.25191 42.50055 -41.92289 1.000 47.15898 161 ALA B CA 1
ATOM 8841 C C . ALA B 1 142 ? 58.31566 42.73780 -43.42348 1.000 49.16083 161 ALA B C 1
ATOM 8842 O O . ALA B 1 142 ? 58.28582 43.88825 -43.85918 1.000 49.86408 161 ALA B O 1
ATOM 8849 N N . PRO B 1 143 ? 58.39234 41.69160 -44.24442 1.000 49.05002 162 PRO B N 1
ATOM 8850 C CA . PRO B 1 143 ? 58.43691 41.93217 -45.68897 1.000 50.49842 162 PRO B CA 1
ATOM 8851 C C . PRO B 1 143 ? 57.07155 42.38010 -46.17936 1.000 49.30905 162 PRO B C 1
ATOM 8852 O O . PRO B 1 143 ? 56.02269 41.95086 -45.67626 1.000 48.77568 162 PRO B O 1
ATOM 8863 N N . GLN B 1 144 ? 57.09125 43.26155 -47.15731 1.000 48.57357 163 GLN B N 1
ATOM 8864 C CA . GLN B 1 144 ? 55.86698 43.78615 -47.72327 1.000 48.18418 163 GLN B CA 1
ATOM 8865 C C . GLN B 1 144 ? 55.47931 42.94172 -48.92652 1.000 48.58124 163 GLN B C 1
ATOM 8866 O O . GLN B 1 144 ? 56.33201 42.60457 -49.75339 1.000 47.78555 163 GLN B O 1
ATOM 8880 N N . GLY B 1 145 ? 54.19907 42.59027 -49.00565 1.000 48.44681 164 GLY B N 1
ATOM 8881 C CA . GLY B 1 145 ? 53.64880 41.95011 -50.17628 1.000 48.38145 164 GLY B CA 1
ATOM 8882 C C . GLY B 1 145 ? 52.74723 42.92965 -50.89967 1.000 50.97960 164 GLY B C 1
ATOM 8883 O O . GLY B 1 145 ? 53.17840 44.03006 -51.26109 1.000 51.11578 164 GLY B O 1
ATOM 8887 N N . ARG B 1 146 ? 51.48078 42.56374 -51.08027 1.000 49.92325 165 ARG B N 1
ATOM 8888 C CA . ARG B 1 146 ? 50.54567 43.46582 -51.74709 1.000 52.02396 165 ARG B CA 1
ATOM 8889 C C . ARG B 1 146 ? 50.11858 44.61064 -50.82680 1.000 50.56495 165 ARG B C 1
ATOM 8890 O O . ARG B 1 146 ? 49.96899 45.75293 -51.27450 1.000 49.17525 165 ARG B O 1
ATOM 8911 N N . THR B 1 147 ? 49.95597 44.34511 -49.53908 1.000 45.88751 166 THR B N 1
ATOM 8912 C CA . THR B 1 147 ? 49.47200 45.35979 -48.61268 1.000 44.78698 166 THR B CA 1
ATOM 8913 C C . THR B 1 147 ? 50.61706 45.98926 -47.82347 1.000 44.54701 166 THR B C 1
ATOM 8914 O O . THR B 1 147 ? 51.76804 45.55124 -47.87486 1.000 45.58651 166 THR B O 1
ATOM 8925 N N . GLY B 1 148 ? 50.27473 47.04464 -47.08568 1.000 43.33188 167 GLY B N 1
ATOM 8926 C CA . GLY B 1 148 ? 51.19962 47.68106 -46.17942 1.000 43.35229 167 GLY B CA 1
ATOM 8927 C C . GLY B 1 148 ? 52.34400 48.40384 -46.85433 1.000 44.69159 167 GLY B C 1
ATOM 8928 O O . GLY B 1 148 ? 53.39339 48.60930 -46.22940 1.000 44.07380 167 GLY B O 1
ATOM 8932 N N . ARG B 1 149 ? 52.17726 48.78864 -48.11915 1.000 44.26230 168 ARG B N 1
ATOM 8933 C CA . ARG B 1 149 ? 53.26085 49.43011 -48.84044 1.000 45.33248 168 ARG B CA 1
ATOM 8934 C C . ARG B 1 149 ? 53.35381 50.93563 -48.59648 1.000 47.93740 168 ARG B C 1
ATOM 8935 O O . ARG B 1 149 ? 54.33034 51.55884 -49.02723 1.000 48.39166 168 ARG B O 1
ATOM 8956 N N . ARG B 1 150 ? 52.37287 51.53975 -47.93724 1.000 44.46612 169 ARG B N 1
ATOM 8957 C CA . ARG B 1 150 ? 52.37414 52.97560 -47.70328 1.000 45.21901 169 ARG B CA 1
ATOM 8958 C C . ARG B 1 150 ? 52.16946 53.27076 -46.23728 1.000 44.90415 169 ARG B C 1
ATOM 8959 O O . ARG B 1 150 ? 51.41658 54.17983 -45.87924 1.000 43.45780 169 ARG B O 1
ATOM 8980 N N . THR B 1 151 ? 52.83562 52.47504 -45.37441 1.000 45.18476 170 THR B N 1
ATOM 8981 C CA . THR B 1 151 ? 52.83840 52.69275 -43.93714 1.000 46.55217 170 THR B CA 1
ATOM 8982 C C . THR B 1 151 ? 53.94947 53.63830 -43.50147 1.000 44.84720 170 THR B C 1
ATOM 8983 O O . THR B 1 151 ? 54.03007 53.95979 -42.31406 1.000 45.20858 170 THR B O 1
ATOM 8994 N N . GLY B 1 152 ? 54.80926 54.05746 -44.41604 1.000 45.50983 171 GLY B N 1
ATOM 8995 C CA . GLY B 1 152 ? 55.92560 54.91209 -44.07403 1.000 46.91129 171 GLY B CA 1
ATOM 8996 C C . GLY B 1 152 ? 57.18097 54.20138 -43.64569 1.000 47.36010 171 GLY B C 1
ATOM 8997 O O . GLY B 1 152 ? 58.13775 54.85944 -43.20997 1.000 47.77095 171 GLY B O 1
ATOM 9001 N N . ARG B 1 153 ? 57.22326 52.87685 -43.75752 1.000 47.35162 172 ARG B N 1
ATOM 9002 C CA . ARG B 1 153 ? 58.31746 52.09411 -43.21253 1.000 48.11622 172 ARG B CA 1
ATOM 9003 C C . ARG B 1 153 ? 59.53108 52.17396 -44.12853 1.000 51.03387 172 ARG B C 1
ATOM 9004 O O . ARG B 1 153 ? 59.37968 52.34190 -45.33979 1.000 49.59320 172 ARG B O 1
ATOM 9025 N N . PRO B 1 154 ? 60.74726 52.03451 -43.56928 1.000 50.16981 173 PRO B N 1
ATOM 9026 C CA . PRO B 1 154 ? 61.96276 52.23784 -44.38457 1.000 52.20088 173 PRO B CA 1
ATOM 9027 C C . PRO B 1 154 ? 62.36345 51.08372 -45.29290 1.000 54.27417 173 PRO B C 1
ATOM 9028 O O . PRO B 1 154 ? 62.95577 51.33024 -46.33644 1.000 54.65155 173 PRO B O 1
ATOM 9039 N N . ASN B 1 155 ? 62.05565 49.82615 -44.93111 1.000 52.89350 174 ASN B N 1
ATOM 9040 C CA . ASN B 1 155 ? 62.63085 48.65054 -45.58425 1.000 54.34336 174 ASN B CA 1
ATOM 9041 C C . ASN B 1 155 ? 61.54308 47.75513 -46.16150 1.000 55.52305 174 ASN B C 1
ATOM 9042 O O . ASN B 1 155 ? 61.12372 46.78611 -45.52129 1.000 54.38557 174 ASN B O 1
ATOM 9053 N N . PRO B 1 156 ? 61.08069 48.03293 -47.38092 1.000 55.07449 175 PRO B N 1
ATOM 9054 C CA . PRO B 1 156 ? 59.99293 47.19727 -47.93865 1.000 57.08201 175 PRO B CA 1
ATOM 9055 C C . PRO B 1 156 ? 60.33573 45.72385 -48.02051 1.000 56.62743 175 PRO B C 1
ATOM 9056 O O . PRO B 1 156 ? 59.42763 44.89143 -48.09714 1.000 55.48932 175 PRO B O 1
ATOM 9067 N N . LYS B 1 157 ? 61.62388 45.38002 -48.01642 1.000 59.52382 176 LYS B N 1
ATOM 9068 C CA . LYS B 1 157 ? 62.06281 43.99350 -48.07043 1.000 56.58775 176 LYS B CA 1
ATOM 9069 C C . LYS B 1 157 ? 61.99496 43.33172 -46.71562 1.000 54.97653 176 LYS B C 1
ATOM 9070 O O . LYS B 1 157 ? 61.91188 42.09273 -46.63399 1.000 53.13696 176 LYS B O 1
ATOM 9089 N N . GLY B 1 158 ? 62.06752 44.13286 -45.65756 1.000 54.61282 177 GLY B N 1
ATOM 9090 C CA . GLY B 1 158 ? 62.12653 43.67562 -44.29300 1.000 53.22738 177 GLY B CA 1
ATOM 9091 C C . GLY B 1 158 ? 63.40756 42.90474 -44.02176 1.000 53.18465 177 GLY B C 1
ATOM 9092 O O . GLY B 1 158 ? 64.45953 43.10466 -44.65000 1.000 52.53634 177 GLY B O 1
ATOM 9096 N N . ASP B 1 159 ? 63.30910 41.99809 -43.04734 1.000 51.01127 178 ASP B N 1
ATOM 9097 C CA . ASP B 1 159 ? 64.41225 41.14364 -42.60366 1.000 51.80142 178 ASP B CA 1
ATOM 9098 C C . ASP B 1 159 ? 63.74056 39.84783 -42.14743 1.000 53.26941 178 ASP B C 1
ATOM 9099 O O . ASP B 1 159 ? 63.38171 39.69907 -40.97318 1.000 52.06015 178 ASP B O 1
ATOM 9108 N N . TRP B 1 160 ? 63.54737 38.93222 -43.10264 1.000 51.22135 179 TRP B N 1
ATOM 9109 C CA . TRP B 1 160 ? 62.71717 37.76954 -42.85332 1.000 51.74175 179 TRP B CA 1
ATOM 9110 C C . TRP B 1 160 ? 63.25724 36.92450 -41.70003 1.000 50.68308 179 TRP B C 1
ATOM 9111 O O . TRP B 1 160 ? 62.48157 36.40180 -40.89568 1.000 50.32476 179 TRP B O 1
ATOM 9132 N N . LYS B 1 161 ? 64.57595 36.74171 -41.61279 1.000 51.08175 180 LYS B N 1
ATOM 9133 C CA . LYS B 1 161 ? 65.09351 35.92021 -40.51855 1.000 53.46591 180 LYS B CA 1
ATOM 9134 C C . LYS B 1 161 ? 64.68371 36.50668 -39.16695 1.000 53.49201 180 LYS B C 1
ATOM 9135 O O . LYS B 1 161 ? 64.25476 35.77682 -38.26108 1.000 53.03589 180 LYS B O 1
ATOM 9154 N N . SER B 1 162 ? 64.76039 37.83141 -39.02899 1.000 52.55854 181 SER B N 1
ATOM 9155 C CA . SER B 1 162 ? 64.32063 38.48339 -37.79653 1.000 51.79610 181 SER B CA 1
ATOM 9156 C C . SER B 1 162 ? 62.81383 38.36362 -37.60448 1.000 50.02695 181 SER B C 1
ATOM 9157 O O . SER B 1 162 ? 62.34303 38.01673 -36.51542 1.000 49.15362 181 SER B O 1
ATOM 9165 N N . TYR B 1 163 ? 62.03151 38.66657 -38.64928 1.000 49.76397 182 TYR B N 1
ATOM 9166 C CA . TYR B 1 163 ? 60.57630 38.60234 -38.53695 1.000 48.12411 182 TYR B CA 1
ATOM 9167 C C . TYR B 1 163 ? 60.10617 37.17656 -38.26885 1.000 47.60822 182 TYR B C 1
ATOM 9168 O O . TYR B 1 163 ? 59.22283 36.94775 -37.44095 1.000 46.29999 182 TYR B O 1
ATOM 9186 N N . TYR B 1 164 ? 60.69138 36.19837 -38.96136 1.000 48.61261 183 TYR B N 1
ATOM 9187 C CA . TYR B 1 164 ? 60.25894 34.81303 -38.78954 1.000 48.49100 183 TYR B CA 1
ATOM 9188 C C . TYR B 1 164 ? 60.57466 34.31565 -37.37916 1.000 48.70306 183 TYR B C 1
ATOM 9189 O O . TYR B 1 164 ? 59.76757 33.60760 -36.77794 1.000 47.79321 183 TYR B O 1
ATOM 9207 N N . GLN B 1 165 ? 61.74870 34.67780 -36.83544 1.000 50.72125 184 GLN B N 1
ATOM 9208 C CA . GLN B 1 165 ? 62.05559 34.30784 -35.45963 1.000 51.73689 184 GLN B CA 1
ATOM 9209 C C . GLN B 1 165 ? 61.08169 34.95482 -34.47029 1.000 48.95631 184 GLN B C 1
ATOM 9210 O O . GLN B 1 165 ? 60.72001 34.34203 -33.46352 1.000 48.82365 184 GLN B O 1
ATOM 9224 N N . PHE B 1 166 ? 60.70600 36.20508 -34.70661 1.000 47.43372 185 PHE B N 1
ATOM 9225 C CA . PHE B 1 166 ? 59.76032 36.89311 -33.82619 1.000 46.76426 185 PHE B CA 1
ATOM 9226 C C . PHE B 1 166 ? 58.42349 36.16309 -33.80112 1.000 45.29131 185 PHE B C 1
ATOM 9227 O O . PHE B 1 166 ? 57.83710 35.92577 -32.74151 1.000 45.98638 185 PHE B O 1
ATOM 9244 N N . MET B 1 167 ? 57.93337 35.79883 -34.97804 1.000 45.05850 186 MET B N 1
ATOM 9245 C CA . MET B 1 167 ? 56.68318 35.04863 -35.10639 1.000 45.47277 186 MET B CA 1
ATOM 9246 C C . MET B 1 167 ? 56.76581 33.76975 -34.27397 1.000 45.39255 186 MET B C 1
ATOM 9247 O O . MET B 1 167 ? 55.86376 33.46053 -33.48730 1.000 44.97399 186 MET B O 1
ATOM 9261 N N . ASN B 1 168 ? 57.85582 33.01210 -34.44219 1.000 45.83649 187 ASN B N 1
ATOM 9262 C CA . ASN B 1 168 ? 58.01250 31.73936 -33.73555 1.000 46.63197 187 ASN B CA 1
ATOM 9263 C C . ASN B 1 168 ? 58.13256 31.95884 -32.23458 1.000 47.96986 187 ASN B C 1
ATOM 9264 O O . ASN B 1 168 ? 57.56864 31.19643 -31.43852 1.000 48.54790 187 ASN B O 1
ATOM 9275 N N . ASN B 1 169 ? 58.86443 33.00328 -31.82949 1.000 48.29708 188 ASN B N 1
ATOM 9276 C CA . ASN B 1 169 ? 58.93004 33.34261 -30.40741 1.000 49.37615 188 ASN B CA 1
ATOM 9277 C C . ASN B 1 169 ? 57.53980 33.65969 -29.84380 1.000 47.69692 188 ASN B C 1
ATOM 9278 O O . ASN B 1 169 ? 57.20366 33.23366 -28.73396 1.000 48.26048 188 ASN B O 1
ATOM 9289 N N . GLN B 1 170 ? 56.69744 34.35234 -30.61751 1.000 45.91553 189 GLN B N 1
ATOM 9290 C CA . GLN B 1 170 ? 55.35910 34.68622 -30.15234 1.000 44.84288 189 GLN B CA 1
ATOM 9291 C C . GLN B 1 170 ? 54.47460 33.45420 -30.12468 1.000 45.36595 189 GLN B C 1
ATOM 9292 O O . GLN B 1 170 ? 53.69414 33.26697 -29.18911 1.000 44.03800 189 GLN B O 1
ATOM 9306 N N . LEU B 1 171 ? 54.55957 32.61744 -31.16321 1.000 45.30019 190 LEU B N 1
ATOM 9307 C CA . LEU B 1 171 ? 53.78083 31.38344 -31.16317 1.000 44.62531 190 LEU B CA 1
ATOM 9308 C C . LEU B 1 171 ? 54.16362 30.52642 -29.96754 1.000 44.95499 190 LEU B C 1
ATOM 9309 O O . LEU B 1 171 ? 53.30154 29.87308 -29.36513 1.000 45.26359 190 LEU B O 1
ATOM 9325 N N . THR B 1 172 ? 55.45518 30.52244 -29.60178 1.000 45.00212 191 THR B N 1
ATOM 9326 C CA . THR B 1 172 ? 55.86445 29.79492 -28.39740 1.000 45.22860 191 THR B CA 1
ATOM 9327 C C . THR B 1 172 ? 55.14991 30.35494 -27.16550 1.000 45.62485 191 THR B C 1
ATOM 9328 O O . THR B 1 172 ? 54.55947 29.60118 -26.39536 1.000 46.34661 191 THR B O 1
ATOM 9339 N N . GLU B 1 173 ? 55.13606 31.67398 -26.99066 1.000 45.47280 192 GLU B N 1
ATOM 9340 C CA . GLU B 1 173 ? 54.38742 32.25028 -25.87362 1.000 45.08032 192 GLU B CA 1
ATOM 9341 C C . GLU B 1 173 ? 52.92903 31.80671 -25.87805 1.000 44.86084 192 GLU B C 1
ATOM 9342 O O . GLU B 1 173 ? 52.39543 31.40817 -24.84912 1.000 46.16630 192 GLU B O 1
ATOM 9354 N N . LEU B 1 174 ? 52.25388 31.90490 -27.02609 1.000 43.23375 193 LEU B N 1
ATOM 9355 C CA . LEU B 1 174 ? 50.81899 31.62896 -27.04890 1.000 44.00807 193 LEU B CA 1
ATOM 9356 C C . LEU B 1 174 ? 50.53482 30.16837 -26.73820 1.000 44.40131 193 LEU B C 1
ATOM 9357 O O . LEU B 1 174 ? 49.46063 29.83851 -26.20631 1.000 43.97231 193 LEU B O 1
ATOM 9373 N N . LEU B 1 175 ? 51.48518 29.27849 -27.04013 1.000 44.62153 194 LEU B N 1
ATOM 9374 C CA . LEU B 1 175 ? 51.28260 27.85124 -26.85521 1.000 44.63960 194 LEU B CA 1
ATOM 9375 C C . LEU B 1 175 ? 51.89770 27.31422 -25.56261 1.000 44.71087 194 LEU B C 1
ATOM 9376 O O . LEU B 1 175 ? 51.86139 26.10426 -25.33138 1.000 45.34961 194 LEU B O 1
ATOM 9392 N N . THR B 1 176 ? 52.47263 28.18080 -24.73283 1.000 47.21719 195 THR B N 1
ATOM 9393 C CA . THR B 1 176 ? 52.92550 27.79272 -23.41105 1.000 48.25571 195 THR B CA 1
ATOM 9394 C C . THR B 1 176 ? 52.27316 28.55867 -22.26346 1.000 48.14446 195 THR B C 1
ATOM 9395 O O . THR B 1 176 ? 52.16144 27.99458 -21.18200 1.000 47.27059 195 THR B O 1
ATOM 9406 N N . ASN B 1 177 ? 51.84094 29.80132 -22.45267 1.000 47.92867 196 ASN B N 1
ATOM 9407 C CA . ASN B 1 177 ? 51.46547 30.66186 -21.33213 1.000 48.76410 196 ASN B CA 1
ATOM 9408 C C . ASN B 1 177 ? 49.96014 30.78564 -21.12291 1.000 47.28136 196 ASN B C 1
ATOM 9409 O O . ASN B 1 177 ? 49.54257 31.52441 -20.22008 1.000 45.52534 196 ASN B O 1
ATOM 9420 N N . TYR B 1 178 ? 49.13948 30.09591 -21.91680 1.000 45.94201 197 TYR B N 1
ATOM 9421 C CA . TYR B 1 178 ? 47.70173 30.33545 -21.94215 1.000 45.02128 197 TYR B CA 1
ATOM 9422 C C . TYR B 1 178 ? 46.90685 29.03403 -21.91524 1.000 44.84780 197 TYR B C 1
ATOM 9423 O O . TYR B 1 178 ? 45.78620 28.97553 -22.42824 1.000 45.43073 197 TYR B O 1
ATOM 9441 N N . GLY B 1 179 ? 47.46930 27.99040 -21.31742 1.000 45.13702 198 GLY B N 1
ATOM 9442 C CA . GLY B 1 179 ? 46.77809 26.72715 -21.17430 1.000 46.92122 198 GLY B CA 1
ATOM 9443 C C . GLY B 1 179 ? 46.59508 26.00358 -22.49915 1.000 46.21428 198 GLY B C 1
ATOM 9444 O O . GLY B 1 179 ? 47.27125 26.29815 -23.49172 1.000 44.74263 198 GLY B O 1
ATOM 9448 N N . PRO B 1 180 ? 45.69505 25.01669 -22.52404 1.000 46.75229 199 PRO B N 1
ATOM 9449 C CA . PRO B 1 180 ? 45.48533 24.23626 -23.74806 1.000 47.04242 199 PRO B CA 1
ATOM 9450 C C . PRO B 1 180 ? 44.81606 25.08216 -24.82426 1.000 44.70253 199 PRO B C 1
ATOM 9451 O O . PRO B 1 180 ? 43.78918 25.72377 -24.58529 1.000 42.98741 199 PRO B O 1
ATOM 9462 N N . ILE B 1 181 ? 45.38435 25.04278 -26.03191 1.000 44.61300 200 ILE B N 1
ATOM 9463 C CA . ILE B 1 181 ? 44.88855 25.81701 -27.17201 1.000 41.27790 200 ILE B CA 1
ATOM 9464 C C . ILE B 1 181 ? 44.40404 24.84347 -28.24625 1.000 41.23600 200 ILE B C 1
ATOM 9465 O O . ILE B 1 181 ? 45.14697 23.94132 -28.65331 1.000 42.23990 200 ILE B O 1
ATOM 9481 N N . GLY B 1 182 ? 43.15526 25.01165 -28.67995 1.000 41.49449 201 GLY B N 1
ATOM 9482 C CA . GLY B 1 182 ? 42.57100 24.09601 -29.65102 1.000 42.27781 201 GLY B CA 1
ATOM 9483 C C . GLY B 1 182 ? 43.04895 24.26582 -31.07352 1.000 41.66397 201 GLY B C 1
ATOM 9484 O O . GLY B 1 182 ? 43.00359 23.30362 -31.85720 1.000 42.20583 201 GLY B O 1
ATOM 9488 N N . ALA B 1 183 ? 43.49616 25.46405 -31.44715 1.000 41.32033 202 ALA B N 1
ATOM 9489 C CA . ALA B 1 183 ? 43.97766 25.65877 -32.81474 1.000 41.40255 202 ALA B CA 1
ATOM 9490 C C . ALA B 1 183 ? 44.75213 26.96247 -32.94857 1.000 41.16412 202 ALA B C 1
ATOM 9491 O O . ALA B 1 183 ? 44.49913 27.92888 -32.23772 1.000 41.16268 202 ALA B O 1
ATOM 9498 N N . ILE B 1 184 ? 45.69251 26.97545 -33.89825 1.000 41.84516 203 ILE B N 1
ATOM 9499 C CA . ILE B 1 184 ? 46.28944 28.18824 -34.42624 1.000 40.51773 203 ILE B CA 1
ATOM 9500 C C . ILE B 1 184 ? 45.71187 28.38630 -35.82154 1.000 39.81682 203 ILE B C 1
ATOM 9501 O O . ILE B 1 184 ? 45.75809 27.47325 -36.65127 1.000 39.58043 203 ILE B O 1
ATOM 9517 N N . TRP B 1 185 ? 45.16976 29.56464 -36.07318 1.000 39.93700 204 TRP B N 1
ATOM 9518 C CA . TRP B 1 185 ? 44.45090 29.91663 -37.30375 1.000 40.33018 204 TRP B CA 1
ATOM 9519 C C . TRP B 1 185 ? 45.25646 31.00863 -38.01584 1.000 40.07608 204 TRP B C 1
ATOM 9520 O O . TRP B 1 185 ? 45.16377 32.19371 -37.67679 1.000 39.18148 204 TRP B O 1
ATOM 9541 N N . PHE B 1 186 ? 46.07265 30.61845 -38.99064 1.000 40.50523 205 PHE B N 1
ATOM 9542 C CA . PHE B 1 186 ? 46.95741 31.56012 -39.65931 1.000 39.52398 205 PHE B CA 1
ATOM 9543 C C . PHE B 1 186 ? 46.20557 32.30265 -40.77227 1.000 39.08731 205 PHE B C 1
ATOM 9544 O O . PHE B 1 186 ? 45.26131 31.78524 -41.36074 1.000 40.12321 205 PHE B O 1
ATOM 9561 N N . ASP B 1 187 ? 46.67775 33.50715 -41.08910 1.000 38.98632 206 ASP B N 1
ATOM 9562 C CA . ASP B 1 187 ? 46.10914 34.32744 -42.14543 1.000 39.70885 206 ASP B CA 1
ATOM 9563 C C . ASP B 1 187 ? 47.17507 35.26751 -42.68047 1.000 40.81758 206 ASP B C 1
ATOM 9564 O O . ASP B 1 187 ? 48.06299 35.69609 -41.94739 1.000 41.40965 206 ASP B O 1
ATOM 9573 N N . GLY B 1 188 ? 47.06784 35.58449 -43.97079 1.000 41.20061 207 GLY B N 1
ATOM 9574 C CA . GLY B 1 188 ? 47.98822 36.50210 -44.64231 1.000 40.96225 207 GLY B CA 1
ATOM 9575 C C . GLY B 1 188 ? 48.79511 35.89719 -45.77274 1.000 42.34534 207 GLY B C 1
ATOM 9576 O O . GLY B 1 188 ? 49.47250 36.65144 -46.48407 1.000 42.88990 207 GLY B O 1
ATOM 9580 N N . TRP B 1 189 ? 48.77780 34.56914 -45.94800 1.000 42.27608 208 TRP B N 1
ATOM 9581 C CA . TRP B 1 189 ? 49.51418 33.92113 -47.03250 1.000 43.66814 208 TRP B CA 1
ATOM 9582 C C . TRP B 1 189 ? 49.28358 34.62983 -48.35448 1.000 44.12023 208 TRP B C 1
ATOM 9583 O O . TRP B 1 189 ? 50.22879 34.87360 -49.12481 1.000 44.88297 208 TRP B O 1
ATOM 9604 N N . TRP B 1 190 ? 48.01893 34.94861 -48.64523 1.000 44.52147 209 TRP B N 1
ATOM 9605 C CA . TRP B 1 190 ? 47.63063 35.60209 -49.89645 1.000 46.08488 209 TRP B CA 1
ATOM 9606 C C . TRP B 1 190 ? 48.35293 36.91650 -50.15850 1.000 46.44159 209 TRP B C 1
ATOM 9607 O O . TRP B 1 190 ? 48.40600 37.35536 -51.31542 1.000 48.59395 209 TRP B O 1
ATOM 9628 N N . ASP B 1 191 ? 48.94236 37.53726 -49.13891 1.000 44.33115 210 ASP B N 1
ATOM 9629 C CA . ASP B 1 191 ? 49.65231 38.81017 -49.32965 1.000 45.21056 210 ASP B CA 1
ATOM 9630 C C . ASP B 1 191 ? 50.88668 38.65726 -50.21584 1.000 46.96305 210 ASP B C 1
ATOM 9631 O O . ASP B 1 191 ? 51.31778 39.63701 -50.83729 1.000 47.15123 210 ASP B O 1
ATOM 9640 N N . GLN B 1 192 ? 51.44228 37.45367 -50.31739 1.000 47.01415 211 GLN B N 1
ATOM 9641 C CA . GLN B 1 192 ? 52.62767 37.20439 -51.12958 1.000 49.12848 211 GLN B CA 1
ATOM 9642 C C . GLN B 1 192 ? 52.33797 36.34318 -52.34898 1.000 52.90954 211 GLN B C 1
ATOM 9643 O O . GLN B 1 192 ? 53.27366 35.81238 -52.96068 1.000 54.32336 211 GLN B O 1
ATOM 9657 N N . ASP B 1 193 ? 51.06773 36.19229 -52.71744 1.000 53.34991 212 ASP B N 1
ATOM 9658 C CA . ASP B 1 193 ? 50.75200 35.37884 -53.88499 1.000 55.83958 212 ASP B CA 1
ATOM 9659 C C . ASP B 1 193 ? 51.25741 36.00939 -55.17867 1.000 61.53829 212 ASP B C 1
ATOM 9660 O O . ASP B 1 193 ? 51.28364 35.32295 -56.19794 1.000 64.08875 212 ASP B O 1
ATOM 9669 N N . ILE B 1 194 ? 51.66180 37.28817 -55.14938 1.000 59.82939 213 ILE B N 1
ATOM 9670 C CA . ILE B 1 194 ? 52.34066 37.89996 -56.28836 1.000 63.04763 213 ILE B CA 1
ATOM 9671 C C . ILE B 1 194 ? 53.73274 37.31472 -56.47266 1.000 66.75469 213 ILE B C 1
ATOM 9672 O O . ILE B 1 194 ? 54.27451 37.32523 -57.58341 1.000 67.01214 213 ILE B O 1
ATOM 9688 N N . ASN B 1 195 ? 54.33451 36.78481 -55.39998 1.000 67.22607 214 ASN B N 1
ATOM 9689 C CA . ASN B 1 195 ? 55.69534 36.23986 -55.39553 1.000 68.68996 214 ASN B CA 1
ATOM 9690 C C . ASN B 1 195 ? 55.62342 34.72442 -55.22547 1.000 68.02465 214 ASN B C 1
ATOM 9691 O O . ASN B 1 195 ? 55.72187 34.21135 -54.10232 1.000 63.21922 214 ASN B O 1
ATOM 9702 N N . PRO B 1 196 ? 55.47949 33.95670 -56.30658 1.000 71.49697 215 PRO B N 1
ATOM 9703 C CA . PRO B 1 196 ? 55.19637 32.52084 -56.14129 1.000 73.55677 215 PRO B CA 1
ATOM 9704 C C . PRO B 1 196 ? 56.32257 31.75465 -55.46549 1.000 71.94198 215 PRO B C 1
ATOM 9705 O O . PRO B 1 196 ? 56.09689 30.63011 -55.00163 1.000 69.55874 215 PRO B O 1
ATOM 9716 N N . ASP B 1 197 ? 57.52299 32.32904 -55.40140 1.000 68.22866 216 ASP B N 1
ATOM 9717 C CA . ASP B 1 197 ? 58.66277 31.69292 -54.76924 1.000 68.49761 216 ASP B CA 1
ATOM 9718 C C . ASP B 1 197 ? 58.84663 32.10850 -53.31409 1.000 66.52864 216 ASP B C 1
ATOM 9719 O O . ASP B 1 197 ? 59.86851 31.75670 -52.70741 1.000 64.12879 216 ASP B O 1
ATOM 9728 N N . PHE B 1 198 ? 57.90366 32.86135 -52.74320 1.000 61.28005 217 PHE B N 1
ATOM 9729 C CA . PHE B 1 198 ? 58.04712 33.29368 -51.36311 1.000 57.74893 217 PHE B CA 1
ATOM 9730 C C . PHE B 1 198 ? 57.98741 32.08655 -50.43221 1.000 55.44127 217 PHE B C 1
ATOM 9731 O O . PHE B 1 198 ? 57.03738 31.29330 -50.48371 1.000 56.80807 217 PHE B O 1
ATOM 9748 N N . ASP B 1 199 ? 58.98736 31.97753 -49.55501 1.000 53.48479 218 ASP B N 1
ATOM 9749 C CA . ASP B 1 199 ? 59.16308 30.81200 -48.68159 1.000 53.40400 218 ASP B CA 1
ATOM 9750 C C . ASP B 1 199 ? 58.67741 31.17336 -47.28589 1.000 50.84864 218 ASP B C 1
ATOM 9751 O O . ASP B 1 199 ? 59.36659 31.87068 -46.53841 1.000 53.54282 218 ASP B O 1
ATOM 9760 N N . TRP B 1 200 ? 57.48633 30.69358 -46.92988 1.000 49.97891 219 TRP B N 1
ATOM 9761 C CA . TRP B 1 200 ? 56.94752 30.92909 -45.59305 1.000 48.15082 219 TRP B CA 1
ATOM 9762 C C . TRP B 1 200 ? 57.57294 30.02715 -44.52637 1.000 48.41217 219 TRP B C 1
ATOM 9763 O O . TRP B 1 200 ? 57.33190 30.25061 -43.32750 1.000 47.52813 219 TRP B O 1
ATOM 9784 N N . GLU B 1 201 ? 58.36877 29.02680 -44.92499 1.000 49.71055 220 GLU B N 1
ATOM 9785 C CA . GLU B 1 201 ? 59.01864 28.09318 -43.99383 1.000 50.21615 220 GLU B CA 1
ATOM 9786 C C . GLU B 1 201 ? 58.00836 27.48940 -43.01500 1.000 50.91143 220 GLU B C 1
ATOM 9787 O O . GLU B 1 201 ? 58.21033 27.47447 -41.79776 1.000 49.83040 220 GLU B O 1
ATOM 9799 N N . LEU B 1 202 ? 56.91997 26.95780 -43.57193 1.000 48.98527 221 LEU B N 1
ATOM 9800 C CA . LEU B 1 202 ? 55.81290 26.48352 -42.75693 1.000 48.70820 221 LEU B CA 1
ATOM 9801 C C . LEU B 1 202 ? 56.06484 25.11642 -42.12330 1.000 49.13391 221 LEU B C 1
ATOM 9802 O O . LEU B 1 202 ? 55.56518 24.87435 -41.01395 1.000 48.26427 221 LEU B O 1
ATOM 9818 N N . PRO B 1 203 ? 56.81408 24.20137 -42.76341 1.000 48.90464 222 PRO B N 1
ATOM 9819 C CA . PRO B 1 203 ? 57.08458 22.91298 -42.09844 1.000 49.91458 222 PRO B CA 1
ATOM 9820 C C . PRO B 1 203 ? 57.69629 23.08109 -40.71379 1.000 53.30587 222 PRO B C 1
ATOM 9821 O O . PRO B 1 203 ? 57.26630 22.42124 -39.75482 1.000 53.55542 222 PRO B O 1
ATOM 9832 N N . GLU B 1 204 ? 58.70860 23.94286 -40.58825 1.000 51.18097 223 GLU B N 1
ATOM 9833 C CA . GLU B 1 204 ? 59.33750 24.16984 -39.29007 1.000 53.97799 223 GLU B CA 1
ATOM 9834 C C . GLU B 1 204 ? 58.36757 24.85534 -38.33390 1.000 50.55978 223 GLU B C 1
ATOM 9835 O O . GLU B 1 204 ? 58.35445 24.57814 -37.13150 1.000 49.34209 223 GLU B O 1
ATOM 9847 N N . GLN B 1 205 ? 57.55373 25.76207 -38.84605 1.000 49.90165 224 GLN B N 1
ATOM 9848 C CA . GLN B 1 205 ? 56.65977 26.50232 -37.96974 1.000 49.21836 224 GLN B CA 1
ATOM 9849 C C . GLN B 1 205 ? 55.49823 25.63643 -37.52214 1.000 49.76702 224 GLN B C 1
ATOM 9850 O O . GLN B 1 205 ? 55.06950 25.70061 -36.35191 1.000 48.58434 224 GLN B O 1
ATOM 9864 N N . TYR B 1 206 ? 54.96101 24.83602 -38.44241 1.000 48.24761 225 TYR B N 1
ATOM 9865 C CA . TYR B 1 206 ? 53.92346 23.88161 -38.05105 1.000 49.67323 225 TYR B CA 1
ATOM 9866 C C . TYR B 1 206 ? 54.48625 22.83068 -37.09022 1.000 51.28683 225 TYR B C 1
ATOM 9867 O O . TYR B 1 206 ? 53.81427 22.41927 -36.13503 1.000 49.42142 225 TYR B O 1
ATOM 9885 N N . ALA B 1 207 ? 55.72677 22.38122 -37.33122 1.000 51.15307 226 ALA B N 1
ATOM 9886 C CA . ALA B 1 207 ? 56.34348 21.42521 -36.41973 1.000 54.06201 226 ALA B CA 1
ATOM 9887 C C . ALA B 1 207 ? 56.49400 22.02846 -35.02524 1.000 55.00300 226 ALA B C 1
ATOM 9888 O O . ALA B 1 207 ? 56.30012 21.33353 -34.02029 1.000 54.28265 226 ALA B O 1
ATOM 9895 N N . LEU B 1 208 ? 56.85689 23.31774 -34.95112 1.000 52.32324 227 LEU B N 1
ATOM 9896 C CA . LEU B 1 208 ? 56.97273 23.99384 -33.66131 1.000 54.02718 227 LEU B CA 1
ATOM 9897 C C . LEU B 1 208 ? 55.66548 23.91077 -32.88265 1.000 51.85176 227 LEU B C 1
ATOM 9898 O O . LEU B 1 208 ? 55.66672 23.62122 -31.68035 1.000 53.13784 227 LEU B O 1
ATOM 9914 N N . ILE B 1 209 ? 54.54561 24.16852 -33.55277 1.000 49.81330 228 ILE B N 1
ATOM 9915 C CA . ILE B 1 209 ? 53.24167 24.16343 -32.89490 1.000 48.59614 228 ILE B CA 1
ATOM 9916 C C . ILE B 1 209 ? 52.92616 22.78027 -32.34975 1.000 49.86819 228 ILE B C 1
ATOM 9917 O O . ILE B 1 209 ? 52.54393 22.62924 -31.18451 1.000 50.26672 228 ILE B O 1
ATOM 9933 N N . HIS B 1 210 ? 53.06463 21.74540 -33.18858 1.000 49.51697 229 HIS B N 1
ATOM 9934 C CA . HIS B 1 210 ? 52.72994 20.39781 -32.74895 1.000 50.22520 229 HIS B CA 1
ATOM 9935 C C . HIS B 1 210 ? 53.70336 19.87880 -31.69087 1.000 51.33358 229 HIS B C 1
ATOM 9936 O O . HIS B 1 210 ? 53.33201 19.05291 -30.86581 1.000 51.49335 229 HIS B O 1
ATOM 9950 N N . ARG B 1 211 ? 54.93500 20.36034 -31.68782 1.000 51.99686 230 ARG B N 1
ATOM 9951 C CA . ARG B 1 211 ? 55.83766 19.98043 -30.61377 1.000 54.81586 230 ARG B CA 1
ATOM 9952 C C . ARG B 1 211 ? 55.38057 20.58487 -29.28429 1.000 52.72296 230 ARG B C 1
ATOM 9953 O O . ARG B 1 211 ? 55.34523 19.89234 -28.26213 1.000 53.03039 230 ARG B O 1
ATOM 9974 N N . LEU B 1 212 ? 54.97162 21.85800 -29.28607 1.000 51.44335 231 LEU B N 1
ATOM 9975 C CA . LEU B 1 212 ? 54.57086 22.48227 -28.03070 1.000 51.47085 231 LEU B CA 1
ATOM 9976 C C . LEU B 1 212 ? 53.23539 21.93935 -27.53132 1.000 48.95455 231 LEU B C 1
ATOM 9977 O O . LEU B 1 212 ? 53.08160 21.70933 -26.32665 1.000 49.03094 231 LEU B O 1
ATOM 9993 N N . GLN B 1 213 ? 52.25952 21.75829 -28.42262 1.000 47.53562 232 GLN B N 1
ATOM 9994 C CA . GLN B 1 213 ? 50.99563 21.10562 -28.08445 1.000 47.32583 232 GLN B CA 1
ATOM 9995 C C . GLN B 1 213 ? 50.54130 20.18540 -29.22085 1.000 47.83153 232 GLN B C 1
ATOM 9996 O O . GLN B 1 213 ? 49.85996 20.63278 -30.16689 1.000 46.01395 232 GLN B O 1
ATOM 10010 N N . PRO B 1 214 ? 50.83650 18.89519 -29.12412 1.000 49.01060 233 PRO B N 1
ATOM 10011 C CA . PRO B 1 214 ? 50.46141 17.95911 -30.20492 1.000 48.72746 233 PRO B CA 1
ATOM 10012 C C . PRO B 1 214 ? 48.98189 17.94990 -30.53960 1.000 51.10886 233 PRO B C 1
ATOM 10013 O O . PRO B 1 214 ? 48.62007 17.62810 -31.68627 1.000 50.27645 233 PRO B O 1
ATOM 10024 N N . ALA B 1 215 ? 48.11317 18.27031 -29.58207 1.000 48.57734 234 ALA B N 1
ATOM 10025 C CA . ALA B 1 215 ? 46.68077 18.26926 -29.84010 1.000 48.70369 234 ALA B CA 1
ATOM 10026 C C . ALA B 1 215 ? 46.19407 19.52370 -30.55229 1.000 46.59085 234 ALA B C 1
ATOM 10027 O O . ALA B 1 215 ? 45.04602 19.55161 -31.01200 1.000 44.73326 234 ALA B O 1
ATOM 10034 N N . CYS B 1 216 ? 47.02437 20.56312 -30.65641 1.000 45.54383 235 CYS B N 1
ATOM 10035 C CA . CYS B 1 216 ? 46.58530 21.80945 -31.27282 1.000 43.76290 235 CYS B CA 1
ATOM 10036 C C . CYS B 1 216 ? 46.43215 21.63239 -32.77194 1.000 42.87946 235 CYS B C 1
ATOM 10037 O O . CYS B 1 216 ? 47.27042 21.01573 -33.42412 1.000 45.72543 235 CYS B O 1
ATOM 10045 N N . LEU B 1 217 ? 45.36237 22.19403 -33.32128 1.000 42.30853 236 LEU B N 1
ATOM 10046 C CA . LEU B 1 217 ? 45.06543 22.10723 -34.74049 1.000 41.67171 236 LEU B CA 1
ATOM 10047 C C . LEU B 1 217 ? 45.65233 23.30358 -35.47536 1.000 41.27122 236 LEU B C 1
ATOM 10048 O O . LEU B 1 217 ? 45.54862 24.43894 -35.02032 1.000 42.16937 236 LEU B O 1
ATOM 10064 N N . VAL B 1 218 ? 46.27156 23.05252 -36.62702 1.000 42.24830 237 VAL B N 1
ATOM 10065 C CA . VAL B 1 218 ? 46.84997 24.11158 -37.44671 1.000 38.77097 237 VAL B CA 1
ATOM 10066 C C . VAL B 1 218 ? 45.95649 24.34537 -38.66639 1.000 42.30222 237 VAL B C 1
ATOM 10067 O O . VAL B 1 218 ? 45.68768 23.42224 -39.44627 1.000 43.34061 237 VAL B O 1
ATOM 10080 N N . GLY B 1 219 ? 45.52162 25.58685 -38.83899 1.000 41.54326 238 GLY B N 1
ATOM 10081 C CA . GLY B 1 219 ? 44.86196 26.01242 -40.05162 1.000 41.83678 238 GLY B CA 1
ATOM 10082 C C . GLY B 1 219 ? 45.57906 27.21137 -40.63726 1.000 40.91655 238 GLY B C 1
ATOM 10083 O O . GLY B 1 219 ? 46.22696 27.98076 -39.92428 1.000 40.91235 238 GLY B O 1
ATOM 10087 N N . ASN B 1 220 ? 45.44056 27.38575 -41.94744 1.000 41.15495 239 ASN B N 1
ATOM 10088 C CA . ASN B 1 220 ? 46.04894 28.51566 -42.62710 1.000 40.25819 239 ASN B CA 1
ATOM 10089 C C . ASN B 1 220 ? 45.10902 28.96460 -43.74206 1.000 41.10430 239 ASN B C 1
ATOM 10090 O O . ASN B 1 220 ? 44.79271 28.17861 -44.63117 1.000 42.64863 239 ASN B O 1
ATOM 10101 N N . ASN B 1 221 ? 44.64800 30.21451 -43.66733 1.000 41.33951 240 ASN B N 1
ATOM 10102 C CA . ASN B 1 221 ? 43.66980 30.75940 -44.62314 1.000 41.91562 240 ASN B CA 1
ATOM 10103 C C . ASN B 1 221 ? 44.35417 31.25191 -45.90814 1.000 45.00410 240 ASN B C 1
ATOM 10104 O O . ASN B 1 221 ? 44.42882 32.45501 -46.20955 1.000 45.47516 240 ASN B O 1
ATOM 10115 N N . HIS B 1 222 ? 44.83281 30.28992 -46.69123 1.000 46.16246 241 HIS B N 1
ATOM 10116 C CA . HIS B 1 222 ? 45.53362 30.59595 -47.93976 1.000 47.88490 241 HIS B CA 1
ATOM 10117 C C . HIS B 1 222 ? 44.74857 30.23528 -49.19690 1.000 52.93253 241 HIS B C 1
ATOM 10118 O O . HIS B 1 222 ? 45.21932 30.53164 -50.30658 1.000 53.18385 241 HIS B O 1
ATOM 10132 N N . HIS B 1 223 ? 43.60105 29.56967 -49.06796 1.000 54.94697 242 HIS B N 1
ATOM 10133 C CA . HIS B 1 223 ? 42.73001 29.25858 -50.18940 1.000 60.47849 242 HIS B CA 1
ATOM 10134 C C . HIS B 1 223 ? 43.33430 28.22605 -51.13428 1.000 61.24546 242 HIS B C 1
ATOM 10135 O O . HIS B 1 223 ? 42.87721 28.07957 -52.26294 1.000 63.96997 242 HIS B O 1
ATOM 10149 N N . GLN B 1 224 ? 44.33858 27.48424 -50.68780 1.000 57.66208 243 GLN B N 1
ATOM 10150 C CA . GLN B 1 224 ? 44.99192 26.45432 -51.47207 1.000 57.77348 243 GLN B CA 1
ATOM 10151 C C . GLN B 1 224 ? 44.63078 25.07907 -50.94006 1.000 59.94587 243 GLN B C 1
ATOM 10152 O O . GLN B 1 224 ? 44.00472 24.93949 -49.88340 1.000 58.18905 243 GLN B O 1
ATOM 10166 N N . THR B 1 225 ? 45.06402 24.05147 -51.67343 1.000 56.79560 244 THR B N 1
ATOM 10167 C CA . THR B 1 225 ? 45.06639 22.70922 -51.11470 1.000 59.04420 244 THR B CA 1
ATOM 10168 C C . THR B 1 225 ? 45.93906 22.72836 -49.86248 1.000 59.38046 244 THR B C 1
ATOM 10169 O O . THR B 1 225 ? 47.07333 23.22125 -49.91622 1.000 59.55033 244 THR B O 1
ATOM 10180 N N . PRO B 1 226 ? 45.45391 22.23622 -48.72530 1.000 57.88628 245 PRO B N 1
ATOM 10181 C CA . PRO B 1 226 ? 46.22606 22.38110 -47.48354 1.000 56.69080 245 PRO B CA 1
ATOM 10182 C C . PRO B 1 226 ? 47.64791 21.84326 -47.62552 1.000 56.02083 245 PRO B C 1
ATOM 10183 O O . PRO B 1 226 ? 47.89924 20.85977 -48.31944 1.000 55.08379 245 PRO B O 1
ATOM 10194 N N . PHE B 1 227 ? 48.58688 22.53458 -46.99311 1.000 54.89705 246 PHE B N 1
ATOM 10195 C CA . PHE B 1 227 ? 49.96597 22.08358 -46.97552 1.000 55.95865 246 PHE B CA 1
ATOM 10196 C C . PHE B 1 227 ? 50.18373 21.05477 -45.86512 1.000 53.94485 246 PHE B C 1
ATOM 10197 O O . PHE B 1 227 ? 49.39845 20.92855 -44.91505 1.000 51.31788 246 PHE B O 1
ATOM 10214 N N . ALA B 1 228 ? 51.26812 20.29434 -46.00288 1.000 50.21292 247 ALA B N 1
ATOM 10215 C CA . ALA B 1 228 ? 51.56553 19.25637 -45.02481 1.000 50.13207 247 ALA B CA 1
ATOM 10216 C C . ALA B 1 228 ? 51.71430 19.88177 -43.64485 1.000 51.61815 247 ALA B C 1
ATOM 10217 O O . ALA B 1 228 ? 52.39553 20.90329 -43.48534 1.000 50.52869 247 ALA B O 1
ATOM 10224 N N . GLY B 1 229 ? 51.06980 19.27085 -42.64467 1.000 50.82299 248 GLY B N 1
ATOM 10225 C CA . GLY B 1 229 ? 51.11489 19.76327 -41.28557 1.000 50.72693 248 GLY B CA 1
ATOM 10226 C C . GLY B 1 229 ? 49.88356 20.53829 -40.84707 1.000 50.29954 248 GLY B C 1
ATOM 10227 O O . GLY B 1 229 ? 49.69759 20.73991 -39.64453 1.000 49.73647 248 GLY B O 1
ATOM 10231 N N . GLU B 1 230 ? 49.04248 20.96771 -41.78036 1.000 48.57952 249 GLU B N 1
ATOM 10232 C CA . GLU B 1 230 ? 47.77235 21.58938 -41.44049 1.000 47.46823 249 GLU B CA 1
ATOM 10233 C C . GLU B 1 230 ? 46.76387 20.50900 -41.04673 1.000 48.43814 249 GLU B C 1
ATOM 10234 O O . GLU B 1 230 ? 46.78647 19.39413 -41.58557 1.000 48.49009 249 GLU B O 1
ATOM 10246 N N . ASP B 1 231 ? 45.90527 20.83738 -40.07683 1.000 46.44467 250 ASP B N 1
ATOM 10247 C CA . ASP B 1 231 ? 44.92645 19.89493 -39.53882 1.000 46.62147 250 ASP B CA 1
ATOM 10248 C C . ASP B 1 231 ? 43.48021 20.24786 -39.86365 1.000 47.25036 250 ASP B C 1
ATOM 10249 O O . ASP B 1 231 ? 42.61583 19.38379 -39.72072 1.000 46.66158 250 ASP B O 1
ATOM 10258 N N . ILE B 1 232 ? 43.19381 21.49318 -40.25824 1.000 46.98061 251 ILE B N 1
ATOM 10259 C CA . ILE B 1 232 ? 41.86235 21.89197 -40.69723 1.000 49.39373 251 ILE B CA 1
ATOM 10260 C C . ILE B 1 232 ? 42.01305 22.65386 -42.00681 1.000 47.75176 251 ILE B C 1
ATOM 10261 O O . ILE B 1 232 ? 43.10768 23.07894 -42.38215 1.000 46.41328 251 ILE B O 1
ATOM 10277 N N . GLN B 1 233 ? 40.89483 22.79588 -42.71596 1.000 48.32191 252 GLN B N 1
ATOM 10278 C CA . GLN B 1 233 ? 40.86786 23.54974 -43.97141 1.000 48.28523 252 GLN B CA 1
ATOM 10279 C C . GLN B 1 233 ? 39.80492 24.64590 -43.90186 1.000 51.20380 252 GLN B C 1
ATOM 10280 O O . GLN B 1 233 ? 38.66946 24.37725 -43.50275 1.000 52.12021 252 GLN B O 1
ATOM 10294 N N . ILE B 1 234 ? 40.17328 25.86444 -44.30487 1.000 53.04988 253 ILE B N 1
ATOM 10295 C CA . ILE B 1 234 ? 39.34274 27.04741 -44.13929 1.000 55.86470 253 ILE B CA 1
ATOM 10296 C C . ILE B 1 234 ? 38.79019 27.49086 -45.48251 1.000 60.60577 253 ILE B C 1
ATOM 10297 O O . ILE B 1 234 ? 39.51097 27.49490 -46.48075 1.000 61.53676 253 ILE B O 1
ATOM 10313 N N . PHE B 1 235 ? 37.52747 27.91538 -45.48715 1.000 63.67227 254 PHE B N 1
ATOM 10314 C CA . PHE B 1 235 ? 36.88459 28.56585 -46.62792 1.000 69.14612 254 PHE B CA 1
ATOM 10315 C C . PHE B 1 235 ? 36.35641 29.93071 -46.19269 1.000 72.63190 254 PHE B C 1
ATOM 10316 O O . PHE B 1 235 ? 35.47124 30.00792 -45.33278 1.000 70.40718 2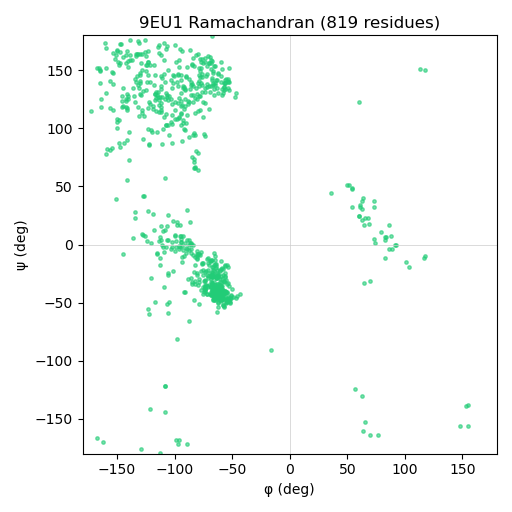54 PHE B O 1
ATOM 10333 N N . GLU B 1 236 ? 36.88430 31.00079 -46.80296 1.000 82.50817 255 GLU B N 1
ATOM 10334 C CA . GLU B 1 236 ? 36.55880 32.37726 -46.42246 1.000 86.62998 255 GLU B CA 1
ATOM 10335 C C . GLU B 1 236 ? 35.21827 32.78591 -47.02861 1.000 96.32753 255 GLU B C 1
ATOM 10336 O O . GLU B 1 236 ? 35.08696 32.88238 -48.24862 1.000 105.26257 255 GLU B O 1
ATOM 10348 N N . ARG B 1 237 ? 34.23207 33.03369 -46.16002 1.000 98.24733 256 ARG B N 1
ATOM 10349 C CA . ARG B 1 237 ? 32.89632 33.53221 -46.51115 1.000 106.75055 256 ARG B CA 1
ATOM 10350 C C . ARG B 1 237 ? 32.38700 32.97069 -47.83656 1.000 123.56713 256 ARG B C 1
ATOM 10351 O O . ARG B 1 237 ? 31.83003 33.68861 -48.67224 1.000 131.34268 256 ARG B O 1
ATOM 10372 N N . ASP B 1 238 ? 32.55725 31.66485 -48.03425 1.000 120.25027 257 ASP B N 1
ATOM 10373 C CA . ASP B 1 238 ? 32.27054 31.12227 -49.35960 1.000 128.49073 257 ASP B CA 1
ATOM 10374 C C . ASP B 1 238 ? 31.67677 29.73487 -49.35303 1.000 127.45953 257 ASP B C 1
ATOM 10375 O O . ASP B 1 238 ? 31.22886 29.28066 -50.41865 1.000 129.94925 257 ASP B O 1
ATOM 10384 N N . LEU B 1 239 ? 31.61451 29.05895 -48.21771 1.000 116.72671 258 LEU B N 1
ATOM 10385 C CA . LEU B 1 239 ? 31.03459 27.73070 -48.11188 1.000 113.80810 258 LEU B CA 1
ATOM 10386 C C . LEU B 1 239 ? 31.79951 26.76288 -49.01138 1.000 117.86785 258 LEU B C 1
ATOM 10387 O O . LEU B 1 239 ? 31.89542 26.98746 -50.22650 1.000 117.23919 258 LEU B O 1
ATOM 10403 N N . PRO B 1 240 ? 32.35139 25.66462 -48.44461 1.000 115.67698 259 PRO B N 1
ATOM 10404 C CA . PRO B 1 240 ? 33.19510 24.73746 -49.22342 1.000 117.95704 259 PRO B CA 1
ATOM 10405 C C . PRO B 1 240 ? 33.12757 24.81677 -50.74491 1.000 113.71473 259 PRO B C 1
ATOM 10406 O O . PRO B 1 240 ? 33.90390 25.56816 -51.34391 1.000 114.99653 259 PRO B O 1
ATOM 10417 N N . GLY B 1 241 ? 32.24657 24.05978 -51.38181 1.000 101.61699 260 GLY B N 1
ATOM 10418 C CA . GLY B 1 241 ? 32.19146 24.06471 -52.83107 1.000 103.06433 260 GLY B CA 1
ATOM 10419 C C . GLY B 1 241 ? 31.44912 25.25488 -53.39941 1.000 112.56867 260 GLY B C 1
ATOM 10420 O O . GLY B 1 241 ? 30.40879 25.08488 -54.04158 1.000 108.64106 260 GLY B O 1
ATOM 10424 N N . GLU B 1 242 ? 31.96859 26.46254 -53.17607 1.000 131.04567 261 GLU B N 1
ATOM 10425 C CA . GLU B 1 242 ? 31.30957 27.67998 -53.64140 1.000 139.38529 261 GLU B CA 1
ATOM 10426 C C . GLU B 1 242 ? 32.28041 28.84778 -53.50797 1.000 141.01989 261 GLU B C 1
ATOM 10427 O O . GLU B 1 242 ? 33.16784 28.83502 -52.64873 1.000 137.31135 261 GLU B O 1
ATOM 10439 N N . ASN B 1 243 ? 32.09949 29.85075 -54.37407 1.000 149.29119 262 ASN B N 1
ATOM 10440 C CA . ASN B 1 243 ? 32.95433 31.04111 -54.42455 1.000 149.27402 262 ASN B CA 1
ATOM 10441 C C . ASN B 1 243 ? 32.10781 32.28629 -54.71146 1.000 148.09025 262 ASN B C 1
ATOM 10442 O O . ASN B 1 243 ? 32.36110 33.03936 -55.65413 1.000 146.31595 262 ASN B O 1
ATOM 10453 N N . THR B 1 244 ? 31.08699 32.51497 -53.87623 1.000 150.32167 263 THR B N 1
ATOM 10454 C CA . THR B 1 244 ? 30.23943 33.69761 -54.02007 1.000 145.21279 263 THR B CA 1
ATOM 10455 C C . THR B 1 244 ? 31.03845 34.98298 -53.81925 1.000 142.89779 263 THR B C 1
ATOM 10456 O O . THR B 1 244 ? 31.06952 35.85870 -54.69368 1.000 135.74740 263 THR B O 1
ATOM 10467 N N . ALA B 1 245 ? 31.67795 35.12113 -52.65132 1.000 141.56406 264 ALA B N 1
ATOM 10468 C CA . ALA B 1 245 ? 32.41925 36.33758 -52.33664 1.000 134.20021 264 ALA B CA 1
ATOM 10469 C C . ALA B 1 245 ? 33.68955 36.48291 -53.16887 1.000 133.89906 264 ALA B C 1
ATOM 10470 O O . ALA B 1 245 ? 34.23164 37.58987 -53.25701 1.000 125.98686 264 ALA B O 1
ATOM 10477 N N . GLY B 1 246 ? 34.17206 35.39867 -53.77586 1.000 139.61211 265 GLY B N 1
ATOM 10478 C CA . GLY B 1 246 ? 35.39490 35.43256 -54.55496 1.000 135.16000 265 GLY B CA 1
ATOM 10479 C C . GLY B 1 246 ? 36.66806 35.22865 -53.76664 1.000 128.50091 265 GLY B C 1
ATOM 10480 O O . GLY B 1 246 ? 37.75189 35.52268 -54.28377 1.000 122.90901 265 GLY B O 1
ATOM 10484 N N . LEU B 1 247 ? 36.57805 34.71516 -52.53884 1.000 129.55529 266 LEU B N 1
ATOM 10485 C CA . LEU B 1 247 ? 37.71552 34.63385 -51.63267 1.000 121.95559 266 LEU B CA 1
ATOM 10486 C C . LEU B 1 247 ? 38.28090 33.23023 -51.47590 1.000 115.27192 266 LEU B C 1
ATOM 10487 O O . LEU B 1 247 ? 39.46249 33.09366 -51.16230 1.000 108.86699 266 LEU B O 1
ATOM 10503 N N . SER B 1 248 ? 37.47195 32.18709 -51.67757 1.000 123.44676 267 SER B N 1
ATOM 10504 C CA . SER B 1 248 ? 37.93852 30.81579 -51.49403 1.000 123.12132 267 SER B CA 1
ATOM 10505 C C . SER B 1 248 ? 37.05812 29.81958 -52.24546 1.000 135.02971 267 SER B C 1
ATOM 10506 O O . SER B 1 248 ? 36.16128 29.20021 -51.65451 1.000 130.94797 267 SER B O 1
ATOM 10514 N N . GLY B 1 249 ? 37.30615 29.66346 -53.54727 1.000 136.32113 268 GLY B N 1
ATOM 10515 C CA . GLY B 1 249 ? 36.64364 28.64357 -54.33677 1.000 134.42909 268 GLY B CA 1
ATOM 10516 C C . GLY B 1 249 ? 37.60689 27.53507 -54.71083 1.000 135.25642 268 GLY B C 1
ATOM 10517 O O . GLY B 1 249 ? 37.80303 27.23966 -55.89587 1.000 125.08036 268 GLY B O 1
ATOM 10521 N N . GLN B 1 250 ? 38.21248 26.91367 -53.69587 1.000 136.73891 269 GLN B N 1
ATOM 10522 C CA . GLN B 1 250 ? 39.29159 25.95898 -53.87455 1.000 135.46386 269 GLN B CA 1
ATOM 10523 C C . GLN B 1 250 ? 38.75989 24.52489 -53.80411 1.000 143.16638 269 GLN B C 1
ATOM 10524 O O . GLN B 1 250 ? 37.54720 24.28060 -53.83003 1.000 138.52901 269 GLN B O 1
ATOM 10538 N N . SER B 1 251 ? 39.68060 23.56275 -53.71647 1.000 157.47803 270 SER B N 1
ATOM 10539 C CA . SER B 1 251 ? 39.32176 22.15863 -53.58317 1.000 156.55418 270 SER B CA 1
ATOM 10540 C C . SER B 1 251 ? 38.65921 21.91129 -52.22420 1.000 150.52119 270 SER B C 1
ATOM 10541 O O . SER B 1 251 ? 38.49739 22.81819 -51.40301 1.000 154.18279 270 SER B O 1
ATOM 10549 N N . VAL B 1 252 ? 38.27279 20.65873 -51.98246 1.000 144.18018 271 VAL B N 1
ATOM 10550 C CA . VAL B 1 252 ? 37.70569 20.22408 -50.70465 1.000 134.28042 271 VAL B CA 1
ATOM 10551 C C . VAL B 1 252 ? 38.35849 18.89003 -50.35003 1.000 134.91153 271 VAL B C 1
ATOM 10552 O O . VAL B 1 252 ? 38.47843 18.00975 -51.20955 1.000 130.43941 271 VAL B O 1
ATOM 10565 N N . SER B 1 253 ? 38.78359 18.73730 -49.08997 1.000 138.21716 272 SER B N 1
ATOM 10566 C CA . SER B 1 253 ? 39.79255 17.74319 -48.73359 1.000 137.55492 272 SER B CA 1
ATOM 10567 C C . SER B 1 253 ? 39.35445 16.86660 -47.55981 1.000 126.21028 272 SER B C 1
ATOM 10568 O O . SER B 1 253 ? 38.23644 16.97443 -47.04373 1.000 120.48929 272 SER B O 1
ATOM 10576 N N . HIS B 1 254 ? 40.28171 15.98961 -47.14137 1.000 112.86270 273 HIS B N 1
ATOM 10577 C CA . HIS B 1 254 ? 40.07974 15.03955 -46.05863 1.000 99.02686 273 HIS B CA 1
ATOM 10578 C C . HIS B 1 254 ? 40.21067 15.65666 -44.66899 1.000 85.06731 273 HIS B C 1
ATOM 10579 O O . HIS B 1 254 ? 39.93918 14.97217 -43.67685 1.000 81.16291 273 HIS B O 1
ATOM 10593 N N . LEU B 1 255 ? 40.63576 16.90689 -44.56020 1.000 73.33796 274 LEU B N 1
ATOM 10594 C CA . LEU B 1 255 ? 40.72678 17.54727 -43.25623 1.000 60.31903 274 LEU B CA 1
ATOM 10595 C C . LEU B 1 255 ? 39.38056 18.14056 -42.86821 1.000 52.45445 274 LEU B C 1
ATOM 10596 O O . LEU B 1 255 ? 38.55879 18.46410 -43.73433 1.000 51.92036 274 LEU B O 1
ATOM 10612 N N . PRO B 1 256 ? 39.12396 18.31161 -41.56784 1.000 46.03012 275 PRO B N 1
ATOM 10613 C CA . PRO B 1 256 ? 37.91219 19.00442 -41.15762 1.000 42.37774 275 PRO B CA 1
ATOM 10614 C C . PRO B 1 256 ? 37.80354 20.40476 -41.76222 1.000 42.93068 275 PRO B C 1
ATOM 10615 O O . PRO B 1 256 ? 38.77763 21.15485 -41.81295 1.000 43.74486 275 PRO B O 1
ATOM 10626 N N . LEU B 1 257 ? 36.58711 20.75535 -42.18601 1.000 41.79158 276 LEU B N 1
ATOM 10627 C CA . LEU B 1 257 ? 36.29122 22.00019 -42.88392 1.000 42.22874 276 LEU B CA 1
ATOM 10628 C C . LEU B 1 257 ? 35.67287 23.02480 -41.94190 1.000 39.72010 276 LEU B C 1
ATOM 10629 O O . LEU B 1 257 ? 34.89390 22.68282 -41.05819 1.000 39.23537 276 LEU B O 1
ATOM 10645 N N . GLU B 1 258 ? 35.98958 24.30038 -42.18271 1.000 39.69794 277 GLU B N 1
ATOM 10646 C CA . GLU B 1 258 ? 35.42565 25.40163 -41.41595 1.000 39.22115 277 GLU B CA 1
ATOM 10647 C C . GLU B 1 258 ? 35.22030 26.58565 -42.34353 1.000 40.37007 277 GLU B C 1
ATOM 10648 O O . GLU B 1 258 ? 36.09020 26.89364 -43.17161 1.000 45.02624 277 GLU B O 1
ATOM 10660 N N . THR B 1 259 ? 34.04922 27.22038 -42.23544 1.000 40.46947 278 THR B N 1
ATOM 10661 C CA . THR B 1 259 ? 33.77622 28.44401 -42.97482 1.000 43.37364 278 THR B CA 1
ATOM 10662 C C . THR B 1 259 ? 33.37473 29.52504 -41.98530 1.000 41.70589 278 THR B C 1
ATOM 10663 O O . THR B 1 259 ? 32.89226 29.23144 -40.90507 1.000 41.33702 278 THR B O 1
ATOM 10674 N N . CYS B 1 260 ? 33.58611 30.77826 -42.36711 1.000 42.95045 279 CYS B N 1
ATOM 10675 C CA . CYS B 1 260 ? 33.33548 31.90135 -41.48864 1.000 43.96052 279 CYS B CA 1
ATOM 10676 C C . CYS B 1 260 ? 32.35819 32.87072 -42.13614 1.000 46.05862 279 CYS B C 1
ATOM 10677 O O . CYS B 1 260 ? 32.33223 33.02707 -43.35948 1.000 49.46359 279 CYS B O 1
ATOM 10685 N N . GLU B 1 261 ? 31.52933 33.48937 -41.29645 1.000 42.67815 280 GLU B N 1
ATOM 10686 C CA . GLU B 1 261 ? 30.58641 34.52886 -41.71371 1.000 43.83430 280 GLU B CA 1
ATOM 10687 C C . GLU B 1 261 ? 30.59093 35.63907 -40.67161 1.000 43.40949 280 GLU B C 1
ATOM 10688 O O . GLU B 1 261 ? 30.98060 35.41267 -39.52776 1.000 41.41254 280 GLU B O 1
ATOM 10700 N N . THR B 1 262 ? 30.15085 36.84142 -41.07622 1.000 43.08147 281 THR B N 1
ATOM 10701 C CA . THR B 1 262 ? 29.92966 37.93767 -40.13587 1.000 43.16870 281 THR B CA 1
ATOM 10702 C C . THR B 1 262 ? 28.44223 38.03234 -39.78390 1.000 42.97850 281 THR B C 1
ATOM 10703 O O . THR B 1 262 ? 27.58165 37.53864 -40.50905 1.000 43.18141 281 THR B O 1
ATOM 10714 N N . MET B 1 263 ? 28.14990 38.62492 -38.62916 1.000 42.10840 282 MET B N 1
ATOM 10715 C CA . MET B 1 263 ? 26.76793 38.75260 -38.19917 1.000 43.65951 282 MET B CA 1
ATOM 10716 C C . MET B 1 263 ? 26.14243 40.00596 -38.79140 1.000 45.17587 282 MET B C 1
ATOM 10717 O O . MET B 1 263 ? 24.91660 40.10635 -38.91813 1.000 43.98164 282 MET B O 1
ATOM 10731 N N . ASN B 1 264 ? 26.97082 41.01114 -39.03394 1.000 46.58449 283 ASN B N 1
ATOM 10732 C CA . ASN B 1 264 ? 26.53889 42.22582 -39.73083 1.000 50.81935 283 ASN B CA 1
ATOM 10733 C C . ASN B 1 264 ? 27.43394 42.34296 -40.96998 1.000 51.16422 283 ASN B C 1
ATOM 10734 O O . ASN B 1 264 ? 27.80158 41.32991 -41.57578 1.000 51.56019 283 ASN B O 1
ATOM 10745 N N . GLY B 1 265 ? 27.83645 43.52066 -41.32670 1.000 57.57086 284 GLY B N 1
ATOM 10746 C CA . GLY B 1 265 ? 28.73446 43.56810 -42.45955 1.000 57.46340 284 GLY B CA 1
ATOM 10747 C C . GLY B 1 265 ? 30.21347 43.49649 -42.13710 1.000 58.27554 284 GLY B C 1
ATOM 10748 O O . GLY B 1 265 ? 31.03904 43.57221 -43.04756 1.000 58.97930 284 GLY B O 1
ATOM 10752 N N . MET B 1 266 ? 30.62930 43.36791 -40.87273 1.000 57.26618 285 MET B N 1
ATOM 10753 C CA . MET B 1 266 ? 32.04306 43.59638 -40.64091 1.000 56.72564 285 MET B CA 1
ATOM 10754 C C . MET B 1 266 ? 32.64756 42.64561 -39.62738 1.000 46.08527 285 MET B C 1
ATOM 10755 O O . MET B 1 266 ? 31.96836 41.86660 -38.97431 1.000 45.22928 285 MET B O 1
ATOM 10769 N N . TRP B 1 267 ? 33.98032 42.66013 -39.62456 1.000 44.78123 286 TRP B N 1
ATOM 10770 C CA . TRP B 1 267 ? 34.87227 41.79169 -38.85953 1.000 40.83151 286 TRP B CA 1
ATOM 10771 C C . TRP B 1 267 ? 35.29084 42.55690 -37.60920 1.000 38.70672 286 TRP B C 1
ATOM 10772 O O . TRP B 1 267 ? 34.69795 42.33569 -36.55423 1.000 38.32174 286 TRP B O 1
ATOM 10793 N N . GLY B 1 268 ? 36.26336 43.44922 -37.69109 1.000 38.02043 287 GLY B N 1
ATOM 10794 C CA . GLY B 1 268 ? 36.49102 44.38225 -36.59870 1.000 38.15206 287 GLY B CA 1
ATOM 10795 C C . GLY B 1 268 ? 35.37960 45.42647 -36.48854 1.000 37.84362 287 GLY B C 1
ATOM 10796 O O . GLY B 1 268 ? 34.68846 45.72637 -37.45433 1.000 38.63384 287 GLY B O 1
ATOM 10800 N N . TYR B 1 269 ? 35.21174 45.98989 -35.30259 1.000 34.80460 288 TYR B N 1
ATOM 10801 C CA . TYR B 1 269 ? 34.05590 46.85444 -35.03022 1.000 34.77792 288 TYR B CA 1
ATOM 10802 C C . TYR B 1 269 ? 34.00459 48.03379 -36.00200 1.000 35.99983 288 TYR B C 1
ATOM 10803 O O . TYR B 1 269 ? 35.00232 48.70822 -36.22895 1.000 36.04093 288 TYR B O 1
ATOM 10821 N N . LYS B 1 270 ? 32.83250 48.25477 -36.59893 1.000 37.84011 289 LYS B N 1
ATOM 10822 C CA . LYS B 1 270 ? 32.56089 49.41268 -37.43759 1.000 39.66340 289 LYS B CA 1
ATOM 10823 C C . LYS B 1 270 ? 31.37277 50.18356 -36.87336 1.000 40.59604 289 LYS B C 1
ATOM 10824 O O . LYS B 1 270 ? 30.27864 49.62648 -36.76525 1.000 43.58182 289 LYS B O 1
ATOM 10843 N N . ILE B 1 271 ? 31.57551 51.47569 -36.56745 1.000 39.21795 290 ILE B N 1
ATOM 10844 C CA . ILE B 1 271 ? 30.52115 52.24458 -35.92298 1.000 39.13524 290 ILE B CA 1
ATOM 10845 C C . ILE B 1 271 ? 29.39052 52.59624 -36.90160 1.000 42.95621 290 ILE B C 1
ATOM 10846 O O . ILE B 1 271 ? 28.24801 52.81327 -36.47460 1.000 44.22627 290 ILE B O 1
ATOM 10862 N N . THR B 1 272 ? 29.66086 52.63204 -38.20826 1.000 41.97361 291 THR B N 1
ATOM 10863 C CA . THR B 1 272 ? 28.56283 52.86341 -39.14514 1.000 44.63804 291 THR B CA 1
ATOM 10864 C C . THR B 1 272 ? 27.64239 51.64607 -39.26783 1.000 48.92319 291 THR B C 1
ATOM 10865 O O . THR B 1 272 ? 26.48164 51.81241 -39.66176 1.000 54.37150 291 THR B O 1
ATOM 10876 N N . ASP B 1 273 ? 28.14174 50.43993 -38.94296 1.000 52.14400 292 ASP B N 1
ATOM 10877 C CA . ASP B 1 273 ? 27.55377 49.15835 -39.36053 1.000 58.87495 292 ASP B CA 1
ATOM 10878 C C . ASP B 1 273 ? 26.61034 48.63964 -38.29371 1.000 62.53586 292 ASP B C 1
ATOM 10879 O O . ASP B 1 273 ? 27.00477 47.86161 -37.42110 1.000 57.67157 292 ASP B O 1
ATOM 10888 N N . GLN B 1 274 ? 25.34237 49.02885 -38.38459 1.000 60.61754 293 GLN B N 1
ATOM 10889 C CA . GLN B 1 274 ? 24.36077 48.58439 -37.40879 1.000 63.75509 293 GLN B CA 1
ATOM 10890 C C . GLN B 1 274 ? 23.24555 47.78168 -38.07465 1.000 60.95883 293 GLN B C 1
ATOM 10891 O O . GLN B 1 274 ? 22.13347 47.70367 -37.55799 1.000 66.19855 293 GLN B O 1
ATOM 10905 N N . ASN B 1 275 ? 23.54296 47.15861 -39.19997 1.000 59.52804 294 ASN B N 1
ATOM 10906 C CA . ASN B 1 275 ? 22.58538 46.30239 -39.90939 1.000 57.06888 294 ASN B CA 1
ATOM 10907 C C . ASN B 1 275 ? 22.92039 44.83988 -39.62045 1.000 52.74711 294 ASN B C 1
ATOM 10908 O O . ASN B 1 275 ? 23.63629 44.19665 -40.37955 1.000 54.29225 294 ASN B O 1
ATOM 10919 N N . TYR B 1 276 ? 22.37251 44.29944 -38.52885 1.000 47.35629 295 TYR B N 1
ATOM 10920 C CA . TYR B 1 276 ? 22.61512 42.90414 -38.17707 1.000 45.13322 295 TYR B CA 1
ATOM 10921 C C . TYR B 1 276 ? 21.63098 41.97991 -38.89264 1.000 42.42779 295 TYR B C 1
ATOM 10922 O O . TYR B 1 276 ? 20.43556 42.26395 -39.02194 1.000 41.73246 295 TYR B O 1
ATOM 10940 N N . LYS B 1 277 ? 22.15396 40.88380 -39.39470 1.000 41.20729 296 LYS B N 1
ATOM 10941 C CA . LYS B 1 277 ? 21.32197 39.88891 -40.04259 1.000 40.94076 296 LYS B CA 1
ATOM 10942 C C . LYS B 1 277 ? 20.36258 39.25917 -39.03322 1.000 39.83773 296 LYS B C 1
ATOM 10943 O O . LYS B 1 277 ? 20.61411 39.23290 -37.83565 1.000 39.31258 296 LYS B O 1
ATOM 10962 N N . SER B 1 278 ? 19.24039 38.77959 -39.54682 1.000 38.96115 297 SER B N 1
ATOM 10963 C CA . SER B 1 278 ? 18.22250 38.17645 -38.71118 1.000 39.62622 297 SER B CA 1
ATOM 10964 C C . SER B 1 278 ? 18.71034 36.86512 -38.07264 1.000 37.40603 297 SER B C 1
ATOM 10965 O O . SER B 1 278 ? 19.52710 36.14498 -38.61004 1.000 36.92860 297 SER B O 1
ATOM 10973 N N . THR B 1 279 ? 18.17782 36.57390 -36.87483 1.000 37.47829 298 THR B N 1
ATOM 10974 C CA . THR B 1 279 ? 18.37108 35.25683 -36.26311 1.000 36.98367 298 THR B CA 1
ATOM 10975 C C . THR B 1 279 ? 18.13552 34.11510 -37.25898 1.000 36.02898 298 THR B C 1
ATOM 10976 O O . THR B 1 279 ? 18.92859 33.16937 -37.33319 1.000 35.62097 298 THR B O 1
ATOM 10987 N N . LYS B 1 280 ? 17.06931 34.19727 -38.06723 1.000 36.76377 299 LYS B N 1
ATOM 10988 C CA . LYS B 1 280 ? 16.82437 33.15007 -39.04792 1.000 36.51280 299 LYS B CA 1
ATOM 10989 C C . LYS B 1 280 ? 17.99651 33.01586 -40.02179 1.000 35.60180 299 LYS B C 1
ATOM 10990 O O . LYS B 1 280 ? 18.45752 31.90593 -40.32890 1.000 35.28841 299 LYS B O 1
ATOM 11009 N N . THR B 1 281 ? 18.50371 34.14393 -40.51728 1.000 36.91848 300 THR B N 1
ATOM 11010 C CA . THR B 1 281 ? 19.65903 34.10968 -41.43272 1.000 35.43544 300 THR B CA 1
ATOM 11011 C C . THR B 1 281 ? 20.86532 33.45063 -40.78406 1.000 34.62410 300 THR B C 1
ATOM 11012 O O . THR B 1 281 ? 21.57689 32.65132 -41.42301 1.000 34.83882 300 THR B O 1
ATOM 11023 N N . LEU B 1 282 ? 21.10343 33.75840 -39.50216 1.000 35.20491 301 LEU B N 1
ATOM 11024 C CA . LEU B 1 282 ? 22.25524 33.18723 -38.80533 1.000 34.51185 301 LEU B CA 1
ATOM 11025 C C . LEU B 1 282 ? 22.08328 31.68421 -38.58212 1.000 34.39771 301 LEU B C 1
ATOM 11026 O O . LEU B 1 282 ? 23.01755 30.89586 -38.80822 1.000 35.21111 301 LEU B O 1
ATOM 11042 N N . ILE B 1 283 ? 20.89119 31.25644 -38.16830 1.000 34.31199 302 ILE B N 1
ATOM 11043 C CA . ILE B 1 283 ? 20.64033 29.82897 -38.01092 1.000 33.81317 302 ILE B CA 1
ATOM 11044 C C . ILE B 1 283 ? 20.83236 29.10999 -39.34510 1.000 33.97234 302 ILE B C 1
ATOM 11045 O O . ILE B 1 283 ? 21.43068 28.02649 -39.39933 1.000 34.54331 302 ILE B O 1
ATOM 11061 N N . HIS B 1 284 ? 20.33538 29.68546 -40.43750 1.000 34.79333 303 HIS B N 1
ATOM 11062 C CA . HIS B 1 284 ? 20.57083 29.09245 -41.75568 1.000 34.44583 303 HIS B CA 1
ATOM 11063 C C . HIS B 1 284 ? 22.05376 28.98569 -42.10768 1.000 35.24827 303 HIS B C 1
ATOM 11064 O O . HIS B 1 284 ? 22.45821 27.99560 -42.71764 1.000 35.56799 303 HIS B O 1
ATOM 11078 N N . TYR B 1 285 ? 22.89170 29.96252 -41.72204 1.000 35.32124 304 TYR B N 1
ATOM 11079 C CA . TYR B 1 285 ? 24.32548 29.83381 -41.99627 1.000 36.25828 304 TYR B CA 1
ATOM 11080 C C . TYR B 1 285 ? 24.86585 28.58877 -41.32270 1.000 35.45218 304 TYR B C 1
ATOM 11081 O O . TYR B 1 285 ? 25.66128 27.84407 -41.90498 1.000 35.76261 304 TYR B O 1
ATOM 11099 N N . LEU B 1 286 ? 24.48301 28.38249 -40.05029 1.000 35.39425 305 LEU B N 1
ATOM 11100 C CA . LEU B 1 286 ? 24.98035 27.25271 -39.27138 1.000 34.80519 305 LEU B CA 1
ATOM 11101 C C . LEU B 1 286 ? 24.48559 25.93762 -39.84711 1.000 35.09163 305 LEU B C 1
ATOM 11102 O O . LEU B 1 286 ? 25.26084 24.98110 -40.01217 1.000 35.19778 305 LEU B O 1
ATOM 11118 N N . VAL B 1 287 ? 23.18841 25.86750 -40.14615 1.000 34.66377 306 VAL B N 1
ATOM 11119 C CA . VAL B 1 287 ? 22.60587 24.61843 -40.64578 1.000 34.59048 306 VAL B CA 1
ATOM 11120 C C . VAL B 1 287 ? 23.19848 24.25295 -41.99580 1.000 34.47268 306 VAL B C 1
ATOM 11121 O O . VAL B 1 287 ? 23.55467 23.08902 -42.25169 1.000 35.54877 306 VAL B O 1
ATOM 11134 N N . LYS B 1 288 ? 23.31532 25.23636 -42.89012 1.000 35.39530 307 LYS B N 1
ATOM 11135 C CA . LYS B 1 288 ? 23.87156 24.95512 -44.20119 1.000 36.48982 307 LYS B CA 1
ATOM 11136 C C . LYS B 1 288 ? 25.33254 24.54166 -44.10343 1.000 38.00877 307 LYS B C 1
ATOM 11137 O O . LYS B 1 288 ? 25.77252 23.66458 -44.84037 1.000 38.30655 307 LYS B O 1
ATOM 11156 N N . ALA B 1 289 ? 26.11267 25.19340 -43.23454 1.000 37.34635 308 ALA B N 1
ATOM 11157 C CA . ALA B 1 289 ? 27.49119 24.76540 -43.03158 1.000 38.13678 308 ALA B CA 1
ATOM 11158 C C . ALA B 1 289 ? 27.53767 23.29676 -42.59071 1.000 36.89841 308 ALA B C 1
ATOM 11159 O O . ALA B 1 289 ? 28.22349 22.48109 -43.20515 1.000 37.79081 308 ALA B O 1
ATOM 11166 N N . ALA B 1 290 ? 26.79053 22.95275 -41.54656 1.000 36.23514 309 ALA B N 1
ATOM 11167 C CA . ALA B 1 290 ? 26.74789 21.58272 -41.05815 1.000 36.65927 309 ALA B CA 1
ATOM 11168 C C . ALA B 1 290 ? 26.32884 20.62155 -42.15347 1.000 35.84471 309 ALA B C 1
ATOM 11169 O O . ALA B 1 290 ? 26.89268 19.51390 -42.28486 1.000 37.22894 309 ALA B O 1
ATOM 11176 N N . GLY B 1 291 ? 25.36240 21.03414 -42.96834 1.000 36.16202 310 GLY B N 1
ATOM 11177 C CA . GLY B 1 291 ? 24.92268 20.22775 -44.07997 1.000 35.81700 310 GLY B CA 1
ATOM 11178 C C . GLY B 1 291 ? 25.95881 19.97550 -45.14554 1.000 37.62264 310 GLY B C 1
ATOM 11179 O O . GLY B 1 291 ? 25.81700 18.99066 -45.88173 1.000 36.63286 310 GLY B O 1
ATOM 11183 N N . LYS B 1 292 ? 27.01643 20.80360 -45.22783 1.000 37.92210 311 LYS B N 1
ATOM 11184 C CA . LYS B 1 292 ? 28.13732 20.53006 -46.15237 1.000 38.88312 311 LYS B CA 1
ATOM 11185 C C . LYS B 1 292 ? 29.37185 20.04550 -45.40667 1.000 40.22745 311 LYS B C 1
ATOM 11186 O O . LYS B 1 292 ? 30.50171 20.17803 -45.90413 1.000 41.04453 311 LYS B O 1
ATOM 11205 N N . ASP B 1 293 ? 29.17617 19.46117 -44.23554 1.000 39.04062 312 ASP B N 1
ATOM 11206 C CA . ASP B 1 293 ? 30.24468 18.87028 -43.44642 1.000 38.54239 312 ASP B CA 1
ATOM 11207 C C . ASP B 1 293 ? 31.26593 19.91195 -43.00013 1.000 38.24742 312 ASP B C 1
ATOM 11208 O O . ASP B 1 293 ? 32.46889 19.65303 -43.00435 1.000 38.84687 312 ASP B O 1
ATOM 11217 N N . ALA B 1 294 ? 30.79871 21.09045 -42.61856 1.000 38.34392 313 ALA B N 1
ATOM 11218 C CA . ALA B 1 294 ? 31.70115 22.16634 -42.22834 1.000 39.50498 313 ALA B CA 1
ATOM 11219 C C . ALA B 1 294 ? 31.25464 22.81856 -40.92669 1.000 37.89644 313 ALA B C 1
ATOM 11220 O O . ALA B 1 294 ? 30.06405 22.93834 -40.65494 1.000 37.53876 313 ALA B O 1
ATOM 11227 N N . ASN B 1 295 ? 32.22350 23.23460 -40.13443 1.000 37.43212 314 ASN B N 1
ATOM 11228 C CA . ASN B 1 295 ? 31.96346 24.06461 -38.95971 1.000 37.63588 314 ASN B CA 1
ATOM 11229 C C . ASN B 1 295 ? 31.66247 25.47395 -39.43148 1.000 36.89757 314 ASN B C 1
ATOM 11230 O O . ASN B 1 295 ? 32.08170 25.86989 -40.52816 1.000 37.66932 314 ASN B O 1
ATOM 11241 N N . LEU B 1 296 ? 30.94740 26.23361 -38.60007 1.000 36.51971 315 LEU B N 1
ATOM 11242 C CA . LEU B 1 296 ? 30.73112 27.65732 -38.84839 1.000 37.08815 315 LEU B CA 1
ATOM 11243 C C . LEU B 1 296 ? 31.40248 28.47061 -37.74844 1.000 36.85694 315 LEU B C 1
ATOM 11244 O O . LEU B 1 296 ? 31.12409 28.26574 -36.56011 1.000 36.58311 315 LEU B O 1
ATOM 11260 N N . LEU B 1 297 ? 32.21029 29.43328 -38.15205 1.000 36.42533 316 LEU B N 1
ATOM 11261 C CA . LEU B 1 297 ? 32.80411 30.43233 -37.27148 1.000 37.40962 316 LEU B CA 1
ATOM 11262 C C . LEU B 1 297 ? 32.11523 31.76903 -37.58081 1.000 39.00263 316 LEU B C 1
ATOM 11263 O O . LEU B 1 297 ? 32.33311 32.34265 -38.64954 1.000 38.80194 316 LEU B O 1
ATOM 11279 N N . MET B 1 298 ? 31.29663 32.24793 -36.64018 1.000 36.70073 317 MET B N 1
ATOM 11280 C CA . MET B 1 298 ? 30.46317 33.44828 -36.77480 1.000 37.48877 317 MET B CA 1
ATOM 11281 C C . MET B 1 298 ? 31.09508 34.59718 -36.00852 1.000 36.51139 317 MET B C 1
ATOM 11282 O O . MET B 1 298 ? 31.33778 34.47142 -34.81052 1.000 35.64867 317 MET B O 1
ATOM 11296 N N . ASN B 1 299 ? 31.32866 35.72690 -36.69372 1.000 36.76221 318 ASN B N 1
ATOM 11297 C CA . ASN B 1 299 ? 32.18394 36.76477 -36.15148 1.000 36.15226 318 ASN B CA 1
ATOM 11298 C C . ASN B 1 299 ? 31.41750 37.84662 -35.40476 1.000 36.76665 318 ASN B C 1
ATOM 11299 O O . ASN B 1 299 ? 30.32181 38.22833 -35.80007 1.000 37.59072 318 ASN B O 1
ATOM 11310 N N . ILE B 1 300 ? 31.99601 38.32275 -34.29931 1.000 35.92617 319 ILE B N 1
ATOM 11311 C CA . ILE B 1 300 ? 31.56719 39.53398 -33.61198 1.000 35.41660 319 ILE B CA 1
ATOM 11312 C C . ILE B 1 300 ? 32.77167 40.45568 -33.51084 1.000 35.66108 319 ILE B C 1
ATOM 11313 O O . ILE B 1 300 ? 33.88703 39.97919 -33.29401 1.000 34.91588 319 ILE B O 1
ATOM 11329 N N . GLY B 1 301 ? 32.55308 41.75971 -33.71645 1.000 34.89891 320 GLY B N 1
ATOM 11330 C CA . GLY B 1 301 ? 33.59322 42.75922 -33.55949 1.000 34.30701 320 GLY B CA 1
ATOM 11331 C C . GLY B 1 301 ? 33.39478 43.60186 -32.30038 1.000 35.39490 320 GLY B C 1
ATOM 11332 O O . GLY B 1 301 ? 32.57060 44.51781 -32.26889 1.000 34.97167 320 GLY B O 1
ATOM 11336 N N . PRO B 1 302 ? 34.16430 43.33183 -31.24395 1.000 32.79673 321 PRO B N 1
ATOM 11337 C CA . PRO B 1 302 ? 33.93448 44.03795 -29.97479 1.000 35.67791 321 PRO B CA 1
ATOM 11338 C C . PRO B 1 302 ? 34.27896 45.52304 -30.04834 1.000 35.37861 321 PRO B C 1
ATOM 11339 O O . PRO B 1 302 ? 35.14336 45.95364 -30.81077 1.000 35.80346 321 PRO B O 1
ATOM 11350 N N . GLN B 1 303 ? 33.57973 46.29336 -29.24200 1.000 35.62594 322 GLN B N 1
ATOM 11351 C CA . GLN B 1 303 ? 33.66570 47.74777 -29.22352 1.000 36.67284 322 GLN B CA 1
ATOM 11352 C C . GLN B 1 303 ? 34.93495 48.23820 -28.52452 1.000 35.99336 322 GLN B C 1
ATOM 11353 O O . GLN B 1 303 ? 35.53592 47.51644 -27.71892 1.000 36.04281 322 GLN B O 1
ATOM 11367 N N . PRO B 1 304 ? 35.35830 49.47674 -28.78926 1.000 36.81172 323 PRO B N 1
ATOM 11368 C CA . PRO B 1 304 ? 36.50797 50.02388 -28.04616 1.000 37.47157 323 PRO B CA 1
ATOM 11369 C C . PRO B 1 304 ? 36.23310 50.28469 -26.55686 1.000 38.03748 323 PRO B C 1
ATOM 11370 O O . PRO B 1 304 ? 37.19308 50.52777 -25.81866 1.000 38.53726 323 PRO B O 1
ATOM 11381 N N . ASP B 1 305 ? 34.98399 50.26889 -26.10667 1.000 38.11840 324 ASP B N 1
ATOM 11382 C CA . ASP B 1 305 ? 34.70915 50.32905 -24.65916 1.000 38.71544 324 ASP B CA 1
ATOM 11383 C C . ASP B 1 305 ? 34.73808 48.94589 -24.00732 1.000 38.05653 324 ASP B C 1
ATOM 11384 O O . ASP B 1 305 ? 34.52537 48.84830 -22.80800 1.000 38.59641 324 ASP B O 1
ATOM 11393 N N . GLY B 1 306 ? 35.01493 47.88816 -24.77621 1.000 37.20652 325 GLY B N 1
ATOM 11394 C CA . GLY B 1 306 ? 35.16602 46.57237 -24.20792 1.000 38.50450 325 GLY B CA 1
ATOM 11395 C C . GLY B 1 306 ? 33.91750 45.72138 -24.15303 1.000 39.87121 325 GLY B C 1
ATOM 11396 O O . GLY B 1 306 ? 33.98187 44.59245 -23.64765 1.000 39.58816 325 GLY B O 1
ATOM 11400 N N . GLU B 1 307 ? 32.77203 46.22308 -24.61116 1.000 38.96414 326 GLU B N 1
ATOM 11401 C CA . GLU B 1 307 ? 31.55544 45.41983 -24.64066 1.000 40.23902 326 GLU B CA 1
ATOM 11402 C C . GLU B 1 307 ? 31.37461 44.76776 -26.00168 1.000 38.76432 326 GLU B C 1
ATOM 11403 O O . GLU B 1 307 ? 31.72338 45.34670 -27.03918 1.000 36.25176 326 GLU B O 1
ATOM 11415 N N . LEU B 1 308 ? 30.81147 43.54568 -25.99076 1.000 38.33538 327 LEU B N 1
ATOM 11416 C CA . LEU B 1 308 ? 30.27920 42.97777 -27.22481 1.000 37.89009 327 LEU B CA 1
ATOM 11417 C C . LEU B 1 308 ? 29.01560 43.73631 -27.63310 1.000 37.36323 327 LEU B C 1
ATOM 11418 O O . LEU B 1 308 ? 28.17823 44.03739 -26.77657 1.000 36.90047 327 LEU B O 1
ATOM 11434 N N . PRO B 1 309 ? 28.85458 44.07110 -28.91162 1.000 37.08574 328 PRO B N 1
ATOM 11435 C CA . PRO B 1 309 ? 27.64375 44.77537 -29.34557 1.000 37.08567 328 PRO B CA 1
ATOM 11436 C C . PRO B 1 309 ? 26.36648 44.15417 -28.80074 1.000 38.22759 328 PRO B C 1
ATOM 11437 O O . PRO B 1 309 ? 26.12495 42.95442 -28.93125 1.000 37.69088 328 PRO B O 1
ATOM 11448 N N . GLU B 1 310 ? 25.52843 45.01021 -28.24118 1.000 39.12630 329 GLU B N 1
ATOM 11449 C CA . GLU B 1 310 ? 24.24371 44.58704 -27.67708 1.000 41.09943 329 GLU B CA 1
ATOM 11450 C C . GLU B 1 310 ? 23.43714 43.71617 -28.63534 1.000 41.31730 329 GLU B C 1
ATOM 11451 O O . GLU B 1 310 ? 22.85293 42.71280 -28.22291 1.000 40.72953 329 GLU B O 1
ATOM 11463 N N . VAL B 1 311 ? 23.34856 44.11055 -29.91763 1.000 38.89539 330 VAL B N 1
ATOM 11464 C CA . VAL B 1 311 ? 22.48058 43.37697 -30.83440 1.000 38.36582 330 VAL B CA 1
ATOM 11465 C C . VAL B 1 311 ? 23.08135 42.01713 -31.12306 1.000 37.97739 330 VAL B C 1
ATOM 11466 O O . VAL B 1 311 ? 22.35715 41.02665 -31.27580 1.000 38.27397 330 VAL B O 1
ATOM 11479 N N . ALA B 1 312 ? 24.41812 41.94331 -31.22531 1.000 38.39011 331 ALA B N 1
ATOM 11480 C CA . ALA B 1 312 ? 25.08236 40.66094 -31.40511 1.000 37.29425 331 ALA B CA 1
ATOM 11481 C C . ALA B 1 312 ? 24.80829 39.71911 -30.22645 1.000 37.81966 331 ALA B C 1
ATOM 11482 O O . ALA B 1 312 ? 24.53746 38.52753 -30.42843 1.000 38.09386 331 ALA B O 1
ATOM 11489 N N . VAL B 1 313 ? 24.86084 40.23872 -28.99122 1.000 37.27988 332 VAL B N 1
ATOM 11490 C CA . VAL B 1 313 ? 24.59573 39.39888 -27.82928 1.000 38.54264 332 VAL B CA 1
ATOM 11491 C C . VAL B 1 313 ? 23.17800 38.84124 -27.90507 1.000 38.94438 332 VAL B C 1
ATOM 11492 O O . VAL B 1 313 ? 22.94335 37.66002 -27.64338 1.000 38.59537 332 VAL B O 1
ATOM 11505 N N . GLN B 1 314 ? 22.21923 39.68534 -28.28321 1.000 38.58464 333 GLN B N 1
ATOM 11506 C CA . GLN B 1 314 ? 20.83041 39.24824 -28.36093 1.000 40.71037 333 GLN B CA 1
ATOM 11507 C C . GLN B 1 314 ? 20.63307 38.22688 -29.47914 1.000 39.60803 333 GLN B C 1
ATOM 11508 O O . GLN B 1 314 ? 19.90912 37.24135 -29.30168 1.000 39.45657 333 GLN B O 1
ATOM 11522 N N . ARG B 1 315 ? 21.29327 38.42021 -30.62741 1.000 38.05092 334 ARG B N 1
ATOM 11523 C CA . ARG B 1 315 ? 21.19230 37.43826 -31.70003 1.000 38.37668 334 ARG B CA 1
ATOM 11524 C C . ARG B 1 315 ? 21.77485 36.09650 -31.25374 1.000 38.11871 334 ARG B C 1
ATOM 11525 O O . ARG B 1 315 ? 21.17547 35.04302 -31.48562 1.000 37.85236 334 ARG B O 1
ATOM 11546 N N . LEU B 1 316 ? 22.94992 36.11961 -30.60938 1.000 37.63285 335 LEU B N 1
ATOM 11547 C CA . LEU B 1 316 ? 23.51930 34.90486 -30.03071 1.000 37.83408 335 LEU B CA 1
ATOM 11548 C C . LEU B 1 316 ? 22.51529 34.21454 -29.10352 1.000 37.56350 335 LEU B C 1
ATOM 11549 O O . LEU B 1 316 ? 22.34950 32.99503 -29.14420 1.000 37.33737 335 LEU B O 1
ATOM 11565 N N . LYS B 1 317 ? 21.86315 34.98568 -28.22953 1.000 37.66241 336 LYS B N 1
ATOM 11566 C CA . LYS B 1 317 ? 20.93944 34.37996 -27.28009 1.000 38.33978 336 LYS B CA 1
ATOM 11567 C C . LYS B 1 317 ? 19.82527 33.63618 -28.01735 1.000 39.40040 336 LYS B C 1
ATOM 11568 O O . LYS B 1 317 ? 19.41401 32.54269 -27.60924 1.000 39.26481 336 LYS B O 1
ATOM 11587 N N . GLU B 1 318 ? 19.31017 34.22791 -29.09360 1.000 38.95583 337 GLU B N 1
ATOM 11588 C CA . GLU B 1 318 ? 18.19932 33.62803 -29.84152 1.000 39.02487 337 GLU B CA 1
ATOM 11589 C C . GLU B 1 318 ? 18.66083 32.42795 -30.67510 1.000 37.71591 337 GLU B C 1
ATOM 11590 O O . GLU B 1 318 ? 17.94376 31.43005 -30.78459 1.000 37.31765 337 GLU B O 1
ATOM 11602 N N . VAL B 1 319 ? 19.86230 32.48829 -31.24444 1.000 36.94444 338 VAL B N 1
ATOM 11603 C CA . VAL B 1 319 ? 20.43327 31.30295 -31.87534 1.000 36.43152 338 VAL B CA 1
ATOM 11604 C C . VAL B 1 319 ? 20.50475 30.17101 -30.85972 1.000 37.96357 338 VAL B C 1
ATOM 11605 O O . VAL B 1 319 ? 20.18993 29.01737 -31.16879 1.000 37.64799 338 VAL B O 1
ATOM 11618 N N . GLY B 1 320 ? 20.89897 30.49583 -29.61870 1.000 37.97614 339 GLY B N 1
ATOM 11619 C CA . GLY B 1 320 ? 21.01732 29.48260 -28.57962 1.000 38.12888 339 GLY B CA 1
ATOM 11620 C C . GLY B 1 320 ? 19.68120 28.91830 -28.14031 1.000 38.67704 339 GLY B C 1
ATOM 11621 O O . GLY B 1 320 ? 19.59198 27.74818 -27.74958 1.000 38.72150 339 GLY B O 1
ATOM 11625 N N . GLU B 1 321 ? 18.63196 29.73426 -28.17185 1.000 38.26737 340 GLU B N 1
ATOM 11626 C CA . GLU B 1 321 ? 17.30385 29.20353 -27.91449 1.000 39.28829 340 GLU B CA 1
ATOM 11627 C C . GLU B 1 321 ? 16.93701 28.16781 -28.97978 1.000 38.85464 340 GLU B C 1
ATOM 11628 O O . GLU B 1 321 ? 16.34062 27.13065 -28.66842 1.000 39.25821 340 GLU B O 1
ATOM 11640 N N . TRP B 1 322 ? 17.32574 28.40678 -30.22448 1.000 38.10043 341 TRP B N 1
ATOM 11641 C CA . TRP B 1 322 ? 17.10520 27.41441 -31.27955 1.000 37.09146 341 TRP B CA 1
ATOM 11642 C C . TRP B 1 322 ? 17.94528 26.17192 -31.03878 1.000 38.00388 341 TRP B C 1
ATOM 11643 O O . TRP B 1 322 ? 17.45907 25.04154 -31.13587 1.000 37.84621 341 TRP B O 1
ATOM 11664 N N . MET B 1 323 ? 19.22452 26.37081 -30.72873 1.000 37.95446 342 MET B N 1
ATOM 11665 C CA . MET B 1 323 ? 20.12502 25.24727 -30.44396 1.000 38.34008 342 MET B CA 1
ATOM 11666 C C . MET B 1 323 ? 19.62377 24.41144 -29.26039 1.000 39.88856 342 MET B C 1
ATOM 11667 O O . MET B 1 323 ? 19.82264 23.19303 -29.23005 1.000 38.81410 342 MET B O 1
ATOM 11681 N N . SER B 1 324 ? 19.01475 25.03704 -28.25084 1.000 40.61058 343 SER B N 1
ATOM 11682 C CA . SER B 1 324 ? 18.53783 24.23523 -27.11156 1.000 41.15606 343 SER B CA 1
ATOM 11683 C C . SER B 1 324 ? 17.47380 23.24453 -27.54644 1.000 41.35733 343 SER B C 1
ATOM 11684 O O . SER B 1 324 ? 17.32347 22.18012 -26.93139 1.000 40.12969 343 SER B O 1
ATOM 11692 N N . LYS B 1 325 ? 16.73977 23.56961 -28.60379 1.000 40.70654 344 LYS B N 1
ATOM 11693 C CA . LYS B 1 325 ? 15.71200 22.67825 -29.12849 1.000 42.20860 344 LYS B CA 1
ATOM 11694 C C . LYS B 1 325 ? 16.25180 21.74427 -30.20678 1.000 39.95329 344 LYS B C 1
ATOM 11695 O O . LYS B 1 325 ? 15.92956 20.55080 -30.19119 1.000 40.07735 344 LYS B O 1
ATOM 11714 N N . TYR B 1 326 ? 17.09922 22.23898 -31.10503 1.000 39.87601 345 TYR B N 1
ATOM 11715 C CA . TYR B 1 326 ? 17.49876 21.49104 -32.29265 1.000 38.62875 345 TYR B CA 1
ATOM 11716 C C . TYR B 1 326 ? 18.97534 21.10106 -32.31825 1.000 38.43443 345 TYR B C 1
ATOM 11717 O O . TYR B 1 326 ? 19.41772 20.48313 -33.29351 1.000 37.72661 345 TYR B O 1
ATOM 11735 N N . GLY B 1 327 ? 19.74636 21.41257 -31.26749 1.000 38.89737 346 GLY B N 1
ATOM 11736 C CA . GLY B 1 327 ? 21.18135 21.15083 -31.29986 1.000 38.61080 346 GLY B CA 1
ATOM 11737 C C . GLY B 1 327 ? 21.53096 19.70760 -31.61425 1.000 38.78034 346 GLY B C 1
ATOM 11738 O O . GLY B 1 327 ? 22.54468 19.44209 -32.24192 1.000 38.96599 346 GLY B O 1
ATOM 11742 N N . GLU B 1 328 ? 20.70089 18.76120 -31.16334 1.000 39.73359 347 GLU B N 1
ATOM 11743 C CA . GLU B 1 328 ? 20.94292 17.33632 -31.40643 1.000 41.21417 347 GLU B CA 1
ATOM 11744 C C . GLU B 1 328 ? 21.07726 17.00625 -32.88590 1.000 40.82831 347 GLU B C 1
ATOM 11745 O O . GLU B 1 328 ? 21.71851 16.00766 -33.23219 1.000 41.46838 347 GLU B O 1
ATOM 11757 N N . THR B 1 329 ? 20.49088 17.82249 -33.76717 1.000 39.47000 348 THR B N 1
ATOM 11758 C CA . THR B 1 329 ? 20.54882 17.62657 -35.20993 1.000 38.40586 348 THR B CA 1
ATOM 11759 C C . THR B 1 329 ? 21.77269 18.27141 -35.83534 1.000 37.84804 348 THR B C 1
ATOM 11760 O O . THR B 1 329 ? 21.95503 18.16393 -37.05504 1.000 36.44761 348 THR B O 1
ATOM 11771 N N . ILE B 1 330 ? 22.61383 18.92710 -35.01662 1.000 37.41944 349 ILE B N 1
ATOM 11772 C CA . ILE B 1 330 ? 23.79601 19.65403 -35.47534 1.000 37.02180 349 ILE B CA 1
ATOM 11773 C C . ILE B 1 330 ? 25.03294 19.10064 -34.78256 1.000 37.35058 349 ILE B C 1
ATOM 11774 O O . ILE B 1 330 ? 25.96409 18.59760 -35.43473 1.000 38.89372 349 ILE B O 1
ATOM 11790 N N . TYR B 1 331 ? 25.05345 19.18003 -33.44209 1.000 38.25215 350 TYR B N 1
ATOM 11791 C CA . TYR B 1 331 ? 26.18867 18.69527 -32.70353 1.000 38.08881 350 TYR B CA 1
ATOM 11792 C C . TYR B 1 331 ? 26.44830 17.23214 -33.03721 1.000 39.11195 350 TYR B C 1
ATOM 11793 O O . TYR B 1 331 ? 25.51849 16.43552 -33.14020 1.000 40.01224 350 TYR B O 1
ATOM 11811 N N . GLY B 1 332 ? 27.71224 16.87870 -33.19252 1.000 40.64576 351 GLY B N 1
ATOM 11812 C CA . GLY B 1 332 ? 28.09882 15.49501 -33.37900 1.000 41.42774 351 GLY B CA 1
ATOM 11813 C C . GLY B 1 332 ? 27.76785 14.92582 -34.74141 1.000 40.80806 351 GLY B C 1
ATOM 11814 O O . GLY B 1 332 ? 27.97413 13.72749 -34.95553 1.000 42.08060 351 GLY B O 1
ATOM 11818 N N . THR B 1 333 ? 27.25965 15.73030 -35.65984 1.000 40.25041 352 THR B N 1
ATOM 11819 C CA . THR B 1 333 ? 26.89586 15.25369 -36.99260 1.000 39.84490 352 THR B CA 1
ATOM 11820 C C . THR B 1 333 ? 28.01656 15.48112 -37.99936 1.000 41.18769 352 THR B C 1
ATOM 11821 O O . THR B 1 333 ? 29.00239 16.17686 -37.74217 1.000 41.64870 352 THR B O 1
ATOM 11832 N N . ARG B 1 334 ? 27.85063 14.85020 -39.15436 1.000 40.10013 353 ARG B N 1
ATOM 11833 C CA . ARG B 1 334 ? 28.65557 15.06305 -40.34289 1.000 40.14882 353 ARG B CA 1
ATOM 11834 C C . ARG B 1 334 ? 27.70089 15.44944 -41.47220 1.000 40.18566 353 ARG B C 1
ATOM 11835 O O . ARG B 1 334 ? 26.48695 15.29972 -41.36169 1.000 39.92254 353 ARG B O 1
ATOM 11856 N N . GLY B 1 335 ? 28.25186 15.95811 -42.56528 1.000 39.72006 354 GLY B N 1
ATOM 11857 C CA . GLY B 1 335 ? 27.42732 16.26775 -43.70817 1.000 39.11253 354 GLY B CA 1
ATOM 11858 C C . GLY B 1 335 ? 26.58353 15.09241 -44.15115 1.000 39.83748 354 GLY B C 1
ATOM 11859 O O . GLY B 1 335 ? 27.05267 13.95535 -44.15873 1.000 41.16700 354 GLY B O 1
ATOM 11863 N N . GLY B 1 336 ? 25.34034 15.35945 -44.53306 1.000 39.63315 355 GLY B N 1
ATOM 11864 C CA . GLY B 1 336 ? 24.38909 14.28529 -44.77544 1.000 41.04482 355 GLY B CA 1
ATOM 11865 C C . GLY B 1 336 ? 24.49652 13.61751 -46.14743 1.000 42.92474 355 GLY B C 1
ATOM 11866 O O . GLY B 1 336 ? 25.06004 14.13878 -47.12124 1.000 41.13366 355 GLY B O 1
ATOM 11870 N N . LEU B 1 337 ? 23.87192 12.43214 -46.20338 1.000 44.44145 356 LEU B N 1
ATOM 11871 C CA . LEU B 1 337 ? 23.80199 11.62758 -47.42756 1.000 48.99648 356 LEU B CA 1
ATOM 11872 C C . LEU B 1 337 ? 23.21825 12.40997 -48.60006 1.000 47.19840 356 LEU B C 1
ATOM 11873 O O . LEU B 1 337 ? 23.65861 12.23830 -49.74091 1.000 43.88750 356 LEU B O 1
ATOM 11889 N N . VAL B 1 338 ? 22.18692 13.20518 -48.35318 1.000 44.48357 357 VAL B N 1
ATOM 11890 C CA . VAL B 1 338 ? 21.52847 14.00184 -49.39209 1.000 41.33852 357 VAL B CA 1
ATOM 11891 C C . VAL B 1 338 ? 22.20353 15.35707 -49.43673 1.000 38.94876 357 VAL B C 1
ATOM 11892 O O . VAL B 1 338 ? 22.34363 16.03867 -48.40419 1.000 39.01888 357 VAL B O 1
ATOM 11905 N N . ALA B 1 339 ? 22.67171 15.72806 -50.61509 1.000 37.97601 358 ALA B N 1
ATOM 11906 C CA . ALA B 1 339 ? 23.45035 16.93493 -50.80323 1.000 38.49209 358 ALA B CA 1
ATOM 11907 C C . ALA B 1 339 ? 22.57062 18.16105 -50.65157 1.000 37.46182 358 ALA B C 1
ATOM 11908 O O . ALA B 1 339 ? 21.34543 18.06632 -50.70942 1.000 38.47689 358 ALA B O 1
ATOM 11915 N N . PRO B 1 340 ? 23.16634 19.33364 -50.43022 1.000 36.99776 359 PRO B N 1
ATOM 11916 C CA . PRO B 1 340 ? 22.34984 20.55331 -50.32991 1.000 36.98258 359 PRO B CA 1
ATOM 11917 C C . PRO B 1 340 ? 21.47457 20.75003 -51.56603 1.000 38.33720 359 PRO B C 1
ATOM 11918 O O . PRO B 1 340 ? 21.87441 20.45143 -52.70015 1.000 37.97079 359 PRO B O 1
ATOM 11929 N N . HIS B 1 341 ? 20.26175 21.23767 -51.33050 1.000 37.47266 360 HIS B N 1
ATOM 11930 C CA . HIS B 1 341 ? 19.26034 21.52945 -52.35689 1.000 37.19400 360 HIS B CA 1
ATOM 11931 C C . HIS B 1 341 ? 18.72976 22.94327 -52.10182 1.000 35.99535 360 HIS B C 1
ATOM 11932 O O . HIS B 1 341 ? 19.02378 23.55999 -51.08055 1.000 35.82297 360 HIS B O 1
ATOM 11946 N N . ASP B 1 342 ? 17.90067 23.45057 -53.03058 1.000 36.24596 361 ASP B N 1
ATOM 11947 C CA . ASP B 1 342 ? 17.27212 24.74267 -52.81154 1.000 36.81161 361 ASP B CA 1
ATOM 11948 C C . ASP B 1 342 ? 16.39491 24.73316 -51.55767 1.000 37.05658 361 ASP B C 1
ATOM 11949 O O . ASP B 1 342 ? 16.22244 25.77977 -50.90476 1.000 37.42515 361 ASP B O 1
ATOM 11958 N N . TRP B 1 343 ? 15.82432 23.56242 -51.19875 1.000 36.03316 362 TRP B N 1
ATOM 11959 C CA . TRP B 1 343 ? 14.92404 23.49507 -50.04079 1.000 35.40631 362 TRP B CA 1
ATOM 11960 C C . TRP B 1 343 ? 15.63320 23.37438 -48.69978 1.000 35.54019 362 TRP B C 1
ATOM 11961 O O . TRP B 1 343 ? 14.99624 23.61695 -47.65206 1.000 35.31831 362 TRP B O 1
ATOM 11982 N N . GLY B 1 344 ? 16.90414 22.99764 -48.67541 1.000 35.08453 363 GLY B N 1
ATOM 11983 C CA . GLY B 1 344 ? 17.58425 22.74653 -47.41282 1.000 35.07679 363 GLY B CA 1
ATOM 11984 C C . GLY B 1 344 ? 18.74519 21.77061 -47.59485 1.000 35.71657 363 GLY B C 1
ATOM 11985 O O . GLY B 1 344 ? 19.28527 21.63131 -48.68751 1.000 36.31694 363 GLY B O 1
ATOM 11989 N N . VAL B 1 345 ? 19.09599 21.10021 -46.49057 1.000 35.11794 364 VAL B N 1
ATOM 11990 C CA . VAL B 1 345 ? 20.28743 20.27317 -46.39013 1.000 34.95542 364 VAL B CA 1
ATOM 11991 C C . VAL B 1 345 ? 19.98356 19.10617 -45.45418 1.000 34.57871 364 VAL B C 1
ATOM 11992 O O . VAL B 1 345 ? 18.93010 19.05303 -44.83212 1.000 35.18455 364 VAL B O 1
ATOM 12005 N N . THR B 1 346 ? 20.92469 18.16674 -45.36395 1.000 34.80992 365 THR B N 1
ATOM 12006 C CA . THR B 1 346 ? 20.84514 17.07021 -44.42109 1.000 36.47506 365 THR B CA 1
ATOM 12007 C C . THR B 1 346 ? 22.15171 16.96567 -43.64545 1.000 36.68220 365 THR B C 1
ATOM 12008 O O . THR B 1 346 ? 23.22856 17.25396 -44.16853 1.000 36.86648 365 THR B O 1
ATOM 12019 N N . THR B 1 347 ? 22.03320 16.54171 -42.39143 1.000 36.82895 366 THR B N 1
ATOM 12020 C CA . THR B 1 347 ? 23.13339 16.12169 -41.54465 1.000 37.67848 366 THR B CA 1
ATOM 12021 C C . THR B 1 347 ? 22.85382 14.71395 -41.03886 1.000 38.53775 366 THR B C 1
ATOM 12022 O O . THR B 1 347 ? 21.72618 14.22314 -41.10696 1.000 38.44399 366 THR B O 1
ATOM 12033 N N . GLN B 1 348 ? 23.89286 14.04152 -40.55448 1.000 39.23259 367 GLN B N 1
ATOM 12034 C CA . GLN B 1 348 ? 23.69995 12.68084 -40.10294 1.000 39.59341 367 GLN B CA 1
ATOM 12035 C C . GLN B 1 348 ? 24.62926 12.31252 -38.95442 1.000 42.10291 367 GLN B C 1
ATOM 12036 O O . GLN B 1 348 ? 25.72886 12.85785 -38.81018 1.000 40.57653 367 GLN B O 1
ATOM 12050 N N . LYS B 1 349 ? 24.16641 11.33692 -38.16397 1.000 42.91467 368 LYS B N 1
ATOM 12051 C CA . LYS B 1 349 ? 24.81898 10.88298 -36.94611 1.000 44.05170 368 LYS B CA 1
ATOM 12052 C C . LYS B 1 349 ? 24.20625 9.53563 -36.60717 1.000 45.62023 368 LYS B C 1
ATOM 12053 O O . LYS B 1 349 ? 22.98675 9.42688 -36.53305 1.000 45.15178 368 LYS B O 1
ATOM 12072 N N . GLY B 1 350 ? 25.04773 8.50577 -36.44332 1.000 48.39377 369 GLY B N 1
ATOM 12073 C CA . GLY B 1 350 ? 24.53883 7.17350 -36.17081 1.000 49.53687 369 GLY B CA 1
ATOM 12074 C C . GLY B 1 350 ? 23.69166 6.66540 -37.31299 1.000 49.19000 369 GLY B C 1
ATOM 12075 O O . GLY B 1 350 ? 24.09549 6.73755 -38.47297 1.000 47.93200 369 GLY B O 1
ATOM 12079 N N . ASN B 1 351 ? 22.48989 6.16150 -36.99081 1.000 48.49139 370 ASN B N 1
ATOM 12080 C CA . ASN B 1 351 ? 21.53569 5.70316 -37.98724 1.000 48.49803 370 ASN B CA 1
ATOM 12081 C C . ASN B 1 351 ? 20.46944 6.76821 -38.31092 1.000 47.34894 370 ASN B C 1
ATOM 12082 O O . ASN B 1 351 ? 19.42282 6.43828 -38.87776 1.000 48.71563 370 ASN B O 1
ATOM 12093 N N . LYS B 1 352 ? 20.72723 8.03007 -37.99673 1.000 45.71410 371 LYS B N 1
ATOM 12094 C CA . LYS B 1 352 ? 19.76251 9.10051 -38.20769 1.000 43.88264 371 LYS B CA 1
ATOM 12095 C C . LYS B 1 352 ? 20.22859 10.05365 -39.30633 1.000 43.45357 371 LYS B C 1
ATOM 12096 O O . LYS B 1 352 ? 21.39005 10.50572 -39.31452 1.000 42.86308 371 LYS B O 1
ATOM 12115 N N . LEU B 1 353 ? 19.31586 10.38840 -40.20157 1.000 42.30770 372 LEU B N 1
ATOM 12116 C CA . LEU B 1 353 ? 19.52116 11.41902 -41.21915 1.000 39.93563 372 LEU B CA 1
ATOM 12117 C C . LEU B 1 353 ? 18.50928 12.52164 -40.92222 1.000 39.64116 372 LEU B C 1
ATOM 12118 O O . LEU B 1 353 ? 17.29388 12.29008 -40.97678 1.000 40.44025 372 LEU B O 1
ATOM 12134 N N . TYR B 1 354 ? 19.00738 13.69586 -40.56169 1.000 38.27326 373 TYR B N 1
ATOM 12135 C CA . TYR B 1 354 ? 18.15686 14.83984 -40.26011 1.000 37.92765 373 TYR B CA 1
ATOM 12136 C C . TYR B 1 354 ? 17.99451 15.67191 -41.52475 1.000 36.92532 373 TYR B C 1
ATOM 12137 O O . TYR B 1 354 ? 18.99554 16.13574 -42.10869 1.000 36.82083 373 TYR B O 1
ATOM 12155 N N . VAL B 1 355 ? 16.74452 15.81373 -41.96579 1.000 37.32732 374 VAL B N 1
ATOM 12156 C CA . VAL B 1 355 ? 16.37766 16.56248 -43.16882 1.000 36.55942 374 VAL B CA 1
ATOM 12157 C C . VAL B 1 355 ? 15.96765 17.95837 -42.72099 1.000 35.20109 374 VAL B C 1
ATOM 12158 O O . VAL B 1 355 ? 14.92614 18.14269 -42.08703 1.000 36.28917 374 VAL B O 1
ATOM 12171 N N . HIS B 1 356 ? 16.79863 18.94305 -43.03706 1.000 35.10633 375 HIS B N 1
ATOM 12172 C CA . HIS B 1 356 ? 16.59320 20.31814 -42.59507 1.000 34.31840 375 HIS B CA 1
ATOM 12173 C C . HIS B 1 356 ? 15.85934 21.05295 -43.69863 1.000 34.80813 375 HIS B C 1
ATOM 12174 O O . HIS B 1 356 ? 16.46481 21.44742 -44.71044 1.000 35.33520 375 HIS B O 1
ATOM 12189 N N . ILE B 1 357 ? 14.55846 21.25324 -43.51693 1.000 35.60021 376 ILE B N 1
ATOM 12190 C CA . ILE B 1 357 ? 13.72923 21.90647 -44.52093 1.000 35.78703 376 ILE B CA 1
ATOM 12191 C C . ILE B 1 357 ? 13.71683 23.38724 -44.18209 1.000 35.87752 376 ILE B C 1
ATOM 12192 O O . ILE B 1 357 ? 13.09113 23.80798 -43.20395 1.000 35.61398 376 ILE B O 1
ATOM 12208 N N . LEU B 1 358 ? 14.42658 24.16045 -44.98307 1.000 35.40925 377 LEU B N 1
ATOM 12209 C CA . LEU B 1 358 ? 14.67360 25.58018 -44.75622 1.000 35.77326 377 LEU B CA 1
ATOM 12210 C C . LEU B 1 358 ? 13.86657 26.48108 -45.66902 1.000 36.63652 377 LEU B C 1
ATOM 12211 O O . LEU B 1 358 ? 13.60991 27.62304 -45.29473 1.000 36.41500 377 LEU B O 1
ATOM 12227 N N . ASN B 1 359 ? 13.44110 25.98067 -46.84086 1.000 36.16428 378 ASN B N 1
ATOM 12228 C CA . ASN B 1 359 ? 12.86942 26.82680 -47.87986 1.000 35.66675 378 ASN B CA 1
ATOM 12229 C C . ASN B 1 359 ? 12.04565 25.99237 -48.83734 1.000 36.63230 378 ASN B C 1
ATOM 12230 O O . ASN B 1 359 ? 12.50522 25.65071 -49.93860 1.000 36.86814 378 ASN B O 1
ATOM 12241 N N . LEU B 1 360 ? 10.84325 25.62677 -48.42833 1.000 36.90715 379 LEU B N 1
ATOM 12242 C CA . LEU B 1 360 ? 10.00043 24.71050 -49.18455 1.000 36.43665 379 LEU B CA 1
ATOM 12243 C C . LEU B 1 360 ? 8.63069 25.32820 -49.38724 1.000 38.32175 379 LEU B C 1
ATOM 12244 O O . LEU B 1 360 ? 8.00547 25.79306 -48.42970 1.000 39.02294 379 LEU B O 1
ATOM 12260 N N . GLN B 1 361 ? 8.14633 25.27747 -50.63529 1.000 38.79128 380 GLN B N 1
ATOM 12261 C CA . GLN B 1 361 ? 6.86943 25.85878 -51.04902 1.000 39.66651 380 GLN B CA 1
ATOM 12262 C C . GLN B 1 361 ? 5.71676 24.88362 -51.01324 1.000 39.03678 380 GLN B C 1
ATOM 12263 O O . GLN B 1 361 ? 4.56003 25.30154 -51.14502 1.000 38.92538 380 GLN B O 1
ATOM 12277 N N . ASP B 1 362 ? 6.00172 23.59592 -50.92358 1.000 39.14120 381 ASP B N 1
ATOM 12278 C CA . ASP B 1 362 ? 5.02368 22.55295 -51.13085 1.000 39.68726 381 ASP B CA 1
ATOM 12279 C C . ASP B 1 362 ? 4.78685 21.78467 -49.83467 1.000 39.75878 381 ASP B C 1
ATOM 12280 O O . ASP B 1 362 ? 5.53066 21.93416 -48.85768 1.000 38.67696 381 ASP B O 1
ATOM 12289 N N . LYS B 1 363 ? 3.74088 20.94365 -49.86576 1.000 40.06292 382 LYS B N 1
ATOM 12290 C CA . LYS B 1 363 ? 3.38646 20.05350 -48.76707 1.000 40.34625 382 LYS B CA 1
ATOM 12291 C C . LYS B 1 363 ? 4.01021 18.67361 -48.90898 1.000 42.09351 382 LYS B C 1
ATOM 12292 O O . LYS B 1 363 ? 3.65369 17.77118 -48.15222 1.000 43.23646 382 LYS B O 1
ATOM 12311 N N . ALA B 1 364 ? 4.89673 18.47855 -49.88585 1.000 40.13573 383 ALA B N 1
ATOM 12312 C CA . ALA B 1 364 ? 5.58388 17.20838 -50.07375 1.000 40.20699 383 ALA B CA 1
ATOM 12313 C C . ALA B 1 364 ? 7.02615 17.50536 -50.45495 1.000 40.39566 383 ALA B C 1
ATOM 12314 O O . ALA B 1 364 ? 7.33034 18.57782 -50.96797 1.000 39.77294 383 ALA B O 1
ATOM 12321 N N . LEU B 1 365 ? 7.90059 16.52454 -50.22420 1.000 39.85348 384 LEU B N 1
ATOM 12322 C CA . LEU B 1 365 ? 9.32922 16.67844 -50.49306 1.000 39.28550 384 LEU B CA 1
ATOM 12323 C C . LEU B 1 365 ? 9.88396 15.37887 -51.05280 1.000 39.52309 384 LEU B C 1
ATOM 12324 O O . LEU B 1 365 ? 9.87831 14.34794 -50.36826 1.000 39.07879 384 LEU B O 1
ATOM 12340 N N . PHE B 1 366 ? 10.33696 15.41980 -52.29836 1.000 40.46246 385 PHE B N 1
ATOM 12341 C CA . PHE B 1 366 ? 11.08739 14.30694 -52.85895 1.000 40.42223 385 PHE B CA 1
ATOM 12342 C C . PHE B 1 366 ? 12.52197 14.30466 -52.33005 1.000 40.02134 385 PHE B C 1
ATOM 12343 O O . PHE B 1 366 ? 13.17431 15.34842 -52.25959 1.000 39.21578 385 PHE B O 1
ATOM 12360 N N . LEU B 1 367 ? 13.02544 13.11940 -51.98786 1.000 40.24398 386 LEU B N 1
ATOM 12361 C CA . LEU B 1 367 ? 14.40150 12.97035 -51.53381 1.000 40.13761 386 LEU B CA 1
ATOM 12362 C C . LEU B 1 367 ? 15.05264 11.84779 -52.33061 1.000 41.56710 386 LEU B C 1
ATOM 12363 O O . LEU B 1 367 ? 14.49836 10.73942 -52.40250 1.000 43.43323 386 LEU B O 1
ATOM 12379 N N . PRO B 1 368 ? 16.22182 12.06962 -52.90485 1.000 42.19485 387 PRO B N 1
ATOM 12380 C CA . PRO B 1 368 ? 16.84697 11.02798 -53.71586 1.000 44.53833 387 PRO B CA 1
ATOM 12381 C C . PRO B 1 368 ? 17.59893 10.00839 -52.86571 1.000 48.81958 387 PRO B C 1
ATOM 12382 O O . PRO B 1 368 ? 18.82924 9.86044 -52.89345 1.000 52.53909 387 PRO B O 1
ATOM 12393 N N . ILE B 1 369 ? 16.84995 9.25443 -52.08718 1.000 48.09068 388 ILE B N 1
ATOM 12394 C CA . ILE B 1 369 ? 17.39607 8.18604 -51.26247 1.000 51.51402 388 ILE B CA 1
ATOM 12395 C C . ILE B 1 369 ? 16.90719 6.88245 -51.88427 1.000 63.26932 388 ILE B C 1
ATOM 12396 O O . ILE B 1 369 ? 15.75715 6.46982 -51.65214 1.000 59.95258 388 ILE B O 1
ATOM 12412 N N . VAL B 1 370 ? 17.77433 6.24014 -52.67051 1.000 76.74292 389 VAL B N 1
ATOM 12413 C CA . VAL B 1 370 ? 17.40498 5.07951 -53.48821 1.000 88.83524 389 VAL B CA 1
ATOM 12414 C C . VAL B 1 370 ? 17.94377 3.77640 -52.89130 1.000 95.50286 389 VAL B C 1
ATOM 12415 O O . VAL B 1 370 ? 17.17683 2.86193 -52.57010 1.000 94.16508 389 VAL B O 1
ATOM 12428 N N . ASP B 1 371 ? 19.26554 3.67971 -52.72968 1.000 98.83876 390 ASP B N 1
ATOM 12429 C CA . ASP B 1 371 ? 19.88215 2.40882 -52.36327 1.000 100.72537 390 ASP B CA 1
ATOM 12430 C C . ASP B 1 371 ? 19.51160 1.99000 -50.94660 1.000 96.03746 390 ASP B C 1
ATOM 12431 O O . ASP B 1 371 ? 19.26398 0.80551 -50.68751 1.000 95.46944 390 ASP B O 1
ATOM 12440 N N . LYS B 1 372 ? 19.47992 2.94500 -50.02073 1.000 87.96398 391 LYS B N 1
ATOM 12441 C CA . LYS B 1 372 ? 19.27544 2.66228 -48.60833 1.000 78.99468 391 LYS B CA 1
ATOM 12442 C C . LYS B 1 372 ? 17.78738 2.68991 -48.26864 1.000 74.88296 391 LYS B C 1
ATOM 12443 O O . LYS B 1 372 ? 17.01831 3.49089 -48.81757 1.000 73.28934 391 LYS B O 1
ATOM 12462 N N . LYS B 1 373 ? 17.38135 1.81048 -47.36305 1.000 70.03408 392 LYS B N 1
ATOM 12463 C CA . LYS B 1 373 ? 15.99571 1.75991 -46.93207 1.000 67.68807 392 LYS B CA 1
ATOM 12464 C C . LYS B 1 373 ? 15.78771 2.76262 -45.80406 1.000 61.47959 392 LYS B C 1
ATOM 12465 O O . LYS B 1 373 ? 16.54251 2.78375 -44.82427 1.000 61.45783 392 LYS B O 1
ATOM 12484 N N . VAL B 1 374 ? 14.77850 3.60792 -45.96093 1.000 58.58617 393 VAL B N 1
ATOM 12485 C CA . VAL B 1 374 ? 14.31888 4.47545 -44.88576 1.000 54.29061 393 VAL B CA 1
ATOM 12486 C C . VAL B 1 374 ? 13.40094 3.63273 -44.01047 1.000 52.06211 393 VAL B C 1
ATOM 12487 O O . VAL B 1 374 ? 12.33886 3.19122 -44.45446 1.000 52.82718 393 VAL B O 1
ATOM 12500 N N . LYS B 1 375 ? 13.82704 3.37155 -42.77798 1.000 51.07769 394 LYS B N 1
ATOM 12501 C CA . LYS B 1 375 ? 13.05417 2.51452 -41.88318 1.000 52.23637 394 LYS B CA 1
ATOM 12502 C C . LYS B 1 375 ? 11.94511 3.27778 -41.16809 1.000 53.66626 394 LYS B C 1
ATOM 12503 O O . LYS B 1 375 ? 10.97040 2.65042 -40.71395 1.000 53.20300 394 LYS B O 1
ATOM 12522 N N . LYS B 1 376 ? 12.08056 4.59567 -41.03628 1.000 51.99338 395 LYS B N 1
ATOM 12523 C CA . LYS B 1 376 ? 11.19427 5.41038 -40.19569 1.000 53.38354 395 LYS B CA 1
ATOM 12524 C C . LYS B 1 376 ? 11.37639 6.88293 -40.54237 1.000 50.20337 395 LYS B C 1
ATOM 12525 O O . LYS B 1 376 ? 12.46456 7.30655 -40.95769 1.000 47.46729 395 LYS B O 1
ATOM 12544 N N . ALA B 1 377 ? 10.30452 7.65912 -40.36605 1.000 46.94703 396 ALA B N 1
ATOM 12545 C CA . ALA B 1 377 ? 10.35253 9.10295 -40.59506 1.000 45.34772 396 ALA B CA 1
ATOM 12546 C C . ALA B 1 377 ? 9.42771 9.78947 -39.60625 1.000 43.92302 396 ALA B C 1
ATOM 12547 O O . ALA B 1 377 ? 8.23903 9.47787 -39.56157 1.000 43.38812 396 ALA B O 1
ATOM 12554 N N . VAL B 1 378 ? 9.97039 10.72437 -38.82627 1.000 43.86852 397 VAL B N 1
ATOM 12555 C CA . VAL B 1 378 ? 9.18272 11.45495 -37.84065 1.000 43.40971 397 VAL B CA 1
ATOM 12556 C C . VAL B 1 378 ? 9.59653 12.92252 -37.87056 1.000 41.84673 397 VAL B C 1
ATOM 12557 O O . VAL B 1 378 ? 10.65541 13.28629 -38.38278 1.000 40.89825 397 VAL B O 1
ATOM 12570 N N . VAL B 1 379 ? 8.74498 13.76066 -37.29744 1.000 42.94881 398 VAL B N 1
ATOM 12571 C CA . VAL B 1 379 ? 9.08482 15.15749 -37.05830 1.000 42.95923 398 VAL B CA 1
ATOM 12572 C C . VAL B 1 379 ? 10.03580 15.19473 -35.87407 1.000 41.98952 398 VAL B C 1
ATOM 12573 O O . VAL B 1 379 ? 9.68276 14.72832 -34.78597 1.000 42.83825 398 VAL B O 1
ATOM 12586 N N . PHE B 1 380 ? 11.21911 15.76905 -36.07108 1.000 41.59899 399 PHE B N 1
ATOM 12587 C CA . PHE B 1 380 ? 12.21185 15.72192 -35.00602 1.000 42.47419 399 PHE B CA 1
ATOM 12588 C C . PHE B 1 380 ? 11.66772 16.31741 -33.70951 1.000 42.97751 399 PHE B C 1
ATOM 12589 O O . PHE B 1 380 ? 11.85762 15.75065 -32.62954 1.000 43.45702 399 PHE B O 1
ATOM 12606 N N . ALA B 1 381 ? 10.94154 17.43306 -33.80871 1.000 42.38554 400 ALA B N 1
ATOM 12607 C CA . ALA B 1 381 ? 10.54493 18.18539 -32.62466 1.000 43.70442 400 ALA B CA 1
ATOM 12608 C C . ALA B 1 381 ? 9.64743 17.38388 -31.69764 1.000 46.54709 400 ALA B C 1
ATOM 12609 O O . ALA B 1 381 ? 9.72606 17.53433 -30.47320 1.000 47.32227 400 ALA B O 1
ATOM 12616 N N . ASP B 1 382 ? 8.76509 16.55466 -32.24316 1.000 45.99260 401 ASP B N 1
ATOM 12617 C CA . ASP B 1 382 ? 7.77030 15.89313 -31.40096 1.000 46.55791 401 ASP B CA 1
ATOM 12618 C C . ASP B 1 382 ? 7.58567 14.42036 -31.73458 1.000 46.88038 401 ASP B C 1
ATOM 12619 O O . ASP B 1 382 ? 6.71525 13.76500 -31.15017 1.000 46.43024 401 ASP B O 1
ATOM 12628 N N . LYS B 1 383 ? 8.38040 13.86843 -32.62655 1.000 46.02598 402 LYS B N 1
ATOM 12629 C CA . LYS B 1 383 ? 8.38681 12.43798 -32.94731 1.000 46.98554 402 LYS B CA 1
ATOM 12630 C C . LYS B 1 383 ? 7.07511 11.98204 -33.57504 1.000 48.16507 402 LYS B C 1
ATOM 12631 O O . LYS B 1 383 ? 6.80093 10.78012 -33.64521 1.000 50.76765 402 LYS B O 1
ATOM 12650 N N . THR B 1 384 ? 6.28555 12.92824 -34.05607 1.000 48.29599 403 THR B N 1
ATOM 12651 C CA . THR B 1 384 ? 5.09172 12.61513 -34.84578 1.000 52.17638 403 THR B CA 1
ATOM 12652 C C . THR B 1 384 ? 5.48622 11.94857 -36.16343 1.000 47.44743 403 THR B C 1
ATOM 12653 O O . THR B 1 384 ? 6.44224 12.37735 -36.80287 1.000 45.97435 403 THR B O 1
ATOM 12664 N N . PRO B 1 385 ? 4.75458 10.92011 -36.61255 1.000 47.15888 404 PRO B N 1
ATOM 12665 C CA . PRO B 1 385 ? 5.12980 10.25570 -37.86129 1.000 45.29921 404 PRO B CA 1
ATOM 12666 C C . PRO B 1 385 ? 4.95769 11.14747 -39.08582 1.000 45.06013 404 PRO B C 1
ATOM 12667 O O . PRO B 1 385 ? 4.05862 11.97973 -39.17095 1.000 44.20116 404 PRO B O 1
ATOM 12678 N N . VAL B 1 386 ? 5.83347 10.93883 -40.05549 1.000 43.03256 405 VAL B N 1
ATOM 12679 C CA . VAL B 1 386 ? 5.73803 11.56535 -41.35250 1.000 43.60453 405 VAL B CA 1
ATOM 12680 C C . VAL B 1 386 ? 5.58918 10.43827 -42.37364 1.000 45.48289 405 VAL B C 1
ATOM 12681 O O . VAL B 1 386 ? 6.49612 9.60588 -42.52639 1.000 45.45191 405 VAL B O 1
ATOM 12694 N N . ARG B 1 387 ? 4.45334 10.40359 -43.05938 1.000 46.31516 406 ARG B N 1
ATOM 12695 C CA . ARG B 1 387 ? 4.22618 9.37001 -44.06075 1.000 49.61807 406 ARG B CA 1
ATOM 12696 C C . ARG B 1 387 ? 5.09372 9.63491 -45.28267 1.000 46.86656 406 ARG B C 1
ATOM 12697 O O . ARG B 1 387 ? 5.34688 10.77986 -45.64610 1.000 46.21229 406 ARG B O 1
ATOM 12718 N N . PHE B 1 388 ? 5.53429 8.56050 -45.93681 1.000 47.05912 407 PHE B N 1
ATOM 12719 C CA . PHE B 1 388 ? 6.28079 8.70009 -47.18136 1.000 46.45830 407 PHE B CA 1
ATOM 12720 C C . PHE B 1 388 ? 5.96828 7.51690 -48.08312 1.000 48.40750 407 PHE B C 1
ATOM 12721 O O . PHE B 1 388 ? 5.55317 6.45103 -47.61957 1.000 50.54268 407 PHE B O 1
ATOM 12738 N N . THR B 1 389 ? 6.14753 7.72873 -49.38832 1.000 49.37967 408 THR B N 1
ATOM 12739 C CA . THR B 1 389 ? 6.00598 6.66955 -50.38253 1.000 53.47242 408 THR B CA 1
ATOM 12740 C C . THR B 1 389 ? 7.33670 6.46770 -51.09020 1.000 52.34587 408 THR B C 1
ATOM 12741 O O . THR B 1 389 ? 8.16300 7.38095 -51.16024 1.000 49.24273 408 THR B O 1
ATOM 12752 N N . LYS B 1 390 ? 7.53830 5.26857 -51.60330 1.000 55.82456 409 LYS B N 1
ATOM 12753 C CA . LYS B 1 390 ? 8.72139 4.92130 -52.37918 1.000 57.77755 409 LYS B CA 1
ATOM 12754 C C . LYS B 1 390 ? 8.40706 5.03270 -53.86795 1.000 54.98133 409 LYS B C 1
ATOM 12755 O O . LYS B 1 390 ? 7.33814 4.61889 -54.32999 1.000 53.83444 409 LYS B O 1
ATOM 12774 N N . ASN B 1 391 ? 9.33271 5.61500 -54.61281 1.000 53.67371 410 ASN B N 1
ATOM 12775 C CA . ASN B 1 391 ? 9.28831 5.59313 -56.07163 1.000 54.93484 410 ASN B CA 1
ATOM 12776 C C . ASN B 1 391 ? 10.66739 5.19121 -56.58372 1.000 52.73609 410 ASN B C 1
ATOM 12777 O O . ASN B 1 391 ? 11.61462 5.01457 -55.81174 1.000 52.00475 410 ASN B O 1
ATOM 12788 N N . LYS B 1 392 ? 10.77604 5.02786 -57.90541 1.000 54.36460 411 LYS B N 1
ATOM 12789 C CA . LYS B 1 392 ? 12.00775 4.50887 -58.48531 1.000 53.86030 411 LYS B CA 1
ATOM 12790 C C . LYS B 1 392 ? 13.20952 5.37944 -58.12959 1.000 52.32863 411 LYS B C 1
ATOM 12791 O O . LYS B 1 392 ? 14.33879 4.88802 -58.05522 1.000 53.54705 411 LYS B O 1
ATOM 12810 N N . GLU B 1 393 ? 12.99228 6.66120 -57.86649 1.000 52.18961 412 GLU B N 1
ATOM 12811 C CA . GLU B 1 393 ? 14.08280 7.62579 -57.73209 1.000 48.22157 412 GLU B CA 1
ATOM 12812 C C . GLU B 1 393 ? 14.39050 7.98219 -56.27795 1.000 47.48903 412 GLU B C 1
ATOM 12813 O O . GLU B 1 393 ? 15.32920 8.73582 -56.02992 1.000 47.63414 412 GLU B O 1
ATOM 12825 N N . GLY B 1 394 ? 13.63053 7.47225 -55.31429 1.000 49.12127 413 GLY B N 1
ATOM 12826 C CA . GLY B 1 394 ? 13.83063 7.84981 -53.92038 1.000 49.75471 413 GLY B CA 1
ATOM 12827 C C . GLY B 1 394 ? 12.52962 7.71281 -53.13311 1.000 47.43851 413 GLY B C 1
ATOM 12828 O O . GLY B 1 394 ? 11.80985 6.72694 -53.28899 1.000 50.72069 413 GLY B O 1
ATOM 12833 N N . ILE B 1 395 ? 12.26906 8.68793 -52.26385 1.000 42.94472 414 ILE B N 1
ATOM 12834 C CA . ILE B 1 395 ? 11.04201 8.71676 -51.47629 1.000 44.03342 414 ILE B CA 1
ATOM 12835 C C . ILE B 1 395 ? 10.41422 10.10872 -51.54748 1.000 41.38619 414 ILE B C 1
ATOM 12836 O O . ILE B 1 395 ? 11.05261 11.08587 -51.92289 1.000 42.13017 414 ILE B O 1
ATOM 12852 N N . VAL B 1 396 ? 9.15029 10.18338 -51.15285 1.000 41.42012 415 VAL B N 1
ATOM 12853 C CA . VAL B 1 396 ? 8.39743 11.42742 -51.15175 1.000 41.76416 415 VAL B CA 1
ATOM 12854 C C . VAL B 1 396 ? 7.73470 11.56252 -49.79432 1.000 41.31557 415 VAL B C 1
ATOM 12855 O O . VAL B 1 396 ? 6.82257 10.79406 -49.46933 1.000 43.48837 415 VAL B O 1
ATOM 12868 N N . LEU B 1 397 ? 8.19995 12.53312 -48.99722 1.000 40.21469 416 LEU B N 1
ATOM 12869 C CA . LEU B 1 397 ? 7.58981 12.84475 -47.71465 1.000 41.70387 416 LEU B CA 1
ATOM 12870 C C . LEU B 1 397 ? 6.26714 13.57718 -47.92710 1.000 44.71219 416 LEU B C 1
ATOM 12871 O O . LEU B 1 397 ? 6.19202 14.52459 -48.70765 1.000 43.93410 416 LEU B O 1
ATOM 12887 N N . GLU B 1 398 ? 5.23520 13.17480 -47.20481 1.000 44.78017 417 GLU B N 1
ATOM 12888 C CA . GLU B 1 398 ? 3.95440 13.88087 -47.20955 1.000 45.95458 417 GLU B CA 1
ATOM 12889 C C . GLU B 1 398 ? 3.89938 14.68234 -45.92619 1.000 44.58463 417 GLU B C 1
ATOM 12890 O O . GLU B 1 398 ? 3.81031 14.10462 -44.84641 1.000 45.33272 417 GLU B O 1
ATOM 12902 N N . LEU B 1 399 ? 3.96398 16.00383 -46.04119 1.000 42.49204 418 LEU B N 1
ATOM 12903 C CA . LEU B 1 399 ? 4.01823 16.87769 -44.87969 1.000 42.71350 418 LEU B CA 1
ATOM 12904 C C . LEU B 1 399 ? 2.62791 17.39784 -44.54232 1.000 43.77381 418 LEU B C 1
ATOM 12905 O O . LEU B 1 399 ? 1.71573 17.41196 -45.36945 1.000 44.61163 418 LEU B O 1
ATOM 12921 N N . ALA B 1 400 ? 2.46967 17.81805 -43.29388 1.000 43.77183 419 ALA B N 1
ATOM 12922 C CA . ALA B 1 400 ? 1.14972 18.23649 -42.82315 1.000 45.22543 419 ALA B CA 1
ATOM 12923 C C . ALA B 1 400 ? 0.76061 19.60901 -43.35469 1.000 47.26648 419 ALA B C 1
ATOM 12924 O O . ALA B 1 400 ? -0.43047 19.92261 -43.41903 1.000 44.93953 419 ALA B O 1
ATOM 12931 N N . LYS B 1 401 ? 1.74220 20.41394 -43.75546 1.000 43.31436 420 LYS B N 1
ATOM 12932 C CA . LYS B 1 401 ? 1.52084 21.78978 -44.17531 1.000 44.25127 420 LYS B CA 1
ATOM 12933 C C . LYS B 1 401 ? 2.73438 22.20718 -44.98544 1.000 40.75754 420 LYS B C 1
ATOM 12934 O O . LYS B 1 401 ? 3.73925 21.49912 -45.04066 1.000 41.30858 420 LYS B O 1
ATOM 12953 N N . VAL B 1 402 ? 2.65191 23.38753 -45.57271 1.000 41.00243 421 VAL B N 1
ATOM 12954 C CA . VAL B 1 402 ? 3.82229 23.99366 -46.20691 1.000 39.43585 421 VAL B CA 1
ATOM 12955 C C . VAL B 1 402 ? 4.64995 24.56778 -45.06603 1.000 38.71040 421 VAL B C 1
ATOM 12956 O O . VAL B 1 402 ? 4.15607 25.47111 -44.38232 1.000 40.88571 421 VAL B O 1
ATOM 12969 N N . PRO B 1 403 ? 5.87037 24.08785 -44.80574 1.000 38.85372 422 PRO B N 1
ATOM 12970 C CA . PRO B 1 403 ? 6.60085 24.56565 -43.62812 1.000 39.95694 422 PRO B CA 1
ATOM 12971 C C . PRO B 1 403 ? 6.97182 26.02430 -43.76688 1.000 40.92821 422 PRO B C 1
ATOM 12972 O O . PRO B 1 403 ? 7.36354 26.49542 -44.83347 1.000 39.04756 422 PRO B O 1
ATOM 12983 N N . THR B 1 404 ? 6.83161 26.74109 -42.66237 1.000 39.91355 423 THR B N 1
ATOM 12984 C CA . THR B 1 404 ? 7.21438 28.12738 -42.56255 1.000 41.20089 423 THR B CA 1
ATOM 12985 C C . THR B 1 404 ? 8.19409 28.33795 -41.41234 1.000 41.72049 423 THR B C 1
ATOM 12986 O O . THR B 1 404 ? 8.62454 29.47908 -41.16977 1.000 41.05917 423 THR B O 1
ATOM 12997 N N . ASP B 1 405 ? 8.59552 27.26531 -40.73701 1.000 40.89997 424 ASP B N 1
ATOM 12998 C CA . ASP B 1 405 ? 9.54856 27.33683 -39.63661 1.000 41.38481 424 ASP B CA 1
ATOM 12999 C C . ASP B 1 405 ? 10.93746 27.74121 -40.15370 1.000 39.15437 424 ASP B C 1
ATOM 13000 O O . ASP B 1 405 ? 11.28752 27.52298 -41.31414 1.000 38.36424 424 ASP B O 1
ATOM 13009 N N . VAL B 1 406 ? 11.76497 28.28235 -39.25699 1.000 37.99925 425 VAL B N 1
ATOM 13010 C CA . VAL B 1 406 ? 13.15521 28.53991 -39.60483 1.000 36.74705 425 VAL B CA 1
ATOM 13011 C C . VAL B 1 406 ? 13.78355 27.27946 -40.17166 1.000 37.43167 425 VAL B C 1
ATOM 13012 O O . VAL B 1 406 ? 14.45276 27.31020 -41.20815 1.000 37.22265 425 VAL B O 1
ATOM 13025 N N . ASP B 1 407 ? 13.56248 26.14219 -39.49722 1.000 36.90615 426 ASP B N 1
ATOM 13026 C CA . ASP B 1 407 ? 14.08774 24.85485 -39.92948 1.000 37.03089 426 ASP B CA 1
ATOM 13027 C C . ASP B 1 407 ? 13.12213 23.77723 -39.47303 1.000 37.97679 426 ASP B C 1
ATOM 13028 O O . ASP B 1 407 ? 13.01508 23.50486 -38.27485 1.000 37.49532 426 ASP B O 1
ATOM 13037 N N . TYR B 1 408 ? 12.38907 23.18655 -40.42542 1.000 37.99705 427 TYR B N 1
ATOM 13038 C CA . TYR B 1 408 ? 11.42856 22.11491 -40.11156 1.000 37.97944 427 TYR B CA 1
ATOM 13039 C C . TYR B 1 408 ? 12.17766 20.79818 -40.28171 1.000 37.79978 427 TYR B C 1
ATOM 13040 O O . TYR B 1 408 ? 12.45806 20.37967 -41.40943 1.000 37.09398 427 TYR B O 1
ATOM 13058 N N . VAL B 1 409 ? 12.55165 20.16678 -39.17656 1.000 37.85646 428 VAL B N 1
ATOM 13059 C CA . VAL B 1 409 ? 13.44837 19.01332 -39.23961 1.000 37.86459 428 VAL B CA 1
ATOM 13060 C C . VAL B 1 409 ? 12.64207 17.72549 -39.21830 1.000 38.68607 428 VAL B C 1
ATOM 13061 O O . VAL B 1 409 ? 11.84381 17.48987 -38.30099 1.000 39.00852 428 VAL B O 1
ATOM 13074 N N . VAL B 1 410 ? 12.88355 16.88571 -40.22195 1.000 38.87407 429 VAL B N 1
ATOM 13075 C CA . VAL B 1 410 ? 12.35284 15.53906 -40.29174 1.000 39.16679 429 VAL B CA 1
ATOM 13076 C C . VAL B 1 410 ? 13.49420 14.58529 -39.97412 1.000 38.89982 429 VAL B C 1
ATOM 13077 O O . VAL B 1 410 ? 14.57856 14.67049 -40.57156 1.000 38.01326 429 VAL B O 1
ATOM 13090 N N . GLU B 1 411 ? 13.26604 13.68947 -39.03143 1.000 39.89100 430 GLU B N 1
ATOM 13091 C CA . GLU B 1 411 ? 14.28195 12.72323 -38.61806 1.000 41.04306 430 GLU B CA 1
ATOM 13092 C C . GLU B 1 411 ? 13.99146 11.38712 -39.29629 1.000 41.16072 430 GLU B C 1
ATOM 13093 O O . GLU B 1 411 ? 12.95397 10.76967 -39.05754 1.000 41.74855 430 GLU B O 1
ATOM 13105 N N . LEU B 1 412 ? 14.91098 10.95095 -40.16339 1.000 41.20440 431 LEU B N 1
ATOM 13106 C CA . LEU B 1 412 ? 14.81973 9.65473 -40.81386 1.000 42.23185 431 LEU B CA 1
ATOM 13107 C C . LEU B 1 412 ? 15.75065 8.64584 -40.14882 1.000 43.40936 431 LEU B C 1
ATOM 13108 O O . LEU B 1 412 ? 16.90025 8.96887 -39.82304 1.000 43.40157 431 LEU B O 1
ATOM 13124 N N . THR B 1 413 ? 15.26150 7.42326 -39.98391 1.000 45.27874 432 THR B N 1
ATOM 13125 C CA . THR B 1 413 ? 16.05915 6.31031 -39.49795 1.000 48.13369 432 THR B CA 1
ATOM 13126 C C . THR B 1 413 ? 16.48638 5.46109 -40.69174 1.000 49.16268 432 THR B C 1
ATOM 13127 O O . THR B 1 413 ? 15.63722 4.99250 -41.45950 1.000 50.31520 432 THR B O 1
ATOM 13138 N N . ILE B 1 414 ? 17.79119 5.27861 -40.85222 1.000 49.50353 433 ILE B N 1
ATOM 13139 C CA . ILE B 1 414 ? 18.36105 4.51349 -41.96130 1.000 53.66733 433 ILE B CA 1
ATOM 13140 C C . ILE B 1 414 ? 19.43055 3.57736 -41.42100 1.000 62.54381 433 ILE B C 1
ATOM 13141 O O . ILE B 1 414 ? 20.20567 3.95894 -40.53797 1.000 64.61725 433 ILE B O 1
ATOM 13157 N N . ASP B 1 415 ? 19.49873 2.37351 -41.98104 1.000 73.65675 434 ASP B N 1
ATOM 13158 C CA . ASP B 1 415 ? 20.35795 1.30823 -41.43324 1.000 86.17662 434 ASP B CA 1
ATOM 13159 C C . ASP B 1 415 ? 21.64791 1.05473 -42.21212 1.000 82.44329 434 ASP B C 1
ATOM 13160 O O . ASP B 1 415 ? 22.13157 1.90639 -42.95778 1.000 81.28595 434 ASP B O 1
#

Solvent-accessible surface area: 34197 Å² total; per-residue (Å²): 216,132,193,56,45,37,36,99,46,2,88,139,13,29,46,79,7,33,53,33,2,0,0,0,3,0,9,2,1,0,0,0,62,61,6,68,2,6,81,7,2,24,94,92,64,54,67,16,126,104,5,20,140,41,2,55,49,1,120,0,72,122,10,55,8,58,130,6,0,44,21,0,102,60,0,12,1,85,2,0,0,0,1,0,1,7,1,1,6,1,1,1,0,45,3,152,100,26,96,14,2,0,39,135,34,6,54,9,144,88,20,0,1,110,43,1,13,82,3,2,82,144,36,53,9,113,8,7,0,2,0,0,2,7,3,3,54,52,76,19,2,22,22,0,164,17,1,134,165,4,57,22,74,64,53,142,20,74,53,171,38,1,17,114,10,0,17,45,0,0,52,15,0,10,73,86,20,42,124,6,18,0,0,4,0,12,0,48,46,3,8,80,85,64,125,138,58,97,15,58,12,102,105,0,3,48,16,0,22,35,33,28,42,50,0,4,0,0,4,4,6,35,71,92,25,77,74,6,5,0,2,4,5,0,28,63,5,33,2,60,69,77,121,47,58,68,5,73,20,84,73,34,195,31,7,12,0,2,3,28,0,1,15,38,40,20,1,30,42,109,114,30,102,119,26,50,54,27,101,47,0,4,24,51,0,0,83,0,0,3,63,53,0,1,1,0,0,2,3,8,0,38,42,49,0,67,14,6,146,63,0,50,77,52,0,106,57,1,5,104,25,8,106,119,15,4,106,0,0,54,28,0,66,20,15,91,4,60,44,85,140,24,2,4,0,0,72,69,86,72,55,4,6,0,0,1,14,102,26,161,86,132,39,9,86,0,57,5,78,125,96,122,8,133,116,4,14,14,14,49,95,106,66,109,11,161,45,63,104,68,186,99,3,0,41,0,69,15,93,85,58,12,119,58,42,1,21,2,0,18,0,13,15,111,251,62,150,29,64,137,52,1,72,144,18,28,49,75,9,32,54,31,2,0,0,0,3,0,10,1,1,0,0,0,59,57,6,72,4,11,83,8,0,23,97,92,63,53,67,18,125,104,5,19,139,43,2,55,54,1,124,0,72,123,10,56,7,49,137,7,0,44,21,0,95,56,0,12,1,80,2,0,0,0,1,0,0,8,1,1,6,1,1,1,0,42,4,156,104,23,98,15,2,0,32,121,34,2,62,8,120,94,25,0,1,90,50,1,14,46,7,4,26,102,27,17,10,100,8,7,0,3,0,0,2,8,3,3,52,53,78,17,1,25,31,1,111,18,1,146,164,1,54,24,75,68,66,141,20,74,52,177,46,0,16,105,12,1,8,42,0,0,48,15,0,0,35,81,12,27,58,5,21,0,0,8,0,11,0,49,39,3,8,68,81,66,128,138,55,98,16,59,13,104,106,1,3,59,23,0,23,164,29,8,31,41,0,4,0,0,5,5,6,37,67,88,26,71,73,6,5,0,1,6,5,0,37,78,2,39,6,72,82,73,109,55,56,58,2,47,33,64,78,40,194,30,7,11,1,0,5,23,2,1,15,43,27,29,1,34,55,110,116,34,116,129,28,58,55,26,97,47,0,4,25,52,0,0,78,0,0,4,46,52,1,1,1,0,0,1,4,10,0,36,43,50,0,66,13,9,146,62,0,52,78,55,0,106,60,0,4,100,24,9,104,118,21,4,99,0,0,54,26,0,68,20,17,78,3,60,63,82,138,24,3,3,0,0,66,70,83,74,58,5,6,0,0,2,12,103,26,162,87,131,42,8,88,0,56,2,69,138,90,115,15,141,112,6,10,14,15,49,92,105,67,107,11,191,63,73,89,58,182,93,0,1,43,0,86,17,91,90,53,13,122,62,43,1,18,3,0,12,0,23,16,111

Secondary structure (DSSP, 8-state):
--S----HHHHHHHHHHHHH-EEEEE--STHHHHTB-TTHHHHTT--HHHHHGGGGG---TT--HHHHHHHHHTTT--EEEEEEE-TT--BSS--TT-S-BTTTSSTT---HHHHHHHHHHHHT-EEEEEEES--SS-TTSPP-SS-TTS--S-TT--HHHHHHHHHHHHHHHHHSSS--SEEEEE-GGGGTTSTT----HHHHHHHHHHH-TT-EEEEE-SSSPPTT---EEEESS-TT--TTSS--SPP-SSPEEEEEESSS-SS-BSS---PPPHHHHHHHHHHHHHTTEEEEEEE---TTSPPPHHHHHHHHHHHHHHHHHGGGTTT-EE-SSPPBTTEEEEEETTEEEEEE-S--SSEEEE---SS---EEEETTT--B-EEEEETTEEEEE-SS---SS-EEEEEE--/-----HHHHHHHHHHHHH-EEEEE--STHHHHTB-TTHHHHTT--HHHHHGGGGG---TT--HHHHHHHHHTTT--EEEEEEE-TT--BSS--SS-S-BTTTSSTT---HHHHHHHHHHHHT-EEEEEEES--SS-TTSPP-SS-TTS--S-TT--HHHHHHHHHHHHHHHHHSSS---EEEEE-GGGGTT-TT----HHHHHHHHHHH-TT-EEEEESSSSPPTT---EEEESS-TT--SSSS------SSPEEEEEESSS-SS-BTT---PPPHHHHHHHHHHHHHTTEEEEEEE---TTSPPPHHHHHHHHHHHHHHHHHGGGTTT-EE-SSPPBTTEEEEEETTEEEEEE-S--SSEEEE---SS-EEEEEETTT--B-EEEEETTEEEEE-SS---SS-EEEEEEE-

Foldseek 3Di:
DDPFDADPLQVVLLLQVLLQQEEAEEEEDLVLVVQAAPCCCFVVLAALVVSLLSQQVFALPPADLLVVVVLLVLLSHQAYEYEQAEQQGAGLADAPLDCRYNQRRYPNNDNVLQRNLVNCVVVNHAYAYEYEPHHLHDLQGAFAQTNPRNPRDDNGHNCVVVLVSRLRVLVCVLPPRPDHAEYAYEDLCSHVVPVPDCSVVVVSLVSNCVSPVNYAYHYLNLEDDDRSGQEYEDEADAAVDQPPPSHPYHDDPHQYEYEDEQWHGQARHPVTPDGDALLVVLQQSQLNQLSQYGYHYHFHDHSSNDTPPVVSVSSNVSSVVCVQCVVQRRSWGNDPFHADPQGGWTDHDQKIKGWGQHFQDQKDFTQDAPWDWPFKAFSRPRHGWDWDADNRGIMTGHPDGDPDSTRIMITGTD/DFDADPLQVVLLLQVLLQQEEAEEEDDLCLVVQAAPCCCFVVLAAQVVSLLSQQVQALPPADLLVVVVLLVLLSHAAYEYEQAEQQGAGLADAPLDCRYNQRSYPNNDNVLQRNLVSCVVSNHAYAYEYEPHHLHDLQGAFFQTNPRNPHDHNRHNCVVVLVSSLSVLLCVLPVRPDHAEYEYEDLCSHVVPVPDCSVVVVSLVSNCVSPSNYAYEYQPLEDDDRSHQEYEDEVAAACGQPVPRHNYHDDDHAYEYEDEQWPGAAGHPVIPGGDALLVVLQVSQLNQQQFHRYHYYWHDHSSNDTDPVVSVSSNVSSVVCVQCVVQRRSWGHFPFHADPQGGWIDDDQKIKGWGAHFDDQKDFTQDAPWDFPFKAFSRPRHGWDWDDDNRGIMTGHPDGDPDSTGIMITGID

B-factor: mean 51.76, std 17.26, range [32.4, 189.07]

Organism: Bacteroides fragilis (strain YCH46) (NCBI:txid295405)

InterPro domains:
  IPR000933 Glycoside hydrolase, family 29 [PTHR10030] (7-379)
  IPR000933 Glycoside hydrolase, family 29 [SM00812] (23-389)
  IPR016286 Alpha-L-fucosidase, metazoa-type [PIRSF001092] (2-409)
  IPR016286 Alpha-L-fucosidase, metazoa-type [PR00741] (99-115)
  IPR016286 Alpha-L-fucosidase, metazoa-type [PR00741] (193-209)
  IPR016286 Alpha-L-fucosidase, metazoa-type [PR00741] (300-321)
  IPR016286 Alpha-L-fucosidase, metazoa-type [PR00741] (333-355)
  IPR017853 Glycoside hydrolase superfamily [SSF51445] (26-350)
  IPR057739 Glycoside hydrolase family 29, N-terminal [PF01120] (16-347)

Radius of gyration: 31.3 Å; Cα contacts (8 Å, |Δi|>4): 1893; chains: 2; bounding box: 79×72×77 Å

Sequence (826 aa):
QQKYQPTEANLKARSEFQDNKFGIFLHWGLYAMLATGEWTMTNNNLNYKEYAKLAGGFYPSKFDADKWVAAIKASGAKYICFTTRHHEGFSMFDTKYSDYNIVKATPFKRDVVKELADACAKHGIKLHFYYSHIDWYREDAPQGRTGRRTGRPNPKGDWKSYYQFMNNQLTELLTNYGPIGAIWFDGWWDQDINPDFDWELPEQYALIHRLQPACLVGNNHHQTPFAGEDIQIFERDLPGENTAGLSGQSVSHLPLETCETMNGMWGYKITDQNYKSTKTLIHYLVKAAGKDANLLMMNIGPQPDGELPEVAVQRLKEVGEWMSKYGETIYGTRGGLVAPHDWGVTTQKGNKLYVHILNLQDKALFLPIVDKKVKKAVVFADKTPVRFTKNKEGIVLELAKVPTDVDYVVELTIDKYQPTEANLKARSEFQDNKFGIFLHWGLYAMLATGEWTMTNNNLNYKEYAKLAGGFYPSKFDADKWVAAIKASGAKYICFTTRHHEGFSMFDTKYSDYNIVKATPFKRDVVKELADACAKHGIKLHFYYSHIDWYREDAPQGRTGRRTGRPNPKGDWKSYYQFMNNQLTELLTNYGPIGAIWFDGWWDQDINPDFDWELPEQYALIHRLQPACLVGNNHHQTPFAGEDIQIFERDLPGENTAGLSGQSVSHLPLETCETMNGMWGYKITDQNYKSTKTLIHYLVKAAGKDANLLMNIGPQPDGELPEVAVQRLKEVGEWMSKYGETIYGTRGGLVAPHDWGVTTQKGNKLYVHILNLQDKALFLPIVDKKVKKAVVFADKTPVRFTKNKEGIVLELAKVPTDVDYVVELTID